Protein AF-0000000086008353 (afdb_homodimer)

InterPro domains:
  IPR000560 Histidine phosphatase superfamily, clade-2 [PF00328] (54-320)
  IPR029033 Histidine phosphatase superfamily [G3DSA:3.40.50.1240] (29-380)
  IPR029033 Histidine phosphatase superfamily [SSF53254] (29-367)
  IPR050645 Histidine Acid Phosphatase [PTHR11567] (12-367)

pLDDT: mean 86.22, std 18.66, range [27.44, 98.88]

Secondary structure (DSSP, 8-state):
-----------------------GGG--EEEEEEEEEE--S---S---TT-SS-GGG-TT-TTS--HHHHHHHHHHHHHHHHHTTTT----GGGEEEEE-SSHHHHHHHHHHHHHHT---TTT-SSTT--------EE--TT-SSS--S---HHHHHHHHHHHTSHHHHHHHHHTHHHHHHHHHHH-S---SHHHHHHHHHHHHHHHHTT----HHHHTTHHHHHHHHHHHHHHSS-SHHHHIIIIIHHHHHHHHHHHHHTSSS-S-TT--EEEEEE-HHHHHHHHHHTT---SSPPPTT-EEEEEEEEETTEEEEEEEEE--S-GGG-PPPPPEEE--TT--SSEEHHHHHHHTTTTS-S-HHHHH-TTS------TTTTS----THHHHHHHHHHHHHHTT-/-----------------------GGG--EEEEEEEEEE--S---S---TT-SS-GGG-TT-TTS--HHHHHHHHHHHHHHHHHTTTT----GGGEEEEE-SSHHHHHHHHHHHHHHT---TTT-SSTT--------EE--TT-SSS--S---HHHHHHHHHHHTSHHHHHHHHHTHHHHHHHHHHH-S---SHHHHHHHHHHHHHHHHTT----HHHHTTHHHHHHHHHHHHHHSS-SHHHHIIIIIHHHHHHHHHHHHHTSSS-S-TT--EEEEEE-HHHHHHHHHHTT---SSPPPTT-EEEEEEEEETTEEEEEEEEE--S-GGG-PPPPPEEE--TT--SSEEHHHHHHHTTTTS-S-HHHHH-TTS------TT--S----THHHHHHHHHHHHHHTT-

Organism: Nephila pilipes (NCBI:txid299642)

Nearest PDB structures (foldseek):
  1rpt-assembly1_A-2  TM=9.121E-01  e=4.620E-25  Rattus norvegicus
  1nd5-assembly1_B  TM=9.135E-01  e=7.991E-25  Homo sapiens
  8xj4-assembly1_A  TM=9.056E-01  e=4.361E-23  Homo sapiens
  4job-assembly1_A  TM=7.589E-01  e=1.445E-17  Homo sapiens
  4jod-assembly1_A  TM=7.744E-01  e=2.362E-16  Homo sapiens

Radius of gyration: 30.08 Å; Cα contacts (8 Å, |Δi|>4): 1276; chains: 2; bounding box: 70×120×109 Å

Sequence (808 aa):
MWKYLILIVLLCHFQKDQAQDESPDSGRELTYLQILTTNAFYAPLSLYAQDENTADDWPEGLGLLPKLGKLQQYELGKFLRKRYDHFITTDPGEVDAFSSFEDRSTVSLLSLLASLYAPTEEWQFMPGFKWQPIVISYMEEDDIFFNYQDVCEKYWDDLSKHMNSDPVKEILEQDAFLYEYLRENSGNVVDDWIDVARLYDTIEKEQKAGLKVPRWARMYLQDMKRITDFAYTWHYNTTTSLQLKVGSLIDLLTVRMRVKALPQDPSPLIKVSIYVTHDWNLAALLSVMRLSNGLRPPPCATISFEMYREGKEHTIRTLFFNSTHPETGVDQEPHLLILEGCTEYCPLSTFVQFFHDVIPEDYNEVCGENVESLETTDEAEGKEQSPIYPMYYKMKEITRVAQLMWKYLILIVLLCHFQKDQAQDESPDSGRELTYLQILTTNAFYAPLSLYAQDENTADDWPEGLGLLPKLGKLQQYELGKFLRKRYDHFITTDPGEVDAFSSFEDRSTVSLLSLLASLYAPTEEWQFMPGFKWQPIVISYMEEDDIFFNYQDVCEKYWDDLSKHMNSDPVKEILEQDAFLYEYLRENSGNVVDDWIDVARLYDTIEKEQKAGLKVPRWARMYLQDMKRITDFAYTWHYNTTTSLQLKVGSLIDLLTVRMRVKALPQDPSPLIKVSIYVTHDWNLAALLSVMRLSNGLRPPPCATISFEMYREGKEHTIRTLFFNSTHPETGVDQEPHLLILEGCTEYCPLSTFVQFFHDVIPEDYNEVCGENVESLETTDEAEGKEQSPIYPMYYKMKEITRVAQL

Foldseek 3Di:
DPPPPPPPPPPPPPPPPPPVDPPPPPLKDFFAKEKEWAFFQFAAQDAFDPDPDDQVLPVQGHPAHDPQRLLLLLLVLQLVCVSCVVPDQLPLLQEAEEEEPDPRRVSSRQSSNQNNNQDDPVQDPDPPRRGDDHDYFYFDQPDQAFHQDQPFVVLVVVLVVLCPDDVNVVVQVVCVVVQVLCCVVRVDRRRALVSLLSNLSNQVSCVVSVHDHDPSCVVCNVVSQLSNLQCLQRSQQDLLNLLRLHQVNLLLVLLQVLLSLDPDRPRSSHRYYYYYHHQSNVSSVCVLQVNDPSHGQARGWMKMWTWIDRPSWIWIAIWIDRDNRSSVSDHDDIDTRAGVVADRTRTSVRVSVSSVSSHDPDSDVSSDPPPPPPPPPVVNPPDPGTPSVVVSVVSVVVCVVVVD/DPDDPPPPPPPPPPPPPPPVDPPPPPLKDFFAKEKEWAFFQFAAQDAFDPDPDDQVLPVQGHPAHDPQRLLLLLLVLQLVCVSCVVPDQLPLLQEAEEEEPDPRRVSSRQSSNQNNNQDDPVQDPDPPRRGDDHDYFYFDQPDQAFHQDQPFVVLVVVLVVLCPDPVNVVVQVVCVVVQVLCCVVRVDRRRALVSLLSNLSNQVSCVVSVHDHDPSCVVCNVVSQLSNLQCLQRSQQDLLNLLRLHQVNLLLVLLQVLLSLDPDRPRSSHRYYYYYHHQSNVSSVCVLQVNDPSHGQARGWMKMWTWIDRPSWIWIAIWIDRDNRSSVSDHDDTDTRAGVVADRTRTSVRVSVSSVSSRDPDSDVSSDPDPPPPPPPVVVPDPPGTPSVVVSVVSVVVCVVVVD

Solvent-accessible surface area (backbone atoms only — not comparable to full-atom values): 44281 Å² total; per-residue (Å²): 137,85,79,79,77,76,76,78,76,76,76,76,73,74,70,71,77,69,72,77,63,78,62,86,78,75,61,67,39,84,65,37,38,38,38,44,29,27,33,32,50,47,39,38,78,55,83,54,72,59,49,87,71,56,71,80,78,36,84,70,33,68,40,21,51,44,48,65,14,40,28,23,22,23,29,46,15,43,51,51,33,62,73,38,51,92,74,61,80,39,59,64,73,27,47,46,38,39,19,22,53,49,66,36,21,41,42,30,44,46,25,20,45,39,40,43,34,31,34,49,77,92,60,36,48,45,90,90,46,62,52,57,70,66,79,69,45,55,38,48,77,84,40,64,50,41,43,78,70,80,82,38,62,48,48,53,53,53,46,50,54,52,57,67,30,67,73,45,43,54,57,50,57,74,45,42,66,56,31,53,53,48,20,68,65,35,60,40,83,37,86,50,48,64,39,39,30,55,52,40,48,29,52,52,42,31,47,74,70,69,45,84,69,58,68,78,55,64,76,42,46,68,59,37,49,53,42,26,16,46,34,55,47,58,68,46,72,42,67,66,44,39,24,68,50,32,10,50,33,51,42,54,58,46,44,52,51,54,44,63,70,39,93,80,36,91,55,74,62,49,38,36,39,39,37,23,31,38,48,68,44,53,38,42,46,30,46,75,57,70,67,58,88,54,60,60,60,43,49,47,23,30,40,39,42,38,30,27,36,45,87,92,42,49,25,38,32,37,34,37,40,64,52,86,58,36,60,74,61,62,84,73,80,68,40,81,52,62,47,87,95,45,51,68,65,20,44,47,69,60,55,52,55,71,47,51,89,34,37,61,93,44,62,62,67,72,41,42,79,81,56,74,69,81,54,78,46,94,76,58,71,74,80,79,63,46,71,60,54,63,51,49,54,51,43,50,52,53,29,56,74,66,74,98,138,84,78,78,80,77,77,76,77,77,76,75,73,74,70,72,76,69,71,77,61,79,62,85,78,74,61,66,40,83,65,37,38,38,38,42,28,28,32,33,50,45,40,38,78,57,82,52,72,59,50,89,72,58,71,80,77,35,86,70,34,68,41,22,51,43,48,66,14,40,31,24,23,24,31,46,14,42,50,51,32,62,75,37,51,92,74,60,82,39,60,63,72,26,45,46,37,39,19,23,53,49,65,37,22,42,40,29,45,45,24,18,46,39,40,44,35,31,35,48,78,91,60,36,48,45,92,90,47,62,52,58,71,66,78,68,45,56,36,49,75,84,39,65,50,40,42,78,69,79,83,39,62,48,48,54,53,51,46,50,55,52,58,68,30,68,73,44,43,52,56,51,57,73,44,42,67,56,31,54,52,49,20,68,66,35,59,41,84,36,88,49,48,64,38,39,30,54,53,39,50,29,52,51,43,32,47,74,71,69,46,85,70,58,69,80,55,63,76,43,46,67,59,38,49,54,42,28,16,47,34,54,47,59,68,46,71,43,68,66,44,37,23,67,49,32,10,48,33,51,43,54,56,46,45,51,51,54,44,63,68,39,93,78,36,92,55,75,61,49,38,36,38,39,38,23,32,36,50,67,45,51,38,40,47,29,46,76,57,70,66,59,87,52,60,60,61,41,49,46,22,28,39,38,43,38,31,27,36,45,87,92,42,47,27,37,33,36,35,36,40,63,53,85,58,36,61,75,61,62,84,74,78,68,40,80,53,61,47,88,96,43,50,68,65,19,45,45,71,60,54,52,56,72,46,51,88,34,39,57,92,44,63,62,67,72,41,43,78,81,56,73,68,82,56,77,45,94,78,59,73,74,82,79,61,47,71,59,55,64,51,50,55,52,43,49,52,53,30,57,75,65,72,99

Structure (mmCIF, N/CA/C/O backbone):
data_AF-0000000086008353-model_v1
#
loop_
_entity.id
_entity.type
_entity.pdbx_description
1 polymer 'acid phosphatase'
#
loop_
_atom_site.group_PDB
_atom_site.id
_atom_site.type_symbol
_atom_site.label_atom_id
_atom_site.label_alt_id
_atom_site.label_comp_id
_atom_site.label_asym_id
_atom_site.label_entity_id
_atom_site.label_seq_id
_atom_site.pdbx_PDB_ins_code
_atom_site.Cartn_x
_atom_site.Cartn_y
_atom_site.Cartn_z
_atom_site.occupancy
_atom_site.B_iso_or_equiv
_atom_site.auth_seq_id
_atom_site.auth_comp_id
_atom_site.auth_asym_id
_atom_site.auth_atom_id
_atom_site.pdbx_PDB_model_num
ATOM 1 N N . MET A 1 1 ? 11.43 -74.875 19.078 1 30.03 1 MET A N 1
ATOM 2 C CA . MET A 1 1 ? 11.969 -74.062 17.984 1 30.03 1 MET A CA 1
ATOM 3 C C . MET A 1 1 ? 11.562 -72.625 18.141 1 30.03 1 MET A C 1
ATOM 5 O O . MET A 1 1 ? 10.43 -72.25 17.812 1 30.03 1 MET A O 1
ATOM 9 N N . TRP A 1 2 ? 12 -71.938 19.219 1 30.53 2 TRP A N 1
ATOM 10 C CA . TRP A 1 2 ? 11.859 -70.562 19.812 1 30.53 2 TRP A CA 1
ATOM 11 C C . TRP A 1 2 ? 12.305 -69.5 18.859 1 30.53 2 TRP A C 1
ATOM 13 O O . TRP A 1 2 ? 13.461 -69.5 18.422 1 30.53 2 TRP A O 1
ATOM 23 N N . LYS A 1 3 ? 11.336 -68.938 17.984 1 27.78 3 LYS A N 1
ATOM 24 C CA . LYS A 1 3 ? 11.336 -67.938 16.922 1 27.78 3 LYS A CA 1
ATOM 25 C C . LYS A 1 3 ? 11.953 -66.625 17.391 1 27.78 3 LYS A C 1
ATOM 27 O O . LYS A 1 3 ? 11.492 -66.062 18.375 1 27.78 3 LYS A O 1
ATOM 32 N N . TYR A 1 4 ? 13.297 -66.5 17.234 1 33.78 4 TYR A N 1
ATOM 33 C CA . TYR A 1 4 ? 14.133 -65.312 17.484 1 33.78 4 TYR A CA 1
ATOM 34 C C . TYR A 1 4 ? 13.609 -64.125 16.75 1 33.78 4 TYR A C 1
ATOM 36 O O . TYR A 1 4 ? 13.523 -64.125 15.523 1 33.78 4 TYR A O 1
ATOM 44 N N . LEU A 1 5 ? 12.555 -63.438 17.219 1 34.38 5 LEU A N 1
ATOM 45 C CA . LEU A 1 5 ? 12.047 -62.188 16.703 1 34.38 5 LEU A CA 1
ATOM 46 C C . LEU A 1 5 ? 13.164 -61.156 16.609 1 34.38 5 LEU A C 1
ATOM 48 O O . LEU A 1 5 ? 13.742 -60.75 17.625 1 34.38 5 LEU A O 1
ATOM 52 N N . ILE A 1 6 ? 13.945 -61.156 15.508 1 34.62 6 ILE A N 1
ATOM 53 C CA . ILE A 1 6 ? 14.969 -60.188 15.172 1 34.62 6 ILE A CA 1
ATOM 54 C C . ILE A 1 6 ? 14.344 -58.781 15.109 1 34.62 6 ILE A C 1
ATOM 56 O O . ILE A 1 6 ? 13.453 -58.531 14.297 1 34.62 6 ILE A O 1
ATOM 60 N N . LEU A 1 7 ? 14.203 -58.125 16.219 1 34.03 7 LEU A N 1
ATOM 61 C CA . LEU A 1 7 ? 13.852 -56.719 16.328 1 34.03 7 LEU A CA 1
ATOM 62 C C . LEU A 1 7 ? 14.789 -55.875 15.469 1 34.03 7 LEU A C 1
ATOM 64 O O . LEU A 1 7 ? 15.992 -55.781 15.75 1 34.03 7 LEU A O 1
ATOM 68 N N . ILE A 1 8 ? 14.539 -55.781 14.172 1 34.66 8 ILE A N 1
ATOM 69 C CA . ILE A 1 8 ? 15.227 -54.844 13.273 1 34.66 8 ILE A CA 1
ATOM 70 C C . ILE A 1 8 ? 15.023 -53.406 13.766 1 34.66 8 ILE A C 1
ATOM 72 O O . ILE A 1 8 ? 13.898 -52.906 13.773 1 34.66 8 ILE A O 1
ATOM 76 N N . VAL A 1 9 ? 15.812 -52.969 14.742 1 35.16 9 VAL A N 1
ATOM 77 C CA . VAL A 1 9 ? 15.938 -51.562 15.133 1 35.16 9 VAL A CA 1
ATOM 78 C C . VAL A 1 9 ? 16.25 -50.719 13.898 1 35.16 9 VAL A C 1
ATOM 80 O O . VAL A 1 9 ? 17.312 -50.844 13.297 1 35.16 9 VAL A O 1
ATOM 83 N N . LEU A 1 10 ? 15.227 -50.344 13.172 1 33.75 10 LEU A N 1
ATOM 84 C CA . LEU A 1 10 ? 15.32 -49.344 12.125 1 33.75 10 LEU A CA 1
ATOM 85 C C . LEU A 1 10 ? 15.906 -48.062 12.68 1 33.75 10 LEU A C 1
ATOM 87 O O . LEU A 1 10 ? 15.281 -47.375 13.5 1 33.75 10 LEU A O 1
ATOM 91 N N . LEU A 1 11 ? 17.234 -47.938 12.812 1 34.47 11 LEU A N 1
ATOM 92 C CA . LEU A 1 11 ? 17.984 -46.719 13.023 1 34.47 11 LEU A CA 1
ATOM 93 C C . LEU A 1 11 ? 17.562 -45.656 12 1 34.47 11 LEU A C 1
ATOM 95 O O . LEU A 1 11 ? 17.906 -45.781 10.82 1 34.47 11 LEU A O 1
ATOM 99 N N . CYS A 1 12 ? 16.422 -45.062 12.164 1 33.31 12 CYS A N 1
ATOM 100 C CA . CYS A 1 12 ? 16.078 -43.844 11.477 1 33.31 12 CYS A CA 1
ATOM 101 C C . CYS A 1 12 ? 17.172 -42.781 11.641 1 33.31 12 CYS A C 1
ATOM 103 O O . CYS A 1 12 ? 17.344 -42.219 12.727 1 33.31 12 CYS A O 1
ATOM 105 N N . HIS A 1 13 ? 18.266 -42.969 10.945 1 33.88 13 HIS A N 1
ATOM 106 C CA . HIS A 1 13 ? 19.203 -41.875 10.789 1 33.88 13 HIS A CA 1
ATOM 107 C C . HIS A 1 13 ? 18.5 -40.594 10.336 1 33.88 13 HIS A C 1
ATOM 109 O O . HIS A 1 13 ? 17.938 -40.562 9.25 1 33.88 13 HIS A O 1
ATOM 115 N N . PHE A 1 14 ? 18.016 -39.844 11.273 1 34.59 14 PHE A N 1
ATOM 116 C CA . PHE A 1 14 ? 17.766 -38.438 11.039 1 34.59 14 PHE A CA 1
ATOM 117 C C . PHE A 1 14 ? 18.938 -37.781 10.336 1 34.59 14 PHE A C 1
ATOM 119 O O . PHE A 1 14 ? 20 -37.594 10.945 1 34.59 14 PHE A O 1
ATOM 126 N N . GLN A 1 15 ? 19.078 -38.031 9.109 1 27.44 15 GLN A N 1
ATOM 127 C CA . GLN A 1 15 ? 19.969 -37.125 8.391 1 27.44 15 GLN A CA 1
ATOM 128 C C . GLN A 1 15 ? 19.578 -35.656 8.617 1 27.44 15 GLN A C 1
ATOM 130 O O . GLN A 1 15 ? 18.484 -35.25 8.281 1 27.44 15 GLN A O 1
ATOM 135 N N . LYS A 1 16 ? 20.141 -35.094 9.648 1 34.94 16 LYS A N 1
ATOM 136 C CA . LYS A 1 16 ? 20.219 -33.625 9.711 1 34.94 16 LYS A CA 1
ATOM 137 C C . LYS A 1 16 ? 20.453 -33.031 8.32 1 34.94 16 LYS A C 1
ATOM 139 O O . LYS A 1 16 ? 21.453 -33.344 7.672 1 34.94 16 LYS A O 1
ATOM 144 N N . ASP A 1 17 ? 19.391 -32.812 7.621 1 33.41 17 ASP A N 1
ATOM 145 C CA . ASP A 1 17 ? 19.516 -31.984 6.438 1 33.41 17 ASP A CA 1
ATOM 146 C C . ASP A 1 17 ? 20.516 -30.844 6.672 1 33.41 17 ASP A C 1
ATOM 148 O O . ASP A 1 17 ? 20.297 -30 7.547 1 33.41 17 ASP A O 1
ATOM 152 N N . GLN A 1 18 ? 21.75 -31.047 6.492 1 32.22 18 GLN A N 1
ATOM 153 C CA . GLN A 1 18 ? 22.781 -30.016 6.41 1 32.22 18 GLN A CA 1
ATOM 154 C C . GLN A 1 18 ? 22.328 -28.859 5.512 1 32.22 18 GLN A C 1
ATOM 156 O O . GLN A 1 18 ? 22.188 -29.031 4.301 1 32.22 18 GLN A O 1
ATOM 161 N N . ALA A 1 19 ? 21.5 -28.016 5.93 1 36.5 19 ALA A N 1
ATOM 162 C CA . ALA A 1 19 ? 21.594 -26.719 5.266 1 36.5 19 ALA A CA 1
ATOM 163 C C . ALA A 1 19 ? 23.047 -26.422 4.859 1 36.5 19 ALA A C 1
ATOM 165 O O . ALA A 1 19 ? 23.922 -26.297 5.715 1 36.5 19 ALA A O 1
ATOM 166 N N . GLN A 1 20 ? 23.547 -26.938 3.793 1 35.41 20 GLN A N 1
ATOM 167 C CA . GLN A 1 20 ? 24.859 -26.547 3.307 1 35.41 20 GLN A CA 1
ATOM 168 C C . GLN A 1 20 ? 25.141 -25.078 3.615 1 35.41 20 GLN A C 1
ATOM 170 O O . GLN A 1 20 ? 24.547 -24.188 3.004 1 35.41 20 GLN A O 1
ATOM 175 N N . ASP A 1 21 ? 25.391 -24.75 4.84 1 37.16 21 ASP A N 1
ATOM 176 C CA . ASP A 1 21 ? 26.109 -23.516 5.191 1 37.16 21 ASP A CA 1
ATOM 177 C C . ASP A 1 21 ? 27.031 -23.078 4.055 1 37.16 21 ASP A C 1
ATOM 179 O O . ASP A 1 21 ? 27.609 -23.906 3.355 1 37.16 21 ASP A O 1
ATOM 183 N N . GLU A 1 22 ? 26.797 -21.906 3.471 1 42.47 22 GLU A N 1
ATOM 184 C CA . GLU A 1 22 ? 27.812 -21.266 2.635 1 42.47 22 GLU A CA 1
ATOM 185 C C . GLU A 1 22 ? 29.219 -21.641 3.104 1 42.47 22 GLU A C 1
ATOM 187 O O . GLU A 1 22 ? 29.562 -21.422 4.266 1 42.47 22 GLU A O 1
ATOM 192 N N . SER A 1 23 ? 29.781 -22.672 2.703 1 40.59 23 SER A N 1
ATOM 193 C CA . SER A 1 23 ? 31.203 -22.844 2.979 1 40.59 23 SER A CA 1
ATOM 194 C C . SER A 1 23 ? 31.938 -21.5 2.928 1 40.59 23 SER A C 1
ATOM 196 O O . SER A 1 23 ? 31.797 -20.75 1.955 1 40.59 23 SER A O 1
ATOM 198 N N . PRO A 1 24 ? 32.312 -20.922 3.969 1 46.56 24 PRO A N 1
ATOM 199 C CA . PRO A 1 24 ? 33.188 -19.734 3.957 1 46.56 24 PRO A CA 1
ATOM 200 C C . PRO A 1 24 ? 34.094 -19.688 2.734 1 46.56 24 PRO A C 1
ATOM 202 O O . PRO A 1 24 ? 34.594 -18.625 2.359 1 46.56 24 PRO A O 1
ATOM 205 N N . ASP A 1 25 ? 34.438 -20.797 2.133 1 49.16 25 ASP A N 1
ATOM 206 C CA . ASP A 1 25 ? 35.625 -20.938 1.299 1 49.16 25 ASP A CA 1
ATOM 207 C C . ASP A 1 25 ? 35.344 -20.578 -0.155 1 49.16 25 ASP A C 1
ATOM 209 O O . ASP A 1 25 ? 36.188 -20.734 -1.03 1 49.16 25 ASP A O 1
ATOM 213 N N . SER A 1 26 ? 34.125 -20.453 -0.65 1 62.66 26 SER A N 1
ATOM 214 C CA . SER A 1 26 ? 33.969 -20.375 -2.1 1 62.66 26 SER A CA 1
ATOM 215 C C . SER A 1 26 ? 34.188 -18.953 -2.602 1 62.66 26 SER A C 1
ATOM 217 O O . SER A 1 26 ? 34.344 -18.734 -3.805 1 62.66 26 SER A O 1
ATOM 219 N N . GLY A 1 27 ? 34.469 -17.969 -1.779 1 81.75 27 GLY A N 1
ATOM 220 C CA . GLY A 1 27 ? 34.688 -16.594 -2.201 1 81.75 27 GLY A CA 1
ATOM 221 C C . GLY A 1 27 ? 33.406 -15.938 -2.738 1 81.75 27 GLY A C 1
ATOM 222 O O . GLY A 1 27 ? 33.469 -14.836 -3.297 1 81.75 27 GLY A O 1
ATOM 223 N N . ARG A 1 28 ? 32.188 -16.625 -2.658 1 91.25 28 ARG A N 1
ATOM 224 C CA . ARG A 1 28 ? 30.953 -16.047 -3.162 1 91.25 28 ARG A CA 1
ATOM 225 C C . ARG A 1 28 ? 30.234 -15.258 -2.076 1 91.25 28 ARG A C 1
ATOM 227 O O . ARG A 1 28 ? 30.094 -15.727 -0.942 1 91.25 28 ARG A O 1
ATOM 234 N N . GLU A 1 29 ? 29.766 -14.086 -2.459 1 95.38 29 GLU A N 1
ATOM 235 C CA . GLU A 1 29 ? 29.016 -13.227 -1.554 1 95.38 29 GLU A CA 1
ATOM 236 C C . GLU A 1 29 ? 27.656 -12.867 -2.143 1 95.38 29 GLU A C 1
ATOM 238 O O . GLU A 1 29 ? 27.562 -12.344 -3.254 1 95.38 29 GLU A O 1
ATOM 243 N N . LEU A 1 30 ? 26.547 -13.211 -1.393 1 97.69 30 LEU A N 1
ATOM 244 C CA . LEU A 1 30 ? 25.219 -12.789 -1.824 1 97.69 30 LEU A CA 1
ATOM 245 C C . LEU A 1 30 ? 25.094 -11.266 -1.792 1 97.69 30 LEU A C 1
ATOM 247 O O . LEU A 1 30 ? 25.344 -10.641 -0.756 1 97.69 30 LEU A O 1
ATOM 251 N N . THR A 1 31 ? 24.719 -10.617 -2.91 1 97 31 THR A N 1
ATOM 252 C CA . THR A 1 31 ? 24.719 -9.164 -2.963 1 97 31 THR A CA 1
ATOM 253 C C . THR A 1 31 ? 23.312 -8.641 -3.279 1 97 31 THR A C 1
ATOM 255 O O . THR A 1 31 ? 23.016 -7.473 -3.01 1 97 31 THR A O 1
ATOM 258 N N . TYR A 1 32 ? 22.531 -9.438 -3.891 1 98.19 32 TYR A N 1
ATOM 259 C CA . TYR A 1 32 ? 21.188 -9.023 -4.281 1 98.19 32 TYR A CA 1
ATOM 260 C C . TYR A 1 32 ? 20.234 -10.219 -4.348 1 98.19 32 TYR A C 1
ATOM 262 O O . TYR A 1 32 ? 20.625 -11.297 -4.812 1 98.19 32 TYR A O 1
ATOM 270 N N . LEU A 1 33 ? 19.047 -10.062 -3.83 1 98.81 33 LEU A N 1
ATOM 271 C CA . LEU A 1 33 ? 18.047 -11.125 -3.766 1 98.81 33 LEU A CA 1
ATOM 272 C C . LEU A 1 33 ? 16.719 -10.656 -4.336 1 98.81 33 LEU A C 1
ATOM 274 O O . LEU A 1 33 ? 16.156 -9.641 -3.893 1 98.81 33 LEU A O 1
ATOM 278 N N . GLN A 1 34 ? 16.25 -11.328 -5.355 1 98.75 34 GLN A N 1
ATOM 279 C CA . GLN A 1 34 ? 14.906 -11.102 -5.852 1 98.75 34 GLN A CA 1
ATOM 280 C C . GLN A 1 34 ? 13.992 -12.281 -5.531 1 98.75 34 GLN A C 1
ATOM 282 O O . GLN A 1 34 ? 14.359 -13.438 -5.738 1 98.75 34 GLN A O 1
ATOM 287 N N . ILE A 1 35 ? 12.867 -12 -4.992 1 98.88 35 ILE A N 1
ATOM 288 C CA . ILE A 1 35 ? 11.875 -13.008 -4.633 1 98.88 35 ILE A CA 1
ATOM 289 C C . ILE A 1 35 ? 10.602 -12.789 -5.441 1 98.88 35 ILE A C 1
ATOM 291 O O . ILE A 1 35 ? 9.969 -11.734 -5.344 1 98.88 35 ILE A O 1
ATOM 295 N N . LEU A 1 36 ? 10.25 -13.695 -6.27 1 98.69 36 LEU A N 1
ATOM 296 C CA . LEU A 1 36 ? 9.008 -13.703 -7.035 1 98.69 36 LEU A CA 1
ATOM 297 C C . LEU A 1 36 ? 8.047 -14.766 -6.496 1 98.69 36 LEU A C 1
ATOM 299 O O . LEU A 1 36 ? 8.328 -15.961 -6.59 1 98.69 36 LEU A O 1
ATOM 303 N N . THR A 1 37 ? 6.957 -14.328 -5.93 1 98.38 37 THR A N 1
ATOM 304 C CA . THR A 1 37 ? 6.031 -15.273 -5.312 1 98.38 37 THR A CA 1
ATOM 305 C C . THR A 1 37 ? 4.617 -15.078 -5.852 1 98.38 37 THR A C 1
ATOM 307 O O . THR A 1 37 ? 4.316 -14.055 -6.457 1 98.38 37 THR A O 1
ATOM 310 N N . THR A 1 38 ? 3.801 -16.125 -5.746 1 98.06 38 THR A N 1
ATOM 311 C CA .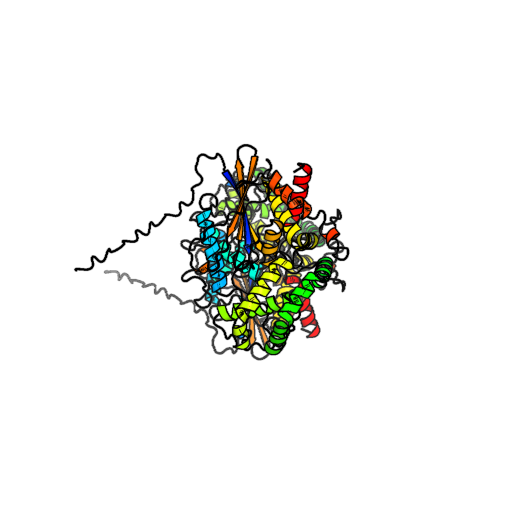 THR A 1 38 ? 2.396 -16.062 -6.141 1 98.06 38 THR A CA 1
ATOM 312 C C . THR A 1 38 ? 1.504 -15.844 -4.922 1 98.06 38 THR A C 1
ATOM 314 O O . THR A 1 38 ? 1.99 -15.781 -3.791 1 98.06 38 THR A O 1
ATOM 317 N N . ASN A 1 39 ? 0.251 -15.719 -5.188 1 97.81 39 ASN A N 1
ATOM 318 C CA . ASN A 1 39 ? -0.713 -15.539 -4.109 1 97.81 39 ASN A CA 1
ATOM 319 C C . ASN A 1 39 ? -0.849 -16.797 -3.26 1 97.81 39 ASN A C 1
ATOM 321 O O . ASN A 1 39 ? -0.652 -17.906 -3.754 1 97.81 39 ASN A O 1
ATOM 325 N N . ALA A 1 40 ? -1.214 -16.562 -2.012 1 97.69 40 ALA A N 1
ATOM 326 C CA . ALA A 1 40 ? -1.62 -17.672 -1.143 1 97.69 40 ALA A CA 1
ATOM 327 C C . ALA A 1 40 ? -3.039 -18.125 -1.466 1 97.69 40 ALA A C 1
ATOM 329 O O . ALA A 1 40 ? -3.598 -17.75 -2.502 1 97.69 40 ALA A O 1
ATOM 330 N N . PHE A 1 41 ? -3.482 -19.047 -0.644 1 97.81 41 PHE A N 1
ATOM 331 C CA . PHE A 1 41 ? -4.859 -19.5 -0.8 1 97.81 41 PHE A CA 1
ATOM 332 C C . PHE A 1 41 ? -5.828 -18.328 -0.687 1 97.81 41 PHE A C 1
ATOM 334 O O . PHE A 1 41 ? -5.73 -17.531 0.24 1 97.81 41 PHE A O 1
ATOM 341 N N . TYR A 1 42 ? -6.676 -18.203 -1.623 1 97.88 42 TYR A N 1
ATOM 342 C CA . TYR A 1 42 ? -7.715 -17.172 -1.607 1 97.88 42 TYR A CA 1
ATOM 343 C C . TYR A 1 42 ? -9.055 -17.75 -2.049 1 97.88 42 TYR A C 1
ATOM 345 O O . TYR A 1 42 ? -9.109 -18.828 -2.635 1 97.88 42 TYR A O 1
ATOM 353 N N . ALA A 1 43 ? -10.102 -17.062 -1.713 1 97.94 43 ALA A N 1
ATOM 354 C CA . ALA A 1 43 ? -11.453 -17.453 -2.09 1 97.94 43 ALA A CA 1
ATOM 355 C C . ALA A 1 43 ? -11.625 -17.453 -3.605 1 97.94 43 ALA A C 1
ATOM 357 O O . ALA A 1 43 ? -10.891 -16.766 -4.316 1 97.94 43 ALA A O 1
ATOM 358 N N . PRO A 1 44 ? -12.609 -18.25 -4.105 1 97.69 44 PRO A N 1
ATOM 359 C CA . PRO A 1 44 ? -12.836 -18.266 -5.555 1 97.69 44 PRO A CA 1
ATOM 360 C C . PRO A 1 44 ? -13.133 -16.875 -6.121 1 97.69 44 PRO A C 1
ATOM 362 O O . PRO A 1 44 ? -13.75 -16.047 -5.445 1 97.69 44 PRO A O 1
ATOM 365 N N . LEU A 1 45 ? -12.68 -16.719 -7.352 1 95.31 45 LEU A N 1
ATOM 366 C CA . LEU A 1 45 ? -12.961 -15.453 -8.023 1 95.31 45 LEU A CA 1
ATOM 367 C C . LEU A 1 45 ? -14.461 -15.305 -8.289 1 95.31 45 LEU A C 1
ATOM 369 O O . LEU A 1 45 ? -14.992 -14.195 -8.258 1 95.31 45 LEU A O 1
ATOM 373 N N . SER A 1 46 ? -15.016 -16.391 -8.656 1 95.31 46 SER A N 1
ATOM 374 C CA . SER A 1 46 ? -16.453 -16.469 -8.914 1 95.31 46 SER A CA 1
ATOM 375 C C . SER A 1 46 ? -17 -17.859 -8.594 1 95.31 46 SER A C 1
ATOM 377 O O . SER A 1 46 ? -16.234 -18.828 -8.531 1 95.31 46 SER A O 1
ATOM 379 N N . LEU A 1 47 ? -18.234 -17.844 -8.367 1 97.69 47 LEU A N 1
ATOM 380 C CA . LEU A 1 47 ? -18.922 -19.109 -8.195 1 97.69 47 LEU A CA 1
ATOM 381 C C . LEU A 1 47 ? -19.531 -19.578 -9.508 1 97.69 47 LEU A C 1
ATOM 383 O O . LEU A 1 47 ? -19.453 -18.891 -10.523 1 97.69 47 LEU A O 1
ATOM 387 N N . TYR A 1 48 ? -19.906 -20.812 -9.578 1 97.88 48 TYR A N 1
ATOM 388 C CA . TYR A 1 48 ? -20.531 -21.297 -10.812 1 97.88 48 TYR A CA 1
ATOM 389 C C . TYR A 1 48 ? -22.047 -21.25 -10.711 1 97.88 48 TYR A C 1
ATOM 391 O O . TYR A 1 48 ? -22.609 -21.141 -9.617 1 97.88 48 TYR A O 1
ATOM 399 N N . ALA A 1 49 ? -22.734 -21.266 -11.797 1 97.69 49 ALA A N 1
ATOM 400 C CA . ALA A 1 49 ? -24.156 -20.922 -11.922 1 97.69 49 ALA A CA 1
ATOM 401 C C . ALA A 1 49 ? -25.016 -21.766 -11 1 97.69 49 ALA A C 1
ATOM 403 O O . ALA A 1 49 ? -25.922 -21.266 -10.336 1 97.69 49 ALA A O 1
ATOM 404 N N . GLN A 1 50 ? -24.781 -23.016 -10.875 1 98.12 50 GLN A N 1
ATOM 405 C CA . GLN A 1 50 ? -25.609 -23.906 -10.07 1 98.12 50 GLN A CA 1
ATOM 406 C C . GLN A 1 50 ? -24.922 -24.234 -8.742 1 98.12 50 GLN A C 1
ATOM 408 O O . GLN A 1 50 ? -25.156 -25.312 -8.172 1 98.12 50 GLN A O 1
ATOM 413 N N . ASP A 1 51 ? -24.031 -23.328 -8.328 1 98.12 51 ASP A N 1
ATOM 414 C CA . ASP A 1 51 ? -23.281 -23.547 -7.09 1 98.12 51 ASP A CA 1
ATOM 415 C C . ASP A 1 51 ? -24.203 -23.469 -5.879 1 98.12 51 ASP A C 1
ATOM 417 O O . ASP A 1 51 ? -25 -22.531 -5.75 1 98.12 51 ASP A O 1
ATOM 421 N N . GLU A 1 52 ? -24.094 -24.406 -4.988 1 96.94 52 GLU A N 1
ATOM 422 C CA . GLU A 1 52 ? -24.906 -24.406 -3.773 1 96.94 52 GLU A CA 1
ATOM 423 C C . GLU A 1 52 ? -24.344 -23.453 -2.729 1 96.94 52 GLU A C 1
ATOM 425 O O . GLU A 1 52 ? -25.047 -23.031 -1.805 1 96.94 52 GLU A O 1
ATOM 430 N N . ASN A 1 53 ? -23.031 -23.25 -2.771 1 98.06 53 ASN A N 1
ATOM 431 C CA . ASN A 1 53 ? -22.406 -22.266 -1.901 1 98.06 53 ASN A CA 1
ATOM 432 C C . ASN A 1 53 ? -22.672 -20.844 -2.381 1 98.06 53 ASN A C 1
ATOM 434 O O . ASN A 1 53 ? -22.969 -20.625 -3.559 1 98.06 53 ASN A O 1
ATOM 438 N N . THR A 1 54 ? -22.609 -19.828 -1.466 1 97.5 54 THR A N 1
ATOM 439 C CA . THR A 1 54 ? -22.875 -18.422 -1.799 1 97.5 54 THR A CA 1
ATOM 440 C C . THR A 1 54 ? -21.703 -17.547 -1.37 1 97.5 54 THR A C 1
ATOM 442 O O . THR A 1 54 ? -20.766 -18.016 -0.729 1 97.5 54 THR A O 1
ATOM 445 N N . ALA A 1 55 ? -21.812 -16.297 -1.78 1 95 55 ALA A N 1
ATOM 446 C CA . ALA A 1 55 ? -20.781 -15.328 -1.41 1 95 55 ALA A CA 1
ATOM 447 C C . ALA A 1 55 ? -20.688 -15.188 0.106 1 95 55 ALA A C 1
ATOM 449 O O . ALA A 1 55 ? -19.609 -14.93 0.644 1 95 55 ALA A O 1
ATOM 450 N N . ASP A 1 56 ? -21.719 -15.422 0.813 1 94.94 56 ASP A N 1
ATOM 451 C CA . ASP A 1 56 ? -21.781 -15.273 2.264 1 94.94 56 ASP A CA 1
ATOM 452 C C . ASP A 1 56 ? -20.922 -16.344 2.953 1 94.94 56 ASP A C 1
ATOM 454 O O . ASP A 1 56 ? -20.547 -16.188 4.117 1 94.94 56 ASP A O 1
ATOM 458 N N . ASP A 1 57 ? -20.656 -17.406 2.203 1 97 57 ASP A N 1
ATOM 459 C CA . ASP A 1 57 ? -19.812 -18.469 2.75 1 97 57 ASP A CA 1
ATOM 460 C C . ASP A 1 57 ? -18.344 -18.062 2.762 1 97 57 ASP A C 1
ATOM 462 O O . ASP A 1 57 ? -17.5 -18.766 3.324 1 97 57 ASP A O 1
ATOM 466 N N . TRP A 1 58 ? -18.047 -16.922 2.197 1 96.56 58 TRP A N 1
ATOM 467 C CA . TRP A 1 58 ? -16.703 -16.344 2.15 1 96.56 58 TRP A CA 1
ATOM 468 C C . TRP A 1 58 ? -16.672 -14.969 2.799 1 96.56 58 TRP A C 1
ATOM 470 O O . TRP A 1 58 ? -16.672 -13.945 2.105 1 96.56 58 TRP A O 1
ATOM 480 N N . PRO A 1 59 ? -16.547 -14.891 4.105 1 92.44 59 PRO A N 1
ATOM 481 C CA . PRO A 1 59 ? -16.703 -13.625 4.832 1 92.44 59 PRO A CA 1
ATOM 482 C C . PRO A 1 59 ? -15.672 -12.578 4.418 1 92.44 59 PRO A C 1
ATOM 484 O O . PRO A 1 59 ? -15.938 -11.375 4.516 1 92.44 59 PRO A O 1
ATOM 487 N N . GLU A 1 60 ? -14.5 -12.992 3.941 1 93.06 60 GLU A N 1
ATOM 488 C CA . GLU A 1 60 ? -13.492 -12.047 3.477 1 93.06 60 GLU A CA 1
ATOM 489 C C . GLU A 1 60 ? -13.883 -11.445 2.129 1 93.06 60 GLU A C 1
ATOM 491 O O . GLU A 1 60 ? -13.359 -10.398 1.736 1 93.06 60 GLU A O 1
ATOM 496 N N . GLY A 1 61 ? -14.727 -12.133 1.465 1 94.75 61 GLY A N 1
ATOM 497 C CA . GLY A 1 61 ? -15.102 -11.742 0.116 1 94.75 61 GLY A CA 1
ATOM 498 C C . GLY A 1 61 ? -14.477 -12.625 -0.955 1 94.75 61 GLY A C 1
ATOM 499 O O . GLY A 1 61 ? -13.375 -13.148 -0.773 1 94.75 61 GLY A O 1
ATOM 500 N N . LEU A 1 62 ? -15.156 -12.75 -2.098 1 96.56 62 LEU A N 1
ATOM 501 C CA . LEU A 1 62 ? -14.648 -13.539 -3.219 1 96.56 62 LEU A CA 1
ATOM 502 C C . LEU A 1 62 ? -13.344 -12.945 -3.748 1 96.56 62 LEU A C 1
ATOM 504 O O . LEU A 1 62 ? -13.203 -11.719 -3.834 1 96.56 62 LEU A O 1
ATOM 508 N N . GLY A 1 63 ? -12.383 -13.812 -4.02 1 96.5 63 GLY A N 1
ATOM 509 C CA . GLY A 1 63 ? -11.109 -13.398 -4.574 1 96.5 63 GLY A CA 1
ATOM 510 C C . GLY A 1 63 ? -10.148 -12.867 -3.529 1 96.5 63 GLY A C 1
ATOM 511 O O . GLY A 1 63 ? -9.039 -12.438 -3.855 1 96.5 63 GLY A O 1
ATOM 512 N N . LEU A 1 64 ? -10.547 -12.867 -2.275 1 97.06 64 LEU A N 1
ATOM 513 C CA . LEU A 1 64 ? -9.719 -12.336 -1.201 1 97.06 64 LEU A CA 1
ATOM 514 C C . LEU A 1 64 ? -9.203 -13.461 -0.304 1 97.06 64 LEU A C 1
ATOM 516 O O . LEU A 1 64 ? -9.703 -14.586 -0.363 1 97.06 64 LEU A O 1
ATOM 520 N N . LEU A 1 65 ? -8.203 -13.172 0.472 1 98 65 LEU A N 1
ATOM 521 C CA . LEU A 1 65 ? -7.551 -14.195 1.283 1 98 65 LEU A CA 1
ATOM 522 C C . LEU A 1 65 ? -8.297 -14.398 2.6 1 98 65 LEU A C 1
ATOM 524 O O . LEU A 1 65 ? -8.453 -13.461 3.383 1 98 65 LEU A O 1
ATOM 528 N N . PRO A 1 66 ? -8.727 -15.656 2.867 1 97.31 66 PRO A N 1
ATOM 529 C CA . PRO A 1 66 ? -9.125 -15.984 4.238 1 97.31 66 PRO A CA 1
ATOM 530 C C . PRO A 1 66 ? -7.934 -16.109 5.184 1 97.31 66 PRO A C 1
ATOM 532 O O . PRO A 1 66 ? -6.793 -15.891 4.773 1 97.31 66 PRO A O 1
ATOM 535 N N . LYS A 1 67 ? -8.172 -16.453 6.414 1 96.94 67 LYS A N 1
ATOM 536 C CA . LYS A 1 67 ? -7.121 -16.594 7.426 1 96.94 67 LYS A CA 1
ATOM 537 C C . LYS A 1 67 ? -6.051 -17.578 6.973 1 96.94 67 LYS A C 1
ATOM 539 O O . LYS A 1 67 ? -4.855 -17.328 7.16 1 96.94 67 LYS A O 1
ATOM 544 N N . LEU A 1 68 ? -6.488 -18.609 6.352 1 97.31 68 LEU A N 1
ATOM 545 C CA . LEU A 1 68 ? -5.551 -19.641 5.906 1 97.31 68 LEU A CA 1
ATOM 546 C C . LEU A 1 68 ? -4.535 -19.062 4.93 1 97.31 68 LEU A C 1
ATOM 548 O O . LEU A 1 68 ? -3.334 -19.297 5.055 1 97.31 68 LEU A O 1
ATOM 552 N N . GLY A 1 69 ? -5.02 -18.344 3.914 1 98.19 69 GLY A N 1
ATOM 553 C CA . GLY A 1 69 ? -4.121 -17.75 2.936 1 98.19 69 GLY A CA 1
ATOM 554 C C . GLY A 1 69 ? -3.129 -16.781 3.551 1 98.19 69 GLY A C 1
ATOM 555 O O . GLY A 1 69 ? -1.949 -16.781 3.193 1 98.19 69 GLY A O 1
ATOM 556 N N . LYS A 1 70 ? -3.576 -15.922 4.43 1 98.38 70 LYS A N 1
ATOM 557 C CA . LYS A 1 70 ? -2.699 -14.977 5.125 1 98.38 70 LYS A CA 1
ATOM 558 C C . LYS A 1 70 ? -1.622 -15.719 5.918 1 98.38 70 LYS A C 1
ATOM 560 O O . LYS A 1 70 ? -0.449 -15.336 5.883 1 98.38 70 LYS A O 1
ATOM 565 N N . LEU A 1 71 ? -2.031 -16.797 6.578 1 98.31 71 LEU A N 1
ATOM 566 C CA . LEU A 1 71 ? -1.092 -17.594 7.352 1 98.31 71 LEU A CA 1
ATOM 567 C C . LEU A 1 71 ? -0.055 -18.25 6.441 1 98.31 71 LEU A C 1
ATOM 569 O O . LEU A 1 71 ? 1.129 -18.312 6.785 1 98.31 71 LEU A O 1
ATOM 573 N N . GLN A 1 72 ? -0.515 -18.734 5.332 1 98.19 72 GLN A N 1
ATOM 574 C CA . GLN A 1 72 ? 0.398 -19.375 4.391 1 98.19 72 GLN A CA 1
ATOM 575 C C . GLN A 1 72 ? 1.508 -18.406 3.967 1 98.19 72 GLN A C 1
ATOM 577 O O . GLN A 1 72 ? 2.688 -18.766 3.996 1 98.19 72 GLN A O 1
ATOM 582 N N . GLN A 1 73 ? 1.142 -17.234 3.586 1 98.25 73 GLN A N 1
ATOM 583 C CA . GLN A 1 73 ? 2.129 -16.25 3.156 1 98.25 73 GLN A CA 1
ATOM 584 C C . GLN A 1 73 ? 3.027 -15.828 4.316 1 98.25 73 GLN A C 1
ATOM 586 O O . GLN A 1 73 ? 4.227 -15.617 4.133 1 98.25 73 GLN A O 1
ATOM 591 N N . TYR A 1 74 ? 2.436 -15.656 5.461 1 98.31 74 TYR A N 1
ATOM 592 C CA . TYR A 1 74 ? 3.193 -15.312 6.656 1 98.31 74 TYR A CA 1
ATOM 593 C C . TYR A 1 74 ? 4.262 -16.359 6.949 1 98.31 74 TYR A C 1
ATOM 595 O O . TYR A 1 74 ? 5.414 -16.016 7.23 1 98.31 74 TYR A O 1
ATOM 603 N N . GLU A 1 75 ? 3.887 -17.609 6.832 1 98 75 GLU A N 1
ATOM 604 C CA . GLU A 1 75 ? 4.824 -18.703 7.098 1 98 75 GLU A CA 1
ATOM 605 C C . GLU A 1 75 ? 5.906 -18.781 6.023 1 98 75 GLU A C 1
ATOM 607 O O . GLU A 1 75 ? 7.051 -19.125 6.312 1 98 75 GLU A O 1
ATOM 612 N N . LEU A 1 76 ? 5.523 -18.516 4.848 1 98.06 76 LEU A N 1
ATOM 613 C CA . LEU A 1 76 ? 6.543 -18.406 3.811 1 98.06 76 LEU A CA 1
ATOM 614 C C . LEU A 1 76 ? 7.57 -17.328 4.168 1 98.06 76 LEU A C 1
ATOM 616 O O . LEU A 1 76 ? 8.773 -17.547 4.008 1 98.06 76 LEU A O 1
ATOM 620 N N . GLY A 1 77 ? 7.078 -16.156 4.625 1 97.94 77 GLY A N 1
ATOM 621 C CA . GLY A 1 77 ? 7.98 -15.102 5.066 1 97.94 77 GLY A CA 1
ATOM 622 C C . GLY A 1 77 ? 8.922 -15.555 6.172 1 97.94 77 GLY A C 1
ATOM 623 O O . GLY A 1 77 ? 10.109 -15.227 6.152 1 97.94 77 GLY A O 1
ATOM 624 N N . LYS A 1 78 ? 8.406 -16.297 7.129 1 97 78 LYS A N 1
ATOM 625 C CA . LYS A 1 78 ? 9.219 -16.812 8.219 1 97 78 LYS A CA 1
ATOM 626 C C . LYS A 1 78 ? 10.305 -17.75 7.695 1 97 78 LYS A C 1
ATOM 628 O O . LYS A 1 78 ? 11.461 -17.672 8.125 1 97 78 LYS A O 1
ATOM 633 N N . PHE A 1 79 ? 9.93 -18.625 6.836 1 97.81 79 PHE A N 1
ATOM 634 C CA . PHE A 1 79 ? 10.859 -19.562 6.234 1 97.81 79 PHE A CA 1
ATOM 635 C C . PHE A 1 79 ? 11.984 -18.828 5.512 1 97.81 79 PHE A C 1
ATOM 637 O O . PHE A 1 79 ? 13.164 -19.156 5.691 1 97.81 79 PHE A O 1
ATOM 644 N N . LEU A 1 80 ? 11.609 -17.828 4.668 1 97.81 80 LEU A N 1
ATOM 645 C CA . LEU A 1 80 ? 12.594 -17.078 3.898 1 97.81 80 LEU A CA 1
ATOM 646 C C . LEU A 1 80 ? 13.508 -16.281 4.82 1 97.81 80 LEU A C 1
ATOM 648 O O . LEU A 1 80 ? 14.695 -16.125 4.543 1 97.81 80 LEU A O 1
ATOM 652 N N . ARG A 1 81 ? 12.93 -15.711 5.895 1 97.25 81 ARG A N 1
ATOM 653 C CA . ARG A 1 81 ? 13.734 -15 6.883 1 97.25 81 ARG A CA 1
ATOM 654 C C . ARG A 1 81 ? 14.805 -15.906 7.473 1 97.25 81 ARG A C 1
ATOM 656 O O . ARG A 1 81 ? 15.961 -15.5 7.617 1 97.25 81 ARG A O 1
ATOM 663 N N . LYS A 1 82 ? 14.414 -17.062 7.816 1 96.81 82 LYS A N 1
ATOM 664 C CA . LYS A 1 82 ? 15.352 -18.031 8.359 1 96.81 82 LYS A CA 1
ATOM 665 C C . LYS A 1 82 ? 16.422 -18.406 7.332 1 96.81 82 LYS A C 1
ATOM 667 O O . LYS A 1 82 ? 17.609 -18.438 7.648 1 96.81 82 LYS A O 1
ATOM 672 N N . ARG A 1 83 ? 16.016 -18.625 6.188 1 96.62 83 ARG A N 1
ATOM 673 C CA . ARG A 1 83 ? 16.922 -19.047 5.129 1 96.62 83 ARG A CA 1
ATOM 674 C C . ARG A 1 83 ? 17.953 -17.969 4.828 1 96.62 83 ARG A C 1
ATOM 676 O O . ARG A 1 83 ? 19.125 -18.266 4.578 1 96.62 83 ARG A O 1
ATOM 683 N N . TYR A 1 84 ? 17.531 -16.719 4.836 1 97.62 84 TYR A N 1
ATOM 684 C CA . TYR A 1 84 ? 18.422 -15.625 4.438 1 97.62 84 TYR A CA 1
ATOM 685 C C . TYR A 1 84 ? 18.797 -14.773 5.641 1 97.62 84 TYR A C 1
ATOM 687 O O . TYR A 1 84 ? 19 -13.562 5.508 1 97.62 84 TYR A O 1
ATOM 695 N N . ASP A 1 85 ? 18.812 -15.328 6.785 1 95.81 85 ASP A N 1
ATOM 696 C CA . ASP A 1 85 ? 19.078 -14.641 8.047 1 95.81 85 ASP A CA 1
ATOM 697 C C . ASP A 1 85 ? 20.438 -13.938 8 1 95.81 85 ASP A C 1
ATOM 699 O O . ASP A 1 85 ? 20.625 -12.914 8.664 1 95.81 85 ASP A O 1
ATOM 703 N N . HIS A 1 86 ? 21.375 -14.398 7.258 1 95.19 86 HIS A N 1
ATOM 704 C CA . HIS A 1 86 ? 22.719 -13.828 7.168 1 95.19 86 HIS A CA 1
ATOM 705 C C . HIS A 1 86 ? 22.734 -12.625 6.227 1 95.19 86 HIS A C 1
ATOM 707 O O . HIS A 1 86 ? 23.719 -11.883 6.188 1 95.19 86 HIS A O 1
ATOM 713 N N . PHE A 1 87 ? 21.688 -12.406 5.531 1 97.06 87 PHE A N 1
ATOM 714 C CA . PHE A 1 87 ? 21.672 -11.391 4.484 1 97.06 87 PHE A CA 1
ATOM 715 C C . PHE A 1 87 ? 20.609 -10.336 4.766 1 97.06 87 PHE A C 1
ATOM 717 O O . PHE A 1 87 ? 20.859 -9.141 4.605 1 97.06 87 PHE A O 1
ATOM 724 N N . ILE A 1 88 ? 19.469 -10.711 5.227 1 96.38 88 ILE A N 1
ATOM 725 C CA . ILE A 1 88 ? 18.359 -9.812 5.512 1 96.38 88 ILE A CA 1
ATOM 726 C C . ILE A 1 88 ? 18.484 -9.258 6.926 1 96.38 88 ILE A C 1
ATOM 728 O O . ILE A 1 88 ? 18.609 -10.016 7.887 1 96.38 88 ILE A O 1
ATOM 732 N N . THR A 1 89 ? 18.516 -7.863 7.254 1 92.5 89 THR A N 1
ATOM 733 C CA . THR A 1 89 ? 18.719 -7.219 8.547 1 92.5 89 THR A CA 1
ATOM 734 C C . THR A 1 89 ? 17.391 -6.66 9.078 1 92.5 89 THR A C 1
ATOM 736 O O . THR A 1 89 ? 17.359 -6.078 10.164 1 92.5 89 THR A O 1
ATOM 739 N N . THR A 1 90 ? 16.344 -6.566 8.586 1 91.81 90 THR A N 1
ATOM 740 C CA . THR A 1 90 ? 15 -6.094 8.891 1 91.81 90 THR A CA 1
ATOM 741 C C . THR A 1 90 ? 14.898 -4.586 8.672 1 91.81 90 THR A C 1
ATOM 743 O O . THR A 1 90 ? 13.883 -3.973 9.023 1 91.81 90 THR A O 1
ATOM 746 N N . ASP A 1 91 ? 16.016 -3.893 8.25 1 95.69 91 ASP A N 1
ATOM 747 C CA . ASP A 1 91 ? 15.953 -2.504 7.797 1 95.69 91 ASP A CA 1
ATOM 748 C C . ASP A 1 91 ? 14.914 -2.342 6.688 1 95.69 91 ASP A C 1
ATOM 750 O O . ASP A 1 91 ? 15.062 -2.91 5.605 1 95.69 91 ASP A O 1
ATOM 754 N N . PRO A 1 92 ? 13.883 -1.581 7.031 1 95.06 92 PRO A N 1
ATOM 755 C CA . PRO A 1 92 ? 12.852 -1.436 5.996 1 95.06 92 PRO A CA 1
ATOM 756 C C . PRO A 1 92 ? 13.375 -0.756 4.734 1 95.06 92 PRO A C 1
ATOM 758 O O . PRO A 1 92 ? 12.758 -0.858 3.67 1 95.06 92 PRO A O 1
ATOM 761 N N . GLY A 1 93 ? 14.484 -0.052 4.812 1 94.62 93 GLY A N 1
ATOM 762 C CA . GLY A 1 93 ? 15.031 0.683 3.684 1 94.62 93 GLY A CA 1
ATOM 763 C C . GLY A 1 93 ? 15.766 -0.201 2.697 1 94.62 93 GLY A C 1
ATOM 764 O O . GLY A 1 93 ? 16.094 0.233 1.591 1 94.62 93 GLY A O 1
ATOM 765 N N . GLU A 1 94 ? 16 -1.452 2.99 1 96.88 94 GLU A N 1
ATOM 766 C CA . GLU A 1 94 ? 16.812 -2.291 2.113 1 96.88 94 GLU A CA 1
ATOM 767 C C . GLU A 1 94 ? 15.945 -3.111 1.169 1 96.88 94 GLU A C 1
ATOM 769 O O . GLU A 1 94 ? 16.453 -3.9 0.372 1 96.88 94 GLU A O 1
ATOM 774 N N . VAL A 1 95 ? 14.594 -2.914 1.278 1 97.31 95 VAL A N 1
ATOM 775 C CA . VAL A 1 95 ? 13.688 -3.748 0.5 1 97.31 95 VAL A CA 1
ATOM 776 C C . VAL A 1 95 ? 12.742 -2.863 -0.316 1 97.31 95 VAL A C 1
ATOM 778 O O . VAL A 1 95 ? 12.289 -1.82 0.162 1 97.31 95 VAL A O 1
ATOM 781 N N . ASP A 1 96 ? 12.516 -3.184 -1.489 1 95.19 96 ASP A N 1
ATOM 782 C CA . ASP A 1 96 ? 11.367 -2.674 -2.229 1 95.19 96 ASP A CA 1
ATOM 783 C C . ASP A 1 96 ? 10.438 -3.811 -2.646 1 95.19 96 ASP A C 1
ATOM 785 O O . ASP A 1 96 ? 10.883 -4.941 -2.852 1 95.19 96 ASP A O 1
ATOM 789 N N . ALA A 1 97 ? 9.219 -3.572 -2.609 1 96.56 97 ALA A N 1
ATOM 790 C CA . ALA A 1 97 ? 8.219 -4.625 -2.762 1 96.56 97 ALA A CA 1
ATOM 791 C C . ALA A 1 97 ? 7.066 -4.16 -3.648 1 96.56 97 ALA A C 1
ATOM 793 O O . ALA A 1 97 ? 6.57 -3.041 -3.496 1 96.56 97 ALA A O 1
ATOM 794 N N . PHE A 1 98 ? 6.637 -5.078 -4.527 1 95.75 98 PHE A N 1
ATOM 795 C CA . PHE A 1 98 ? 5.621 -4.75 -5.52 1 95.75 98 PHE A CA 1
ATOM 796 C C . PHE A 1 98 ? 4.578 -5.859 -5.613 1 95.75 98 PHE A C 1
ATOM 798 O O . PHE A 1 98 ? 4.918 -7.043 -5.578 1 95.75 98 PHE A O 1
ATOM 805 N N . SER A 1 99 ? 3.359 -5.469 -5.68 1 94.75 99 SER A N 1
ATOM 806 C CA . SER A 1 99 ? 2.291 -6.43 -5.926 1 94.75 99 SER A CA 1
ATOM 807 C C . SER A 1 99 ? 1.555 -6.117 -7.223 1 94.75 99 SER A C 1
ATOM 809 O O . SER A 1 99 ? 1.605 -4.984 -7.715 1 94.75 99 SER A O 1
ATOM 811 N N . SER A 1 100 ? 0.957 -7.109 -7.816 1 93.81 100 SER A N 1
ATOM 812 C CA . SER A 1 100 ? 0.024 -6.836 -8.906 1 93.81 100 SER A CA 1
ATOM 813 C C . SER A 1 100 ? -1.127 -5.953 -8.438 1 93.81 100 SER A C 1
ATOM 815 O O . SER A 1 100 ? -1.214 -5.605 -7.258 1 93.81 100 SER A O 1
ATOM 817 N N . PHE A 1 101 ? -1.977 -5.652 -9.266 1 90 101 PHE A N 1
ATOM 818 C CA . PHE A 1 101 ? -3.062 -4.715 -9.016 1 90 101 PHE A CA 1
ATOM 819 C C . PHE A 1 101 ? -4.082 -5.309 -8.047 1 90 101 PHE A C 1
ATOM 821 O O . PHE A 1 101 ? -4.754 -4.578 -7.32 1 90 101 PHE A O 1
ATOM 828 N N . GLU A 1 102 ? -4.184 -6.59 -8 1 92.94 102 GLU A N 1
ATOM 829 C CA . GLU A 1 102 ? -5.27 -7.258 -7.289 1 92.94 102 GLU A CA 1
ATOM 830 C C . GLU A 1 102 ? -5.07 -7.18 -5.781 1 92.94 102 GLU A C 1
ATOM 832 O O . GLU A 1 102 ? -3.961 -7.395 -5.285 1 92.94 102 GLU A O 1
ATOM 837 N N . ASP A 1 103 ? -6.133 -6.988 -5.027 1 93.75 103 ASP A N 1
ATOM 838 C CA . ASP A 1 103 ? -6.098 -6.906 -3.57 1 93.75 103 ASP A CA 1
ATOM 839 C C . ASP A 1 103 ? -5.504 -8.18 -2.965 1 93.75 103 ASP A C 1
ATOM 841 O O . ASP A 1 103 ? -4.785 -8.117 -1.967 1 93.75 103 ASP A O 1
ATOM 845 N N . ARG A 1 104 ? -5.828 -9.289 -3.541 1 96.56 104 ARG A N 1
ATOM 846 C CA . ARG A 1 104 ? -5.316 -10.547 -3.008 1 96.56 104 ARG A CA 1
ATOM 847 C C . ARG A 1 104 ? -3.791 -10.586 -3.059 1 96.56 104 ARG A C 1
ATOM 849 O O . ARG A 1 104 ? -3.148 -11.148 -2.172 1 96.56 104 ARG A O 1
ATOM 856 N N . SER A 1 105 ? -3.221 -9.977 -4.07 1 96.81 105 SER A N 1
ATOM 857 C CA . SER A 1 105 ? -1.767 -9.922 -4.184 1 96.81 105 SER A CA 1
ATOM 858 C C . SER A 1 105 ? -1.168 -8.969 -3.15 1 96.81 105 SER A C 1
ATOM 860 O O . SER A 1 105 ? -0.126 -9.266 -2.562 1 96.81 105 SER A O 1
ATOM 862 N N . THR A 1 106 ? -1.842 -7.867 -2.939 1 96.12 106 THR A N 1
ATOM 863 C CA . THR A 1 106 ? -1.389 -6.91 -1.937 1 96.12 106 THR A CA 1
ATOM 864 C C . THR A 1 106 ? -1.432 -7.527 -0.542 1 96.12 106 THR A C 1
ATOM 866 O O . THR A 1 106 ? -0.476 -7.402 0.227 1 96.12 106 THR A O 1
ATOM 869 N N . VAL A 1 107 ? -2.514 -8.219 -0.249 1 97.94 107 VAL A N 1
ATOM 870 C CA . VAL A 1 107 ? -2.656 -8.867 1.051 1 97.94 107 VAL A CA 1
ATOM 871 C C . VAL A 1 107 ? -1.611 -9.969 1.196 1 97.94 107 VAL A C 1
ATOM 873 O O . VAL A 1 107 ? -1.029 -10.141 2.27 1 97.94 107 VAL A O 1
ATOM 876 N N . SER A 1 108 ? -1.369 -10.695 0.11 1 98.44 108 SER A N 1
ATOM 877 C CA . SER A 1 108 ? -0.313 -11.703 0.126 1 98.44 108 SER A CA 1
ATOM 878 C C . SER A 1 108 ? 1.043 -11.07 0.43 1 98.44 108 SER A C 1
ATOM 880 O O . SER A 1 108 ? 1.789 -11.578 1.274 1 98.44 108 SER A O 1
ATOM 882 N N . LEU A 1 109 ? 1.316 -9.984 -0.204 1 98.44 109 LEU A N 1
ATOM 883 C CA . LEU A 1 109 ? 2.596 -9.312 -0.026 1 98.44 109 LEU A CA 1
ATOM 884 C C . LEU A 1 109 ? 2.74 -8.789 1.398 1 98.44 109 LEU A C 1
ATOM 886 O O . LEU A 1 109 ? 3.783 -8.977 2.031 1 98.44 109 LEU A O 1
ATOM 890 N N . LEU A 1 110 ? 1.715 -8.141 1.878 1 98.19 110 LEU A N 1
ATOM 891 C CA . LEU A 1 110 ? 1.748 -7.59 3.229 1 98.19 110 LEU A CA 1
ATOM 892 C C . LEU A 1 110 ? 1.934 -8.695 4.262 1 98.19 110 LEU A C 1
ATOM 894 O O . LEU A 1 110 ? 2.684 -8.523 5.227 1 98.19 110 LEU A O 1
ATOM 898 N N . SER A 1 111 ? 1.283 -9.812 4.055 1 98.5 111 SER A N 1
ATOM 899 C CA . SER A 1 111 ? 1.399 -10.945 4.973 1 98.5 111 SER A CA 1
ATOM 900 C C . SER A 1 111 ? 2.807 -11.531 4.953 1 98.5 111 SER A C 1
ATOM 902 O O . SER A 1 111 ? 3.363 -11.852 6.004 1 98.5 111 SER A O 1
ATOM 904 N N . LEU A 1 112 ? 3.332 -11.625 3.787 1 98.69 112 LEU A N 1
ATOM 905 C CA . LEU A 1 112 ? 4.699 -12.109 3.635 1 98.69 112 LEU A CA 1
ATOM 906 C C . LEU A 1 112 ? 5.684 -11.18 4.344 1 98.69 112 LEU A C 1
ATOM 908 O O . LEU A 1 112 ? 6.547 -11.641 5.09 1 98.69 112 LEU A O 1
ATOM 912 N N . LEU A 1 113 ? 5.547 -9.898 4.172 1 98.5 113 LEU A N 1
ATOM 913 C CA . LEU A 1 113 ? 6.469 -8.906 4.703 1 98.5 113 LEU A CA 1
ATOM 914 C C . LEU A 1 113 ? 6.375 -8.836 6.223 1 98.5 113 LEU A C 1
ATOM 916 O O . LEU A 1 113 ? 7.355 -8.508 6.898 1 98.5 113 LEU A O 1
ATOM 920 N N . ALA A 1 114 ? 5.188 -9.141 6.738 1 98.31 114 ALA A N 1
ATOM 921 C CA . ALA A 1 114 ? 4.969 -9.055 8.18 1 98.31 114 ALA A CA 1
ATOM 922 C C . ALA A 1 114 ? 5.93 -9.969 8.938 1 98.31 114 ALA A C 1
ATOM 924 O O . ALA A 1 114 ? 6.352 -9.656 10.047 1 98.31 114 ALA A O 1
ATOM 925 N N . SER A 1 115 ? 6.262 -11.086 8.344 1 97.75 115 SER A N 1
ATOM 926 C CA . SER A 1 115 ? 7.18 -12.008 9.008 1 97.75 115 SER A CA 1
ATOM 927 C C . SER A 1 115 ? 8.586 -11.891 8.438 1 97.75 115 SER A C 1
ATOM 929 O O . SER A 1 115 ? 9.57 -11.938 9.18 1 97.75 115 SER A O 1
ATOM 931 N N . LEU A 1 116 ? 8.742 -11.695 7.184 1 98.31 116 LEU A N 1
ATOM 932 C CA . LEU A 1 116 ? 10.055 -11.586 6.547 1 98.31 116 LEU A CA 1
ATOM 933 C C . LEU A 1 116 ? 10.844 -10.414 7.117 1 98.31 116 LEU A C 1
ATOM 935 O O . LEU A 1 116 ? 12.055 -10.508 7.301 1 98.31 116 LEU A O 1
ATOM 939 N N . TYR A 1 117 ? 10.172 -9.336 7.438 1 98.12 117 TYR A N 1
ATOM 940 C CA . TYR A 1 117 ? 10.836 -8.148 7.961 1 98.12 117 TYR A CA 1
ATOM 941 C C . TYR A 1 117 ? 10.297 -7.785 9.344 1 98.12 117 TYR A C 1
ATOM 943 O O . TYR A 1 117 ? 10.219 -6.605 9.695 1 98.12 117 TYR A O 1
ATOM 951 N N . ALA A 1 118 ? 9.781 -8.82 9.992 1 97.62 118 ALA A N 1
ATOM 952 C CA . ALA A 1 118 ? 9.531 -8.57 11.406 1 97.62 118 ALA A CA 1
ATOM 953 C C . ALA A 1 118 ? 10.734 -7.895 12.062 1 97.62 118 ALA A C 1
ATOM 955 O O . ALA A 1 118 ? 11.867 -8.336 11.891 1 97.62 118 ALA A O 1
ATOM 956 N N . PRO A 1 119 ? 10.5 -6.848 12.812 1 97.06 119 PRO A N 1
ATOM 957 C CA . PRO A 1 119 ? 11.609 -6.004 13.258 1 97.06 119 PRO A CA 1
ATOM 958 C C . PRO A 1 119 ? 12.414 -6.641 14.383 1 97.06 119 PRO A C 1
ATOM 960 O O . PRO A 1 119 ? 11.852 -7.309 15.25 1 97.06 119 PRO A O 1
ATOM 963 N N . THR A 1 120 ? 13.68 -6.426 14.297 1 95.44 120 THR A N 1
ATOM 964 C CA . THR A 1 120 ? 14.523 -6.57 15.484 1 95.44 120 THR A CA 1
ATOM 965 C C . THR A 1 120 ? 14.375 -5.359 16.406 1 95.44 120 THR A C 1
ATOM 967 O O . THR A 1 120 ? 13.648 -4.418 16.078 1 95.44 120 THR A O 1
ATOM 970 N N . GLU A 1 121 ? 15.039 -5.332 17.469 1 94.31 121 GLU A N 1
ATOM 971 C CA . GLU A 1 121 ? 14.914 -4.262 18.453 1 94.31 121 GLU A CA 1
ATOM 972 C C . GLU A 1 121 ? 15.203 -2.9 17.828 1 94.31 121 GLU A C 1
ATOM 974 O O . GLU A 1 121 ? 14.57 -1.904 18.188 1 94.31 121 GLU A O 1
ATOM 979 N N . GLU A 1 122 ? 16.094 -2.879 16.938 1 93.44 122 GLU A N 1
ATOM 980 C CA . GLU A 1 122 ? 16.531 -1.646 16.297 1 93.44 122 GLU A CA 1
ATOM 981 C C . GLU A 1 122 ? 15.375 -0.971 15.562 1 93.44 122 GLU A C 1
ATOM 983 O O . GLU A 1 122 ? 15.305 0.259 15.508 1 93.44 122 GLU A O 1
ATOM 988 N N . TRP A 1 123 ? 14.422 -1.719 15.062 1 95.69 123 TRP A N 1
ATOM 989 C CA . TRP A 1 123 ? 13.383 -1.169 14.203 1 95.69 123 TRP A CA 1
ATOM 990 C C . TRP A 1 123 ? 12.008 -1.338 14.844 1 95.69 123 TRP A C 1
ATOM 992 O O . TRP A 1 123 ? 10.992 -0.936 14.266 1 95.69 123 TRP A O 1
ATOM 1002 N N . GLN A 1 124 ? 12.016 -1.894 16.016 1 96.31 124 GLN A N 1
ATOM 1003 C CA . GLN A 1 124 ? 10.766 -2.131 16.734 1 96.31 124 GLN A CA 1
ATOM 1004 C C . GLN A 1 124 ? 10.281 -0.86 17.438 1 96.31 124 GLN A C 1
ATOM 1006 O O . GLN A 1 124 ? 10.883 -0.408 18.406 1 96.31 124 GLN A O 1
ATOM 1011 N N . PHE A 1 125 ? 9.156 -0.317 17 1 97.06 125 PHE A N 1
ATOM 1012 C CA . PHE A 1 125 ? 8.719 0.97 17.531 1 97.06 125 PHE A CA 1
ATOM 1013 C C . PHE A 1 125 ? 7.875 0.782 18.797 1 97.06 125 PHE A C 1
ATOM 1015 O O . PHE A 1 125 ? 7.648 1.734 19.547 1 97.06 125 PHE A O 1
ATOM 1022 N N . MET A 1 126 ? 7.375 -0.355 18.984 1 94.62 126 MET A N 1
ATOM 1023 C CA . MET A 1 126 ? 6.633 -0.739 20.172 1 94.62 126 MET A CA 1
ATOM 1024 C C . MET A 1 126 ? 7.164 -2.047 20.75 1 94.62 126 MET A C 1
ATOM 1026 O O . MET A 1 126 ? 7.148 -3.078 20.078 1 94.62 126 MET A O 1
ATOM 1030 N N . PRO A 1 127 ? 7.617 -2.004 21.953 1 91.75 127 PRO A N 1
ATOM 1031 C CA . PRO A 1 127 ? 8.203 -3.219 22.531 1 91.75 127 PRO A CA 1
ATOM 1032 C C . PRO A 1 127 ? 7.25 -4.414 22.469 1 91.75 127 PRO A C 1
ATOM 1034 O O . PRO A 1 127 ? 6.078 -4.293 22.828 1 91.75 127 PRO A O 1
ATOM 1037 N N . GLY A 1 128 ? 7.77 -5.492 21.969 1 92.38 128 GLY A N 1
ATOM 1038 C CA . GLY A 1 128 ? 7.012 -6.73 21.922 1 92.38 128 GLY A CA 1
ATOM 1039 C C . GLY A 1 128 ? 6.164 -6.875 20.672 1 92.38 128 GLY A C 1
ATOM 1040 O O . GLY A 1 128 ? 5.691 -7.969 20.359 1 92.38 128 GLY A O 1
ATOM 1041 N N . PHE A 1 129 ? 5.973 -5.859 19.984 1 95.5 129 PHE A N 1
ATOM 1042 C CA . PHE A 1 129 ? 5.172 -5.891 18.766 1 95.5 129 PHE A CA 1
ATOM 1043 C C . PHE A 1 129 ? 6.043 -6.23 17.562 1 95.5 129 PHE A C 1
ATOM 1045 O O . PHE A 1 129 ? 6.82 -5.395 17.094 1 95.5 129 PHE A O 1
ATOM 1052 N N . LYS A 1 130 ? 5.875 -7.426 17 1 95.81 130 LYS A N 1
ATOM 1053 C CA . LYS A 1 130 ? 6.777 -7.938 15.969 1 95.81 130 LYS A CA 1
ATOM 1054 C C . LYS A 1 130 ? 6.25 -7.637 14.57 1 95.81 130 LYS A C 1
ATOM 1056 O O . LYS A 1 130 ? 6.148 -8.539 13.734 1 95.81 130 LYS A O 1
ATOM 1061 N N . TRP A 1 131 ? 5.926 -6.434 14.375 1 98.19 131 TRP A N 1
ATOM 1062 C CA . TRP A 1 131 ? 5.52 -5.945 13.062 1 98.19 131 TRP A CA 1
ATOM 1063 C C . TRP A 1 131 ? 6.02 -4.523 12.828 1 98.19 131 TRP A C 1
ATOM 1065 O O . TRP A 1 131 ? 6.117 -3.734 13.773 1 98.19 131 TRP A O 1
ATOM 1075 N N . GLN A 1 132 ? 6.324 -4.168 11.648 1 98.19 132 GLN A N 1
ATOM 1076 C CA . GLN A 1 132 ? 6.668 -2.807 11.25 1 98.19 132 GLN A CA 1
ATOM 1077 C C . GLN A 1 132 ? 6.109 -2.484 9.867 1 98.19 132 GLN A C 1
ATOM 1079 O O . GLN A 1 132 ? 5.934 -3.379 9.039 1 98.19 132 GLN A O 1
ATOM 1084 N N . PRO A 1 133 ? 5.812 -1.241 9.641 1 97.75 133 PRO A N 1
ATOM 1085 C CA . PRO A 1 133 ? 5.309 -0.862 8.32 1 97.75 133 PRO A CA 1
ATOM 1086 C C . PRO A 1 133 ? 6.398 -0.865 7.246 1 97.75 133 PRO A C 1
ATOM 1088 O O . PRO A 1 133 ? 7.492 -0.344 7.477 1 97.75 133 PRO A O 1
ATOM 1091 N N . ILE A 1 134 ? 6.117 -1.453 6.156 1 96.06 134 ILE A N 1
ATOM 1092 C CA . ILE A 1 134 ? 6.949 -1.427 4.957 1 96.06 134 ILE A CA 1
ATOM 1093 C C . ILE A 1 134 ? 6.152 -0.862 3.785 1 96.06 134 ILE A C 1
ATOM 1095 O O . ILE A 1 134 ? 5.031 -1.305 3.521 1 96.06 134 ILE A O 1
ATOM 1099 N N . VAL A 1 135 ? 6.703 0.106 3.174 1 92.81 135 VAL A N 1
ATOM 1100 C CA . VAL A 1 135 ? 6.02 0.695 2.027 1 92.81 135 VAL A CA 1
ATOM 1101 C C . VAL A 1 135 ? 6.059 -0.275 0.848 1 92.81 135 VAL A C 1
ATOM 1103 O O . VAL A 1 135 ? 7.109 -0.835 0.532 1 92.81 135 VAL A O 1
ATOM 1106 N N . ILE A 1 136 ? 4.906 -0.457 0.29 1 93.06 136 ILE A N 1
ATOM 1107 C CA . ILE A 1 136 ? 4.82 -1.3 -0.897 1 93.06 136 ILE A CA 1
ATOM 1108 C C . ILE A 1 136 ? 4.219 -0.503 -2.053 1 93.06 136 ILE A C 1
ATOM 1110 O O . ILE A 1 136 ? 3.666 0.579 -1.848 1 93.06 136 ILE A O 1
ATOM 1114 N N . SER A 1 137 ? 4.445 -1.022 -3.211 1 89.12 137 SER A N 1
ATOM 1115 C CA . SER A 1 137 ? 3.807 -0.448 -4.391 1 89.12 137 SER A CA 1
ATOM 1116 C C . SER A 1 137 ? 2.973 -1.488 -5.133 1 89.12 137 SER A C 1
ATOM 1118 O O . SER A 1 137 ? 3.354 -2.658 -5.207 1 89.12 137 SER A O 1
ATOM 1120 N N . TYR A 1 138 ? 1.826 -1.079 -5.586 1 86.56 138 TYR A N 1
ATOM 1121 C CA . TYR A 1 138 ? 1.028 -1.963 -6.43 1 86.56 138 TYR A CA 1
ATOM 1122 C C . TYR A 1 138 ? 0.951 -1.434 -7.855 1 86.56 138 TYR A C 1
ATOM 1124 O O . TYR A 1 138 ? 0.998 -0.221 -8.078 1 86.56 138 TYR A O 1
ATOM 1132 N N . MET A 1 139 ? 0.729 -2.33 -8.734 1 86.69 139 MET A N 1
ATOM 1133 C CA . MET A 1 139 ? 0.727 -1.993 -10.148 1 86.69 139 MET A CA 1
ATOM 1134 C C . MET A 1 139 ? -0.662 -1.553 -10.602 1 86.69 139 MET A C 1
ATOM 1136 O O . MET A 1 139 ? -1.656 -1.835 -9.93 1 86.69 139 MET A O 1
ATOM 1140 N N . GLU A 1 140 ? -0.614 -0.884 -11.734 1 83.5 140 GLU A N 1
ATOM 1141 C CA . GLU A 1 140 ? -1.891 -0.581 -12.375 1 83.5 140 GLU A CA 1
ATOM 1142 C C . GLU A 1 140 ? -2.527 -1.839 -12.961 1 83.5 140 GLU A C 1
ATOM 1144 O O . GLU A 1 140 ? -1.851 -2.854 -13.148 1 83.5 140 GLU A O 1
ATOM 1149 N N . GLU A 1 141 ? -3.771 -1.735 -13.266 1 78.81 141 GLU A N 1
ATOM 1150 C CA . GLU A 1 141 ? -4.535 -2.891 -13.719 1 78.81 141 GLU A CA 1
ATOM 1151 C C . GLU A 1 141 ? -3.975 -3.438 -15.031 1 78.81 141 GLU A C 1
ATOM 1153 O O . GLU A 1 141 ? -3.947 -4.652 -15.242 1 78.81 141 GLU A O 1
ATOM 1158 N N . ASP A 1 142 ? -3.508 -2.605 -15.914 1 79.5 142 ASP A N 1
ATOM 1159 C CA . ASP A 1 142 ? -3.043 -3.031 -17.234 1 79.5 142 ASP A CA 1
ATOM 1160 C C . ASP A 1 142 ? -1.518 -3.059 -17.297 1 79.5 142 ASP A C 1
ATOM 1162 O O . ASP A 1 142 ? -0.929 -2.83 -18.359 1 79.5 142 ASP A O 1
ATOM 1166 N N . ASP A 1 143 ? -0.913 -3.355 -16.141 1 85.88 143 ASP A N 1
ATOM 1167 C CA . ASP A 1 143 ? 0.547 -3.377 -16.125 1 85.88 143 ASP A CA 1
ATOM 1168 C C . ASP A 1 143 ? 1.087 -4.492 -17.016 1 85.88 143 ASP A C 1
ATOM 1170 O O . ASP A 1 143 ? 0.387 -5.473 -17.297 1 85.88 143 ASP A O 1
ATOM 1174 N N . ILE A 1 144 ? 2.283 -4.43 -17.438 1 85.44 144 ILE A N 1
ATOM 1175 C CA . ILE A 1 144 ? 2.836 -5.391 -18.375 1 85.44 144 ILE A CA 1
ATOM 1176 C C . ILE A 1 144 ? 3.762 -6.359 -17.656 1 85.44 144 ILE A C 1
ATOM 1178 O O . ILE A 1 144 ? 4.324 -7.273 -18.266 1 85.44 144 ILE A O 1
ATOM 1182 N N . PHE A 1 145 ? 3.914 -6.219 -16.344 1 89.88 145 PHE A N 1
ATOM 1183 C CA . PHE A 1 145 ? 4.895 -7.016 -15.609 1 89.88 145 PHE A CA 1
ATOM 1184 C C . PHE A 1 145 ? 4.215 -8.156 -14.867 1 89.88 145 PHE A C 1
ATOM 1186 O O . PHE A 1 145 ? 4.656 -9.305 -14.945 1 89.88 145 PHE A O 1
ATOM 1193 N N . PHE A 1 146 ? 3.086 -7.816 -14.148 1 89.75 146 PHE A N 1
ATOM 1194 C CA . PHE A 1 146 ? 2.57 -8.758 -13.164 1 89.75 146 PHE A CA 1
ATOM 1195 C C . PHE A 1 146 ? 1.15 -9.188 -13.516 1 89.75 146 PHE A C 1
ATOM 1197 O O . PHE A 1 146 ? 0.613 -10.125 -12.922 1 89.75 146 PHE A O 1
ATOM 1204 N N . ASN A 1 147 ? 0.568 -8.516 -14.508 1 81.62 147 ASN A N 1
ATOM 1205 C CA . ASN A 1 147 ? -0.839 -8.758 -14.805 1 81.62 147 ASN A CA 1
ATOM 1206 C C . ASN A 1 147 ? -1.071 -10.188 -15.289 1 81.62 147 ASN A C 1
ATOM 1208 O O . ASN A 1 147 ? -0.266 -10.727 -16.047 1 81.62 147 ASN A O 1
ATOM 1212 N N . TYR A 1 148 ? -2.188 -10.711 -14.805 1 72.94 148 TYR A N 1
ATOM 1213 C CA . TYR A 1 148 ? -2.484 -12.078 -15.219 1 72.94 148 TYR A CA 1
ATOM 1214 C C . TYR A 1 148 ? -3.436 -12.094 -16.406 1 72.94 148 TYR A C 1
ATOM 1216 O O . TYR A 1 148 ? -3.543 -13.102 -17.109 1 72.94 148 TYR A O 1
ATOM 1224 N N . GLN A 1 149 ? -4.18 -10.93 -16.484 1 71.75 149 GLN A N 1
ATOM 1225 C CA . GLN A 1 149 ? -5.129 -10.859 -17.578 1 71.75 149 GLN A CA 1
ATOM 1226 C C . GLN A 1 149 ? -4.441 -10.422 -18.875 1 71.75 149 GLN A C 1
ATOM 1228 O O . GLN A 1 149 ? -3.613 -9.508 -18.859 1 71.75 149 GLN A O 1
ATOM 1233 N N . ASP A 1 150 ? -4.484 -11.148 -19.844 1 64.5 150 ASP A N 1
ATOM 1234 C CA . ASP A 1 150 ? -3.801 -10.828 -21.094 1 64.5 150 ASP A CA 1
ATOM 1235 C C . ASP A 1 150 ? -4.496 -9.68 -21.812 1 64.5 150 ASP A C 1
ATOM 1237 O O . ASP A 1 150 ? -5.613 -9.844 -22.312 1 64.5 150 ASP A O 1
ATOM 1241 N N . VAL A 1 151 ? -3.863 -8.547 -21.781 1 65.06 151 VAL A N 1
ATOM 1242 C CA . VAL A 1 151 ? -4.484 -7.312 -22.25 1 65.06 151 VAL A CA 1
ATOM 1243 C C . VAL A 1 151 ? -4.172 -7.113 -23.734 1 65.06 151 VAL A C 1
ATOM 1245 O O . VAL A 1 151 ? -4.832 -6.328 -24.422 1 65.06 151 VAL A O 1
ATOM 1248 N N . CYS A 1 152 ? -3.318 -7.902 -24.125 1 79 152 CYS A N 1
ATOM 1249 C CA . CYS A 1 152 ? -2.914 -7.734 -25.516 1 79 152 CYS A CA 1
ATOM 1250 C C . CYS A 1 152 ? -3.762 -8.602 -26.438 1 79 152 CYS A C 1
ATOM 1252 O O . CYS A 1 152 ? -3.82 -9.82 -26.266 1 79 152 CYS A O 1
ATOM 1254 N N . GLU A 1 153 ? -4.352 -8 -27.391 1 77.62 153 GLU A N 1
ATOM 1255 C CA . GLU A 1 153 ? -5.23 -8.703 -28.328 1 77.62 153 GLU A CA 1
ATOM 1256 C C . GLU A 1 153 ? -4.469 -9.773 -29.094 1 77.62 153 GLU A C 1
ATOM 1258 O O . GLU A 1 153 ? -5.023 -10.828 -29.406 1 77.62 153 GLU A O 1
ATOM 1263 N N . LYS A 1 154 ? -3.268 -9.461 -29.406 1 79.12 154 LYS A N 1
ATOM 1264 C CA . LYS A 1 154 ? -2.455 -10.406 -30.156 1 79.12 154 LYS A CA 1
ATOM 1265 C C . LYS A 1 154 ? -2.307 -11.727 -29.406 1 79.12 154 LYS A C 1
ATOM 1267 O O . LYS A 1 154 ? -2.16 -12.789 -30.016 1 79.12 154 LYS A O 1
ATOM 1272 N N . TYR A 1 155 ? -2.344 -11.609 -28.125 1 77.88 155 TYR A N 1
ATOM 1273 C CA . TYR A 1 155 ? -2.293 -12.812 -27.312 1 77.88 155 TYR A CA 1
ATOM 1274 C C . TYR A 1 155 ? -3.492 -13.711 -27.594 1 77.88 155 TYR A C 1
ATOM 1276 O O . TYR A 1 155 ? -3.34 -14.922 -27.781 1 77.88 155 TYR A O 1
ATOM 1284 N N . TRP A 1 156 ? -4.531 -13.133 -27.656 1 77.69 156 TRP A N 1
ATOM 1285 C CA . TRP A 1 156 ? -5.766 -13.891 -27.844 1 77.69 156 TRP A CA 1
ATOM 1286 C C . TRP A 1 156 ? -5.832 -14.477 -29.25 1 77.69 156 TRP A C 1
ATOM 1288 O O . TRP A 1 156 ? -6.336 -15.594 -29.438 1 77.69 156 TRP A O 1
ATOM 1298 N N . ASP A 1 157 ? -5.32 -13.711 -30.156 1 78.56 157 ASP A N 1
ATOM 1299 C CA . ASP A 1 157 ? -5.254 -14.219 -31.516 1 78.56 157 ASP A CA 1
ATOM 1300 C C . ASP A 1 157 ? -4.359 -15.453 -31.609 1 78.56 157 ASP A C 1
ATOM 1302 O O . ASP A 1 157 ? -4.719 -16.438 -32.25 1 78.56 157 ASP A O 1
ATOM 1306 N N . ASP A 1 158 ? -3.26 -15.336 -30.984 1 77.06 158 ASP A N 1
ATOM 1307 C CA . ASP A 1 158 ? -2.305 -16.438 -30.984 1 77.06 158 ASP A CA 1
ATOM 1308 C C . ASP A 1 158 ? -2.871 -17.656 -30.25 1 77.06 158 ASP A C 1
ATOM 1310 O O . ASP A 1 158 ? -2.703 -18.797 -30.703 1 77.06 158 ASP A O 1
ATOM 1314 N N . LEU A 1 159 ? -3.504 -17.375 -29.172 1 76.44 159 LEU A N 1
ATOM 1315 C CA . LEU A 1 159 ? -4.121 -18.453 -28.406 1 76.44 159 LEU A CA 1
ATOM 1316 C C . LEU A 1 159 ? -5.223 -19.125 -29.219 1 76.44 159 LEU A C 1
ATOM 1318 O O . LEU A 1 159 ? -5.34 -20.359 -29.203 1 76.44 159 LEU A O 1
ATOM 1322 N N . SER A 1 160 ? -5.973 -18.312 -29.828 1 79.06 160 SER A N 1
ATOM 1323 C CA . SER A 1 160 ? -7.047 -18.859 -30.656 1 79.06 160 SER A CA 1
ATOM 1324 C C . SER A 1 160 ? -6.5 -19.75 -31.766 1 79.06 160 SER A C 1
ATOM 1326 O O . SER A 1 160 ? -7.047 -20.828 -32.031 1 79.06 160 SER A O 1
ATOM 1328 N N . LYS A 1 161 ? -5.496 -19.281 -32.406 1 81.38 161 LYS A N 1
ATOM 1329 C CA . LYS A 1 161 ? -4.859 -20.078 -33.438 1 81.38 161 LYS A CA 1
ATOM 1330 C C . LYS A 1 161 ? -4.34 -21.406 -32.875 1 81.38 161 LYS A C 1
ATOM 1332 O O . LYS A 1 161 ? -4.488 -22.453 -33.531 1 81.38 161 LYS A O 1
ATOM 1337 N N . HIS A 1 162 ? -3.754 -21.312 -31.75 1 77.06 162 HIS A N 1
ATOM 1338 C CA . HIS A 1 162 ? -3.217 -22.5 -31.094 1 77.06 162 HIS A CA 1
ATOM 1339 C C . HIS A 1 162 ? -4.328 -23.469 -30.719 1 77.06 162 HIS A C 1
ATOM 1341 O O . HIS A 1 162 ? -4.215 -24.672 -30.953 1 77.06 162 HIS A O 1
ATOM 1347 N N . MET A 1 163 ? -5.414 -22.984 -30.219 1 77.94 163 MET A N 1
ATOM 1348 C CA . MET A 1 163 ? -6.543 -23.797 -29.766 1 77.94 163 MET A CA 1
ATOM 1349 C C . MET A 1 163 ? -7.246 -24.453 -30.938 1 77.94 163 MET A C 1
ATOM 1351 O O . MET A 1 163 ? -7.848 -25.531 -30.797 1 77.94 163 MET A O 1
ATOM 1355 N N . ASN A 1 164 ? -7.086 -23.828 -32.094 1 82.44 164 ASN A N 1
ATOM 1356 C CA . ASN A 1 164 ? -7.758 -24.359 -33.281 1 82.44 164 ASN A CA 1
ATOM 1357 C C . ASN A 1 164 ? -6.828 -25.234 -34.094 1 82.44 164 ASN A C 1
ATOM 1359 O O . ASN A 1 164 ? -7.207 -25.703 -35.156 1 82.44 164 ASN A O 1
ATOM 1363 N N . SER A 1 165 ? -5.707 -25.375 -33.562 1 81.5 165 SER A N 1
ATOM 1364 C CA . SER A 1 165 ? -4.785 -26.266 -34.25 1 81.5 165 SER A CA 1
ATOM 1365 C C . SER A 1 165 ? -5.227 -27.719 -34.094 1 81.5 165 SER A C 1
ATOM 1367 O O . SER A 1 165 ? -5.918 -28.078 -33.156 1 81.5 165 SER A O 1
ATOM 1369 N N . ASP A 1 166 ? -4.777 -28.594 -34.969 1 82.62 166 ASP A N 1
ATOM 1370 C CA . ASP A 1 166 ? -5.25 -29.969 -35.062 1 82.62 166 ASP A CA 1
ATOM 1371 C C . ASP A 1 166 ? -4.844 -30.766 -33.844 1 82.62 166 ASP A C 1
ATOM 1373 O O . ASP A 1 166 ? -5.672 -31.453 -33.219 1 82.62 166 ASP A O 1
ATOM 1377 N N . PRO A 1 167 ? -3.619 -30.672 -33.406 1 78 167 PRO A N 1
ATOM 1378 C CA . PRO A 1 167 ? -3.23 -31.438 -32.219 1 78 167 PRO A CA 1
ATOM 1379 C C . PRO A 1 167 ? -4.051 -31.078 -30.984 1 78 167 PRO A C 1
ATOM 1381 O O . PRO A 1 167 ? -4.414 -31.953 -30.203 1 78 167 PRO A O 1
ATOM 1384 N N . VAL A 1 168 ? -4.359 -29.875 -30.844 1 77.75 168 VAL A N 1
ATOM 1385 C CA . VAL A 1 168 ? -5.105 -29.422 -29.688 1 77.75 168 VAL A CA 1
ATOM 1386 C C . VAL A 1 168 ? -6.566 -29.844 -29.797 1 77.75 168 VAL A C 1
ATOM 1388 O O . VAL A 1 168 ? -7.172 -30.281 -28.812 1 77.75 168 VAL A O 1
ATOM 1391 N N . LYS A 1 169 ? -7.082 -29.703 -30.969 1 83.12 169 LYS A N 1
ATOM 1392 C CA . LYS A 1 169 ? -8.461 -30.141 -31.172 1 83.12 169 LYS A CA 1
ATOM 1393 C C . LYS A 1 169 ? -8.625 -31.625 -30.844 1 83.12 169 LYS A C 1
ATOM 1395 O O . LYS A 1 169 ? -9.656 -32.031 -30.297 1 83.12 169 LYS A O 1
ATOM 1400 N N . GLU A 1 170 ? -7.66 -32.312 -31.188 1 83.44 170 GLU A N 1
ATOM 1401 C CA . GLU A 1 170 ? -7.699 -33.75 -30.891 1 83.44 170 GLU A CA 1
ATOM 1402 C C . GLU A 1 170 ? -7.707 -34 -29.375 1 83.44 170 GLU A C 1
ATOM 1404 O O . GLU A 1 170 ? -8.422 -34.875 -28.891 1 83.44 170 GLU A O 1
ATOM 1409 N N . ILE A 1 171 ? -6.934 -33.281 -28.688 1 78.69 171 ILE A N 1
ATOM 1410 C CA . ILE A 1 171 ? -6.863 -33.406 -27.234 1 78.69 171 ILE A CA 1
ATOM 1411 C C . ILE A 1 171 ? -8.195 -33 -26.625 1 78.69 171 ILE A C 1
ATOM 1413 O O . ILE A 1 171 ? -8.695 -33.625 -25.703 1 78.69 171 ILE A O 1
ATOM 1417 N N . LEU A 1 172 ? -8.758 -31.953 -27.203 1 83 172 LEU A N 1
ATOM 1418 C CA . LEU A 1 172 ? -10.039 -31.453 -26.719 1 83 172 LEU A CA 1
ATOM 1419 C C . LEU A 1 172 ? -11.148 -32.469 -26.953 1 83 172 LEU A C 1
ATOM 1421 O O . LEU A 1 172 ? -12.039 -32.625 -26.109 1 83 172 LEU A O 1
ATOM 1425 N N . GLU A 1 173 ? -11.07 -33.094 -28.031 1 86.81 173 GLU A N 1
ATOM 1426 C CA . GLU A 1 173 ? -12.078 -34.094 -28.391 1 86.81 173 GLU A CA 1
ATOM 1427 C C . GLU A 1 173 ? -12.031 -35.281 -27.438 1 86.81 173 GLU A C 1
ATOM 1429 O O . GLU A 1 173 ? -13.062 -35.906 -27.156 1 86.81 173 GLU A O 1
ATOM 1434 N N . GLN A 1 174 ? -10.891 -35.562 -26.953 1 87.19 174 GLN A N 1
ATOM 1435 C CA . GLN A 1 174 ? -10.727 -36.688 -26.047 1 87.19 174 GLN A CA 1
ATOM 1436 C C . GLN A 1 174 ? -11.5 -36.438 -24.734 1 87.19 174 GLN A C 1
ATOM 1438 O O . GLN A 1 174 ? -11.953 -37.375 -24.109 1 87.19 174 GLN A O 1
ATOM 1443 N N . ASP A 1 175 ? -11.703 -35.188 -24.375 1 89.5 175 ASP A N 1
ATOM 1444 C CA . ASP A 1 175 ? -12.359 -34.875 -23.109 1 89.5 175 ASP A CA 1
ATOM 1445 C C . ASP A 1 175 ? -13.75 -34.281 -23.359 1 89.5 175 ASP A C 1
ATOM 1447 O O . ASP A 1 175 ? -14.336 -33.656 -22.469 1 89.5 175 ASP A O 1
ATOM 1451 N N . ALA A 1 176 ? -14.297 -34.469 -24.562 1 91.12 176 ALA A N 1
ATOM 1452 C CA . ALA A 1 176 ? -15.555 -33.844 -24.953 1 91.12 176 ALA A CA 1
ATOM 1453 C C . ALA A 1 176 ? -16.688 -34.25 -24.016 1 91.12 176 ALA A C 1
ATOM 1455 O O . ALA A 1 176 ? -17.547 -33.438 -23.672 1 91.12 176 ALA A O 1
ATOM 1456 N N . PHE A 1 177 ? -16.719 -35.5 -23.688 1 93.62 177 PHE A N 1
ATOM 1457 C CA . PHE A 1 177 ? -17.75 -35.969 -22.781 1 93.62 177 PHE A CA 1
ATOM 1458 C C . PHE A 1 177 ? -17.703 -35.219 -21.453 1 93.62 177 PHE A C 1
ATOM 1460 O O . PHE A 1 177 ? -18.734 -34.875 -20.891 1 93.62 177 PHE A O 1
ATOM 1467 N N . LEU A 1 178 ? -16.562 -35.031 -20.953 1 95.5 178 LEU A N 1
ATOM 1468 C CA . LEU A 1 178 ? -16.391 -34.375 -19.656 1 95.5 178 LEU A CA 1
ATOM 1469 C C . LEU A 1 178 ? -16.844 -32.906 -19.75 1 95.5 178 LEU A C 1
ATOM 1471 O O . LEU A 1 178 ? -17.453 -32.406 -18.812 1 95.5 178 LEU A O 1
ATOM 1475 N N . TYR A 1 179 ? -16.562 -32.25 -20.859 1 95.75 179 TYR A N 1
ATOM 1476 C CA . TYR A 1 179 ? -17 -30.891 -21.047 1 95.75 179 TYR A CA 1
ATOM 1477 C C . TYR A 1 179 ? -18.516 -30.781 -20.984 1 95.75 179 TYR A C 1
ATOM 1479 O O . TYR A 1 179 ? -19.047 -29.891 -20.297 1 95.75 179 TYR A O 1
ATOM 1487 N N . GLU A 1 180 ? -19.156 -31.656 -21.672 1 96.19 180 GLU A N 1
ATOM 1488 C CA . GLU A 1 180 ? -20.609 -31.672 -21.656 1 96.19 180 GLU A CA 1
ATOM 1489 C C . GLU A 1 180 ? -21.156 -31.969 -20.266 1 96.19 180 GLU A C 1
ATOM 1491 O O . GLU A 1 180 ? -22.094 -31.312 -19.812 1 96.19 180 GLU A O 1
ATOM 1496 N N . TYR A 1 181 ? -20.547 -32.906 -19.625 1 97.56 181 TYR A N 1
ATOM 1497 C CA . TYR A 1 181 ? -20.953 -33.312 -18.266 1 97.56 181 TYR A CA 1
ATOM 1498 C C . TYR A 1 181 ? -20.828 -32.125 -17.297 1 97.56 181 TYR A C 1
ATOM 1500 O O . TYR A 1 181 ? -21.75 -31.859 -16.531 1 97.56 181 TYR A O 1
ATOM 1508 N N . LEU A 1 182 ? -19.719 -31.422 -17.359 1 98.12 182 LEU A N 1
ATOM 1509 C CA . LEU A 1 182 ? -19.453 -30.297 -16.469 1 98.12 182 LEU A CA 1
ATOM 1510 C C . LEU A 1 182 ? -20.375 -29.125 -16.781 1 98.12 182 LEU A C 1
ATOM 1512 O O . LEU A 1 182 ? -20.828 -28.438 -15.867 1 98.12 182 LEU A O 1
ATOM 1516 N N . ARG A 1 183 ? -20.594 -28.875 -18.031 1 97.81 183 ARG A N 1
ATOM 1517 C CA . ARG A 1 183 ? -21.516 -27.812 -18.453 1 97.81 183 ARG A CA 1
ATOM 1518 C C . ARG A 1 183 ? -22.906 -28.047 -17.875 1 97.81 183 ARG A C 1
ATOM 1520 O O . ARG A 1 183 ? -23.516 -27.141 -17.297 1 97.81 183 ARG A O 1
ATOM 1527 N N . GLU A 1 184 ? -23.422 -29.188 -18 1 97.81 184 GLU A N 1
ATOM 1528 C CA . GLU A 1 184 ? -24.766 -29.531 -17.562 1 97.81 184 GLU A CA 1
ATOM 1529 C C . GLU A 1 184 ? -24.891 -29.422 -16.047 1 97.81 184 GLU A C 1
ATOM 1531 O O . GLU A 1 184 ? -25.906 -28.938 -15.531 1 97.81 184 GLU A O 1
ATOM 1536 N N . ASN A 1 185 ? -23.938 -29.875 -15.359 1 98.25 185 ASN A N 1
ATOM 1537 C CA . ASN A 1 185 ? -24.047 -29.969 -13.914 1 98.25 185 ASN A CA 1
ATOM 1538 C C . ASN A 1 185 ? -23.703 -28.641 -13.242 1 98.25 185 ASN A C 1
ATOM 1540 O O . ASN A 1 185 ? -24.281 -28.281 -12.211 1 98.25 185 ASN A O 1
ATOM 1544 N N . SER A 1 186 ? -22.75 -27.875 -13.781 1 98.19 186 SER A N 1
ATOM 1545 C CA . SER A 1 186 ? -22.312 -26.625 -13.18 1 98.19 186 SER A CA 1
ATOM 1546 C C . SER A 1 186 ? -23.203 -25.469 -13.633 1 98.19 186 SER A C 1
ATOM 1548 O O . SER A 1 186 ? -23.297 -24.438 -12.953 1 98.19 186 SER A O 1
ATOM 1550 N N . GLY A 1 187 ? -23.812 -25.641 -14.805 1 98 187 GLY A N 1
ATOM 1551 C CA . GLY A 1 187 ? -24.578 -24.562 -15.406 1 98 187 GLY A CA 1
ATOM 1552 C C . GLY A 1 187 ? -23.703 -23.531 -16.094 1 98 187 GLY A C 1
ATOM 1553 O O . GLY A 1 187 ? -24.203 -22.547 -16.656 1 98 187 GLY A O 1
ATOM 1554 N N . ASN A 1 188 ? -22.406 -23.688 -16.078 1 96.69 188 ASN A N 1
ATOM 1555 C CA . ASN A 1 188 ? -21.453 -22.781 -16.719 1 96.69 188 ASN A CA 1
ATOM 1556 C C . ASN A 1 188 ? -21.141 -23.203 -18.141 1 96.69 188 ASN A C 1
ATOM 1558 O O . ASN A 1 188 ? -21.391 -24.344 -18.531 1 96.69 188 ASN A O 1
ATOM 1562 N N . VAL A 1 189 ? -20.609 -22.203 -18.859 1 94.56 189 VAL A N 1
ATOM 1563 C CA . VAL A 1 189 ? -19.984 -22.547 -20.141 1 94.56 189 VAL A CA 1
ATOM 1564 C C . VAL A 1 189 ? -18.688 -23.297 -19.891 1 94.56 189 VAL A C 1
ATOM 1566 O O . VAL A 1 189 ? -17.828 -22.844 -19.141 1 94.56 189 VAL A O 1
ATOM 1569 N N . VAL A 1 190 ? -18.578 -24.516 -20.453 1 95 190 VAL A N 1
ATOM 1570 C CA . VAL A 1 190 ? -17.375 -25.312 -20.375 1 95 190 VAL A CA 1
ATOM 1571 C C . VAL A 1 190 ? -17.031 -25.859 -21.766 1 95 190 VAL A C 1
ATOM 1573 O O . VAL A 1 190 ? -17.422 -26.969 -22.125 1 95 190 VAL A O 1
ATOM 1576 N N . ASP A 1 191 ? -16.156 -25.062 -22.453 1 89.31 191 ASP A N 1
ATOM 1577 C CA . ASP A 1 191 ? -15.922 -25.422 -23.844 1 89.31 191 ASP A CA 1
ATOM 1578 C C . ASP A 1 191 ? -14.461 -25.797 -24.078 1 89.31 191 ASP A C 1
ATOM 1580 O O . ASP A 1 191 ? -14.125 -26.391 -25.094 1 89.31 191 ASP A O 1
ATOM 1584 N N . ASP A 1 192 ? -13.617 -25.469 -23.156 1 87.69 192 ASP A N 1
ATOM 1585 C CA . ASP A 1 192 ? -12.203 -25.75 -23.344 1 87.69 192 ASP A CA 1
ATOM 1586 C C . ASP A 1 192 ? -11.508 -25.953 -22 1 87.69 192 ASP A C 1
ATOM 1588 O O . ASP A 1 192 ? -12.172 -26.047 -20.953 1 87.69 192 ASP A O 1
ATOM 1592 N N . TRP A 1 193 ? -10.195 -26.109 -22.031 1 88.94 193 TRP A N 1
ATOM 1593 C CA . TRP A 1 193 ? -9.43 -26.438 -20.828 1 88.94 193 TRP A CA 1
ATOM 1594 C C . TRP A 1 193 ? -9.406 -25.25 -19.859 1 88.94 193 TRP A C 1
ATOM 1596 O O . TRP A 1 193 ? -9.336 -25.453 -18.656 1 88.94 193 TRP A O 1
ATOM 1606 N N . ILE A 1 194 ? -9.508 -24.016 -20.328 1 87.62 194 ILE A N 1
ATOM 1607 C CA . ILE A 1 194 ? -9.5 -22.844 -19.469 1 87.62 194 ILE A CA 1
ATOM 1608 C C . ILE A 1 194 ? -10.797 -22.781 -18.656 1 87.62 194 ILE A C 1
ATOM 1610 O O . ILE A 1 194 ? -10.789 -22.438 -17.484 1 87.62 194 ILE A O 1
ATOM 1614 N N . ASP A 1 195 ? -11.859 -23.109 -19.359 1 92.5 195 ASP A N 1
ATOM 1615 C CA . ASP A 1 195 ? -13.148 -23.156 -18.672 1 92.5 195 ASP A CA 1
ATOM 1616 C C . ASP A 1 195 ? -13.133 -24.219 -17.562 1 92.5 195 ASP A C 1
ATOM 1618 O O . ASP A 1 195 ? -13.672 -23.984 -16.484 1 92.5 195 ASP A O 1
ATOM 1622 N N . VAL A 1 196 ? -12.539 -25.328 -17.906 1 95 196 VAL A N 1
ATOM 1623 C CA . VAL A 1 196 ? -12.438 -26.391 -16.906 1 95 196 VAL A CA 1
ATOM 1624 C C . VAL A 1 196 ? -11.57 -25.922 -15.742 1 95 196 VAL A C 1
ATOM 1626 O O . VAL A 1 196 ? -11.906 -26.156 -14.578 1 95 196 VAL A O 1
ATOM 1629 N N . ALA A 1 197 ? -10.516 -25.297 -16.031 1 94.19 197 ALA A N 1
ATOM 1630 C CA . ALA A 1 197 ? -9.602 -24.812 -14.992 1 94.19 197 ALA A CA 1
ATOM 1631 C C . ALA A 1 197 ? -10.312 -23.828 -14.055 1 94.19 197 ALA A C 1
ATOM 1633 O O . ALA A 1 197 ? -10.109 -23.875 -12.836 1 94.19 197 ALA A O 1
ATOM 1634 N N . ARG A 1 198 ? -11.094 -22.984 -14.586 1 94.81 198 ARG A N 1
ATOM 1635 C CA . ARG A 1 198 ? -11.836 -22.016 -13.781 1 94.81 198 ARG A CA 1
ATOM 1636 C C . ARG A 1 198 ? -12.828 -22.703 -12.859 1 94.81 198 ARG A C 1
ATOM 1638 O O . ARG A 1 198 ? -12.938 -22.359 -11.68 1 94.81 198 ARG A O 1
ATOM 1645 N N . LEU A 1 199 ? -13.547 -23.609 -13.461 1 97.56 199 LEU A N 1
ATOM 1646 C CA . LEU A 1 199 ? -14.516 -24.375 -12.672 1 97.56 199 LEU A CA 1
ATOM 1647 C C . LEU A 1 199 ? -13.812 -25.172 -11.578 1 97.56 199 LEU A C 1
ATOM 1649 O O . LEU A 1 199 ? -14.258 -25.172 -10.43 1 97.56 199 LEU A O 1
ATOM 1653 N N . TYR A 1 200 ? -12.773 -25.812 -11.953 1 97.56 200 TYR A N 1
ATOM 1654 C CA . TYR A 1 200 ? -12.008 -26.625 -11 1 97.56 200 TYR A CA 1
ATOM 1655 C C . TYR A 1 200 ? -11.469 -25.75 -9.875 1 97.56 200 TYR A C 1
ATOM 1657 O O . TYR A 1 200 ? -11.461 -26.172 -8.711 1 97.56 200 TYR A O 1
ATOM 1665 N N . ASP A 1 201 ? -11 -24.641 -10.203 1 96.94 201 ASP A N 1
ATOM 1666 C CA . ASP A 1 201 ? -10.469 -23.719 -9.211 1 96.94 201 ASP A CA 1
ATOM 1667 C C . ASP A 1 201 ? -11.5 -23.422 -8.125 1 96.94 201 ASP A C 1
ATOM 1669 O O . ASP A 1 201 ? -11.18 -23.453 -6.934 1 96.94 201 ASP A O 1
ATOM 1673 N N . THR A 1 202 ? -12.695 -23.109 -8.562 1 98.19 202 THR A N 1
ATOM 1674 C CA . THR A 1 202 ? -13.773 -22.828 -7.617 1 98.19 202 THR A CA 1
ATOM 1675 C C . THR A 1 202 ? -14.055 -24.047 -6.738 1 98.19 202 THR A C 1
ATOM 1677 O O . THR A 1 202 ? -14.102 -23.922 -5.512 1 98.19 202 THR A O 1
ATOM 1680 N N . ILE A 1 203 ? -14.156 -25.188 -7.352 1 98.31 203 ILE A N 1
ATOM 1681 C CA . ILE A 1 203 ? -14.523 -26.406 -6.645 1 98.31 203 ILE A CA 1
ATOM 1682 C C . ILE A 1 203 ? -13.414 -26.797 -5.676 1 98.31 203 ILE A C 1
ATOM 1684 O O . ILE A 1 203 ? -13.688 -27.172 -4.527 1 98.31 203 ILE A O 1
ATOM 1688 N N . GLU A 1 204 ? -12.25 -26.734 -6.109 1 97.44 204 GLU A N 1
ATOM 1689 C CA . GLU A 1 204 ? -11.117 -27.078 -5.258 1 97.44 204 GLU A CA 1
ATOM 1690 C C . GLU A 1 204 ? -11.047 -26.156 -4.039 1 97.44 204 GLU A C 1
ATOM 1692 O O . GLU A 1 204 ? -10.766 -26.609 -2.93 1 97.44 204 GLU A O 1
ATOM 1697 N N . LYS A 1 205 ? -11.242 -24.922 -4.199 1 97.81 205 LYS A N 1
ATOM 1698 C CA . LYS A 1 205 ? -11.195 -23.953 -3.113 1 97.81 205 LYS A CA 1
ATOM 1699 C C . LYS A 1 205 ? -12.336 -24.188 -2.123 1 97.81 205 LYS A C 1
ATOM 1701 O O . LYS A 1 205 ? -12.141 -24.062 -0.911 1 97.81 205 LYS A O 1
ATOM 1706 N N . GLU A 1 206 ? -13.523 -24.484 -2.682 1 98.25 206 GLU A N 1
ATOM 1707 C CA . GLU A 1 206 ? -14.641 -24.828 -1.81 1 98.25 206 GLU A CA 1
ATOM 1708 C C . GLU A 1 206 ? -14.336 -26.062 -0.979 1 98.25 206 GLU A C 1
ATOM 1710 O O . GLU A 1 206 ? -14.602 -26.094 0.223 1 98.25 206 GLU A O 1
ATOM 1715 N N . GLN A 1 207 ? -13.766 -27.016 -1.618 1 97.25 207 GLN A N 1
ATOM 1716 C CA . GLN A 1 207 ? -13.359 -28.234 -0.912 1 97.25 207 GLN A CA 1
ATOM 1717 C C . GLN A 1 207 ? -12.359 -27.922 0.195 1 97.25 207 GLN A C 1
ATOM 1719 O O . GLN A 1 207 ? -12.508 -28.391 1.324 1 97.25 207 GLN A O 1
ATOM 1724 N N . LYS A 1 208 ? -11.375 -27.156 -0.095 1 95.56 208 LYS A N 1
ATOM 1725 C CA . LYS A 1 208 ? -10.328 -26.797 0.854 1 95.56 208 LYS A CA 1
ATOM 1726 C C . LYS A 1 208 ? -10.891 -26 2.031 1 95.56 208 LYS A C 1
ATOM 1728 O O . LYS A 1 208 ? -10.406 -26.125 3.158 1 95.56 208 LYS A O 1
ATOM 1733 N N . ALA A 1 209 ? -11.906 -25.266 1.804 1 96.25 209 ALA A N 1
ATOM 1734 C CA . ALA A 1 209 ? -12.523 -24.438 2.836 1 96.25 209 ALA A CA 1
ATOM 1735 C C . ALA A 1 209 ? -13.539 -25.25 3.641 1 96.25 209 ALA A C 1
ATOM 1737 O O . ALA A 1 209 ? -14.172 -24.719 4.562 1 96.25 209 ALA A O 1
ATOM 1738 N N . GLY A 1 210 ? -13.758 -26.469 3.273 1 96.06 210 GLY A N 1
ATOM 1739 C CA . GLY A 1 210 ? -14.703 -27.328 3.973 1 96.06 210 GLY A CA 1
ATOM 1740 C C . GLY A 1 210 ? -16.156 -27.047 3.592 1 96.06 210 GLY A C 1
ATOM 1741 O O . GLY A 1 210 ? -17.062 -27.359 4.355 1 96.06 210 GLY A O 1
ATOM 1742 N N . LEU A 1 211 ? -16.312 -26.438 2.484 1 97.94 211 LEU A N 1
ATOM 1743 C CA . LEU A 1 211 ? -17.656 -26.141 2.006 1 97.94 211 LEU A CA 1
ATOM 1744 C C . LEU A 1 211 ? -18.203 -27.297 1.172 1 97.94 211 LEU A C 1
ATOM 1746 O O . LEU A 1 211 ? -17.531 -28.312 0.985 1 97.94 211 LEU A O 1
ATOM 1750 N N . LYS A 1 212 ? -19.438 -27.156 0.688 1 97.31 212 LYS A N 1
ATOM 1751 C CA . LYS A 1 212 ? -20.109 -28.234 -0.032 1 97.31 212 LYS A CA 1
ATOM 1752 C C . LYS A 1 212 ? -19.5 -28.438 -1.414 1 97.31 212 LYS A C 1
ATOM 1754 O O . LYS A 1 212 ? -19.297 -27.484 -2.158 1 97.31 212 LYS A O 1
ATOM 1759 N N . VAL A 1 213 ? -19.234 -29.719 -1.732 1 97.94 213 VAL A N 1
ATOM 1760 C CA . VAL A 1 213 ? -18.844 -30.156 -3.07 1 97.94 213 VAL A CA 1
ATOM 1761 C C . VAL A 1 213 ? -19.812 -31.234 -3.562 1 97.94 213 VAL A C 1
ATOM 1763 O O . VAL A 1 213 ? -19.828 -32.344 -3.023 1 97.94 213 VAL A O 1
ATOM 1766 N N . PRO A 1 214 ? -20.547 -30.906 -4.543 1 97.62 214 PRO A N 1
ATOM 1767 C CA . PRO A 1 214 ? -21.547 -31.875 -4.988 1 97.62 214 PRO A CA 1
ATOM 1768 C C . PRO A 1 214 ? -20.922 -33.188 -5.52 1 97.62 214 PRO A C 1
ATOM 1770 O O . PRO A 1 214 ? -19.781 -33.156 -5.969 1 97.62 214 PRO A O 1
ATOM 1773 N N . ARG A 1 215 ? -21.703 -34.219 -5.543 1 97.31 215 ARG A N 1
ATOM 1774 C CA . ARG A 1 215 ? -21.25 -35.531 -5.945 1 97.31 215 ARG A CA 1
ATOM 1775 C C . ARG A 1 215 ? -20.75 -35.531 -7.383 1 97.31 215 ARG A C 1
ATOM 1777 O O . ARG A 1 215 ? -19.734 -36.156 -7.699 1 97.31 215 ARG A O 1
ATOM 1784 N N . TRP A 1 216 ? -21.438 -34.844 -8.273 1 97.44 216 TRP A N 1
ATOM 1785 C CA . TRP A 1 216 ? -21.031 -34.812 -9.672 1 97.44 216 TRP A CA 1
ATOM 1786 C C . TRP A 1 216 ? -19.625 -34.281 -9.836 1 97.44 216 TRP A C 1
ATOM 1788 O O . TRP A 1 216 ? -18.875 -34.719 -10.719 1 97.44 216 TRP A O 1
ATOM 1798 N N . ALA A 1 217 ? -19.281 -33.344 -9.039 1 97.88 217 ALA A N 1
ATOM 1799 C CA . ALA A 1 217 ? -17.953 -32.719 -9.117 1 97.88 217 ALA A CA 1
ATOM 1800 C C . ALA A 1 217 ? -16.891 -33.625 -8.516 1 97.88 217 ALA A C 1
ATOM 1802 O O . ALA A 1 217 ? -15.789 -33.75 -9.055 1 97.88 217 ALA A O 1
ATOM 1803 N N . ARG A 1 218 ? -17.219 -34.312 -7.457 1 97.12 218 ARG A N 1
ATOM 1804 C CA . ARG A 1 218 ? -16.281 -35.188 -6.77 1 97.12 218 ARG A CA 1
ATOM 1805 C C . ARG A 1 218 ? -15.852 -36.344 -7.68 1 97.12 218 ARG A C 1
ATOM 1807 O O . ARG A 1 218 ? -14.711 -36.812 -7.613 1 97.12 218 ARG A O 1
ATOM 1814 N N . MET A 1 219 ? -16.703 -36.781 -8.484 1 96.69 219 MET A N 1
ATOM 1815 C CA . MET A 1 219 ? -16.469 -37.938 -9.344 1 96.69 219 MET A CA 1
ATOM 1816 C C . MET A 1 219 ? -15.367 -37.625 -10.359 1 96.69 219 MET A C 1
ATOM 1818 O O . MET A 1 219 ? -14.656 -38.531 -10.789 1 96.69 219 MET A O 1
ATOM 1822 N N . TYR A 1 220 ? -15.188 -36.344 -10.648 1 96.94 220 TYR A N 1
ATOM 1823 C CA . TYR A 1 220 ? -14.266 -36.031 -11.734 1 96.94 220 TYR A CA 1
ATOM 1824 C C . TYR A 1 220 ? -13.211 -35.031 -11.289 1 96.94 220 TYR A C 1
ATOM 1826 O O . TYR A 1 220 ? -12.672 -34.281 -12.102 1 96.94 220 TYR A O 1
ATOM 1834 N N . LEU A 1 221 ? -12.961 -34.938 -10.031 1 97.31 221 LEU A N 1
ATOM 1835 C CA . LEU A 1 221 ? -12 -34 -9.484 1 97.31 221 LEU A CA 1
ATOM 1836 C C . LEU A 1 221 ? -10.609 -34.219 -10.07 1 97.31 221 LEU A C 1
ATOM 1838 O O . LEU A 1 221 ? -9.922 -33.25 -10.445 1 97.31 221 LEU A O 1
ATOM 1842 N N . GLN A 1 222 ? -10.242 -35.469 -10.156 1 96.62 222 GLN A N 1
ATOM 1843 C CA . GLN A 1 222 ? -8.914 -35.781 -10.656 1 96.62 222 GLN A CA 1
ATOM 1844 C C . GLN A 1 222 ? -8.789 -35.469 -12.141 1 96.62 222 GLN A C 1
ATOM 1846 O O . GLN A 1 222 ? -7.738 -35 -12.602 1 96.62 222 GLN A O 1
ATOM 1851 N N . ASP A 1 223 ? -9.797 -35.688 -12.852 1 96 223 ASP A N 1
ATOM 1852 C CA . ASP A 1 223 ? -9.805 -35.375 -14.273 1 96 223 ASP A CA 1
ATOM 1853 C C . ASP A 1 223 ? -9.719 -33.875 -14.492 1 96 223 ASP A C 1
ATOM 1855 O O . ASP A 1 223 ? -9 -33.406 -15.367 1 96 223 ASP A O 1
ATOM 1859 N N . MET A 1 224 ? -10.453 -33.125 -13.711 1 97.19 224 MET A N 1
ATOM 1860 C CA . MET A 1 224 ? -10.406 -31.672 -13.805 1 97.19 224 MET A CA 1
ATOM 1861 C C . MET A 1 224 ? -9.016 -31.141 -13.453 1 97.19 224 MET A C 1
ATOM 1863 O O . MET A 1 224 ? -8.523 -30.219 -14.086 1 97.19 224 MET A O 1
ATOM 1867 N N . LYS A 1 225 ? -8.445 -31.719 -12.445 1 96.62 225 LYS A N 1
ATOM 1868 C CA . LYS A 1 225 ? -7.086 -31.344 -12.078 1 96.62 225 LYS A CA 1
ATOM 1869 C C . LYS A 1 225 ? -6.113 -31.578 -13.227 1 96.62 225 LYS A C 1
ATOM 1871 O O . LYS A 1 225 ? -5.273 -30.719 -13.516 1 96.62 225 LYS A O 1
ATOM 1876 N N . ARG A 1 226 ? -6.195 -32.781 -13.805 1 94.25 226 ARG A N 1
ATOM 1877 C CA . ARG A 1 226 ? -5.324 -33.125 -14.922 1 94.25 226 ARG A CA 1
ATOM 1878 C C . ARG A 1 226 ? -5.473 -32.094 -16.062 1 94.25 226 ARG A C 1
ATOM 1880 O O . ARG A 1 226 ? -4.477 -31.641 -16.609 1 94.25 226 ARG A O 1
ATOM 1887 N N . ILE A 1 227 ? -6.688 -31.766 -16.406 1 93.12 227 ILE A N 1
ATOM 1888 C CA . ILE A 1 227 ? -6.965 -30.812 -17.484 1 93.12 227 ILE A CA 1
ATOM 1889 C C . ILE A 1 227 ? -6.445 -29.438 -17.109 1 93.12 227 ILE A C 1
ATOM 1891 O O . ILE A 1 227 ? -5.906 -28.719 -17.953 1 93.12 227 ILE A O 1
ATOM 1895 N N . THR A 1 228 ? -6.574 -29.078 -15.852 1 94.31 228 THR A N 1
ATOM 1896 C CA . THR A 1 228 ? -6.074 -27.797 -15.367 1 94.31 228 THR A CA 1
ATOM 1897 C C . THR A 1 228 ? -4.555 -27.734 -15.477 1 94.31 228 THR A C 1
ATOM 1899 O O . THR A 1 228 ? -4.004 -26.734 -15.953 1 94.31 228 THR A O 1
ATOM 1902 N N . ASP A 1 229 ? -3.918 -28.75 -15.055 1 92.94 229 ASP A N 1
ATOM 1903 C CA . ASP A 1 229 ? -2.465 -28.812 -15.188 1 92.94 229 ASP A CA 1
ATOM 1904 C C . ASP A 1 229 ? -2.039 -28.656 -16.641 1 92.94 229 ASP A C 1
ATOM 1906 O O . ASP A 1 229 ? -1.069 -27.969 -16.953 1 92.94 229 ASP A O 1
ATOM 1910 N N . PHE A 1 230 ? -2.777 -29.281 -17.516 1 86.62 230 PHE A N 1
ATOM 1911 C CA . PHE A 1 230 ? -2.533 -29.172 -18.938 1 86.62 230 PHE A CA 1
ATOM 1912 C C . PHE A 1 230 ? -2.709 -27.734 -19.406 1 86.62 230 PHE A C 1
ATOM 1914 O O . PHE A 1 230 ? -1.926 -27.234 -20.219 1 86.62 230 PHE A O 1
ATOM 1921 N N . ALA A 1 231 ? -3.693 -27.094 -18.922 1 87.31 231 ALA A N 1
ATOM 1922 C CA . ALA A 1 231 ? -3.957 -25.703 -19.297 1 87.31 231 ALA A CA 1
ATOM 1923 C C . ALA A 1 231 ? -2.773 -24.812 -18.938 1 87.31 231 ALA A C 1
ATOM 1925 O O . ALA A 1 231 ? -2.393 -23.938 -19.719 1 87.31 231 ALA A O 1
ATOM 1926 N N . TYR A 1 232 ? -2.146 -24.984 -17.844 1 87.94 232 TYR A N 1
ATOM 1927 C CA . TYR A 1 232 ? -1.041 -24.156 -17.375 1 87.94 232 TYR A CA 1
ATOM 1928 C C . TYR A 1 232 ? 0.214 -24.406 -18.203 1 87.94 232 TYR A C 1
ATOM 1930 O O . TYR A 1 232 ? 1.123 -23.578 -18.219 1 87.94 232 TYR A O 1
ATOM 1938 N N . THR A 1 233 ? 0.28 -25.5 -18.875 1 78.44 233 THR A N 1
ATOM 1939 C CA . THR A 1 233 ? 1.443 -25.844 -19.688 1 78.44 233 THR A CA 1
ATOM 1940 C C . THR A 1 233 ? 1.244 -25.391 -21.125 1 78.44 233 THR A C 1
ATOM 1942 O O . THR A 1 233 ? 2.191 -24.938 -21.781 1 78.44 233 THR A O 1
ATOM 1945 N N . TRP A 1 234 ? 0.03 -25.438 -21.547 1 74.56 234 TRP A N 1
ATOM 1946 C CA . TRP A 1 234 ? -0.192 -25.297 -22.984 1 74.56 234 TRP A CA 1
ATOM 1947 C C . TRP A 1 234 ? -0.713 -23.906 -23.328 1 74.56 234 TRP A C 1
ATOM 1949 O O . TRP A 1 234 ? -0.693 -23.484 -24.484 1 74.56 234 TRP A O 1
ATOM 1959 N N . HIS A 1 235 ? -1.122 -23.297 -22.328 1 75.12 235 HIS A N 1
ATOM 1960 C CA . HIS A 1 235 ? -1.692 -21.984 -22.578 1 75.12 235 HIS A CA 1
ATOM 1961 C C . HIS A 1 235 ? -0.635 -21.016 -23.094 1 75.12 235 HIS A C 1
ATOM 1963 O O . HIS A 1 235 ? -0.917 -20.188 -23.969 1 75.12 235 HIS A O 1
ATOM 1969 N N . TYR A 1 236 ? 0.523 -21.156 -22.594 1 73.88 236 TYR A N 1
ATOM 1970 C CA . TYR A 1 236 ? 1.646 -20.359 -23.078 1 73.88 236 TYR A CA 1
ATOM 1971 C C . TYR A 1 236 ? 2.729 -21.234 -23.672 1 73.88 236 TYR A C 1
ATOM 1973 O O . TYR A 1 236 ? 3.582 -21.766 -22.953 1 73.88 236 TYR A O 1
ATOM 1981 N N . ASN A 1 237 ? 2.621 -21.469 -24.953 1 73.81 237 ASN A N 1
ATOM 1982 C CA . ASN A 1 237 ? 3.545 -22.469 -25.484 1 73.81 237 ASN A CA 1
ATOM 1983 C C . ASN A 1 237 ? 4.227 -21.969 -26.75 1 73.81 237 ASN A C 1
ATOM 1985 O O . ASN A 1 237 ? 4.957 -22.719 -27.406 1 73.81 237 ASN A O 1
ATOM 1989 N N . THR A 1 238 ? 3.887 -20.734 -27.062 1 79.88 238 THR A N 1
ATOM 1990 C CA . THR A 1 238 ? 4.609 -20.141 -28.172 1 79.88 238 THR A CA 1
ATOM 1991 C C . THR A 1 238 ? 5.535 -19.016 -27.688 1 79.88 238 THR A C 1
ATOM 1993 O O . THR A 1 238 ? 5.324 -18.453 -26.609 1 79.88 238 THR A O 1
ATOM 1996 N N . THR A 1 239 ? 6.477 -18.781 -28.531 1 83.25 239 THR A N 1
ATOM 1997 C CA . THR A 1 239 ? 7.406 -17.703 -28.188 1 83.25 239 THR A CA 1
ATOM 1998 C C . THR A 1 239 ? 6.668 -16.391 -28.016 1 83.25 239 THR A C 1
ATOM 2000 O O . THR A 1 239 ? 6.93 -15.648 -27.062 1 83.25 239 THR A O 1
ATOM 2003 N N . THR A 1 240 ? 5.738 -16.172 -28.859 1 82.62 240 THR A N 1
ATOM 2004 C CA . THR A 1 240 ? 4.996 -14.922 -28.812 1 82.62 240 THR A CA 1
ATOM 2005 C C . THR A 1 240 ? 4.141 -14.844 -27.547 1 82.62 240 THR A C 1
ATOM 2007 O O . THR A 1 240 ? 4.094 -13.797 -26.906 1 82.62 240 THR A O 1
ATOM 2010 N N . SER A 1 241 ? 3.498 -15.906 -27.219 1 84 241 SER A N 1
ATOM 2011 C CA . SER A 1 241 ? 2.656 -15.898 -26.031 1 84 241 SER A CA 1
ATOM 2012 C C . SER A 1 241 ? 3.494 -15.734 -24.766 1 84 241 SER A C 1
ATOM 2014 O O . SER A 1 241 ? 3.076 -15.07 -23.812 1 84 241 SER A O 1
ATOM 2016 N N . LEU A 1 242 ? 4.664 -16.328 -24.828 1 88.38 242 LEU A N 1
ATOM 2017 C CA . LEU A 1 242 ? 5.555 -16.219 -23.688 1 88.38 242 LEU A CA 1
ATOM 2018 C C . LEU A 1 242 ? 6.129 -14.812 -23.562 1 88.38 242 LEU A C 1
ATOM 2020 O O . LEU A 1 242 ? 6.242 -14.273 -22.469 1 88.38 242 LEU A O 1
ATOM 2024 N N . GLN A 1 243 ? 6.422 -14.227 -24.703 1 89.38 243 GLN A N 1
ATOM 2025 C CA . GLN A 1 243 ? 6.906 -12.852 -24.734 1 89.38 243 GLN A CA 1
ATOM 2026 C C . GLN A 1 243 ? 5.871 -11.898 -24.141 1 89.38 243 GLN A C 1
ATOM 2028 O O . GLN A 1 243 ? 6.219 -11.008 -23.375 1 89.38 243 GLN A O 1
ATOM 2033 N N . LEU A 1 244 ? 4.699 -12.156 -24.5 1 86.5 244 LEU A N 1
ATOM 2034 C CA . LEU A 1 244 ? 3.633 -11.25 -24.078 1 86.5 244 LEU A CA 1
ATOM 2035 C C . LEU A 1 244 ? 3.254 -11.492 -22.625 1 86.5 244 LEU A C 1
ATOM 2037 O O . LEU A 1 244 ? 2.887 -10.562 -21.906 1 86.5 244 LEU A O 1
ATOM 2041 N N . LYS A 1 245 ? 3.35 -12.703 -22.172 1 89.06 245 LYS A N 1
ATOM 2042 C CA . LYS A 1 245 ? 2.9 -13.055 -20.828 1 89.06 245 LYS A CA 1
ATOM 2043 C C . LYS A 1 245 ? 3.947 -12.68 -19.797 1 89.06 245 LYS A C 1
ATOM 2045 O O . LYS A 1 245 ? 3.613 -12.141 -18.734 1 89.06 245 LYS A O 1
ATOM 2050 N N . VAL A 1 246 ? 5.262 -12.984 -20.109 1 93.38 246 VAL A N 1
ATOM 2051 C CA . VAL A 1 246 ? 6.219 -12.859 -19.016 1 93.38 246 VAL A CA 1
ATOM 2052 C C . VAL A 1 246 ? 7.492 -12.18 -19.516 1 93.38 246 VAL A C 1
ATOM 2054 O O . VAL A 1 246 ? 8.445 -12 -18.766 1 93.38 246 VAL A O 1
ATOM 2057 N N . GLY A 1 247 ? 7.562 -11.789 -20.75 1 93.56 247 GLY A N 1
ATOM 2058 C CA . GLY A 1 247 ? 8.766 -11.172 -21.281 1 93.56 247 GLY A CA 1
ATOM 2059 C C . GLY A 1 247 ? 9.18 -9.922 -20.531 1 93.56 247 GLY A C 1
ATOM 2060 O O . GLY A 1 247 ? 10.359 -9.75 -20.203 1 93.56 247 GLY A O 1
ATOM 2061 N N . SER A 1 248 ? 8.195 -9.055 -20.281 1 92.81 248 SER A N 1
ATOM 2062 C CA . SER A 1 248 ? 8.484 -7.812 -19.578 1 92.81 248 SER A CA 1
ATOM 2063 C C . SER A 1 248 ? 8.906 -8.078 -18.141 1 92.81 248 SER A C 1
ATOM 2065 O O . SER A 1 248 ? 9.758 -7.375 -17.594 1 92.81 248 SER A O 1
ATOM 2067 N N . LEU A 1 249 ? 8.281 -9.023 -17.5 1 95.31 249 LEU A N 1
ATOM 2068 C CA . LEU A 1 249 ? 8.672 -9.414 -16.141 1 95.31 249 LEU A CA 1
ATOM 2069 C C . LEU A 1 249 ? 10.109 -9.906 -16.109 1 95.31 249 LEU A C 1
ATOM 2071 O O . LEU A 1 249 ? 10.891 -9.508 -15.242 1 95.31 249 LEU A O 1
ATOM 2075 N N . ILE A 1 250 ? 10.453 -10.734 -17.047 1 97.06 250 ILE A N 1
ATOM 2076 C CA . ILE A 1 250 ? 11.805 -11.258 -17.156 1 97.06 250 ILE A CA 1
ATOM 2077 C C . ILE A 1 250 ? 12.789 -10.117 -17.391 1 97.06 250 ILE A C 1
ATOM 2079 O O . ILE A 1 250 ? 13.859 -10.078 -16.781 1 97.06 250 ILE A O 1
ATOM 2083 N N . ASP A 1 251 ? 12.375 -9.242 -18.25 1 95.62 251 ASP A N 1
ATOM 2084 C CA . ASP A 1 251 ? 13.234 -8.086 -18.516 1 95.62 251 ASP A CA 1
ATOM 2085 C C . ASP A 1 251 ? 13.461 -7.273 -17.25 1 95.62 251 ASP A C 1
ATOM 2087 O O . ASP A 1 251 ? 14.586 -6.844 -16.969 1 95.62 251 ASP A O 1
ATOM 2091 N N . LEU A 1 252 ? 12.43 -7.023 -16.516 1 95.38 252 LEU A N 1
ATOM 2092 C CA . LEU A 1 252 ? 12.539 -6.297 -15.258 1 95.38 252 LEU A CA 1
ATOM 2093 C C . LEU A 1 252 ? 13.531 -6.977 -14.32 1 95.38 252 LEU A C 1
ATOM 2095 O O . LEU A 1 252 ? 14.414 -6.324 -13.758 1 95.38 252 LEU A O 1
ATOM 2099 N N . LEU A 1 253 ? 13.398 -8.281 -14.148 1 97.56 253 LEU A N 1
ATOM 2100 C CA . LEU A 1 253 ? 14.266 -9.047 -13.266 1 97.56 253 LEU A CA 1
ATOM 2101 C C . LEU A 1 253 ? 15.727 -8.938 -13.703 1 97.56 253 LEU A C 1
ATOM 2103 O O . LEU A 1 253 ? 16.609 -8.672 -12.883 1 97.56 253 LEU A O 1
ATOM 2107 N N . THR A 1 254 ? 15.961 -9.047 -14.961 1 97.12 254 THR A N 1
ATOM 2108 C CA . THR A 1 254 ? 17.328 -9.117 -15.461 1 97.12 254 THR A CA 1
ATOM 2109 C C . THR A 1 254 ? 17.953 -7.727 -15.508 1 97.12 254 THR A C 1
ATOM 2111 O O . THR A 1 254 ? 19.156 -7.574 -15.258 1 97.12 254 THR A O 1
ATOM 2114 N N . VAL A 1 255 ? 17.188 -6.727 -15.883 1 95.31 255 VAL A N 1
ATOM 2115 C CA . VAL A 1 255 ? 17.719 -5.371 -15.922 1 95.31 255 VAL A CA 1
ATOM 2116 C C . VAL A 1 255 ? 18.141 -4.945 -14.523 1 95.31 255 VAL A C 1
ATOM 2118 O O . VAL A 1 255 ? 19.188 -4.297 -14.352 1 95.31 255 VAL A O 1
ATOM 2121 N N . ARG A 1 256 ? 17.391 -5.297 -13.547 1 96.12 256 ARG A N 1
ATOM 2122 C CA . ARG A 1 256 ? 17.75 -4.953 -12.172 1 96.12 256 ARG A CA 1
ATOM 2123 C C . ARG A 1 256 ? 19.031 -5.66 -11.734 1 96.12 256 ARG A C 1
ATOM 2125 O O . ARG A 1 256 ? 19.859 -5.078 -11.039 1 96.12 256 ARG A O 1
ATOM 2132 N N . MET A 1 257 ? 19.188 -6.898 -12.172 1 97 257 MET A N 1
ATOM 2133 C CA . MET A 1 257 ? 20.438 -7.617 -11.891 1 97 257 MET A CA 1
ATOM 2134 C C . MET A 1 257 ? 21.625 -6.91 -12.523 1 97 257 MET A C 1
ATOM 2136 O O . MET A 1 257 ? 22.656 -6.734 -11.875 1 97 257 MET A O 1
ATOM 2140 N N . ARG A 1 258 ? 21.453 -6.527 -13.734 1 95.69 258 ARG A N 1
ATOM 2141 C CA . ARG A 1 258 ? 22.531 -5.883 -14.461 1 95.69 258 ARG A CA 1
ATOM 2142 C C . ARG A 1 258 ? 22.922 -4.559 -13.812 1 95.69 258 ARG A C 1
ATOM 2144 O O . ARG A 1 258 ? 24.109 -4.246 -13.68 1 95.69 258 ARG A O 1
ATOM 2151 N N . VAL A 1 259 ? 21.906 -3.816 -13.406 1 94.94 259 VAL A N 1
ATOM 2152 C CA . VAL A 1 259 ? 22.172 -2.531 -12.766 1 94.94 259 VAL A CA 1
ATOM 2153 C C . VAL A 1 259 ? 22.891 -2.75 -11.445 1 94.94 259 VAL A C 1
ATOM 2155 O O . VAL A 1 259 ? 23.812 -1.998 -11.102 1 94.94 259 VAL A O 1
ATOM 2158 N N . LYS A 1 260 ? 22.516 -3.781 -10.727 1 94.88 260 LYS A N 1
ATOM 2159 C CA . LYS A 1 260 ? 23.125 -4.094 -9.438 1 94.88 260 LYS A CA 1
ATOM 2160 C C . LYS A 1 260 ? 24.578 -4.512 -9.617 1 94.88 260 LYS A C 1
ATOM 2162 O O . LYS A 1 260 ? 25.391 -4.398 -8.688 1 94.88 260 LYS A O 1
ATOM 2167 N N . ALA A 1 261 ? 24.938 -4.977 -10.734 1 93.75 261 ALA A N 1
ATOM 2168 C CA . ALA A 1 261 ? 26.297 -5.438 -11.016 1 93.75 261 ALA A CA 1
ATOM 2169 C C . ALA A 1 261 ? 27.203 -4.27 -11.367 1 93.75 261 ALA A C 1
ATOM 2171 O O . ALA A 1 261 ? 28.422 -4.422 -11.414 1 93.75 261 ALA A O 1
ATOM 2172 N N . LEU A 1 262 ? 26.625 -3.146 -11.609 1 90.62 262 LEU A N 1
ATOM 2173 C CA . LEU A 1 262 ? 27.422 -1.978 -11.961 1 90.62 262 LEU A CA 1
ATOM 2174 C C . LEU A 1 262 ? 28.094 -1.39 -10.727 1 90.62 262 LEU A C 1
ATOM 2176 O O . LEU A 1 262 ? 27.578 -1.506 -9.617 1 90.62 262 LEU A O 1
ATOM 2180 N N . PRO A 1 263 ? 29.219 -0.684 -10.945 1 86.5 263 PRO A N 1
ATOM 2181 C CA . PRO A 1 263 ? 29.891 -0.03 -9.82 1 86.5 263 PRO A CA 1
ATOM 2182 C C . PRO A 1 263 ? 29.047 1.073 -9.188 1 86.5 263 PRO A C 1
ATOM 2184 O O . PRO A 1 263 ? 29.031 1.228 -7.965 1 86.5 263 PRO A O 1
ATOM 2187 N N . GLN A 1 264 ? 28.344 1.771 -10.125 1 86.75 264 GLN A N 1
ATOM 2188 C CA . GLN A 1 264 ? 27.5 2.83 -9.594 1 86.75 264 GLN A CA 1
ATOM 2189 C C . GLN A 1 264 ? 26.031 2.395 -9.57 1 86.75 264 GLN A C 1
ATOM 2191 O O . GLN A 1 264 ? 25.234 2.855 -10.383 1 86.75 264 GLN A O 1
ATOM 2196 N N . ASP A 1 265 ? 25.688 1.581 -8.648 1 86.44 265 ASP A N 1
ATOM 2197 C CA . ASP A 1 265 ? 24.297 1.169 -8.438 1 86.44 265 ASP A CA 1
ATOM 2198 C C . ASP A 1 265 ? 23.438 2.354 -8.016 1 86.44 265 ASP A C 1
ATOM 2200 O O . ASP A 1 265 ? 23.719 3.02 -7.016 1 86.44 265 ASP A O 1
ATOM 2204 N N . PRO A 1 266 ? 22.422 2.639 -8.773 1 85.19 266 PRO A N 1
ATOM 2205 C CA . PRO A 1 266 ? 21.562 3.781 -8.438 1 85.19 266 PRO A CA 1
ATOM 2206 C C . PRO A 1 266 ? 20.766 3.564 -7.152 1 85.19 266 PRO A C 1
ATOM 2208 O O . PRO A 1 266 ? 20.219 4.52 -6.59 1 85.19 266 PRO A O 1
ATOM 2211 N N . SER A 1 267 ? 20.625 2.402 -6.719 1 87.81 267 SER A N 1
ATOM 2212 C CA . SER A 1 267 ? 19.906 2.084 -5.488 1 87.81 267 SER A CA 1
ATOM 2213 C C . SER A 1 267 ? 20.719 1.145 -4.602 1 87.81 267 SER A C 1
ATOM 2215 O O . SER A 1 267 ? 20.297 0.021 -4.328 1 87.81 267 SER A O 1
ATOM 2217 N N . PRO A 1 268 ? 21.766 1.675 -4.074 1 89.94 268 PRO A N 1
ATOM 2218 C CA . PRO A 1 268 ? 22.688 0.8 -3.354 1 89.94 268 PRO A CA 1
ATOM 2219 C C . PRO A 1 268 ? 22.109 0.274 -2.043 1 89.94 268 PRO A C 1
ATOM 2221 O O . PRO A 1 268 ? 22.562 -0.75 -1.527 1 89.94 268 PRO A O 1
ATOM 2224 N N . LEU A 1 269 ? 21.094 0.908 -1.544 1 91.25 269 LEU A N 1
ATOM 2225 C CA . LEU A 1 269 ? 20.531 0.492 -0.263 1 91.25 269 LEU A CA 1
ATOM 2226 C C . LEU A 1 269 ? 19.625 -0.723 -0.436 1 91.25 269 LEU A C 1
ATOM 2228 O O . LEU A 1 269 ? 19.422 -1.483 0.511 1 91.25 269 LEU A O 1
ATOM 2232 N N . ILE A 1 270 ? 19.078 -0.904 -1.644 1 95.56 270 ILE A N 1
ATOM 2233 C CA . ILE A 1 270 ? 18.156 -2.002 -1.892 1 95.56 270 ILE A CA 1
ATOM 2234 C C . ILE A 1 270 ? 18.922 -3.299 -2.102 1 95.56 270 ILE A C 1
ATOM 2236 O O . ILE A 1 270 ? 19.719 -3.41 -3.041 1 95.56 270 ILE A O 1
ATOM 2240 N N . LYS A 1 271 ? 18.625 -4.246 -1.29 1 96.44 271 LYS A N 1
ATOM 2241 C CA . LYS A 1 271 ? 19.297 -5.543 -1.378 1 96.44 271 LYS A CA 1
ATOM 2242 C C . LYS A 1 271 ? 18.297 -6.652 -1.701 1 96.44 271 LYS A C 1
ATOM 2244 O O . LYS A 1 271 ? 18.688 -7.738 -2.139 1 96.44 271 LYS A O 1
ATOM 2249 N N . VAL A 1 272 ? 17.078 -6.367 -1.396 1 98.38 272 VAL A N 1
ATOM 2250 C CA . VAL A 1 272 ? 16.016 -7.355 -1.599 1 98.38 272 VAL A CA 1
ATOM 2251 C C . VAL A 1 272 ? 14.859 -6.727 -2.373 1 98.38 272 VAL A C 1
ATOM 2253 O O . VAL A 1 272 ? 14.414 -5.625 -2.049 1 98.38 272 VAL A O 1
ATOM 2256 N N . SER A 1 273 ? 14.43 -7.352 -3.389 1 98.06 273 SER A N 1
ATOM 2257 C CA . SER A 1 273 ? 13.227 -6.961 -4.129 1 98.06 273 SER A CA 1
ATOM 2258 C C . SER A 1 273 ? 12.195 -8.086 -4.129 1 98.06 273 SER A C 1
ATOM 2260 O O . SER A 1 273 ? 12.523 -9.234 -4.418 1 98.06 273 SER A O 1
ATOM 2262 N N . ILE A 1 274 ? 11 -7.766 -3.834 1 98.56 274 ILE A N 1
ATOM 2263 C CA . ILE A 1 274 ? 9.953 -8.773 -3.727 1 98.56 274 ILE A CA 1
ATOM 2264 C C . ILE A 1 274 ? 8.812 -8.438 -4.688 1 98.56 274 ILE A C 1
ATOM 2266 O O . ILE A 1 274 ? 8.383 -7.289 -4.773 1 98.56 274 ILE A O 1
ATOM 2270 N N . TYR A 1 275 ? 8.344 -9.469 -5.367 1 97.81 275 TYR A N 1
ATOM 2271 C CA . TYR A 1 275 ? 7.242 -9.336 -6.316 1 97.81 275 TYR A CA 1
ATOM 2272 C C . TYR A 1 275 ? 6.16 -10.375 -6.039 1 97.81 275 TYR A C 1
ATOM 2274 O O . TYR A 1 275 ? 6.457 -11.562 -5.879 1 97.81 275 TYR A O 1
ATOM 2282 N N . VAL A 1 276 ? 4.961 -9.906 -5.949 1 97.94 276 VAL A N 1
ATOM 2283 C CA . VAL A 1 276 ? 3.842 -10.836 -5.883 1 97.94 276 VAL A CA 1
ATOM 2284 C C . VAL A 1 276 ? 3.045 -10.781 -7.184 1 97.94 276 VAL A C 1
ATOM 2286 O O . VAL A 1 276 ? 2.553 -9.719 -7.574 1 97.94 276 VAL A O 1
ATOM 2289 N N . THR A 1 277 ? 3.006 -11.852 -7.785 1 96.56 277 THR A N 1
ATOM 2290 C CA . THR A 1 277 ? 2.279 -11.992 -9.039 1 96.56 277 THR A CA 1
ATOM 2291 C C . THR A 1 277 ? 1.341 -13.195 -8.992 1 96.56 277 THR A C 1
ATOM 2293 O O . THR A 1 277 ? 0.823 -13.547 -7.93 1 96.56 277 THR A O 1
ATOM 2296 N N . HIS A 1 278 ? 1.068 -13.836 -10.133 1 95.75 278 HIS A N 1
ATOM 2297 C CA . HIS A 1 278 ? 0.049 -14.875 -10.211 1 95.75 278 HIS A CA 1
ATOM 2298 C C . HIS A 1 278 ? 0.645 -16.188 -10.695 1 95.75 278 HIS A C 1
ATOM 2300 O O . HIS A 1 278 ? 1.752 -16.219 -11.234 1 95.75 278 HIS A O 1
ATOM 2306 N N . ASP A 1 279 ? -0.077 -17.203 -10.477 1 94.81 279 ASP A N 1
ATOM 2307 C CA . ASP A 1 279 ? 0.382 -18.547 -10.812 1 94.81 279 ASP A CA 1
ATOM 2308 C C . ASP A 1 279 ? 0.615 -18.688 -12.312 1 94.81 279 ASP A C 1
ATOM 2310 O O . ASP A 1 279 ? 1.57 -19.344 -12.734 1 94.81 279 ASP A O 1
ATOM 2314 N N . TRP A 1 280 ? -0.177 -18 -13.117 1 91.75 280 TRP A N 1
ATOM 2315 C CA . TRP A 1 280 ? -0.004 -18.047 -14.562 1 91.75 280 TRP A CA 1
ATOM 2316 C C . TRP A 1 280 ? 1.348 -17.469 -14.977 1 91.75 280 TRP A C 1
ATOM 2318 O O . TRP A 1 280 ? 2.008 -18 -15.875 1 91.75 280 TRP A O 1
ATOM 2328 N N . ASN A 1 281 ? 1.714 -16.422 -14.344 1 94.19 281 ASN A N 1
ATOM 2329 C CA . ASN A 1 281 ? 2.998 -15.789 -14.633 1 94.19 281 ASN A CA 1
ATOM 2330 C C . ASN A 1 281 ? 4.164 -16.703 -14.25 1 94.19 281 ASN A C 1
ATOM 2332 O O . ASN A 1 281 ? 5.137 -16.812 -15 1 94.19 281 ASN A O 1
ATOM 2336 N N . LEU A 1 282 ? 4.023 -17.297 -13.133 1 95.94 282 LEU A N 1
ATOM 2337 C CA . LEU A 1 282 ? 5.09 -18.188 -12.672 1 95.94 282 LEU A CA 1
ATOM 2338 C C . LEU A 1 282 ? 5.199 -19.422 -13.578 1 95.94 282 LEU A C 1
ATOM 2340 O O . LEU A 1 282 ? 6.309 -19.859 -13.898 1 95.94 282 LEU A O 1
ATOM 2344 N N . ALA A 1 283 ? 4.055 -19.984 -13.945 1 93.62 283 ALA A N 1
ATOM 2345 C CA . ALA A 1 283 ? 4.047 -21.125 -14.867 1 93.62 283 ALA A CA 1
ATOM 2346 C C . ALA A 1 283 ? 4.707 -20.75 -16.188 1 93.62 283 ALA A C 1
ATOM 2348 O O . ALA A 1 283 ? 5.496 -21.531 -16.734 1 93.62 283 ALA A O 1
ATOM 2349 N N . ALA A 1 284 ? 4.355 -19.625 -16.703 1 92.81 284 ALA A N 1
ATOM 2350 C CA . ALA A 1 284 ? 4.949 -19.156 -17.953 1 92.81 284 ALA A CA 1
ATOM 2351 C C . ALA A 1 284 ? 6.461 -18.984 -17.812 1 92.81 284 ALA A C 1
ATOM 2353 O O . ALA A 1 284 ? 7.219 -19.328 -18.734 1 92.81 284 ALA A O 1
ATOM 2354 N N . LEU A 1 285 ? 6.895 -18.438 -16.719 1 96 285 LEU A N 1
ATOM 2355 C CA . LEU A 1 285 ? 8.32 -18.266 -16.484 1 96 285 LEU A CA 1
ATOM 2356 C C . LEU A 1 285 ? 9.039 -19.609 -16.438 1 96 285 LEU A C 1
ATOM 2358 O O . LEU A 1 285 ? 10.102 -19.766 -17.047 1 96 285 LEU A O 1
ATOM 2362 N N . LEU A 1 286 ? 8.477 -20.547 -15.766 1 95.5 286 LEU A N 1
ATOM 2363 C CA . LEU A 1 286 ? 9.055 -21.875 -15.703 1 95.5 286 LEU A CA 1
ATOM 2364 C C . LEU A 1 286 ? 9.109 -22.516 -17.094 1 95.5 286 LEU A C 1
ATOM 2366 O O . LEU A 1 286 ? 10.039 -23.266 -17.406 1 95.5 286 LEU A O 1
ATOM 2370 N N . SER A 1 287 ? 8.102 -22.203 -17.859 1 92.62 287 SER A N 1
ATOM 2371 C CA . SER A 1 287 ? 8.086 -22.703 -19.234 1 92.62 287 SER A CA 1
ATOM 2372 C C . SER A 1 287 ? 9.219 -22.109 -20.047 1 92.62 287 SER A C 1
ATOM 2374 O O . SER A 1 287 ? 9.898 -22.812 -20.797 1 92.62 287 SER A O 1
ATOM 2376 N N . VAL A 1 288 ? 9.398 -20.812 -19.953 1 94.56 288 VAL A N 1
ATOM 2377 C CA . VAL A 1 288 ? 10.492 -20.156 -20.656 1 94.56 288 VAL A CA 1
ATOM 2378 C C . VAL A 1 288 ? 11.82 -20.781 -20.25 1 94.56 288 VAL A C 1
ATOM 2380 O O . VAL A 1 288 ? 12.695 -20.984 -21.094 1 94.56 288 VAL A O 1
ATOM 2383 N N . MET A 1 289 ? 11.961 -21.156 -19 1 96.06 289 MET A N 1
ATOM 2384 C CA . MET A 1 289 ? 13.195 -21.734 -18.469 1 96.06 289 MET A CA 1
ATOM 2385 C C . MET A 1 289 ? 13.312 -23.203 -18.859 1 96.06 289 MET A C 1
ATOM 2387 O O . MET A 1 289 ? 14.359 -23.828 -18.656 1 96.06 289 MET A O 1
ATOM 2391 N N . ARG A 1 290 ? 12.266 -23.734 -19.344 1 93.44 290 ARG A N 1
ATOM 2392 C CA . ARG A 1 290 ? 12.18 -25.141 -19.719 1 93.44 290 ARG A CA 1
ATOM 2393 C C . ARG A 1 290 ? 12.383 -26.031 -18.484 1 93.44 290 ARG A C 1
ATOM 2395 O O . ARG A 1 290 ? 13.07 -27.047 -18.562 1 93.44 290 ARG A O 1
ATOM 2402 N N . LEU A 1 291 ? 11.82 -25.578 -17.406 1 94.62 291 LEU A N 1
ATOM 2403 C CA . LEU A 1 291 ? 11.984 -26.281 -16.141 1 94.62 291 LEU A CA 1
ATOM 2404 C C . LEU A 1 291 ? 10.633 -26.547 -15.477 1 94.62 291 LEU A C 1
ATOM 2406 O O . LEU A 1 291 ? 10.562 -26.812 -14.281 1 94.62 291 LEU A O 1
ATOM 2410 N N . SER A 1 292 ? 9.578 -26.406 -16.266 1 91.69 292 SER A N 1
ATOM 2411 C CA . SER A 1 292 ? 8.25 -26.719 -15.766 1 91.69 292 SER A CA 1
ATOM 2412 C C . SER A 1 292 ? 8.07 -28.219 -15.586 1 91.69 292 SER A C 1
ATOM 2414 O O . SER A 1 292 ? 8.539 -29.016 -16.406 1 91.69 292 SER A O 1
ATOM 2416 N N . ASN A 1 293 ? 7.363 -28.625 -14.516 1 89.19 293 ASN A N 1
ATOM 2417 C CA . ASN A 1 293 ? 7.035 -30.031 -14.32 1 89.19 293 ASN A CA 1
ATOM 2418 C C . ASN A 1 293 ? 5.645 -30.359 -14.859 1 89.19 293 ASN A C 1
ATOM 2420 O O . ASN A 1 293 ? 5.129 -31.469 -14.625 1 89.19 293 ASN A O 1
ATOM 2424 N N . GLY A 1 294 ? 5.055 -29.375 -15.414 1 89.12 294 GLY A N 1
ATOM 2425 C CA . GLY A 1 294 ? 3.764 -29.594 -16.047 1 89.12 294 GLY A CA 1
ATOM 2426 C C . GLY A 1 294 ? 2.596 -29.422 -15.094 1 89.12 294 GLY A C 1
ATOM 2427 O O . GLY A 1 294 ? 1.443 -29.641 -15.469 1 89.12 294 GLY A O 1
ATOM 2428 N N . LEU A 1 295 ? 2.881 -29.016 -13.914 1 93.12 295 LEU A N 1
ATOM 2429 C CA . LEU A 1 295 ? 1.831 -28.844 -12.914 1 93.12 295 LEU A CA 1
ATOM 2430 C C . LEU A 1 295 ? 1.58 -27.375 -12.641 1 93.12 295 LEU A C 1
ATOM 2432 O O . LEU A 1 295 ? 2.492 -26.547 -12.758 1 93.12 295 LEU A O 1
ATOM 2436 N N . ARG A 1 296 ? 0.331 -27.062 -12.305 1 94.75 296 ARG A N 1
ATOM 2437 C CA . ARG A 1 296 ? 0.022 -25.719 -11.812 1 94.75 296 ARG A CA 1
ATOM 2438 C C . ARG A 1 296 ? 0.798 -25.406 -10.539 1 94.75 296 ARG A C 1
ATOM 2440 O O . ARG A 1 296 ? 0.804 -26.203 -9.602 1 94.75 296 ARG A O 1
ATOM 2447 N N . PRO A 1 297 ? 1.46 -24.281 -10.508 1 95.5 297 PRO A N 1
ATOM 2448 C CA . PRO A 1 297 ? 2.131 -23.906 -9.258 1 95.5 297 PRO A CA 1
ATOM 2449 C C . PRO A 1 297 ? 1.165 -23.797 -8.086 1 95.5 297 PRO A C 1
ATOM 2451 O O . PRO A 1 297 ? 0.068 -23.25 -8.227 1 95.5 297 PRO A O 1
ATOM 2454 N N . PRO A 1 298 ? 1.515 -24.375 -6.934 1 95.81 298 PRO A N 1
ATOM 2455 C CA . PRO A 1 298 ? 0.654 -24.25 -5.758 1 95.81 298 PRO A CA 1
ATOM 2456 C C . PRO A 1 298 ? 0.638 -22.844 -5.18 1 95.81 298 PRO A C 1
ATOM 2458 O O . PRO A 1 298 ? 1.451 -22 -5.57 1 95.81 298 PRO A O 1
ATOM 2461 N N . PRO A 1 299 ? -0.313 -22.578 -4.242 1 96.12 299 PRO A N 1
ATOM 2462 C CA . PRO A 1 299 ? -0.284 -21.281 -3.547 1 96.12 299 PRO A CA 1
ATOM 2463 C C . PRO A 1 299 ? 1.065 -21 -2.891 1 96.12 299 PRO A C 1
ATOM 2465 O O . PRO A 1 299 ? 1.704 -21.922 -2.361 1 96.12 299 PRO A O 1
ATOM 2468 N N . CYS A 1 300 ? 1.526 -19.766 -2.99 1 97.69 300 CYS A N 1
ATOM 2469 C CA . CYS A 1 300 ? 2.766 -19.297 -2.385 1 97.69 300 CYS A CA 1
ATOM 2470 C C . CYS A 1 300 ? 3.979 -19.828 -3.133 1 97.69 300 CYS A C 1
ATOM 2472 O O . CYS A 1 300 ? 5.102 -19.766 -2.629 1 97.69 300 CYS A O 1
ATOM 2474 N N . ALA A 1 301 ? 3.703 -20.469 -4.277 1 97.94 301 ALA A N 1
ATOM 2475 C CA . ALA A 1 301 ? 4.867 -20.875 -5.062 1 97.94 301 ALA A CA 1
ATOM 2476 C C . ALA A 1 301 ? 5.809 -19.703 -5.289 1 97.94 301 ALA A C 1
ATOM 2478 O O . ALA A 1 301 ? 5.363 -18.594 -5.582 1 97.94 301 ALA A O 1
ATOM 2479 N N . THR A 1 302 ? 7.129 -19.938 -5.137 1 98.5 302 THR A N 1
ATOM 2480 C CA . THR A 1 302 ? 8.094 -18.844 -5.09 1 98.5 302 THR A CA 1
ATOM 2481 C C . THR A 1 302 ? 9.375 -19.219 -5.828 1 98.5 302 THR A C 1
ATOM 2483 O O . THR A 1 302 ? 9.859 -20.344 -5.711 1 98.5 302 THR A O 1
ATOM 2486 N N . ILE A 1 303 ? 9.867 -18.312 -6.609 1 98.62 303 ILE A N 1
ATOM 2487 C CA . ILE A 1 303 ? 11.211 -18.422 -7.18 1 98.62 303 ILE A CA 1
ATOM 2488 C C . ILE A 1 303 ? 12.102 -17.328 -6.605 1 98.62 303 ILE A C 1
ATOM 2490 O O . ILE A 1 303 ? 11.727 -16.141 -6.586 1 98.62 303 ILE A O 1
ATOM 2494 N N . SER A 1 304 ? 13.227 -17.672 -6.055 1 98.69 304 SER A N 1
ATOM 2495 C CA . SER A 1 304 ? 14.234 -16.688 -5.641 1 98.69 304 SER A CA 1
ATOM 2496 C C . SER A 1 304 ? 15.391 -16.641 -6.629 1 98.69 304 SER A C 1
ATOM 2498 O O . SER A 1 304 ? 15.812 -17.672 -7.16 1 98.69 304 SER A O 1
ATOM 2500 N N . PHE A 1 305 ? 15.82 -15.523 -6.941 1 98.88 305 PHE A N 1
ATOM 2501 C CA . PHE A 1 305 ? 17.031 -15.25 -7.715 1 98.88 305 PHE A CA 1
ATOM 2502 C C . PHE A 1 305 ? 18.125 -14.656 -6.836 1 98.88 305 PHE A C 1
ATOM 2504 O O . PHE A 1 305 ? 18.031 -13.492 -6.422 1 98.88 305 PHE A O 1
ATOM 2511 N N . GLU A 1 306 ? 19.094 -15.453 -6.605 1 98.69 306 GLU A N 1
ATOM 2512 C CA . GLU A 1 306 ? 20.219 -15.047 -5.762 1 98.69 306 GLU A CA 1
ATOM 2513 C C . GLU A 1 306 ? 21.406 -14.594 -6.605 1 98.69 306 GLU A C 1
ATOM 2515 O O . GLU A 1 306 ? 21.984 -15.383 -7.352 1 98.69 306 GLU A O 1
ATOM 2520 N N . MET A 1 307 ? 21.734 -13.359 -6.445 1 98.44 307 MET A N 1
ATOM 2521 C CA . MET A 1 307 ? 22.906 -12.844 -7.156 1 98.44 307 MET A CA 1
ATOM 2522 C C . MET A 1 307 ? 24.141 -12.836 -6.254 1 98.44 307 MET A C 1
ATOM 2524 O O . MET A 1 307 ? 24.125 -12.195 -5.199 1 98.44 307 MET A O 1
ATOM 2528 N N . TYR A 1 308 ? 25.188 -13.516 -6.715 1 97.81 308 TYR A N 1
ATOM 2529 C CA . TYR A 1 308 ? 26.438 -13.617 -5.965 1 97.81 308 TYR A CA 1
ATOM 2530 C C . TYR A 1 308 ? 27.547 -12.867 -6.668 1 97.81 308 TYR A C 1
ATOM 2532 O O . TYR A 1 308 ? 27.625 -12.844 -7.898 1 97.81 308 TYR A O 1
ATOM 2540 N N . ARG A 1 309 ? 28.375 -12.273 -5.883 1 96.06 309 ARG A N 1
ATOM 2541 C CA . ARG A 1 309 ? 29.609 -11.688 -6.379 1 96.06 309 ARG A CA 1
ATOM 2542 C C . ARG A 1 309 ? 30.797 -12.609 -6.102 1 96.06 309 ARG A C 1
ATOM 2544 O O . ARG A 1 309 ? 30.969 -13.102 -4.984 1 96.06 309 ARG A O 1
ATOM 2551 N N . GLU A 1 310 ? 31.516 -12.867 -7.113 1 91.81 310 GLU A N 1
ATOM 2552 C CA . GLU A 1 310 ? 32.75 -13.633 -7.07 1 91.81 310 GLU A CA 1
ATOM 2553 C C . GLU A 1 310 ? 33.906 -12.875 -7.742 1 91.81 310 GLU A C 1
ATOM 2555 O O . GLU A 1 310 ? 34.125 -13.031 -8.945 1 91.81 310 GLU A O 1
ATOM 2560 N N . GLY A 1 311 ? 34.719 -12.211 -6.906 1 89.12 311 GLY A N 1
ATOM 2561 C CA . GLY A 1 311 ? 35.656 -11.297 -7.512 1 89.12 311 GLY A CA 1
ATOM 2562 C C . GLY A 1 311 ? 35 -10.188 -8.312 1 89.12 311 GLY A C 1
ATOM 2563 O O . GLY A 1 311 ? 34.219 -9.414 -7.77 1 89.12 311 GLY A O 1
ATOM 2564 N N . LYS A 1 312 ? 35.25 -10.164 -9.586 1 88.62 312 LYS A N 1
ATOM 2565 C CA . LYS A 1 312 ? 34.688 -9.141 -10.461 1 88.62 312 LYS A CA 1
ATOM 2566 C C . LYS A 1 312 ? 33.469 -9.672 -11.195 1 88.62 312 LYS A C 1
ATOM 2568 O O . LYS A 1 312 ? 32.781 -8.914 -11.891 1 88.62 312 LYS A O 1
ATOM 2573 N N . GLU A 1 313 ? 33.156 -10.906 -10.977 1 92.62 313 GLU A N 1
ATOM 2574 C CA . GLU A 1 313 ? 32.062 -11.531 -11.703 1 92.62 313 GLU A CA 1
ATOM 2575 C C . GLU A 1 313 ? 30.828 -11.68 -10.82 1 92.62 313 GLU A C 1
ATOM 2577 O O . GLU A 1 313 ? 30.938 -11.664 -9.594 1 92.62 313 GLU A O 1
ATOM 2582 N N . HIS A 1 314 ? 29.75 -11.734 -11.5 1 96.38 314 HIS A N 1
ATOM 2583 C CA . HIS A 1 314 ? 28.484 -11.992 -10.828 1 96.38 314 HIS A CA 1
ATOM 2584 C C . HIS A 1 314 ? 27.828 -13.266 -11.352 1 96.38 314 HIS A C 1
ATOM 2586 O O . HIS A 1 314 ? 27.891 -13.555 -12.547 1 96.38 314 HIS A O 1
ATOM 2592 N N . THR A 1 315 ? 27.266 -14.055 -10.469 1 97.75 315 THR A N 1
ATOM 2593 C CA . THR A 1 315 ? 26.562 -15.273 -10.836 1 97.75 315 THR A CA 1
ATOM 2594 C C . THR A 1 315 ? 25.172 -15.305 -10.203 1 97.75 315 THR A C 1
ATOM 2596 O O . THR A 1 315 ? 24.906 -14.602 -9.227 1 97.75 315 THR A O 1
ATOM 2599 N N . ILE A 1 316 ? 24.25 -16.047 -10.805 1 98.5 316 ILE A N 1
ATOM 2600 C CA . ILE A 1 316 ? 22.875 -16.141 -10.367 1 98.5 316 ILE A CA 1
ATOM 2601 C C . ILE A 1 316 ? 22.547 -17.578 -9.969 1 98.5 316 ILE A C 1
ATOM 2603 O O . ILE A 1 316 ? 22.781 -18.516 -10.734 1 98.5 316 ILE A O 1
ATOM 2607 N N . ARG A 1 317 ? 22.078 -17.766 -8.805 1 98.56 317 ARG A N 1
ATOM 2608 C CA . ARG A 1 317 ? 21.484 -19.031 -8.367 1 98.56 317 ARG A CA 1
ATOM 2609 C C . ARG A 1 317 ? 19.969 -18.906 -8.234 1 98.56 317 ARG A C 1
ATOM 2611 O O . ARG A 1 317 ? 19.469 -17.969 -7.617 1 98.56 317 ARG A O 1
ATOM 2618 N N . THR A 1 318 ? 19.25 -19.812 -8.875 1 98.62 318 THR A N 1
ATOM 2619 C CA . THR A 1 318 ? 17.781 -19.766 -8.898 1 98.62 318 THR A CA 1
ATOM 2620 C C . THR A 1 318 ? 17.203 -20.953 -8.133 1 98.62 318 THR A C 1
ATOM 2622 O O . THR A 1 318 ? 17.547 -22.109 -8.391 1 98.62 318 THR A O 1
ATOM 2625 N N . LEU A 1 319 ? 16.328 -20.641 -7.18 1 98.5 319 LEU A N 1
ATOM 2626 C CA . LEU A 1 319 ? 15.68 -21.672 -6.367 1 98.5 319 LEU A CA 1
ATOM 2627 C C . LEU A 1 319 ? 14.164 -21.594 -6.5 1 98.5 319 LEU A C 1
ATOM 2629 O O . LEU A 1 319 ? 13.602 -20.5 -6.633 1 98.5 319 LEU A O 1
ATOM 2633 N N . PHE A 1 320 ? 13.516 -22.75 -6.504 1 97.94 320 PHE A N 1
ATOM 2634 C CA . PHE A 1 320 ? 12.07 -22.859 -6.582 1 97.94 320 PHE A CA 1
ATOM 2635 C C . PHE A 1 320 ? 11.5 -23.484 -5.312 1 97.94 320 PHE A C 1
ATOM 2637 O O . PHE A 1 320 ? 11.953 -24.547 -4.883 1 97.94 320 PHE A O 1
ATOM 2644 N N . PHE A 1 321 ? 10.602 -22.75 -4.645 1 96.31 321 PHE A N 1
ATOM 2645 C CA . PHE A 1 321 ? 9.867 -23.203 -3.465 1 96.31 321 PHE A CA 1
ATOM 2646 C C . PHE A 1 321 ? 8.422 -23.516 -3.812 1 96.31 321 PHE A C 1
ATOM 2648 O O . PHE A 1 321 ? 7.68 -22.641 -4.254 1 96.31 321 PHE A O 1
ATOM 2655 N N . ASN A 1 322 ? 7.953 -24.781 -3.561 1 93.44 322 ASN A N 1
ATOM 2656 C CA . ASN A 1 322 ? 6.633 -25.172 -4.035 1 93.44 322 ASN A CA 1
ATOM 2657 C C . ASN A 1 322 ? 5.891 -26.016 -2.996 1 93.44 322 ASN A C 1
ATOM 2659 O O . ASN A 1 322 ? 5.121 -26.906 -3.348 1 93.44 322 ASN A O 1
ATOM 2663 N N . SER A 1 323 ? 6.113 -25.688 -1.781 1 88.12 323 SER A N 1
ATOM 2664 C CA . SER A 1 323 ? 5.359 -26.359 -0.733 1 88.12 323 SER A CA 1
ATOM 2665 C C . SER A 1 323 ? 3.855 -26.188 -0.937 1 88.12 323 SER A C 1
ATOM 2667 O O . SER A 1 323 ? 3.395 -25.109 -1.299 1 88.12 323 SER A O 1
ATOM 2669 N N . THR A 1 324 ? 3.113 -27.266 -0.651 1 86.38 324 THR A N 1
ATOM 2670 C CA . THR A 1 324 ? 1.664 -27.219 -0.812 1 86.38 324 THR A CA 1
ATOM 2671 C C . THR A 1 324 ? 0.983 -26.891 0.513 1 86.38 324 THR A C 1
ATOM 2673 O O . THR A 1 324 ? -0.223 -26.641 0.551 1 86.38 324 THR A O 1
ATOM 2676 N N . HIS A 1 325 ? 1.809 -26.875 1.626 1 90 325 HIS A N 1
ATOM 2677 C CA . HIS A 1 325 ? 1.241 -26.594 2.939 1 90 325 HIS A CA 1
ATOM 2678 C C . HIS A 1 325 ? 2.152 -25.672 3.75 1 90 325 HIS A C 1
ATOM 2680 O O . HIS A 1 325 ? 2.564 -26.031 4.859 1 90 325 HIS A O 1
ATOM 2686 N N . PRO A 1 326 ? 2.387 -24.531 3.236 1 90.75 326 PRO A N 1
ATOM 2687 C CA . PRO A 1 326 ? 3.301 -23.641 3.961 1 90.75 326 PRO A CA 1
ATOM 2688 C C . PRO A 1 326 ? 2.762 -23.219 5.328 1 90.75 326 PRO A C 1
ATOM 2690 O O . PRO A 1 326 ? 3.533 -22.844 6.211 1 90.75 326 PRO A O 1
ATOM 2693 N N . GLU A 1 327 ? 1.492 -23.359 5.586 1 93.06 327 GLU A N 1
ATOM 2694 C CA . GLU A 1 327 ? 0.877 -22.938 6.844 1 93.06 327 GLU A CA 1
ATOM 2695 C C . GLU A 1 327 ? 1.369 -23.797 8.008 1 93.06 327 GLU A C 1
ATOM 2697 O O . GLU A 1 327 ? 1.226 -23.406 9.172 1 93.06 327 GLU A O 1
ATOM 2702 N N . THR A 1 328 ? 1.919 -24.906 7.676 1 92.5 328 THR A N 1
ATOM 2703 C CA . THR A 1 328 ? 2.361 -25.812 8.734 1 92.5 328 THR A CA 1
ATOM 2704 C C . THR A 1 328 ? 3.641 -25.297 9.383 1 92.5 328 THR A C 1
ATOM 2706 O O . THR A 1 328 ? 4.004 -25.719 10.484 1 92.5 328 THR A O 1
ATOM 2709 N N . GLY A 1 329 ? 4.375 -24.5 8.68 1 91.31 329 GLY A N 1
ATOM 2710 C CA . GLY A 1 329 ? 5.613 -23.938 9.203 1 91.31 329 GLY A CA 1
ATOM 2711 C C . GLY A 1 329 ? 6.805 -24.859 9.031 1 91.31 329 GLY A C 1
ATOM 2712 O O . GLY A 1 329 ? 7.918 -24.531 9.453 1 91.31 329 GLY A O 1
ATOM 2713 N N . VAL A 1 330 ? 6.535 -25.922 8.367 1 87.94 330 VAL A N 1
ATOM 2714 C CA . VAL A 1 330 ? 7.625 -26.875 8.133 1 87.94 330 VAL A CA 1
ATOM 2715 C C . VAL A 1 330 ? 8.523 -26.344 7.012 1 87.94 330 VAL A C 1
ATOM 2717 O O . VAL A 1 330 ? 8.031 -25.875 5.984 1 87.94 330 VAL A O 1
ATOM 2720 N N . ASP A 1 331 ? 9.781 -26.484 7.281 1 88.25 331 ASP A N 1
ATOM 2721 C CA . ASP A 1 331 ? 10.742 -26 6.289 1 88.25 331 ASP A CA 1
ATOM 2722 C C . ASP A 1 331 ? 10.656 -26.828 5.008 1 88.25 331 ASP A C 1
ATOM 2724 O O . ASP A 1 331 ? 10.5 -28.047 5.055 1 88.25 331 ASP A O 1
ATOM 2728 N N . GLN A 1 332 ? 10.688 -26.125 3.949 1 90.44 332 GLN A N 1
ATOM 2729 C CA . GLN A 1 332 ? 10.688 -26.812 2.664 1 90.44 332 GLN A CA 1
ATOM 2730 C C . GLN A 1 332 ? 12.094 -26.875 2.074 1 90.44 332 GLN A C 1
ATOM 2732 O O . GLN A 1 332 ? 12.938 -26.016 2.367 1 90.44 332 GLN A O 1
ATOM 2737 N N . GLU A 1 333 ? 12.273 -27.906 1.322 1 91.44 333 GLU A N 1
ATOM 2738 C CA . GLU A 1 333 ? 13.531 -28 0.581 1 91.44 333 GLU A CA 1
ATOM 2739 C C . GLU A 1 333 ? 13.438 -27.281 -0.762 1 91.44 333 GLU A C 1
ATOM 2741 O O . GLU A 1 333 ? 12.555 -27.578 -1.57 1 91.44 333 GLU A O 1
ATOM 2746 N N . PRO A 1 334 ? 14.344 -26.359 -0.959 1 94.38 334 PRO A N 1
ATOM 2747 C CA . PRO A 1 334 ? 14.305 -25.656 -2.242 1 94.38 334 PRO A CA 1
ATOM 2748 C C . PRO A 1 334 ? 14.703 -26.547 -3.418 1 94.38 334 PRO A C 1
ATOM 2750 O O . PRO A 1 334 ? 15.562 -27.422 -3.277 1 94.38 334 PRO A O 1
ATOM 2753 N N . HIS A 1 335 ? 14.094 -26.391 -4.539 1 96.5 335 HIS A N 1
ATOM 2754 C CA . HIS A 1 335 ? 14.484 -27.016 -5.789 1 96.5 335 HIS A CA 1
ATOM 2755 C C . HIS A 1 335 ? 15.414 -26.125 -6.598 1 96.5 335 HIS A C 1
ATOM 2757 O O . HIS A 1 335 ? 15.039 -25 -6.961 1 96.5 335 HIS A O 1
ATOM 2763 N N . LEU A 1 336 ? 16.594 -26.625 -6.824 1 97.5 336 LEU A N 1
ATOM 2764 C CA . LEU A 1 336 ? 17.547 -25.875 -7.645 1 97.5 336 LEU A CA 1
ATOM 2765 C C . LEU A 1 336 ? 17.094 -25.844 -9.102 1 97.5 336 LEU A C 1
ATOM 2767 O O . LEU A 1 336 ? 16.766 -26.891 -9.68 1 97.5 336 LEU A O 1
ATOM 2771 N N . LEU A 1 337 ? 16.984 -24.688 -9.664 1 98.19 337 LEU A N 1
ATOM 2772 C CA . LEU A 1 337 ? 16.656 -24.516 -11.07 1 98.19 337 LEU A CA 1
ATOM 2773 C C . LEU A 1 337 ? 17.906 -24.156 -11.875 1 98.19 337 LEU A C 1
ATOM 2775 O O . LEU A 1 337 ? 18.484 -23.078 -11.688 1 98.19 337 LEU A O 1
ATOM 2779 N N . ILE A 1 338 ? 18.312 -25.016 -12.766 1 98.31 338 ILE A N 1
ATOM 2780 C CA . ILE A 1 338 ? 19.516 -24.781 -13.555 1 98.31 338 ILE A CA 1
ATOM 2781 C C . ILE A 1 338 ? 19.141 -24.641 -15.031 1 98.31 338 ILE A C 1
ATOM 2783 O O . ILE A 1 338 ? 18.594 -25.562 -15.633 1 98.31 338 ILE A O 1
ATOM 2787 N N . LEU A 1 339 ? 19.422 -23.531 -15.555 1 97.81 339 LEU A N 1
ATOM 2788 C CA . LEU A 1 339 ? 19.172 -23.281 -16.969 1 97.81 339 LEU A CA 1
ATOM 2789 C C . LEU A 1 339 ? 20.125 -24.094 -17.844 1 97.81 339 LEU A C 1
ATOM 2791 O O . LEU A 1 339 ? 21.25 -24.391 -17.438 1 97.81 339 LEU A O 1
ATOM 2795 N N . GLU A 1 340 ? 19.594 -24.422 -19.016 1 96.81 340 GLU A N 1
ATOM 2796 C CA . GLU A 1 340 ? 20.484 -25.062 -19.984 1 96.81 340 GLU A CA 1
ATOM 2797 C C . GLU A 1 340 ? 21.719 -24.188 -20.25 1 96.81 340 GLU A C 1
ATOM 2799 O O . GLU A 1 340 ? 21.594 -22.984 -20.484 1 96.81 340 GLU A O 1
ATOM 2804 N N . GLY A 1 341 ? 22.859 -24.766 -20.156 1 96.12 341 GLY A N 1
ATOM 2805 C CA . GLY A 1 341 ? 24.094 -24.031 -20.391 1 96.12 341 GLY A CA 1
ATOM 2806 C C . GLY A 1 341 ? 24.688 -23.438 -19.125 1 96.12 341 GLY A C 1
ATOM 2807 O O . GLY A 1 341 ? 25.766 -22.828 -19.156 1 96.12 341 GLY A O 1
ATOM 2808 N N . CYS A 1 342 ? 24.016 -23.688 -18.062 1 97.44 342 CYS A N 1
ATOM 2809 C CA . CYS A 1 342 ? 24.469 -23.125 -16.781 1 97.44 342 CYS A CA 1
ATOM 2810 C C . CYS A 1 342 ? 24.781 -24.234 -15.781 1 97.44 342 CYS A C 1
ATOM 2812 O O . CYS A 1 342 ? 24.469 -25.406 -16.031 1 97.44 342 CYS A O 1
ATOM 2814 N N . THR A 1 343 ? 25.5 -23.844 -14.742 1 96.25 343 THR A N 1
ATOM 2815 C CA . THR A 1 343 ? 25.594 -24.594 -13.5 1 96.25 343 THR A CA 1
ATOM 2816 C C . THR A 1 343 ? 24.734 -23.969 -12.414 1 96.25 343 THR A C 1
ATOM 2818 O O . THR A 1 343 ? 23.891 -23.094 -12.703 1 96.25 343 THR A O 1
ATOM 2821 N N . GLU A 1 344 ? 24.922 -24.422 -11.234 1 97.25 344 GLU A N 1
ATOM 2822 C CA . GLU A 1 344 ? 24.172 -23.875 -10.102 1 97.25 344 GLU A CA 1
ATOM 2823 C C . GLU A 1 344 ? 24.359 -22.359 -10 1 97.25 344 GLU A C 1
ATOM 2825 O O . GLU A 1 344 ? 23.406 -21.641 -9.68 1 97.25 344 GLU A O 1
ATOM 2830 N N . TYR A 1 345 ? 25.594 -22 -10.242 1 97.62 345 TYR A N 1
ATOM 2831 C CA . TYR A 1 345 ? 25.922 -20.578 -10.258 1 97.62 345 TYR A CA 1
ATOM 2832 C C . TYR A 1 345 ? 26.141 -20.094 -11.688 1 97.62 345 TYR A C 1
ATOM 2834 O O . TYR A 1 345 ? 27.266 -20.172 -12.203 1 97.62 345 TYR A O 1
ATOM 2842 N N . CYS A 1 346 ? 25.109 -19.594 -12.258 1 97.94 346 CYS A N 1
ATOM 2843 C CA . CYS A 1 346 ? 25.094 -19.203 -13.664 1 97.94 346 CYS A CA 1
ATOM 2844 C C . CYS A 1 346 ? 25.672 -17.797 -13.852 1 97.94 346 CYS A C 1
ATOM 2846 O O . CYS A 1 346 ? 25.172 -16.844 -13.258 1 97.94 346 CYS A O 1
ATOM 2848 N N . PRO A 1 347 ? 26.734 -17.641 -14.656 1 97.62 347 PRO A N 1
ATOM 2849 C CA . PRO A 1 347 ? 27.219 -16.281 -14.914 1 97.62 347 PRO A CA 1
ATOM 2850 C C . PRO A 1 347 ? 26.125 -15.336 -15.359 1 97.62 347 PRO A C 1
ATOM 2852 O O . PRO A 1 347 ? 25.266 -15.719 -16.172 1 97.62 347 PRO A O 1
ATOM 2855 N N . LEU A 1 348 ? 26.125 -14.109 -14.867 1 97 348 LEU A N 1
ATOM 2856 C CA . LEU A 1 348 ? 25.062 -13.133 -15.125 1 97 348 LEU A CA 1
ATOM 2857 C C . LEU A 1 348 ? 24.859 -12.945 -16.625 1 97 348 LEU A C 1
ATOM 2859 O O . LEU A 1 348 ? 23.719 -12.906 -17.094 1 97 348 LEU A O 1
ATOM 2863 N N . SER A 1 349 ? 25.984 -12.836 -17.391 1 95.31 349 SER A N 1
ATOM 2864 C CA . SER A 1 349 ? 25.875 -12.633 -18.844 1 95.31 349 SER A CA 1
ATOM 2865 C C . SER A 1 349 ? 25.156 -13.797 -19.516 1 95.31 349 SER A C 1
ATOM 2867 O O . SER A 1 349 ? 24.297 -13.594 -20.375 1 95.31 349 SER A O 1
ATOM 2869 N N . THR A 1 350 ? 25.484 -15.039 -19.109 1 97.06 350 THR A N 1
ATOM 2870 C CA . THR A 1 350 ? 24.859 -16.234 -19.656 1 97.06 350 THR A CA 1
ATOM 2871 C C . THR A 1 350 ? 23.375 -16.281 -19.281 1 97.06 350 THR A C 1
ATOM 2873 O O . THR A 1 350 ? 22.531 -16.625 -20.094 1 97.06 350 THR A O 1
ATOM 2876 N N . PHE A 1 351 ? 23.109 -15.93 -18.094 1 97.75 351 PHE A N 1
ATOM 2877 C CA . PHE A 1 351 ? 21.75 -15.922 -17.562 1 97.75 351 PHE A CA 1
ATOM 2878 C C . PHE A 1 351 ? 20.875 -14.977 -18.359 1 97.75 351 PHE A C 1
ATOM 2880 O O . PHE A 1 351 ? 19.781 -15.359 -18.797 1 97.75 351 PHE A O 1
ATOM 2887 N N . VAL A 1 352 ? 21.359 -13.758 -18.562 1 96.31 352 VAL A N 1
ATOM 2888 C CA . VAL A 1 352 ? 20.609 -12.742 -19.281 1 96.31 352 VAL A CA 1
ATOM 2889 C C . VAL A 1 352 ? 20.406 -13.18 -20.734 1 96.31 352 VAL A C 1
ATOM 2891 O O . VAL A 1 352 ? 19.312 -13.062 -21.281 1 96.31 352 VAL A O 1
ATOM 2894 N N . GLN A 1 353 ? 21.422 -13.727 -21.312 1 95.88 353 GLN A N 1
ATOM 2895 C CA . GLN A 1 353 ? 21.391 -14.148 -22.719 1 95.88 353 GLN A CA 1
ATOM 2896 C C . GLN A 1 353 ? 20.375 -15.273 -22.922 1 95.88 353 GLN A C 1
ATOM 2898 O O . GLN A 1 353 ? 19.734 -15.352 -23.969 1 95.88 353 GLN A O 1
ATOM 2903 N N . PHE A 1 354 ? 20.234 -16.062 -21.953 1 97.12 354 PHE A N 1
ATOM 2904 C CA . PHE A 1 354 ? 19.312 -17.188 -22.047 1 97.12 354 PHE A CA 1
ATOM 2905 C C . PHE A 1 354 ? 17.906 -16.703 -22.406 1 97.12 354 PHE A C 1
ATOM 2907 O O . PHE A 1 354 ? 17.188 -17.375 -23.141 1 97.12 354 PHE A O 1
ATOM 2914 N N . PHE A 1 355 ? 17.531 -15.516 -21.906 1 96.38 355 PHE A N 1
ATOM 2915 C CA . PHE A 1 355 ? 16.156 -15.039 -22.047 1 96.38 355 PHE A CA 1
ATOM 2916 C C . PHE A 1 355 ? 16.031 -14.086 -23.234 1 96.38 355 PHE A C 1
ATOM 2918 O O . PHE A 1 355 ? 14.961 -13.5 -23.453 1 96.38 355 PHE A O 1
ATOM 2925 N N . HIS A 1 356 ? 17 -13.906 -23.984 1 93.19 356 HIS A N 1
ATOM 2926 C CA . HIS A 1 356 ? 17.062 -12.875 -25.016 1 93.19 356 HIS A CA 1
ATOM 2927 C C . HIS A 1 356 ? 15.898 -12.984 -25.984 1 93.19 356 HIS A C 1
ATOM 2929 O O . HIS A 1 356 ? 15.312 -11.977 -26.375 1 93.19 356 HIS A O 1
ATOM 2935 N N . ASP A 1 357 ? 15.477 -14.156 -26.344 1 92.06 357 ASP A N 1
ATOM 2936 C CA . ASP A 1 357 ? 14.469 -14.367 -27.375 1 92.06 357 ASP A CA 1
ATOM 2937 C C . ASP A 1 357 ? 13.07 -14.031 -26.859 1 92.06 357 ASP A C 1
ATOM 2939 O O . ASP A 1 357 ? 12.164 -13.75 -27.656 1 92.06 357 ASP A O 1
ATOM 2943 N N . VAL A 1 358 ? 12.898 -14.055 -25.547 1 93.5 358 VAL A N 1
ATOM 2944 C CA . VAL A 1 358 ? 11.555 -13.875 -25.016 1 93.5 358 VAL A CA 1
ATOM 2945 C C . VAL A 1 358 ? 11.383 -12.438 -24.516 1 93.5 358 VAL A C 1
ATOM 2947 O O . VAL A 1 358 ? 10.266 -11.992 -24.25 1 93.5 358 VAL A O 1
ATOM 2950 N N . ILE A 1 359 ? 12.391 -11.68 -24.359 1 93 359 ILE A N 1
ATOM 2951 C CA . ILE A 1 359 ? 12.305 -10.289 -23.953 1 93 359 ILE A CA 1
ATOM 2952 C C . ILE A 1 359 ? 11.984 -9.406 -25.156 1 93 359 ILE A C 1
ATOM 2954 O O . ILE A 1 359 ? 12.781 -9.312 -26.094 1 93 359 ILE A O 1
ATOM 2958 N N . PRO A 1 360 ? 10.844 -8.805 -25.078 1 85.88 360 PRO A N 1
ATOM 2959 C CA . PRO A 1 360 ? 10.508 -7.953 -26.219 1 85.88 360 PRO A CA 1
ATOM 2960 C C . PRO A 1 360 ? 11.312 -6.656 -26.234 1 85.88 360 PRO A C 1
ATOM 2962 O O . PRO A 1 360 ? 11.594 -6.078 -25.188 1 85.88 360 PRO A O 1
ATOM 2965 N N . GLU A 1 361 ? 11.672 -6.266 -27.391 1 80.44 361 GLU A N 1
ATOM 2966 C CA . GLU A 1 361 ? 12.305 -4.957 -27.516 1 80.44 361 GLU A CA 1
ATOM 2967 C C . GLU A 1 361 ? 11.336 -3.838 -27.141 1 80.44 361 GLU A C 1
ATOM 2969 O O . GLU A 1 361 ? 11.711 -2.889 -26.453 1 80.44 361 GLU A O 1
ATOM 2974 N N . ASP A 1 362 ? 10.195 -3.941 -27.578 1 79.5 362 ASP A N 1
ATOM 2975 C CA . ASP A 1 362 ? 9.094 -3.037 -27.281 1 79.5 362 ASP A CA 1
ATOM 2976 C C . ASP A 1 362 ? 7.785 -3.807 -27.109 1 79.5 362 ASP A C 1
ATOM 2978 O O . ASP A 1 362 ? 7.223 -4.301 -28.094 1 79.5 362 ASP A O 1
ATOM 2982 N N . TYR A 1 363 ? 7.352 -3.812 -25.906 1 81.25 363 TYR A N 1
ATOM 2983 C CA . TYR A 1 363 ? 6.137 -4.559 -25.609 1 81.25 363 TYR A CA 1
ATOM 2984 C C . TYR A 1 363 ? 4.977 -4.086 -26.484 1 81.25 363 TYR A C 1
ATOM 2986 O O . TYR A 1 363 ? 4.195 -4.898 -26.984 1 81.25 363 TYR A O 1
ATOM 2994 N N . ASN A 1 364 ? 4.879 -2.818 -26.594 1 76.81 364 ASN A N 1
ATOM 2995 C CA . ASN A 1 364 ? 3.764 -2.25 -27.344 1 76.81 364 ASN A CA 1
ATOM 2996 C C . ASN A 1 364 ? 3.824 -2.645 -28.828 1 76.81 364 ASN A C 1
ATOM 2998 O O . ASN A 1 364 ? 2.787 -2.852 -29.453 1 76.81 364 ASN A O 1
ATOM 3002 N N . GLU A 1 365 ? 4.996 -2.717 -29.312 1 80 365 GLU A N 1
ATOM 3003 C CA . GLU A 1 365 ? 5.176 -3.141 -30.688 1 80 365 GLU A CA 1
ATOM 3004 C C . GLU A 1 365 ? 4.727 -4.586 -30.891 1 80 365 GLU A C 1
ATOM 3006 O O . GLU A 1 365 ? 4.094 -4.914 -31.891 1 80 365 GLU A O 1
ATOM 3011 N N . VAL A 1 366 ? 5.133 -5.383 -29.984 1 79.38 366 VAL A N 1
ATOM 3012 C CA . VAL A 1 366 ? 4.773 -6.793 -30.078 1 79.38 366 VAL A CA 1
ATOM 3013 C C . VAL A 1 366 ? 3.266 -6.957 -29.922 1 79.38 366 VAL A C 1
ATOM 3015 O O . VAL A 1 366 ? 2.643 -7.754 -30.625 1 79.38 366 VAL A O 1
ATOM 3018 N N . CYS A 1 367 ? 2.727 -6.273 -28.938 1 79.62 367 CYS A N 1
ATOM 3019 C CA . CYS A 1 367 ? 1.295 -6.375 -28.672 1 79.62 367 CYS A CA 1
ATOM 3020 C C . CYS A 1 367 ? 0.491 -5.742 -29.812 1 79.62 367 CYS A C 1
ATOM 3022 O O . CYS A 1 367 ? -0.633 -6.164 -30.078 1 79.62 367 CYS A O 1
ATOM 3024 N N . GLY A 1 368 ? 0.873 -5.027 -30.75 1 66.69 368 GLY A N 1
ATOM 3025 C CA . GLY A 1 368 ? 0.162 -4.34 -31.812 1 66.69 368 GLY A CA 1
ATOM 3026 C C . GLY A 1 368 ? -0.417 -3.006 -31.375 1 66.69 368 GLY A C 1
ATOM 3027 O O . GLY A 1 368 ? -0.501 -2.719 -30.188 1 66.69 368 GLY A O 1
ATOM 3028 N N . GLU A 1 369 ? -1.026 -2.029 -32.094 1 51.25 369 GLU A N 1
ATOM 3029 C CA . GLU A 1 369 ? -1.386 -0.615 -32.125 1 51.25 369 GLU A CA 1
ATOM 3030 C C . GLU A 1 369 ? -2.24 -0.246 -30.906 1 51.25 369 GLU A C 1
ATOM 3032 O O . GLU A 1 369 ? -2.422 0.935 -30.609 1 51.25 369 GLU A O 1
ATOM 3037 N N . ASN A 1 370 ? -3.18 -0.98 -30.672 1 42.78 370 ASN A N 1
ATOM 3038 C CA . ASN A 1 370 ? -4.18 -0.197 -29.953 1 42.78 370 ASN A CA 1
ATOM 3039 C C . ASN A 1 370 ? -3.76 0.061 -28.516 1 42.78 370 ASN A C 1
ATOM 3041 O O . ASN A 1 370 ? -4.59 0.419 -27.672 1 42.78 370 ASN A O 1
ATOM 3045 N N . VAL A 1 371 ? -2.668 -0.564 -28.141 1 41.81 371 VAL A N 1
ATOM 3046 C CA . VAL A 1 371 ? -2.385 -0.129 -26.781 1 41.81 371 VAL A CA 1
ATOM 3047 C C . VAL A 1 371 ? -1.965 1.339 -26.781 1 41.81 371 VAL A C 1
ATOM 3049 O O . VAL A 1 371 ? -1.084 1.737 -27.547 1 41.81 371 VAL A O 1
ATOM 3052 N N . GLU A 1 372 ? -2.684 2.207 -26.641 1 36.03 372 GLU A N 1
ATOM 3053 C CA . GLU A 1 372 ? -2.256 3.6 -26.547 1 36.03 372 GLU A CA 1
ATOM 3054 C C . GLU A 1 372 ? -0.792 3.695 -26.125 1 36.03 372 GLU A C 1
ATOM 3056 O O . GLU A 1 372 ? -0.384 3.09 -25.125 1 36.03 372 GLU A O 1
ATOM 3061 N N . SER A 1 373 ? 0.048 3.863 -27.078 1 33.44 373 SER A N 1
ATOM 3062 C CA . SER A 1 373 ? 1.495 4.047 -27.031 1 33.44 373 SER A CA 1
ATOM 3063 C C . SER A 1 373 ? 1.945 4.57 -25.672 1 33.44 373 SER A C 1
ATOM 3065 O O . SER A 1 373 ? 1.528 5.652 -25.25 1 33.44 373 SER A O 1
ATOM 3067 N N . LEU A 1 374 ? 2.229 3.703 -24.75 1 35 374 LEU A N 1
ATOM 3068 C CA . LEU A 1 374 ? 3.164 4.25 -23.766 1 35 374 LEU A CA 1
ATOM 3069 C C . LEU A 1 374 ? 4.324 4.957 -24.469 1 35 374 LEU A C 1
ATOM 3071 O O . LEU A 1 374 ? 5.398 4.375 -24.625 1 35 374 LEU A O 1
ATOM 3075 N N . GLU A 1 375 ? 4.176 5.418 -25.656 1 31.47 375 GLU A N 1
ATOM 3076 C CA . GLU A 1 375 ? 5.258 6.141 -26.328 1 31.47 375 GLU A CA 1
ATOM 3077 C C . GLU A 1 375 ? 5.984 7.062 -25.359 1 31.47 375 GLU A C 1
ATOM 3079 O O . GLU A 1 375 ? 5.352 7.824 -24.625 1 31.47 375 GLU A O 1
ATOM 3084 N N . THR A 1 376 ? 7.207 6.695 -25.109 1 33.88 376 THR A N 1
ATOM 3085 C CA . THR A 1 376 ? 8.25 7.605 -24.641 1 33.88 376 THR A CA 1
ATOM 3086 C C . THR A 1 376 ? 8.188 8.93 -25.406 1 33.88 376 THR A C 1
ATOM 3088 O O . THR A 1 376 ? 8.867 9.102 -26.422 1 33.88 376 THR A O 1
ATOM 3091 N N . THR A 1 377 ? 7.148 9.398 -26.031 1 30.64 377 THR A N 1
ATOM 3092 C CA . THR A 1 377 ? 7.461 10.758 -26.484 1 30.64 377 THR A CA 1
ATOM 3093 C C . THR A 1 377 ? 8.188 11.531 -25.391 1 30.64 377 THR A C 1
ATOM 3095 O O . THR A 1 377 ? 7.945 11.305 -24.203 1 30.64 377 THR A O 1
ATOM 3098 N N . ASP A 1 378 ? 9.266 12.234 -25.766 1 31.97 378 ASP A N 1
ATOM 3099 C CA . ASP A 1 378 ? 9.984 13.195 -24.938 1 31.97 378 ASP A CA 1
ATOM 3100 C C . ASP A 1 378 ? 9.047 13.844 -23.922 1 31.97 378 ASP A C 1
ATOM 3102 O O . ASP A 1 378 ? 9.492 14.328 -22.875 1 31.97 378 ASP A O 1
ATOM 3106 N N . GLU A 1 379 ? 7.805 14.172 -24.438 1 30.38 379 GLU A N 1
ATOM 3107 C CA . GLU A 1 379 ? 6.863 14.852 -23.547 1 30.38 379 GLU A CA 1
ATOM 3108 C C . GLU A 1 379 ? 6.117 13.867 -22.656 1 30.38 379 GLU A C 1
ATOM 3110 O O . GLU A 1 379 ? 4.906 13.977 -22.484 1 30.38 379 GLU A O 1
ATOM 3115 N N . ALA A 1 380 ? 6.426 12.703 -22.672 1 34.81 380 ALA A N 1
ATOM 3116 C CA . ALA A 1 380 ? 5.988 11.734 -21.672 1 34.81 380 ALA A CA 1
ATOM 3117 C C . ALA A 1 380 ? 5.957 12.367 -20.281 1 34.81 380 ALA A C 1
ATOM 3119 O O . ALA A 1 380 ? 6.512 11.812 -19.328 1 34.81 380 ALA A O 1
ATOM 3120 N N . GLU A 1 381 ? 5.91 13.531 -20.094 1 32.22 381 GLU A N 1
ATOM 3121 C CA . GLU A 1 381 ? 5.895 14.133 -18.766 1 32.22 381 GLU A CA 1
ATOM 3122 C C . GLU A 1 381 ? 4.805 13.523 -17.891 1 32.22 381 GLU A C 1
ATOM 3124 O O . GLU A 1 381 ? 4.965 13.414 -16.672 1 32.22 381 GLU A O 1
ATOM 3129 N N . GLY A 1 382 ? 3.367 13.367 -18.266 1 33.66 382 GLY A N 1
ATOM 3130 C CA . GLY A 1 382 ? 2.326 13.555 -17.266 1 33.66 382 GLY A CA 1
ATOM 3131 C C . GLY A 1 382 ? 1.839 12.258 -16.656 1 33.66 382 GLY A C 1
ATOM 3132 O O . GLY A 1 382 ? 0.93 12.25 -15.828 1 33.66 382 GLY A O 1
ATOM 3133 N N . LYS A 1 383 ? 1.814 11.039 -17.312 1 38.5 383 LYS A N 1
ATOM 3134 C CA . LYS A 1 383 ? 1.074 9.969 -16.672 1 38.5 383 LYS A CA 1
ATOM 3135 C C . LYS A 1 383 ? 1.862 9.391 -15.492 1 38.5 383 LYS A C 1
ATOM 3137 O O . LYS A 1 383 ? 2.896 8.75 -15.688 1 38.5 383 LYS A O 1
ATOM 3142 N N . GLU A 1 384 ? 1.734 9.914 -14.297 1 42.41 384 GLU A N 1
ATOM 3143 C CA . GLU A 1 384 ? 2.508 9.461 -13.148 1 42.41 384 GLU A CA 1
ATOM 3144 C C . GLU A 1 384 ? 2.125 8.047 -12.742 1 42.41 384 GLU A C 1
ATOM 3146 O O . GLU A 1 384 ? 0.967 7.777 -12.414 1 42.41 384 GLU A O 1
ATOM 3151 N N . GLN A 1 385 ? 2.693 6.812 -13.328 1 51.53 385 GLN A N 1
ATOM 3152 C CA . GLN A 1 385 ? 2.787 5.359 -13.25 1 51.53 385 GLN A CA 1
ATOM 3153 C C . GLN A 1 385 ? 3.398 4.918 -11.93 1 51.53 385 GLN A C 1
ATOM 3155 O O . GLN A 1 385 ? 4.062 5.703 -11.25 1 51.53 385 GLN A O 1
ATOM 3160 N N . SER A 1 386 ? 2.926 3.65 -11.469 1 64.06 386 SER A N 1
ATOM 3161 C CA . SER A 1 386 ? 3.672 2.98 -10.406 1 64.06 386 SER A CA 1
ATOM 3162 C C . SER A 1 386 ? 5.164 3.287 -10.5 1 64.06 386 SER A C 1
ATOM 3164 O O . SER A 1 386 ? 5.695 3.463 -11.602 1 64.06 386 SER A O 1
ATOM 3166 N N . PRO A 1 387 ? 5.691 3.521 -9.414 1 69 387 PRO A N 1
ATOM 3167 C CA . PRO A 1 387 ? 7.109 3.893 -9.414 1 69 387 PRO A CA 1
ATOM 3168 C C . PRO A 1 387 ? 7.984 2.885 -10.148 1 69 387 PRO A C 1
ATOM 3170 O O . PRO A 1 387 ? 9.133 3.189 -10.492 1 69 387 PRO A O 1
ATOM 3173 N N . ILE A 1 388 ? 7.41 1.764 -10.445 1 76.5 388 ILE A N 1
ATOM 3174 C CA . ILE A 1 388 ? 8.219 0.716 -11.055 1 76.5 388 ILE A CA 1
ATOM 3175 C C . ILE A 1 388 ? 8.562 1.1 -12.492 1 76.5 388 ILE A C 1
ATOM 3177 O O . ILE A 1 388 ? 9.664 0.813 -12.977 1 76.5 388 ILE A O 1
ATOM 3181 N N . TYR A 1 389 ? 7.648 1.789 -13.211 1 76.12 389 TYR A N 1
ATOM 3182 C CA . TYR A 1 389 ? 7.863 2.086 -14.625 1 76.12 389 TYR A CA 1
ATOM 3183 C C . TYR A 1 389 ? 9.008 3.076 -14.805 1 76.12 389 TYR A C 1
ATOM 3185 O O . TYR A 1 389 ? 9.961 2.803 -15.531 1 76.12 389 TYR A O 1
ATOM 3193 N N . PRO A 1 390 ? 8.898 4.211 -14.039 1 77 390 PRO A N 1
ATOM 3194 C CA . PRO A 1 390 ? 10.039 5.129 -14.172 1 77 390 PRO A CA 1
ATOM 3195 C C . PRO A 1 390 ? 11.367 4.48 -13.797 1 77 390 PRO A C 1
ATOM 3197 O O . PRO A 1 390 ? 12.383 4.73 -14.438 1 77 390 PRO A O 1
ATOM 3200 N N . MET A 1 391 ? 11.328 3.688 -12.812 1 83.19 391 MET A N 1
ATOM 3201 C CA . MET A 1 391 ? 12.531 2.977 -12.375 1 83.19 391 MET A CA 1
ATOM 3202 C C . MET A 1 391 ? 13.016 2.029 -13.469 1 83.19 391 MET A C 1
ATOM 3204 O O . MET A 1 391 ? 14.211 2.016 -13.797 1 83.19 391 MET A O 1
ATOM 3208 N N . TYR A 1 392 ? 12.148 1.285 -14.086 1 87.62 392 TYR A N 1
ATOM 3209 C CA . TYR A 1 392 ? 12.445 0.307 -15.133 1 87.62 392 TYR A CA 1
ATOM 3210 C C . TYR A 1 392 ? 13.062 0.979 -16.344 1 87.62 392 TYR A C 1
ATOM 3212 O O . TYR A 1 392 ? 14.109 0.54 -16.844 1 87.62 392 TYR A O 1
ATOM 3220 N N . TYR A 1 393 ? 12.516 2.057 -16.781 1 84.56 393 TYR A N 1
ATOM 3221 C CA . TYR A 1 393 ? 13.023 2.729 -17.984 1 84.56 393 TYR A CA 1
ATOM 3222 C C . TYR A 1 393 ? 14.367 3.393 -17.703 1 84.56 393 TYR A C 1
ATOM 3224 O O . TYR A 1 393 ? 15.25 3.396 -18.562 1 84.56 393 TYR A O 1
ATOM 3232 N N . LYS A 1 394 ? 14.484 3.908 -16.516 1 86.88 394 LYS A N 1
ATOM 3233 C CA . LYS A 1 394 ? 15.773 4.473 -16.125 1 86.88 394 LYS A CA 1
ATOM 3234 C C . LYS A 1 394 ? 16.859 3.398 -16.109 1 86.88 394 LYS A C 1
ATOM 3236 O O . LYS A 1 394 ? 17.969 3.625 -16.578 1 86.88 394 LYS A O 1
ATOM 3241 N N . MET A 1 395 ? 16.562 2.279 -15.625 1 89.38 395 MET A N 1
ATOM 3242 C CA . MET A 1 395 ? 17.516 1.184 -15.539 1 89.38 395 MET A CA 1
ATOM 3243 C C . MET A 1 395 ? 17.859 0.643 -16.922 1 89.38 395 MET A C 1
ATOM 3245 O O . MET A 1 395 ? 19 0.284 -17.188 1 89.38 395 MET A O 1
ATOM 3249 N N . LYS A 1 396 ? 16.859 0.601 -17.766 1 88 396 LYS A N 1
ATOM 3250 C CA . LYS A 1 396 ? 17.094 0.178 -19.141 1 88 396 LYS A CA 1
ATOM 3251 C C . LYS A 1 396 ? 18.094 1.107 -19.828 1 88 396 LYS A C 1
ATOM 3253 O O . LYS A 1 396 ? 18.969 0.651 -20.562 1 88 396 LYS A O 1
ATOM 3258 N N . GLU A 1 397 ? 17.938 2.35 -19.578 1 87.88 397 GLU A N 1
ATOM 3259 C CA . GLU A 1 397 ? 18.844 3.336 -20.156 1 87.88 397 GLU A CA 1
ATOM 3260 C C . GLU A 1 397 ? 20.266 3.176 -19.609 1 87.88 397 GLU A C 1
ATOM 3262 O O . GLU A 1 397 ? 21.234 3.244 -20.359 1 87.88 397 GLU A O 1
ATOM 3267 N N . ILE A 1 398 ? 20.375 2.938 -18.375 1 87.38 398 ILE A N 1
ATOM 3268 C CA . ILE A 1 398 ? 21.672 2.775 -17.719 1 87.38 398 ILE A CA 1
ATOM 3269 C C . ILE A 1 398 ? 22.391 1.555 -18.297 1 87.38 398 ILE A C 1
ATOM 3271 O O . ILE A 1 398 ? 23.578 1.618 -18.609 1 87.38 398 ILE A O 1
ATOM 3275 N N . THR A 1 399 ? 21.688 0.5 -18.484 1 87.19 399 THR A N 1
ATOM 3276 C CA . THR A 1 399 ? 22.297 -0.737 -18.953 1 87.19 399 THR A CA 1
ATOM 3277 C C . THR A 1 399 ? 22.672 -0.636 -20.438 1 87.19 399 THR A C 1
ATOM 3279 O O . THR A 1 399 ? 23.641 -1.245 -20.875 1 87.19 399 THR A O 1
ATOM 3282 N N . ARG A 1 400 ? 21.875 0.064 -21.141 1 82.62 400 ARG A N 1
ATOM 3283 C CA . ARG A 1 400 ? 22.172 0.285 -22.547 1 82.62 400 ARG A CA 1
ATOM 3284 C C . ARG A 1 400 ? 23.484 1.053 -22.703 1 82.62 400 ARG A C 1
ATOM 3286 O O . ARG A 1 400 ? 24.344 0.681 -23.516 1 82.62 400 ARG A O 1
ATOM 3293 N N . VAL A 1 401 ? 23.656 2.025 -21.906 1 77.44 401 VAL A N 1
ATOM 3294 C CA . VAL A 1 401 ? 24.844 2.863 -21.953 1 77.44 401 VAL A CA 1
ATOM 3295 C C . VAL A 1 401 ? 26.062 2.059 -21.5 1 77.44 401 VAL A C 1
ATOM 3297 O O . VAL A 1 401 ? 27.156 2.197 -22.078 1 77.44 401 VAL A O 1
ATOM 3300 N N . ALA A 1 402 ? 25.844 1.185 -20.609 1 74.94 402 ALA A N 1
ATOM 3301 C CA . ALA A 1 402 ? 26.938 0.385 -20.062 1 74.94 402 ALA A CA 1
ATOM 3302 C C . ALA A 1 402 ? 27.203 -0.836 -20.938 1 74.94 402 ALA A C 1
ATOM 3304 O O . ALA A 1 402 ? 28.156 -1.583 -20.688 1 74.94 402 ALA A O 1
ATOM 3305 N N . GLN A 1 403 ? 26.469 -1.01 -22.031 1 68.94 403 GLN A N 1
ATOM 3306 C CA . GLN A 1 403 ? 26.578 -2.129 -22.953 1 68.94 403 GLN A CA 1
ATOM 3307 C C . GLN A 1 403 ? 26.422 -3.463 -22.234 1 68.94 403 GLN A C 1
ATOM 3309 O O . GLN A 1 403 ? 27.219 -4.383 -22.438 1 68.94 403 GLN A O 1
ATOM 3314 N N . LEU A 1 404 ? 25.562 -3.451 -21.297 1 69.31 404 LEU A N 1
ATOM 3315 C CA . LEU A 1 404 ? 25.219 -4.648 -20.531 1 69.31 404 LEU A CA 1
ATOM 3316 C C . LEU A 1 404 ? 23.844 -5.164 -20.906 1 69.31 404 LEU A C 1
ATOM 3318 O O . LEU A 1 404 ? 22.953 -4.375 -21.234 1 69.31 404 LEU A O 1
ATOM 3322 N N . MET B 1 1 ? -2.053 26.375 74.688 1 29.75 1 MET B N 1
ATOM 3323 C CA . MET B 1 1 ? -2.893 26.719 73.562 1 29.75 1 MET B CA 1
ATOM 3324 C C . MET B 1 1 ? -2.557 25.844 72.312 1 29.75 1 MET B C 1
ATOM 3326 O O . MET B 1 1 ? -1.538 26.047 71.688 1 29.75 1 MET B O 1
ATOM 3330 N N . TRP B 1 2 ? -2.889 24.516 72.375 1 31.05 2 TRP B N 1
ATOM 3331 C CA . TRP B 1 2 ? -2.723 23.281 71.625 1 31.05 2 TRP B CA 1
ATOM 3332 C C . TRP B 1 2 ? -3.414 23.375 70.25 1 31.05 2 TRP B C 1
ATOM 3334 O O . TRP B 1 2 ? -4.645 23.406 70.188 1 31.05 2 TRP B O 1
ATOM 3344 N N . LYS B 1 3 ? -2.834 24.234 69.25 1 28.88 3 LYS B N 1
ATOM 3345 C CA . LYS B 1 3 ? -3.332 24.609 67.938 1 28.88 3 LYS B CA 1
ATOM 3346 C C . LYS B 1 3 ? -3.666 23.359 67.125 1 28.88 3 LYS B C 1
ATOM 3348 O O . LYS B 1 3 ? -2.857 22.438 67 1 28.88 3 LYS B O 1
ATOM 3353 N N . TYR B 1 4 ? -4.984 23.078 66.938 1 34.12 4 TYR B N 1
ATOM 3354 C CA . TYR B 1 4 ? -5.707 22.062 66.188 1 34.12 4 TYR B CA 1
ATOM 3355 C C . TYR B 1 4 ? -5.316 22.094 64.688 1 34.12 4 TYR B C 1
ATOM 3357 O O . TYR B 1 4 ? -5.453 23.125 64.062 1 34.12 4 TYR B O 1
ATOM 3365 N N . LEU B 1 5 ? -4.234 21.469 64.25 1 34.97 5 LEU B N 1
ATOM 3366 C CA . LEU B 1 5 ? -3.816 21.297 62.875 1 34.97 5 LEU B CA 1
ATOM 3367 C C . LEU B 1 5 ? -4.945 20.688 62.031 1 34.97 5 LEU B C 1
ATOM 3369 O O . LEU B 1 5 ? -5.367 19.562 62.281 1 34.97 5 LEU B O 1
ATOM 3373 N N . ILE B 1 6 ? -5.891 21.516 61.531 1 35.41 6 ILE B N 1
ATOM 3374 C CA . ILE B 1 6 ? -6.98 21.156 60.656 1 35.41 6 ILE B CA 1
ATOM 3375 C C . ILE B 1 6 ? -6.414 20.531 59.375 1 35.41 6 ILE B C 1
ATOM 3377 O O . ILE B 1 6 ? -5.652 21.172 58.656 1 35.41 6 ILE B O 1
ATOM 3381 N N . LEU B 1 7 ? -6.207 19.234 59.344 1 34.78 7 LEU B N 1
ATOM 3382 C CA . LEU B 1 7 ? -5.906 18.406 58.156 1 34.78 7 LEU B CA 1
ATOM 3383 C C . LEU B 1 7 ? -6.938 18.625 57.062 1 34.78 7 LEU B C 1
ATOM 3385 O O . LEU B 1 7 ? -8.109 18.281 57.25 1 34.78 7 LEU B O 1
ATOM 3389 N N . ILE B 1 8 ? -6.805 19.641 56.25 1 34.97 8 ILE B N 1
ATOM 3390 C CA . ILE B 1 8 ? -7.625 19.859 55.062 1 34.97 8 ILE B CA 1
ATOM 3391 C C . ILE B 1 8 ? -7.445 18.703 54.094 1 34.97 8 ILE B C 1
ATOM 3393 O O . ILE B 1 8 ? -6.352 18.484 53.562 1 34.97 8 ILE B O 1
ATOM 3397 N N . VAL B 1 9 ? -8.156 17.578 54.281 1 35.72 9 VAL B N 1
ATOM 3398 C CA . VAL B 1 9 ? -8.312 16.484 53.312 1 35.72 9 VAL B CA 1
ATOM 3399 C C . VAL B 1 9 ? -8.812 17.031 52 1 35.72 9 VAL B C 1
ATOM 3401 O O . VAL B 1 9 ? -9.93 17.547 51.906 1 35.72 9 VAL B O 1
ATOM 3404 N N . LEU B 1 10 ? -7.918 17.484 51.188 1 34.12 10 LEU B N 1
ATOM 3405 C CA . LEU B 1 10 ? -8.211 17.812 49.781 1 34.12 10 LEU B CA 1
ATOM 3406 C C . LEU B 1 10 ? -8.812 16.609 49.062 1 34.12 10 LEU B C 1
ATOM 3408 O O . LEU B 1 10 ? -8.141 15.602 48.844 1 34.12 10 LEU B O 1
ATOM 3412 N N . LEU B 1 11 ? -10.125 16.359 49.188 1 35.12 11 LEU B N 1
ATOM 3413 C CA . LEU B 1 11 ? -10.922 15.461 48.344 1 35.12 11 LEU B CA 1
ATOM 3414 C C . LEU B 1 11 ? -10.727 15.766 46.875 1 35.12 11 LEU B C 1
ATOM 3416 O O . LEU B 1 11 ? -11.203 16.781 46.375 1 35.12 11 LEU B O 1
ATOM 3420 N N . CYS B 1 12 ? -9.617 15.375 46.312 1 33.66 12 CYS B N 1
ATOM 3421 C CA . CYS B 1 12 ? -9.469 15.297 44.875 1 33.66 12 CYS B CA 1
ATOM 3422 C C . CYS B 1 12 ? -10.602 14.5 44.25 1 33.66 12 CYS B C 1
ATOM 3424 O O . CYS B 1 12 ? -10.656 13.273 44.375 1 33.66 12 CYS B O 1
ATOM 3426 N N . HIS B 1 13 ? -11.75 15.094 44.094 1 34.66 13 HIS B N 1
ATOM 3427 C CA . HIS B 1 13 ? -12.797 14.547 43.219 1 34.66 13 HIS B CA 1
ATOM 3428 C C . HIS B 1 13 ? -12.25 14.219 41.844 1 34.66 13 HIS B C 1
ATOM 3430 O O . HIS B 1 13 ? -11.805 15.117 41.125 1 34.66 13 HIS B O 1
ATOM 3436 N N . PHE B 1 14 ? -11.734 13.047 41.688 1 35.16 14 PHE B N 1
ATOM 3437 C CA . PHE B 1 14 ? -11.609 12.438 40.375 1 35.16 14 PHE B CA 1
ATOM 3438 C C . PHE B 1 14 ? -12.914 12.555 39.594 1 35.16 14 PHE B C 1
ATOM 3440 O O . PHE B 1 14 ? -13.906 11.898 39.938 1 35.16 14 PHE B O 1
ATOM 3447 N N . GLN B 1 15 ? -13.18 13.672 39.094 1 27.44 15 GLN B N 1
ATOM 3448 C CA . GLN B 1 15 ? -14.227 13.672 38.062 1 27.44 15 GLN B CA 1
ATOM 3449 C C . GLN B 1 15 ? -13.93 12.648 36.969 1 27.44 15 GLN B C 1
ATOM 3451 O O . GLN B 1 15 ? -12.922 12.766 36.281 1 27.44 15 GLN B O 1
ATOM 3456 N N . LYS B 1 16 ? -14.367 11.438 37.156 1 35.09 16 LYS B N 1
ATOM 3457 C CA . LYS B 1 16 ? -14.547 10.531 36.031 1 35.09 16 LYS B CA 1
ATOM 3458 C C . LYS B 1 16 ? -15.031 11.281 34.781 1 35.09 16 LYS B C 1
ATOM 3460 O O . LYS B 1 16 ? -16.078 11.93 34.812 1 35.09 16 LYS B O 1
ATOM 3465 N N . ASP B 1 17 ? -14.125 11.773 34.062 1 33.44 17 ASP B N 1
ATOM 3466 C CA . ASP B 1 17 ? -14.492 12.211 32.719 1 33.44 17 ASP B CA 1
ATOM 3467 C C . ASP B 1 17 ? -15.539 11.289 32.094 1 33.44 17 ASP B C 1
ATOM 3469 O O . ASP B 1 17 ? -15.281 10.094 31.891 1 33.44 17 ASP B O 1
ATOM 3473 N N . GLN B 1 18 ? -16.766 11.492 32.312 1 32.28 18 GLN B N 1
ATOM 3474 C CA . GLN B 1 18 ? -17.875 10.867 31.609 1 32.28 18 GLN B CA 1
ATOM 3475 C C . GLN B 1 18 ? -17.672 10.922 30.094 1 32.28 18 GLN B C 1
ATOM 3477 O O . GLN B 1 18 ? -17.719 12 29.5 1 32.28 18 GLN B O 1
ATOM 3482 N N . ALA B 1 19 ? -16.875 10.164 29.516 1 36.69 19 ALA B N 1
ATOM 3483 C CA . ALA B 1 19 ? -17.188 9.891 28.125 1 36.69 19 ALA B CA 1
ATOM 3484 C C . ALA B 1 19 ? -18.688 9.898 27.875 1 36.69 19 ALA B C 1
ATOM 3486 O O . ALA B 1 19 ? -19.422 9.07 28.438 1 36.69 19 ALA B O 1
ATOM 3487 N N . GLN B 1 20 ? -19.328 11 27.703 1 35.31 20 GLN B N 1
ATOM 3488 C CA . GLN B 1 20 ? -20.734 11.023 27.328 1 35.31 20 GLN B CA 1
ATOM 3489 C C . GLN B 1 20 ? -21.078 9.844 26.422 1 35.31 20 GLN B C 1
ATOM 3491 O O . GLN B 1 20 ? -20.688 9.812 25.266 1 35.31 20 GLN B O 1
ATOM 3496 N N . ASP B 1 21 ? -21.125 8.664 26.938 1 37.03 21 ASP B N 1
ATOM 3497 C CA . ASP B 1 21 ? -21.891 7.578 26.328 1 37.03 21 ASP B CA 1
ATOM 3498 C C . ASP B 1 21 ? -23.031 8.109 25.469 1 37.03 21 ASP B C 1
ATOM 3500 O O . ASP B 1 21 ? -23.625 9.141 25.797 1 37.03 21 ASP B O 1
ATOM 3504 N N . GLU B 1 22 ? -23.031 7.82 24.156 1 42.28 22 GLU B N 1
ATOM 3505 C CA . GLU B 1 22 ? -24.25 8 23.375 1 42.28 22 GLU B CA 1
ATOM 3506 C C . GLU B 1 22 ? -25.5 7.793 24.234 1 42.28 22 GLU B C 1
ATOM 3508 O O . GLU B 1 22 ? -25.672 6.738 24.844 1 42.28 22 GLU B O 1
ATOM 3513 N N . SER B 1 23 ? -25.984 8.711 24.875 1 40.28 23 SER B N 1
ATOM 3514 C CA . SER B 1 23 ? -27.312 8.523 25.453 1 40.28 23 SER B CA 1
ATOM 3515 C C . SER B 1 23 ? -28.188 7.66 24.562 1 40.28 23 SER B C 1
ATOM 3517 O O . SER B 1 23 ? -28.328 7.934 23.359 1 40.28 23 SER B O 1
ATOM 3519 N N . PRO B 1 24 ? -28.438 6.465 24.844 1 46.19 24 PRO B N 1
ATOM 3520 C CA . PRO B 1 24 ? -29.438 5.66 24.125 1 46.19 24 PRO B CA 1
ATOM 3521 C C . PRO B 1 24 ? -30.547 6.5 23.516 1 46.19 24 PRO B C 1
ATOM 3523 O O . PRO B 1 24 ? -31.203 6.07 22.562 1 46.19 24 PRO B O 1
ATOM 3526 N N . ASP B 1 25 ? -30.891 7.625 24.078 1 48.81 25 ASP B N 1
ATOM 3527 C CA . ASP B 1 25 ? -32.188 8.25 23.906 1 48.81 25 ASP B CA 1
ATOM 3528 C C . ASP B 1 25 ? -32.219 9.172 22.688 1 48.81 25 ASP B C 1
ATOM 3530 O O . ASP B 1 25 ? -33.188 9.883 22.469 1 48.81 25 ASP B O 1
ATOM 3534 N N . SER B 1 26 ? -31.125 9.586 22.062 1 62.5 26 SER B N 1
ATOM 3535 C CA . SER B 1 26 ? -31.281 10.672 21.094 1 62.5 26 SER B CA 1
ATOM 3536 C C . SER B 1 26 ? -31.734 10.148 19.734 1 62.5 26 SER B C 1
ATOM 3538 O O . SER B 1 26 ? -32.125 10.93 18.859 1 62.5 26 SER B O 1
ATOM 3540 N N . GLY B 1 27 ? -31.953 8.867 19.531 1 81.56 27 GLY B N 1
ATOM 3541 C CA . GLY B 1 27 ? -32.375 8.312 18.25 1 81.56 27 GLY B CA 1
ATOM 3542 C C . GLY B 1 27 ? -31.312 8.438 17.172 1 81.56 27 GLY B C 1
ATOM 3543 O O . GLY B 1 27 ? -31.578 8.18 15.992 1 81.56 27 GLY B O 1
ATOM 3544 N N . ARG B 1 28 ? -30.031 8.922 17.516 1 91.25 28 ARG B N 1
ATOM 3545 C CA . ARG B 1 28 ? -28.969 9.078 16.531 1 91.25 28 ARG B CA 1
ATOM 3546 C C . ARG B 1 28 ? -28.125 7.805 16.422 1 91.25 28 ARG B C 1
ATOM 3548 O O . ARG B 1 28 ? -27.75 7.223 17.438 1 91.25 28 ARG B O 1
ATOM 3555 N N . GLU B 1 29 ? -27.859 7.426 15.18 1 95.38 29 GLU B N 1
ATOM 3556 C CA . GLU B 1 29 ? -27.031 6.262 14.898 1 95.38 29 GLU B CA 1
ATOM 3557 C C . GLU B 1 29 ? -25.859 6.629 14 1 95.38 29 GLU B C 1
ATOM 3559 O O . GLU B 1 29 ? -26.047 7.18 12.914 1 95.38 29 GLU B O 1
ATOM 3564 N N . LEU B 1 30 ? -24.594 6.363 14.5 1 97.75 30 LEU B N 1
ATOM 3565 C CA . LEU B 1 30 ? -23.422 6.562 13.656 1 97.75 30 LEU B CA 1
ATOM 3566 C C . LEU B 1 30 ? -23.438 5.613 12.461 1 97.75 30 LEU B C 1
ATOM 3568 O O . LEU B 1 30 ? -23.531 4.395 12.641 1 97.75 30 LEU B O 1
ATOM 3572 N N . THR B 1 31 ? -23.359 6.125 11.219 1 96.94 31 THR B N 1
ATOM 3573 C CA . THR B 1 31 ? -23.516 5.27 10.055 1 96.94 31 THR B CA 1
ATOM 3574 C C . THR B 1 31 ? -22.266 5.32 9.18 1 96.94 31 THR B C 1
ATOM 3576 O O . THR B 1 31 ? -22.016 4.422 8.367 1 96.94 31 THR B O 1
ATOM 3579 N N . TYR B 1 32 ? -21.531 6.371 9.281 1 98.12 32 TYR B N 1
ATOM 3580 C CA . TYR B 1 32 ? -20.328 6.551 8.461 1 98.12 32 TYR B CA 1
ATOM 3581 C C . TYR B 1 32 ? -19.312 7.43 9.172 1 98.12 32 TYR B C 1
ATOM 3583 O O . TYR B 1 32 ? -19.672 8.422 9.805 1 98.12 32 TYR 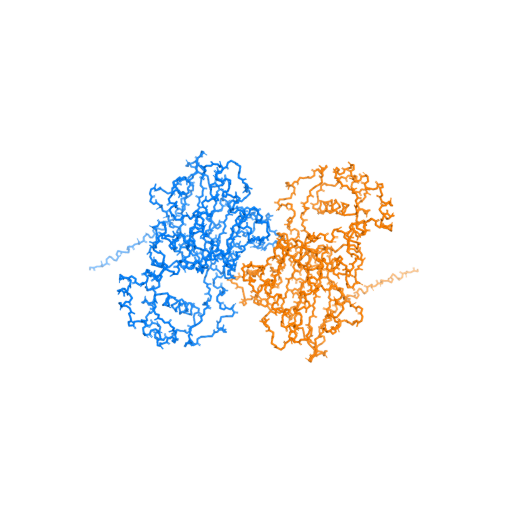B O 1
ATOM 3591 N N . LEU B 1 33 ? -18.062 7.043 9.125 1 98.81 33 LEU B N 1
ATOM 3592 C CA . LEU B 1 33 ? -16.969 7.746 9.797 1 98.81 33 LEU B CA 1
ATOM 3593 C C . LEU B 1 33 ? -15.828 8.031 8.828 1 98.81 33 LEU B C 1
ATOM 3595 O O . LEU B 1 33 ? -15.305 7.113 8.195 1 98.81 33 LEU B O 1
ATOM 3599 N N . GLN B 1 34 ? -15.516 9.281 8.664 1 98.75 34 GLN B N 1
ATOM 3600 C CA . GLN B 1 34 ? -14.32 9.664 7.926 1 98.75 34 GLN B CA 1
ATOM 3601 C C . GLN B 1 34 ? -13.25 10.227 8.859 1 98.75 34 GLN B C 1
ATOM 3603 O O . GLN B 1 34 ? -13.539 11.062 9.711 1 98.75 34 GLN B O 1
ATOM 3608 N N . ILE B 1 35 ? -12.078 9.742 8.734 1 98.88 35 ILE B N 1
ATOM 3609 C CA . ILE B 1 35 ? -10.938 10.172 9.539 1 98.88 35 ILE B CA 1
ATOM 3610 C C . ILE B 1 35 ? -9.875 10.797 8.641 1 98.88 35 ILE B C 1
ATOM 3612 O O . ILE B 1 35 ? -9.336 10.133 7.75 1 98.88 35 ILE B O 1
ATOM 3616 N N . LEU B 1 36 ? -9.609 12.039 8.789 1 98.69 36 LEU B N 1
ATOM 3617 C CA . LEU B 1 36 ? -8.547 12.758 8.102 1 98.69 36 LEU B CA 1
ATOM 3618 C C . LEU B 1 36 ? -7.41 13.086 9.062 1 98.69 36 LEU B C 1
ATOM 3620 O O . LEU B 1 36 ? -7.582 13.867 10 1 98.69 36 LEU B O 1
ATOM 3624 N N . THR B 1 37 ? -6.27 12.484 8.836 1 98.44 37 THR B N 1
ATOM 3625 C CA . THR B 1 37 ? -5.156 12.672 9.766 1 98.44 37 THR B CA 1
ATOM 3626 C C . THR B 1 37 ? -3.9 13.109 9.016 1 98.44 37 THR B C 1
ATOM 3628 O O . THR B 1 37 ? -3.828 12.992 7.789 1 98.44 37 THR B O 1
ATOM 3631 N N . THR B 1 38 ? -2.979 13.742 9.727 1 98.06 38 THR B N 1
ATOM 3632 C CA . THR B 1 38 ? -1.692 14.156 9.172 1 98.06 38 THR B CA 1
ATOM 3633 C C . THR B 1 38 ? -0.601 13.156 9.547 1 98.06 38 THR B C 1
ATOM 3635 O O . THR B 1 38 ? -0.857 12.188 10.258 1 98.06 38 THR B O 1
ATOM 3638 N N . ASN B 1 39 ? 0.554 13.406 9.047 1 97.81 39 ASN B N 1
ATOM 3639 C CA . ASN B 1 39 ? 1.691 12.547 9.352 1 97.81 39 ASN B CA 1
ATOM 3640 C C . ASN B 1 39 ? 2.113 12.672 10.812 1 97.81 39 ASN B C 1
ATOM 3642 O O . ASN B 1 39 ? 1.929 13.727 11.422 1 97.81 39 ASN B O 1
ATOM 3646 N N . ALA B 1 40 ? 2.691 11.602 11.297 1 97.75 40 ALA B N 1
ATOM 3647 C CA . ALA B 1 40 ? 3.365 11.641 12.594 1 97.75 40 ALA B CA 1
ATOM 3648 C C . ALA B 1 40 ? 4.73 12.305 12.484 1 97.75 40 ALA B C 1
ATOM 3650 O O . ALA B 1 40 ? 5.035 12.945 11.469 1 97.75 40 ALA B O 1
ATOM 3651 N N . PHE B 1 41 ? 5.41 12.273 13.609 1 97.81 41 PHE B N 1
ATOM 3652 C CA . PHE B 1 41 ? 6.766 12.805 13.594 1 97.81 41 PHE B CA 1
ATOM 3653 C C . PHE B 1 41 ? 7.621 12.094 12.562 1 97.81 41 PHE B C 1
ATOM 3655 O O . PHE B 1 41 ? 7.637 10.859 12.5 1 97.81 41 PHE B O 1
ATOM 3662 N N . TYR B 1 42 ? 8.258 12.82 11.734 1 97.88 42 TYR B N 1
ATOM 3663 C CA . TYR B 1 42 ? 9.172 12.273 10.742 1 97.88 42 TYR B CA 1
ATOM 3664 C C . TYR B 1 42 ? 10.445 13.109 10.664 1 97.88 42 TYR B C 1
ATOM 3666 O O . TYR B 1 42 ? 10.484 14.242 11.148 1 97.88 42 TYR B O 1
ATOM 3674 N N . ALA B 1 43 ? 11.469 12.523 10.109 1 97.94 43 ALA B N 1
ATOM 3675 C CA . ALA B 1 43 ? 12.75 13.203 9.93 1 97.94 43 ALA B CA 1
ATOM 3676 C C . ALA B 1 43 ? 12.617 14.398 8.992 1 97.94 43 ALA B C 1
ATOM 3678 O O . ALA B 1 43 ? 11.695 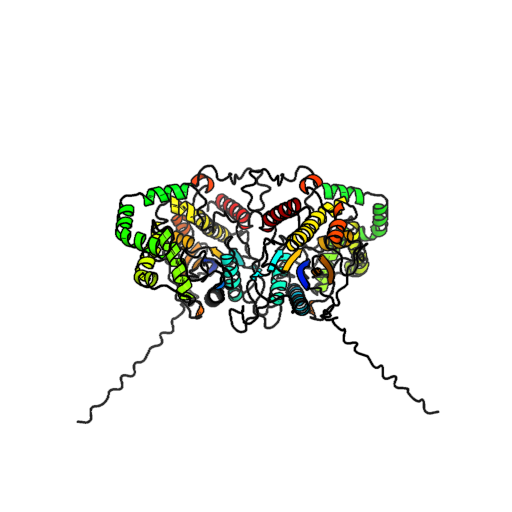14.453 8.18 1 97.94 43 ALA B O 1
ATOM 3679 N N . PRO B 1 44 ? 13.555 15.375 9.125 1 97.69 44 PRO B N 1
ATOM 3680 C CA . PRO B 1 44 ? 13.492 16.531 8.234 1 97.69 44 PRO B CA 1
ATOM 3681 C C . PRO B 1 44 ? 13.531 16.141 6.754 1 97.69 44 PRO B C 1
ATOM 3683 O O . PRO B 1 44 ? 14.188 15.164 6.391 1 97.69 44 PRO B O 1
ATOM 3686 N N . LEU B 1 45 ? 12.836 16.953 5.988 1 95.31 45 LEU B N 1
ATOM 3687 C CA . LEU B 1 45 ? 12.867 16.719 4.547 1 95.31 45 LEU B CA 1
ATOM 3688 C C . LEU B 1 45 ? 14.258 16.984 3.98 1 95.31 45 LEU B C 1
ATOM 3690 O O . LEU B 1 45 ? 14.68 16.312 3.035 1 95.31 45 LEU B O 1
ATOM 3694 N N . SER B 1 46 ? 14.828 18 4.5 1 95.25 46 SER B N 1
ATOM 3695 C CA . SER B 1 46 ? 16.188 18.391 4.125 1 95.25 46 SER B CA 1
ATOM 3696 C C . SER B 1 46 ? 16.906 19.047 5.293 1 95.25 46 SER B C 1
ATOM 3698 O O . SER B 1 46 ? 16.281 19.531 6.234 1 95.25 46 SER B O 1
ATOM 3700 N N . LEU B 1 47 ? 18.156 18.984 5.176 1 97.69 47 LEU B N 1
ATOM 3701 C CA . LEU B 1 47 ? 18.984 19.703 6.137 1 97.69 47 LEU B CA 1
ATOM 3702 C C . LEU B 1 47 ? 19.359 21.094 5.605 1 97.69 47 LEU B C 1
ATOM 3704 O O . LEU B 1 47 ? 19.016 21.438 4.473 1 97.69 47 LEU B O 1
ATOM 3708 N N . TYR B 1 48 ? 19.844 21.938 6.445 1 97.88 48 TYR B N 1
ATOM 3709 C CA . TYR B 1 48 ? 20.25 23.25 5.969 1 97.88 48 TYR B CA 1
ATOM 3710 C C . TYR B 1 48 ? 21.75 23.297 5.695 1 97.88 48 TYR B C 1
ATOM 3712 O O . TYR B 1 48 ? 22.484 22.438 6.152 1 97.88 48 TYR B O 1
ATOM 3720 N N . ALA B 1 49 ? 22.219 24.234 4.941 1 97.69 49 ALA B N 1
ATOM 3721 C CA . ALA B 1 49 ? 23.531 24.25 4.316 1 97.69 49 ALA B CA 1
ATOM 3722 C C . ALA B 1 49 ? 24.641 24.141 5.363 1 97.69 49 ALA B C 1
ATOM 3724 O O . ALA B 1 49 ? 25.609 23.391 5.176 1 97.69 49 ALA B O 1
ATOM 3725 N N . GLN B 1 50 ? 24.547 24.797 6.449 1 98.12 50 GLN B N 1
ATOM 3726 C CA . GLN B 1 50 ? 25.594 24.797 7.465 1 98.12 50 GLN B CA 1
ATOM 3727 C C . GLN B 1 50 ? 25.219 23.891 8.641 1 98.12 50 GLN B C 1
ATOM 3729 O O . GLN B 1 50 ? 25.656 24.141 9.773 1 98.12 50 GLN B O 1
ATOM 3734 N N . ASP B 1 51 ? 24.344 22.922 8.359 1 98.12 51 ASP B N 1
ATOM 3735 C CA . ASP B 1 51 ? 23.875 22 9.398 1 98.12 51 ASP B CA 1
ATOM 3736 C C . ASP B 1 51 ? 25.016 21.094 9.883 1 98.12 51 ASP B C 1
ATOM 3738 O O . ASP B 1 51 ? 25.719 20.5 9.07 1 98.12 51 ASP B O 1
ATOM 3742 N N . GLU B 1 52 ? 25.172 20.969 11.156 1 96.94 52 GLU B N 1
ATOM 3743 C CA . GLU B 1 52 ? 26.203 20.109 11.719 1 96.94 52 GLU B CA 1
ATOM 3744 C C . GLU B 1 52 ? 25.766 18.641 11.703 1 96.94 52 GLU B C 1
ATOM 3746 O O . GLU B 1 52 ? 26.594 17.734 11.797 1 96.94 52 GLU B O 1
ATOM 3751 N N . ASN B 1 53 ? 24.469 18.422 11.773 1 98.12 53 ASN B N 1
ATOM 3752 C CA . ASN B 1 53 ? 23.938 17.078 11.641 1 98.12 53 ASN B CA 1
ATOM 3753 C C . ASN B 1 53 ? 23.953 16.594 10.195 1 98.12 53 ASN B C 1
ATOM 3755 O O . ASN B 1 53 ? 23.984 17.406 9.266 1 98.12 53 ASN B O 1
ATOM 3759 N N . THR B 1 54 ? 23.969 15.25 9.953 1 97.5 54 THR B N 1
ATOM 3760 C CA . THR B 1 54 ? 24.031 14.68 8.617 1 97.5 54 THR B CA 1
ATOM 3761 C C . THR B 1 54 ? 22.891 13.68 8.414 1 97.5 54 THR B C 1
ATOM 3763 O O . THR B 1 54 ? 22.141 13.375 9.352 1 97.5 54 THR B O 1
ATOM 3766 N N . ALA B 1 55 ? 22.797 13.234 7.188 1 95 55 ALA B N 1
ATOM 3767 C CA . ALA B 1 55 ? 21.766 12.25 6.855 1 95 55 ALA B CA 1
ATOM 3768 C C . ALA B 1 55 ? 21.969 10.969 7.664 1 95 55 ALA B C 1
ATOM 3770 O O . ALA B 1 55 ? 21 10.281 7.988 1 95 55 ALA B O 1
ATOM 3771 N N . ASP B 1 56 ? 23.141 10.672 8.07 1 94.94 56 ASP B N 1
ATOM 3772 C CA . ASP B 1 56 ? 23.469 9.453 8.812 1 94.94 56 ASP B CA 1
ATOM 3773 C C . ASP B 1 56 ? 22.859 9.484 10.211 1 94.94 56 ASP B C 1
ATOM 3775 O O . ASP B 1 56 ? 22.719 8.445 10.859 1 94.94 56 ASP B O 1
ATOM 3779 N N . ASP B 1 57 ? 22.562 10.711 10.641 1 97 57 ASP B N 1
ATOM 3780 C CA . ASP B 1 57 ? 21.953 10.859 11.961 1 97 57 ASP B CA 1
ATOM 3781 C C . ASP B 1 57 ? 20.484 10.453 11.938 1 97 57 ASP B C 1
ATOM 3783 O O . ASP B 1 57 ? 19.844 10.367 12.992 1 97 57 ASP B O 1
ATOM 3787 N N . TRP B 1 58 ? 19.969 10.156 10.773 1 96.5 58 TRP B N 1
ATOM 3788 C CA . TRP B 1 58 ? 18.594 9.711 10.562 1 96.5 58 TRP B CA 1
ATOM 3789 C C . TRP B 1 58 ? 18.562 8.352 9.875 1 96.5 58 TRP B C 1
ATOM 3791 O O . TRP B 1 58 ? 18.312 8.258 8.672 1 96.5 58 TRP B O 1
ATOM 3801 N N . PRO B 1 59 ? 18.688 7.273 10.617 1 92.31 59 PRO B N 1
ATOM 3802 C CA . PRO B 1 59 ? 18.859 5.941 10.039 1 92.31 59 PRO B CA 1
ATOM 3803 C C . PRO B 1 59 ? 17.672 5.512 9.172 1 92.31 59 PRO B C 1
ATOM 3805 O O . PRO B 1 59 ? 17.844 4.723 8.242 1 92.31 59 PRO B O 1
ATOM 3808 N N . GLU B 1 60 ? 16.469 6.027 9.438 1 93.06 60 GLU B N 1
ATOM 3809 C CA . GLU B 1 60 ? 15.312 5.703 8.617 1 93.06 60 GLU B CA 1
ATOM 3810 C C . GLU B 1 60 ? 15.375 6.414 7.27 1 93.06 60 GLU B C 1
ATOM 3812 O O . GLU B 1 60 ? 14.688 6.02 6.32 1 93.06 60 GLU B O 1
ATOM 3817 N N . GLY B 1 61 ? 16.125 7.449 7.254 1 94.62 61 GLY B N 1
ATOM 3818 C CA . GLY B 1 61 ? 16.188 8.297 6.074 1 94.62 61 GLY B CA 1
ATOM 3819 C C . GLY B 1 61 ? 15.453 9.609 6.242 1 94.62 61 GLY B C 1
ATOM 3820 O O . GLY B 1 61 ? 14.469 9.688 6.977 1 94.62 61 GLY B O 1
ATOM 3821 N N . LEU B 1 62 ? 15.906 10.656 5.543 1 96.5 62 LEU B N 1
ATOM 3822 C CA . LEU B 1 62 ? 15.258 11.969 5.586 1 96.5 62 LEU B CA 1
ATOM 3823 C C . LEU B 1 62 ? 13.828 11.883 5.062 1 96.5 62 LEU B C 1
ATOM 3825 O O . LEU B 1 62 ? 13.562 11.18 4.086 1 96.5 62 LEU B O 1
ATOM 3829 N N . GLY B 1 63 ? 12.922 12.539 5.754 1 96.5 63 GLY B N 1
ATOM 3830 C CA . GLY B 1 63 ? 11.523 12.586 5.348 1 96.5 63 GLY B CA 1
ATOM 3831 C C . GLY B 1 63 ? 10.75 11.352 5.746 1 96.5 63 GLY B C 1
ATOM 3832 O O . GLY B 1 63 ? 9.555 11.234 5.441 1 96.5 63 GLY B O 1
ATOM 3833 N N . LEU B 1 64 ? 11.383 10.414 6.422 1 97.06 64 LEU B N 1
ATOM 3834 C CA . LEU B 1 64 ? 10.734 9.164 6.809 1 97.06 64 LEU B CA 1
ATOM 3835 C C . LEU B 1 64 ? 10.516 9.109 8.312 1 97.06 64 LEU B C 1
ATOM 3837 O O . LEU B 1 64 ? 11.109 9.891 9.062 1 97.06 64 LEU B O 1
ATOM 3841 N N . LEU B 1 65 ? 9.672 8.234 8.75 1 98 65 LEU B N 1
ATOM 3842 C CA . LEU B 1 65 ? 9.289 8.172 10.156 1 98 65 LEU B CA 1
ATOM 3843 C C . LEU B 1 65 ? 10.297 7.34 10.953 1 98 65 LEU B C 1
ATOM 3845 O O . LEU B 1 65 ? 10.5 6.16 10.664 1 98 65 LEU B O 1
ATOM 3849 N N . PRO B 1 66 ? 10.898 7.953 12.008 1 97.31 66 PRO B N 1
ATOM 3850 C CA . PRO B 1 66 ? 11.586 7.125 13 1 97.31 66 PRO B CA 1
ATOM 3851 C C . PRO B 1 66 ? 10.617 6.344 13.891 1 97.31 66 PRO B C 1
ATOM 3853 O O . PRO B 1 66 ? 9.398 6.422 13.703 1 97.31 66 PRO B O 1
ATOM 3856 N N . LYS B 1 67 ? 11.125 5.621 14.844 1 97 67 LYS B N 1
ATOM 3857 C CA . LYS B 1 67 ? 10.312 4.816 15.758 1 97 67 LYS B CA 1
ATOM 3858 C C . LYS B 1 67 ? 9.273 5.676 16.469 1 97 67 LYS B C 1
ATOM 3860 O O . LYS B 1 67 ? 8.117 5.262 16.625 1 97 67 LYS B O 1
ATOM 3865 N N . LEU B 1 68 ? 9.68 6.848 16.828 1 97.38 68 LEU B N 1
ATOM 3866 C CA . LEU B 1 68 ? 8.781 7.734 17.547 1 97.38 68 LEU B CA 1
ATOM 3867 C C . LEU B 1 68 ? 7.539 8.039 16.719 1 97.38 68 LEU B C 1
ATOM 3869 O O . LEU B 1 68 ? 6.414 7.977 17.219 1 97.38 68 LEU B O 1
ATOM 3873 N N . GLY B 1 69 ? 7.746 8.438 15.461 1 98.19 69 GLY B N 1
ATOM 3874 C CA . GLY B 1 69 ? 6.621 8.742 14.594 1 98.19 69 GLY B CA 1
ATOM 3875 C C . GLY B 1 69 ? 5.676 7.574 14.398 1 98.19 69 GLY B C 1
ATOM 3876 O O . GLY B 1 69 ? 4.457 7.742 14.422 1 98.19 69 GLY B O 1
ATOM 3877 N N . LYS B 1 70 ? 6.195 6.391 14.156 1 98.38 70 LYS B N 1
ATOM 3878 C CA . LYS B 1 70 ? 5.383 5.188 14.008 1 98.38 70 LYS B CA 1
ATOM 3879 C C . LYS B 1 70 ? 4.559 4.918 15.266 1 98.38 70 LYS B C 1
ATOM 3881 O O . LYS B 1 70 ? 3.371 4.602 15.18 1 98.38 70 LYS B O 1
ATOM 3886 N N . LEU B 1 71 ? 5.203 5.109 16.422 1 98.38 71 LEU B N 1
ATOM 3887 C CA . LEU B 1 71 ? 4.516 4.914 17.688 1 98.38 71 LEU B CA 1
ATOM 3888 C C . LEU B 1 71 ? 3.387 5.926 17.859 1 98.38 71 LEU B C 1
ATOM 3890 O O . LEU B 1 71 ? 2.305 5.578 18.344 1 98.38 71 LEU B O 1
ATOM 3894 N N . GLN B 1 72 ? 3.662 7.145 17.484 1 98.19 72 GLN B N 1
ATOM 3895 C CA . GLN B 1 72 ? 2.646 8.188 17.609 1 98.19 72 GLN B CA 1
ATOM 3896 C C . GLN B 1 72 ? 1.389 7.816 16.828 1 98.19 72 GLN B C 1
ATOM 3898 O O . GLN B 1 72 ? 0.277 7.898 17.344 1 98.19 72 GLN B O 1
ATOM 3903 N N . GLN B 1 73 ? 1.56 7.418 15.609 1 98.25 73 GLN B N 1
ATOM 3904 C CA . GLN B 1 73 ? 0.419 7.047 14.773 1 98.25 73 GLN B CA 1
ATOM 3905 C C . GLN B 1 73 ? -0.272 5.797 15.312 1 98.25 73 GLN B C 1
ATOM 3907 O O . GLN B 1 73 ? -1.499 5.691 15.266 1 98.25 73 GLN B O 1
ATOM 3912 N N . TYR B 1 74 ? 0.518 4.844 15.742 1 98.25 74 TYR B N 1
ATOM 3913 C CA . TYR B 1 74 ? -0.02 3.625 16.328 1 98.25 74 TYR B CA 1
ATOM 3914 C C . TYR B 1 74 ? -0.905 3.943 17.531 1 98.25 74 TYR B C 1
ATOM 3916 O O . TYR B 1 74 ? -2.006 3.402 17.656 1 98.25 74 TYR B O 1
ATOM 3924 N N . GLU B 1 75 ? -0.443 4.848 18.375 1 98 75 GLU B N 1
ATOM 3925 C CA . GLU B 1 75 ? -1.201 5.223 19.562 1 98 75 GLU B CA 1
ATOM 3926 C C . GLU B 1 75 ? -2.461 6 19.188 1 98 75 GLU B C 1
ATOM 3928 O O . GLU B 1 75 ? -3.488 5.883 19.859 1 98 75 GLU B O 1
ATOM 3933 N N . LEU B 1 76 ? -2.344 6.789 18.203 1 98.06 76 LEU B N 1
ATOM 3934 C CA . LEU B 1 76 ? -3.555 7.434 17.703 1 98.06 76 LEU B CA 1
ATOM 3935 C C . LEU B 1 76 ? -4.586 6.395 17.281 1 98.06 76 LEU B C 1
ATOM 3937 O O . LEU B 1 76 ? -5.773 6.531 17.594 1 98.06 76 LEU B O 1
ATOM 3941 N N . GLY B 1 77 ? -4.125 5.355 16.547 1 97.94 77 GLY B N 1
ATOM 3942 C CA . GLY B 1 77 ? -5.02 4.273 16.156 1 97.94 77 GLY B CA 1
ATOM 3943 C C . GLY B 1 77 ? -5.676 3.598 17.344 1 97.94 77 GLY B C 1
ATOM 3944 O O . GLY B 1 77 ? -6.871 3.299 17.312 1 97.94 77 GLY B O 1
ATOM 3945 N N . LYS B 1 78 ? -4.914 3.355 18.391 1 97.06 78 LYS B N 1
ATOM 3946 C CA . LYS B 1 78 ? -5.441 2.75 19.609 1 97.06 78 LYS B CA 1
ATOM 3947 C C . LYS B 1 78 ? -6.52 3.631 20.234 1 97.06 78 LYS B C 1
ATOM 3949 O O . LYS B 1 78 ? -7.566 3.133 20.656 1 97.06 78 LYS B O 1
ATOM 3954 N N . PHE B 1 79 ? -6.234 4.879 20.344 1 97.81 79 PHE B N 1
ATOM 3955 C CA . PHE B 1 79 ? -7.168 5.844 20.906 1 97.81 79 PHE B CA 1
ATOM 3956 C C . PHE B 1 79 ? -8.477 5.848 20.125 1 97.81 79 PHE B C 1
ATOM 3958 O O . PHE B 1 79 ? -9.555 5.793 20.719 1 97.81 79 PHE B O 1
ATOM 3965 N N . LEU B 1 80 ? -8.375 5.918 18.766 1 97.88 80 LEU B N 1
ATOM 3966 C CA . LEU B 1 80 ? -9.562 5.957 17.922 1 97.88 80 LEU B CA 1
ATOM 3967 C C . LEU B 1 80 ? -10.344 4.656 18.016 1 97.88 80 LEU B C 1
ATOM 3969 O O . LEU B 1 80 ? -11.578 4.664 17.984 1 97.88 80 LEU B O 1
ATOM 3973 N N . ARG B 1 81 ? -9.633 3.533 18.109 1 97.31 81 ARG B N 1
ATOM 3974 C CA . ARG B 1 81 ? -10.289 2.244 18.297 1 97.31 81 ARG B CA 1
ATOM 3975 C C . ARG B 1 81 ? -11.133 2.24 19.562 1 97.31 81 ARG B C 1
ATOM 3977 O O . ARG B 1 81 ? -12.266 1.764 19.562 1 97.31 81 ARG B O 1
ATOM 3984 N N . LYS B 1 82 ? -10.57 2.717 20.594 1 96.88 82 LYS B N 1
ATOM 3985 C CA . LYS B 1 82 ? -11.289 2.807 21.859 1 96.88 82 LYS B CA 1
ATOM 3986 C C . LYS B 1 82 ? -12.492 3.73 21.734 1 96.88 82 LYS B C 1
ATOM 3988 O O . LYS B 1 82 ? -13.586 3.391 22.188 1 96.88 82 LYS B O 1
ATOM 3993 N N . ARG B 1 83 ? -12.312 4.801 21.172 1 96.69 83 ARG B N 1
ATOM 3994 C CA . ARG B 1 83 ? -13.367 5.805 21.047 1 96.69 83 ARG B CA 1
ATOM 3995 C C . ARG B 1 83 ? -14.539 5.273 20.234 1 96.69 83 ARG B C 1
ATOM 3997 O O . ARG B 1 83 ? -15.695 5.535 20.547 1 96.69 83 ARG B O 1
ATOM 4004 N N . TYR B 1 84 ? -14.234 4.539 19.172 1 97.69 84 TYR B N 1
ATOM 4005 C CA . TYR B 1 84 ? -15.281 4.09 18.25 1 97.69 84 TYR B CA 1
ATOM 4006 C C . TYR B 1 84 ? -15.5 2.588 18.375 1 97.69 84 TYR B C 1
ATOM 4008 O O . TYR B 1 84 ? -15.844 1.923 17.391 1 97.69 84 TYR B O 1
ATOM 4016 N N . ASP B 1 85 ? -15.227 2.037 19.5 1 95.88 85 ASP B N 1
ATOM 4017 C CA . ASP B 1 85 ? -15.312 0.604 19.766 1 95.88 85 ASP B CA 1
ATOM 4018 C C . ASP B 1 85 ? -16.719 0.073 19.453 1 95.88 85 ASP B C 1
ATOM 4020 O O . ASP B 1 85 ? -16.875 -1.092 19.094 1 95.88 85 ASP B O 1
ATOM 4024 N N . HIS B 1 86 ? -17.734 0.857 19.562 1 95.19 86 HIS B N 1
ATOM 4025 C CA . HIS B 1 86 ? -19.109 0.443 19.328 1 95.19 86 HIS B CA 1
ATOM 4026 C C . HIS B 1 86 ? -19.438 0.434 17.828 1 95.19 86 HIS B C 1
ATOM 4028 O O . HIS B 1 86 ? -20.469 -0.095 17.422 1 95.19 86 HIS B O 1
ATOM 4034 N N . PHE B 1 87 ? -18.594 0.94 17.031 1 97.12 87 PHE B N 1
ATOM 4035 C CA . PHE B 1 87 ? -18.875 1.131 15.617 1 97.12 87 PHE B CA 1
ATOM 4036 C C . PHE B 1 87 ? -17.891 0.356 14.758 1 97.12 87 PHE B C 1
ATOM 4038 O O . PHE B 1 87 ? -18.281 -0.279 13.773 1 97.12 87 PHE B O 1
ATOM 4045 N N . ILE B 1 88 ? -16.625 0.331 15.102 1 96.5 88 ILE B N 1
ATOM 4046 C CA . ILE B 1 88 ? -15.57 -0.343 14.352 1 96.5 88 ILE B CA 1
ATOM 4047 C C . ILE B 1 88 ? -15.484 -1.806 14.781 1 96.5 88 ILE B C 1
ATOM 4049 O O . ILE B 1 88 ? -15.352 -2.102 15.977 1 96.5 88 ILE B O 1
ATOM 4053 N N . THR B 1 89 ? -15.586 -2.916 13.898 1 92.62 89 THR B N 1
ATOM 4054 C CA . THR B 1 89 ? -15.586 -4.344 14.203 1 92.62 89 THR B CA 1
ATOM 4055 C C . THR B 1 89 ? -14.25 -4.977 13.82 1 92.62 89 THR B C 1
ATOM 4057 O O . THR B 1 89 ? -14.055 -6.18 14.008 1 92.62 89 THR B O 1
ATOM 4060 N N . THR B 1 90 ? -13.344 -4.566 13.234 1 92 90 THR B N 1
ATOM 4061 C CA . THR B 1 90 ? -12.016 -4.965 12.781 1 92 90 THR B CA 1
ATOM 4062 C C . THR B 1 90 ? -12.094 -5.711 11.453 1 92 90 THR B C 1
ATOM 4064 O O . THR B 1 90 ? -11.094 -6.254 10.984 1 92 90 THR B O 1
ATOM 4067 N N . ASP B 1 91 ? -13.336 -5.898 10.875 1 95.75 91 ASP B N 1
ATOM 4068 C CA . ASP B 1 91 ? -13.484 -6.398 9.516 1 95.75 91 ASP B CA 1
ATOM 4069 C C . ASP B 1 91 ? -12.711 -5.531 8.523 1 95.75 91 ASP B C 1
ATOM 4071 O O . ASP B 1 91 ? -13.016 -4.348 8.359 1 95.75 91 ASP B O 1
ATOM 4075 N N . PRO B 1 92 ? -11.711 -6.168 7.934 1 95.12 92 PRO B N 1
ATOM 4076 C CA . PRO B 1 92 ? -10.922 -5.352 7.004 1 95.12 92 PRO B CA 1
ATOM 4077 C C . PRO B 1 92 ? -11.75 -4.836 5.828 1 95.12 92 PRO B C 1
ATOM 4079 O O . PRO B 1 92 ? -11.352 -3.881 5.156 1 95.12 92 PRO B O 1
ATOM 4082 N N . GLY B 1 93 ? -12.883 -5.441 5.547 1 94.69 93 GLY B N 1
ATOM 4083 C CA . GLY B 1 93 ? -13.711 -5.066 4.414 1 94.69 93 GLY B CA 1
ATOM 4084 C C . GLY B 1 93 ? -14.539 -3.818 4.664 1 94.69 93 GLY B C 1
ATOM 4085 O O . GLY B 1 93 ? -15.117 -3.252 3.734 1 94.69 93 GLY B O 1
ATOM 4086 N N . GLU B 1 94 ? -14.586 -3.295 5.859 1 96.94 94 GLU B N 1
ATOM 4087 C CA . GLU B 1 94 ? -15.461 -2.168 6.156 1 96.94 94 GLU B CA 1
ATOM 4088 C C . GLU B 1 94 ? -14.711 -0.843 6.062 1 96.94 94 GLU B C 1
ATOM 4090 O O . GLU B 1 94 ? -15.281 0.219 6.316 1 96.94 94 GLU B O 1
ATOM 4095 N N . VAL B 1 95 ? -13.398 -0.923 5.711 1 97.31 95 VAL B N 1
ATOM 4096 C CA . VAL B 1 95 ? -12.586 0.287 5.719 1 97.31 95 VAL B CA 1
ATOM 4097 C C . VAL B 1 95 ? -11.906 0.468 4.363 1 97.31 95 VAL B C 1
ATOM 4099 O O . VAL B 1 95 ? -11.477 -0.505 3.742 1 97.31 95 VAL B O 1
ATOM 4102 N N . ASP B 1 96 ? -11.891 1.596 3.873 1 95.19 96 ASP B N 1
ATOM 4103 C CA . ASP B 1 96 ? -10.961 1.967 2.811 1 95.19 96 ASP B CA 1
ATOM 4104 C C . ASP B 1 96 ? -10.031 3.084 3.266 1 95.19 96 ASP B C 1
ATOM 4106 O O . ASP B 1 96 ? -10.391 3.896 4.117 1 95.19 96 ASP B O 1
ATOM 4110 N N . ALA B 1 97 ? -8.859 3.033 2.859 1 96.56 97 ALA B N 1
ATOM 4111 C CA . ALA B 1 97 ? -7.812 3.898 3.393 1 96.56 97 ALA B CA 1
ATOM 4112 C C . ALA B 1 97 ? -6.902 4.41 2.279 1 96.56 97 ALA B C 1
ATOM 4114 O O . ALA B 1 97 ? -6.496 3.646 1.399 1 96.56 97 ALA B O 1
ATOM 4115 N N . PHE B 1 98 ? -6.566 5.707 2.389 1 95.75 98 PHE B N 1
ATOM 4116 C CA . PHE B 1 98 ? -5.801 6.375 1.345 1 95.75 98 PHE B CA 1
ATOM 4117 C C . PHE B 1 98 ? -4.695 7.234 1.949 1 95.75 98 PHE B C 1
ATOM 4119 O O . PHE B 1 98 ? -4.906 7.906 2.959 1 95.75 98 PHE B O 1
ATOM 4126 N N . SER B 1 99 ? -3.559 7.156 1.362 1 94.75 99 SER B N 1
ATOM 4127 C CA . SER B 1 99 ? -2.471 8.047 1.755 1 94.75 99 SER B CA 1
ATOM 4128 C C . SER B 1 99 ? -2.039 8.938 0.593 1 94.75 99 SER B C 1
ATOM 4130 O O . SER B 1 99 ? -2.303 8.625 -0.569 1 94.75 99 SER B O 1
ATOM 4132 N N . SER B 1 100 ? -1.469 10.078 0.896 1 93.81 100 SER B N 1
ATOM 4133 C CA . SER B 1 100 ? -0.804 10.852 -0.149 1 93.81 100 SER B CA 1
ATOM 4134 C C . SER B 1 100 ? 0.321 10.047 -0.796 1 93.81 100 SER B C 1
ATOM 4136 O O . SER B 1 100 ? 0.603 8.922 -0.386 1 93.81 100 SER B O 1
ATOM 4138 N N . PHE B 1 101 ? 0.957 10.586 -1.7 1 89.94 101 PHE B N 1
ATOM 4139 C CA . PHE B 1 101 ? 1.978 9.914 -2.496 1 89.94 101 PHE B CA 1
ATOM 4140 C C . PHE B 1 101 ? 3.217 9.625 -1.656 1 89.94 101 PHE B C 1
ATOM 4142 O O . PHE B 1 101 ? 3.955 8.68 -1.934 1 89.94 101 PHE B O 1
ATOM 4149 N N . GLU B 1 102 ? 3.445 10.383 -0.634 1 92.94 102 GLU B N 1
ATOM 4150 C CA . GLU B 1 102 ? 4.711 10.344 0.093 1 92.94 102 GLU B CA 1
ATOM 4151 C C . GLU B 1 102 ? 4.805 9.102 0.969 1 92.94 102 GLU B C 1
ATOM 4153 O O . GLU B 1 102 ? 3.842 8.734 1.646 1 92.94 102 GLU B O 1
ATOM 4158 N N . ASP B 1 103 ? 5.977 8.5 1.066 1 93.75 103 ASP B N 1
ATOM 4159 C CA . ASP B 1 103 ? 6.223 7.312 1.881 1 93.75 103 ASP B CA 1
ATOM 4160 C C . ASP B 1 103 ? 5.887 7.57 3.348 1 93.75 103 ASP B C 1
ATOM 4162 O O . ASP B 1 103 ? 5.379 6.688 4.039 1 93.75 103 ASP B O 1
ATOM 4166 N N . ARG B 1 104 ? 6.195 8.742 3.809 1 96.56 104 ARG B N 1
ATOM 4167 C CA . ARG B 1 104 ? 5.922 9.062 5.207 1 96.56 104 ARG B CA 1
ATOM 4168 C C . ARG B 1 104 ? 4.43 8.969 5.504 1 96.56 104 ARG B C 1
ATOM 4170 O O . ARG B 1 104 ? 4.031 8.57 6.598 1 96.56 104 ARG B O 1
ATOM 4177 N N . SER B 1 105 ? 3.609 9.328 4.535 1 96.88 105 SER B N 1
ATOM 4178 C CA . SER B 1 105 ? 2.164 9.242 4.715 1 96.88 105 SER B CA 1
ATOM 4179 C C . SER B 1 105 ? 1.691 7.793 4.707 1 96.88 105 SER B C 1
ATOM 4181 O O . SER B 1 105 ? 0.819 7.414 5.488 1 96.88 105 SER B O 1
ATOM 4183 N N . THR B 1 106 ? 2.285 7.012 3.84 1 96.12 106 THR B N 1
ATOM 4184 C CA . THR B 1 106 ? 1.945 5.594 3.775 1 96.12 106 THR B CA 1
ATOM 4185 C C . THR B 1 106 ? 2.32 4.887 5.074 1 96.12 106 THR B C 1
ATOM 4187 O O . THR B 1 106 ? 1.529 4.117 5.621 1 96.12 106 THR B O 1
ATOM 4190 N N . VAL B 1 107 ? 3.502 5.191 5.574 1 97.88 107 VAL B N 1
ATOM 4191 C CA . VAL B 1 107 ? 3.959 4.59 6.82 1 97.88 107 VAL B CA 1
ATOM 4192 C C . VAL B 1 107 ? 3.072 5.055 7.973 1 97.88 107 VAL B C 1
ATOM 4194 O O . VAL B 1 107 ? 2.732 4.27 8.859 1 97.88 107 VAL B O 1
ATOM 4197 N N . SER B 1 108 ? 2.693 6.332 7.945 1 98.5 108 SER B N 1
ATOM 4198 C CA . SER B 1 108 ? 1.764 6.84 8.953 1 98.5 108 SER B CA 1
ATOM 4199 C C . SER B 1 108 ? 0.44 6.086 8.906 1 98.5 108 SER B C 1
ATOM 4201 O O . SER B 1 108 ? -0.074 5.664 9.953 1 98.5 108 SER B O 1
ATOM 4203 N N . LEU B 1 109 ? -0.05 5.879 7.738 1 98.44 109 LEU B N 1
ATOM 4204 C CA . LEU B 1 109 ? -1.33 5.199 7.57 1 98.44 109 LEU B CA 1
ATOM 4205 C C . LEU B 1 109 ? -1.242 3.75 8.031 1 98.44 109 LEU B C 1
ATOM 4207 O O . LEU B 1 109 ? -2.117 3.271 8.758 1 98.44 109 LEU B O 1
ATOM 4211 N N . LEU B 1 110 ? -0.209 3.068 7.605 1 98.19 110 LEU B N 1
ATOM 4212 C CA . LEU B 1 110 ? -0.031 1.671 7.984 1 98.19 110 LEU B CA 1
ATOM 4213 C C . LEU B 1 110 ? 0.097 1.527 9.492 1 98.19 110 LEU B C 1
ATOM 4215 O O . LEU B 1 110 ? -0.463 0.601 10.086 1 98.19 110 LEU B O 1
ATOM 4219 N N . SER B 1 111 ? 0.803 2.443 10.117 1 98.5 111 SER B N 1
ATOM 4220 C CA . SER B 1 111 ? 0.979 2.412 11.57 1 98.5 111 SER B CA 1
ATOM 4221 C C . SER B 1 111 ? -0.343 2.652 12.289 1 98.5 111 SER B C 1
ATOM 4223 O O . SER B 1 111 ? -0.65 1.979 13.273 1 98.5 111 SER B O 1
ATOM 4225 N N . LEU B 1 112 ? -1.075 3.574 11.773 1 98.69 112 LEU B N 1
ATOM 4226 C CA . LEU B 1 112 ? -2.393 3.863 12.328 1 98.69 112 LEU B CA 1
ATOM 4227 C C . LEU B 1 112 ? -3.307 2.646 12.219 1 98.69 112 LEU B C 1
ATOM 4229 O O . LEU B 1 112 ? -3.957 2.264 13.195 1 98.69 112 LEU B O 1
ATOM 4233 N N . LEU B 1 113 ? -3.33 2.002 11.094 1 98.5 113 LEU B N 1
ATOM 4234 C CA . LEU B 1 113 ? -4.227 0.883 10.812 1 98.5 113 LEU B CA 1
ATOM 4235 C C . LEU B 1 113 ? -3.842 -0.34 11.641 1 98.5 113 LEU B C 1
ATOM 4237 O O . LEU B 1 113 ? -4.699 -1.156 11.984 1 98.5 113 LEU B O 1
ATOM 4241 N N . ALA B 1 114 ? -2.553 -0.445 11.945 1 98.31 114 ALA B N 1
ATOM 4242 C CA . ALA B 1 114 ? -2.064 -1.6 12.695 1 98.31 114 ALA B CA 1
ATOM 4243 C C . ALA B 1 114 ? -2.768 -1.715 14.047 1 98.31 114 ALA B C 1
ATOM 4245 O O . ALA B 1 114 ? -3.002 -2.82 14.539 1 98.31 114 ALA B O 1
ATOM 4246 N N . SER B 1 115 ? -3.084 -0.597 14.641 1 97.81 115 SER B N 1
ATOM 4247 C CA . SER B 1 115 ? -3.76 -0.629 15.938 1 97.81 115 SER B CA 1
ATOM 4248 C C . SER B 1 115 ? -5.258 -0.395 15.781 1 97.81 115 SER B C 1
ATOM 4250 O O . SER B 1 115 ? -6.066 -1.034 16.453 1 97.81 115 SER B O 1
ATOM 4252 N N . LEU B 1 116 ? -5.68 0.452 14.914 1 98.31 116 LEU B N 1
ATOM 4253 C CA . LEU B 1 116 ? -7.09 0.758 14.711 1 98.31 116 LEU B CA 1
ATOM 4254 C C . LEU B 1 116 ? -7.863 -0.488 14.289 1 98.31 116 LEU B C 1
ATOM 4256 O O . LEU B 1 116 ? -9 -0.688 14.711 1 98.31 116 LEU B O 1
ATOM 4260 N N . TYR B 1 117 ? -7.254 -1.342 13.508 1 98.19 117 TYR B N 1
ATOM 4261 C CA . TYR B 1 117 ? -7.91 -2.547 13.016 1 98.19 117 TYR B CA 1
ATOM 4262 C C . TYR B 1 117 ? -7.152 -3.797 13.445 1 98.19 117 TYR B C 1
ATOM 4264 O O . TYR B 1 117 ? -7.121 -4.793 12.719 1 98.19 117 TYR B O 1
ATOM 4272 N N . ALA B 1 118 ? -6.422 -3.625 14.539 1 97.69 118 ALA B N 1
ATOM 4273 C CA . ALA B 1 118 ? -5.93 -4.863 15.141 1 97.69 118 ALA B CA 1
ATOM 4274 C C . ALA B 1 118 ? -7.035 -5.906 15.234 1 97.69 118 ALA B C 1
ATOM 4276 O O . ALA B 1 118 ? -8.141 -5.609 15.695 1 97.69 118 ALA B O 1
ATOM 4277 N N . PRO B 1 119 ? -6.758 -7.113 14.805 1 97.12 119 PRO B N 1
ATOM 4278 C CA . PRO B 1 119 ? -7.836 -8.086 14.633 1 97.12 119 PRO B CA 1
ATOM 4279 C C . PRO B 1 119 ? -8.344 -8.656 15.953 1 97.12 119 PRO B C 1
ATOM 4281 O O . PRO B 1 119 ? -7.555 -8.859 16.875 1 97.12 119 PRO B O 1
ATOM 4284 N N . THR B 1 120 ? -9.617 -8.852 15.977 1 95.44 120 THR B N 1
ATOM 4285 C CA . THR B 1 120 ? -10.188 -9.766 16.953 1 95.44 120 THR B CA 1
ATOM 4286 C C . THR B 1 120 ? -9.977 -11.219 16.531 1 95.44 120 THR B C 1
ATOM 4288 O O . THR B 1 120 ? -9.422 -11.477 15.461 1 95.44 120 THR B O 1
ATOM 4291 N N . GLU B 1 121 ? -10.414 -12.133 17.281 1 94.38 121 GLU B N 1
ATOM 4292 C CA . GLU B 1 121 ? -10.203 -13.555 17 1 94.38 121 GLU B CA 1
ATOM 4293 C C . GLU B 1 121 ? -10.742 -13.93 15.617 1 94.38 121 GLU B C 1
ATOM 4295 O O . GLU B 1 121 ? -10.156 -14.758 14.922 1 94.38 121 GLU B O 1
ATOM 4300 N N . GLU B 1 122 ? -11.797 -13.32 15.258 1 93.5 122 GLU B N 1
ATOM 4301 C CA . GLU B 1 122 ? -12.469 -13.609 14 1 93.5 122 GLU B CA 1
ATOM 4302 C C . GLU B 1 122 ? -11.555 -13.352 12.812 1 93.5 122 GLU B C 1
ATOM 4304 O O . GLU B 1 122 ? -11.609 -14.062 11.805 1 93.5 122 GLU B O 1
ATOM 4309 N N . TRP B 1 123 ? -10.641 -12.414 12.898 1 95.88 123 TRP B N 1
ATOM 4310 C CA . TRP B 1 123 ? -9.844 -11.992 11.75 1 95.88 123 TRP B CA 1
ATOM 4311 C C . TRP B 1 123 ? -8.359 -12.25 11.992 1 95.88 123 TRP B C 1
ATOM 4313 O O . TRP B 1 123 ? -7.523 -11.961 11.141 1 95.88 123 TRP B O 1
ATOM 4323 N N . GLN B 1 124 ? -8.086 -12.828 13.141 1 96.44 124 GLN B N 1
ATOM 4324 C CA . GLN B 1 124 ? -6.699 -13.117 13.508 1 96.44 124 GLN B CA 1
ATOM 4325 C C . GLN B 1 124 ? -6.211 -14.398 12.836 1 96.44 124 GLN B C 1
ATOM 4327 O O . GLN B 1 124 ? -6.645 -15.5 13.188 1 96.44 124 GLN B O 1
ATOM 4332 N N . PHE B 1 125 ? -5.258 -14.297 11.93 1 97.12 125 PHE B N 1
ATOM 4333 C CA . PHE B 1 125 ? -4.855 -15.461 11.156 1 97.12 125 PHE B CA 1
ATOM 4334 C C . PHE B 1 125 ? -3.766 -16.25 11.883 1 97.12 125 PHE B C 1
ATOM 4336 O O . PHE B 1 125 ? -3.486 -17.391 11.539 1 97.12 125 PHE B O 1
ATOM 4343 N N . MET B 1 126 ? -3.123 -15.641 12.781 1 94.75 126 MET B N 1
ATOM 4344 C CA . MET B 1 126 ? -2.127 -16.266 13.648 1 94.75 126 MET B CA 1
ATOM 4345 C C . MET B 1 126 ? -2.408 -15.953 15.117 1 94.75 126 MET B C 1
ATOM 4347 O O . MET B 1 126 ? -2.42 -14.789 15.516 1 94.75 126 MET B O 1
ATOM 4351 N N . PRO B 1 127 ? -2.633 -16.953 15.891 1 91.94 127 PRO B N 1
ATOM 4352 C CA . PRO B 1 127 ? -2.971 -16.703 17.297 1 91.94 127 PRO B CA 1
ATOM 4353 C C . PRO B 1 127 ? -1.938 -15.828 18 1 91.94 127 PRO B C 1
ATOM 4355 O O . PRO B 1 127 ? -0.734 -16.078 17.891 1 91.94 127 PRO B O 1
ATOM 4358 N N . GLY B 1 128 ? -2.438 -14.828 18.641 1 92.56 128 GLY B N 1
ATOM 4359 C CA . GLY B 1 128 ? -1.58 -13.961 19.438 1 92.56 128 GLY B CA 1
ATOM 4360 C C . GLY B 1 128 ? -0.988 -12.812 18.641 1 92.56 128 GLY B C 1
ATOM 4361 O O . GLY B 1 128 ? -0.475 -11.852 19.219 1 92.56 128 GLY B O 1
ATOM 4362 N N . PHE B 1 129 ? -1.039 -12.891 17.406 1 95.56 129 PHE B N 1
ATOM 4363 C CA . PHE B 1 129 ? -0.497 -11.844 16.547 1 95.56 129 PHE B CA 1
ATOM 4364 C C . PHE B 1 129 ? -1.549 -10.773 16.266 1 95.56 129 PHE B C 1
ATOM 4366 O O . PHE B 1 129 ? -2.482 -11.008 15.5 1 95.56 129 PHE B O 1
ATOM 4373 N N . LYS B 1 130 ? -1.373 -9.57 16.844 1 95.88 130 LYS B N 1
ATOM 4374 C CA . LYS B 1 130 ? -2.408 -8.547 16.812 1 95.88 130 LYS B CA 1
ATOM 4375 C C . LYS B 1 130 ? -2.1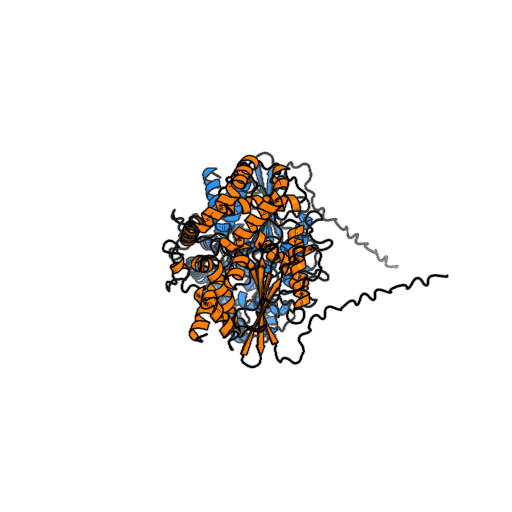97 -7.586 15.633 1 95.88 130 LYS B C 1
ATOM 4377 O O . LYS B 1 130 ? -2.188 -6.367 15.82 1 95.88 130 LYS B O 1
ATOM 4382 N N . TRP B 1 131 ? -2.031 -8.148 14.516 1 98.25 131 TRP B N 1
ATOM 4383 C CA . TRP B 1 131 ? -1.944 -7.383 13.273 1 98.25 131 TRP B CA 1
ATOM 4384 C C . TRP B 1 131 ? -2.613 -8.133 12.125 1 98.25 131 TRP B C 1
ATOM 4386 O O . TRP B 1 131 ? -2.604 -9.367 12.086 1 98.25 131 TRP B O 1
ATOM 4396 N N . GLN B 1 132 ? -3.174 -7.453 11.211 1 98.25 132 GLN B N 1
ATOM 4397 C CA . GLN B 1 132 ? -3.717 -8.016 9.984 1 98.25 132 GLN B CA 1
ATOM 4398 C C . GLN B 1 132 ? -3.473 -7.082 8.797 1 98.25 132 GLN B C 1
ATOM 4400 O O . GLN B 1 132 ? -3.381 -5.863 8.969 1 98.25 132 GLN B O 1
ATOM 4405 N N . PRO B 1 133 ? -3.348 -7.641 7.633 1 97.81 133 PRO B N 1
ATOM 4406 C CA . PRO B 1 133 ? -3.15 -6.793 6.453 1 97.81 133 PRO B CA 1
ATOM 4407 C C . PRO B 1 133 ? -4.422 -6.059 6.035 1 97.81 133 PRO B C 1
ATOM 4409 O O . PRO B 1 133 ? -5.496 -6.664 5.977 1 97.81 133 PRO B O 1
ATOM 4412 N N . ILE B 1 134 ? -4.309 -4.82 5.793 1 96.19 134 ILE B N 1
ATOM 4413 C CA . ILE B 1 134 ? -5.359 -3.982 5.223 1 96.19 134 ILE B CA 1
ATOM 4414 C C . ILE B 1 134 ? -4.863 -3.342 3.928 1 96.19 134 ILE B C 1
ATOM 4416 O O . ILE B 1 134 ? -3.779 -2.754 3.895 1 96.19 134 ILE B O 1
ATOM 4420 N N . VAL B 1 135 ? -5.613 -3.512 2.918 1 93.06 135 VAL B N 1
ATOM 4421 C CA . VAL B 1 135 ? -5.227 -2.916 1.643 1 93.06 135 VAL B CA 1
ATOM 4422 C C . VAL B 1 135 ? -5.398 -1.4 1.707 1 93.06 135 VAL B C 1
ATOM 4424 O O . VAL B 1 135 ? -6.434 -0.907 2.164 1 93.06 135 VAL B O 1
ATOM 4427 N N . ILE B 1 136 ? -4.371 -0.739 1.295 1 93.25 136 ILE B N 1
ATOM 4428 C CA . ILE B 1 136 ? -4.441 0.717 1.231 1 93.25 136 ILE B CA 1
ATOM 4429 C C . ILE B 1 136 ? -4.164 1.185 -0.195 1 93.25 136 ILE B C 1
ATOM 4431 O O . ILE B 1 136 ? -3.688 0.408 -1.027 1 93.25 136 ILE B O 1
ATOM 4435 N N . SER B 1 137 ? -4.555 2.379 -0.436 1 89.19 137 SER B N 1
ATOM 4436 C CA . SER B 1 137 ? -4.219 3.006 -1.711 1 89.19 137 SER B CA 1
ATOM 4437 C C . SER B 1 137 ? -3.449 4.305 -1.502 1 89.19 137 SER B C 1
ATOM 4439 O O . SER B 1 137 ? -3.717 5.047 -0.555 1 89.19 137 SER B O 1
ATOM 4441 N N . TYR B 1 138 ? -2.467 4.527 -2.322 1 86.44 138 TYR B N 1
ATOM 4442 C CA . TYR B 1 138 ? -1.769 5.809 -2.291 1 86.44 138 TYR B CA 1
ATOM 4443 C C . TYR B 1 138 ? -2.021 6.598 -3.568 1 86.44 138 TYR B C 1
ATOM 4445 O O . TYR B 1 138 ? -2.223 6.016 -4.637 1 86.44 138 TYR B O 1
ATOM 4453 N N . MET B 1 139 ? -1.895 7.867 -3.428 1 86.62 139 MET B N 1
ATOM 4454 C CA . MET B 1 139 ? -2.201 8.766 -4.539 1 86.62 139 MET B CA 1
ATOM 4455 C C . MET B 1 139 ? -0.972 8.984 -5.414 1 86.62 139 MET B C 1
ATOM 4457 O O . MET B 1 139 ? 0.156 8.734 -4.984 1 86.62 139 MET B O 1
ATOM 4461 N N . GLU B 1 140 ? -1.306 9.445 -6.602 1 83.5 140 GLU B N 1
ATOM 4462 C CA . GLU B 1 140 ? -0.211 9.883 -7.461 1 83.5 140 GLU B CA 1
ATOM 4463 C C . GLU B 1 140 ? 0.41 11.18 -6.949 1 83.5 140 GLU B C 1
ATOM 4465 O O . GLU B 1 140 ? -0.194 11.883 -6.137 1 83.5 140 GLU B O 1
ATOM 4470 N N . GLU B 1 141 ? 1.561 11.469 -7.449 1 78.5 141 GLU B N 1
ATOM 4471 C CA . GLU B 1 141 ? 2.322 12.617 -6.969 1 78.5 141 GLU B CA 1
ATOM 4472 C C . GLU B 1 141 ? 1.569 13.922 -7.207 1 78.5 141 GLU B C 1
ATOM 4474 O O . GLU B 1 141 ? 1.613 14.828 -6.379 1 78.5 141 GLU B O 1
ATOM 4479 N N . ASP B 1 142 ? 0.856 14.062 -8.297 1 79.38 142 ASP B N 1
ATOM 4480 C CA . ASP B 1 142 ? 0.186 15.305 -8.656 1 79.38 142 ASP B CA 1
ATOM 4481 C C . ASP B 1 142 ? -1.313 15.227 -8.375 1 79.38 142 ASP B C 1
ATOM 4483 O O . ASP B 1 142 ? -2.115 15.852 -9.07 1 79.38 142 ASP B O 1
ATOM 4487 N N . ASP B 1 143 ? -1.654 14.453 -7.332 1 85.81 143 ASP B N 1
ATOM 4488 C CA . ASP B 1 143 ? -3.074 14.32 -7.023 1 85.81 143 ASP B CA 1
ATOM 4489 C C . ASP B 1 143 ? -3.668 15.648 -6.574 1 85.81 143 ASP B C 1
ATOM 4491 O O . ASP B 1 143 ? -2.941 16.531 -6.109 1 85.81 143 ASP B O 1
ATOM 4495 N N . ILE B 1 144 ? -4.918 15.82 -6.625 1 85.38 144 ILE B N 1
ATOM 4496 C CA . ILE B 1 144 ? -5.547 17.094 -6.32 1 85.38 144 ILE B CA 1
ATOM 4497 C C . ILE B 1 144 ? -6.215 17.031 -4.949 1 85.38 144 ILE B C 1
ATOM 4499 O O . ILE B 1 144 ? -6.805 18.016 -4.492 1 85.38 144 ILE B O 1
ATOM 4503 N N . PHE B 1 145 ? -6.117 15.898 -4.258 1 89.62 145 PHE B N 1
ATOM 4504 C CA . PHE B 1 145 ? -6.855 15.719 -3.014 1 89.62 145 PHE B CA 1
ATOM 4505 C C . PHE B 1 145 ? -5.941 15.906 -1.809 1 89.62 145 PHE B C 1
ATOM 4507 O O . PHE B 1 145 ? -6.277 16.641 -0.873 1 89.62 145 PHE B O 1
ATOM 4514 N N . PHE B 1 146 ? -4.738 15.242 -1.885 1 89.69 146 PHE B N 1
ATOM 4515 C CA . PHE B 1 146 ? -3.953 15.102 -0.666 1 89.69 146 PHE B CA 1
ATOM 4516 C C . PHE B 1 146 ? -2.596 15.773 -0.813 1 89.69 146 PHE B C 1
ATOM 4518 O O . PHE B 1 146 ? -1.871 15.945 0.169 1 89.69 146 PHE B O 1
ATOM 4525 N N . ASN B 1 147 ? -2.281 16.188 -2.031 1 81.38 147 ASN B N 1
ATOM 4526 C CA . ASN B 1 147 ? -0.942 16.719 -2.291 1 81.38 147 ASN B CA 1
ATOM 4527 C C . ASN B 1 147 ? -0.678 18 -1.51 1 81.38 147 ASN B C 1
ATOM 4529 O O . ASN B 1 147 ? -1.562 18.844 -1.383 1 81.38 147 ASN B O 1
ATOM 4533 N N . TYR B 1 148 ? 0.558 18.047 -1.03 1 73 148 TYR B N 1
ATOM 4534 C CA . TYR B 1 148 ? 0.897 19.234 -0.266 1 73 148 TYR B CA 1
ATOM 4535 C C . TYR B 1 148 ? 1.587 20.266 -1.148 1 73 148 TYR B C 1
ATOM 4537 O O . TYR B 1 148 ? 1.647 21.453 -0.8 1 73 148 TYR B O 1
ATOM 4545 N N . GLN B 1 149 ? 2.168 19.672 -2.252 1 72.5 149 GLN B N 1
ATOM 4546 C CA . GLN B 1 149 ? 2.863 20.594 -3.152 1 72.5 149 GLN B CA 1
ATOM 4547 C C . GLN B 1 149 ? 1.889 21.266 -4.113 1 72.5 149 GLN B C 1
ATOM 4549 O O . GLN B 1 149 ? 0.967 20.625 -4.621 1 72.5 149 GLN B O 1
ATOM 4554 N N . ASP B 1 150 ? 1.854 22.484 -4.148 1 64.38 150 ASP B N 1
ATOM 4555 C CA . ASP B 1 150 ? 0.915 23.203 -5 1 64.38 150 ASP B CA 1
ATOM 4556 C C . ASP B 1 150 ? 1.335 23.141 -6.469 1 64.38 150 ASP B C 1
ATOM 4558 O O . ASP B 1 150 ? 2.322 23.75 -6.871 1 64.38 150 ASP B O 1
ATOM 4562 N N . VAL B 1 151 ? 0.607 22.328 -7.199 1 65.81 151 VAL B N 1
ATOM 4563 C CA . VAL B 1 151 ? 1.004 22 -8.562 1 65.81 151 VAL B CA 1
ATOM 4564 C C . VAL B 1 151 ? 0.382 23 -9.539 1 65.81 151 VAL B C 1
ATOM 4566 O O . VAL B 1 151 ? 0.81 23.109 -10.688 1 65.81 151 VAL B O 1
ATOM 4569 N N . CYS B 1 152 ? -0.456 23.703 -8.969 1 79.19 152 CYS B N 1
ATOM 4570 C CA . CYS B 1 152 ? -1.139 24.656 -9.844 1 79.19 152 CYS B CA 1
ATOM 4571 C C . CYS B 1 152 ? -0.412 26 -9.875 1 79.19 152 CYS B C 1
ATOM 4573 O O . CYS B 1 152 ? -0.198 26.609 -8.828 1 79.19 152 CYS B O 1
ATOM 4575 N N . GLU B 1 153 ? -0.1 26.438 -11.039 1 77.81 153 GLU B N 1
ATOM 4576 C CA . GLU B 1 153 ? 0.638 27.672 -11.203 1 77.81 153 GLU B CA 1
ATOM 4577 C C . GLU B 1 153 ? -0.156 28.859 -10.672 1 77.81 153 GLU B C 1
ATOM 4579 O O . GLU B 1 153 ? 0.422 29.812 -10.141 1 77.81 153 GLU B O 1
ATOM 4584 N N . LYS B 1 154 ? -1.415 28.797 -10.852 1 79.56 154 LYS B N 1
ATOM 4585 C CA . LYS B 1 154 ? -2.268 29.891 -10.391 1 79.56 154 LYS B CA 1
ATOM 4586 C C . LYS B 1 154 ? -2.139 30.094 -8.883 1 79.56 154 LYS B C 1
ATOM 4588 O O . LYS B 1 154 ? -2.311 31.203 -8.391 1 79.56 154 LYS B O 1
ATOM 4593 N N . TYR B 1 155 ? -1.847 29.016 -8.242 1 78.12 155 TYR B N 1
ATOM 4594 C CA . TYR B 1 155 ? -1.615 29.109 -6.809 1 78.12 155 TYR B CA 1
ATOM 4595 C C . TYR B 1 155 ? -0.419 30.016 -6.508 1 78.12 155 TYR B C 1
ATOM 4597 O O . TYR B 1 155 ? -0.493 30.891 -5.641 1 78.12 155 TYR B O 1
ATOM 4605 N N . TRP B 1 156 ? 0.523 29.812 -7.195 1 77.88 156 TRP B N 1
ATOM 4606 C CA . TRP B 1 156 ? 1.76 30.547 -6.961 1 77.88 156 TRP B CA 1
ATOM 4607 C C . TRP B 1 156 ? 1.601 32.031 -7.344 1 77.88 156 TRP B C 1
ATOM 4609 O O . TRP B 1 156 ? 2.152 32.906 -6.688 1 77.88 156 TRP B O 1
ATOM 4619 N N . ASP B 1 157 ? 0.833 32.188 -8.375 1 79.06 157 ASP B N 1
ATOM 4620 C CA . ASP B 1 157 ? 0.539 33.562 -8.773 1 79.06 157 ASP B CA 1
ATOM 4621 C C . ASP B 1 157 ? -0.23 34.312 -7.68 1 79.06 157 ASP B C 1
ATOM 4623 O O . ASP B 1 157 ? 0.085 35.469 -7.355 1 79.06 157 ASP B O 1
ATOM 4627 N N . ASP B 1 158 ? -1.178 33.625 -7.18 1 77.5 158 ASP B N 1
ATOM 4628 C CA . ASP B 1 158 ? -2.004 34.219 -6.125 1 77.5 158 ASP B CA 1
ATOM 4629 C C . ASP B 1 158 ? -1.187 34.469 -4.859 1 77.5 158 ASP B C 1
ATOM 4631 O O . ASP B 1 158 ? -1.335 35.5 -4.207 1 77.5 158 ASP B O 1
ATOM 4635 N N . LEU B 1 159 ? -0.377 33.5 -4.57 1 76.62 159 LEU B N 1
ATOM 4636 C CA . LEU B 1 159 ? 0.482 33.625 -3.396 1 76.62 159 LEU B CA 1
ATOM 4637 C C . LEU B 1 159 ? 1.456 34.812 -3.564 1 76.62 159 LEU B C 1
ATOM 4639 O O . LEU B 1 159 ? 1.688 35.562 -2.623 1 76.62 159 LEU B O 1
ATOM 4643 N N . SER B 1 160 ? 1.981 34.844 -4.723 1 79.38 160 SER B N 1
ATOM 4644 C CA . SER B 1 160 ? 2.914 35.938 -5 1 79.38 160 SER B CA 1
ATOM 4645 C C . SER B 1 160 ? 2.242 37.312 -4.844 1 79.38 160 SER B C 1
ATOM 4647 O O . SER B 1 160 ? 2.822 38.219 -4.273 1 79.38 160 SER B O 1
ATOM 4649 N N . LYS B 1 161 ? 1.089 37.406 -5.383 1 81.88 161 LYS B N 1
ATOM 4650 C CA . LYS B 1 161 ? 0.332 38.656 -5.25 1 81.88 161 LYS B CA 1
ATOM 4651 C C . LYS B 1 161 ? 0.065 38.969 -3.785 1 81.88 161 LYS B C 1
ATOM 4653 O O . LYS B 1 161 ? 0.185 40.125 -3.369 1 81.88 161 LYS B O 1
ATOM 4658 N N . HIS B 1 162 ? -0.283 37.969 -3.074 1 77.25 162 HIS B N 1
ATOM 4659 C CA . HIS B 1 162 ? -0.561 38.156 -1.652 1 77.25 162 HIS B CA 1
ATOM 4660 C C . HIS B 1 162 ? 0.694 38.562 -0.892 1 77.25 162 HIS B C 1
ATOM 4662 O O . HIS B 1 162 ? 0.648 39.469 -0.069 1 77.25 162 HIS B O 1
ATOM 4668 N N . MET B 1 163 ? 1.807 37.969 -1.19 1 78.12 163 MET B N 1
ATOM 4669 C CA . MET B 1 163 ? 3.074 38.25 -0.515 1 78.12 163 MET B CA 1
ATOM 4670 C C . MET B 1 163 ? 3.584 39.656 -0.834 1 78.12 163 MET B C 1
ATOM 4672 O O . MET B 1 163 ? 4.305 40.25 -0.035 1 78.12 163 MET B O 1
ATOM 4676 N N . ASN B 1 164 ? 3.143 40.125 -1.962 1 82.62 164 ASN B N 1
ATOM 4677 C CA . ASN B 1 164 ? 3.609 41.438 -2.387 1 82.62 164 ASN B CA 1
ATOM 4678 C C . ASN B 1 164 ? 2.619 42.531 -2.006 1 82.62 164 ASN B C 1
ATOM 4680 O O . ASN B 1 164 ? 2.818 43.719 -2.348 1 82.62 164 ASN B O 1
ATOM 4684 N N . SER B 1 165 ? 1.647 42.094 -1.354 1 81.69 165 SER B N 1
ATOM 4685 C CA . SER B 1 165 ? 0.698 43.094 -0.877 1 81.69 165 SER B CA 1
ATOM 4686 C C . SER B 1 165 ? 1.295 43.938 0.249 1 81.69 165 SER B C 1
ATOM 4688 O O . SER B 1 165 ? 2.197 43.469 0.956 1 81.69 165 SER B O 1
ATOM 4690 N N . ASP B 1 166 ? 0.77 45.125 0.5 1 83.12 166 ASP B N 1
ATOM 4691 C CA . ASP B 1 166 ? 1.345 46.094 1.432 1 83.12 166 ASP B CA 1
ATOM 4692 C C . ASP B 1 166 ? 1.271 45.562 2.867 1 83.12 166 ASP B C 1
ATOM 4694 O O . ASP B 1 166 ? 2.266 45.594 3.596 1 83.12 166 ASP B O 1
ATOM 4698 N N . PRO B 1 167 ? 0.151 45.062 3.277 1 78.12 167 PRO B N 1
ATOM 4699 C CA . PRO B 1 167 ? 0.081 44.562 4.656 1 78.12 167 PRO B CA 1
ATOM 4700 C C . PRO B 1 167 ? 1.094 43.469 4.945 1 78.12 167 PRO B C 1
ATOM 4702 O O . PRO B 1 167 ? 1.691 43.438 6.023 1 78.12 167 PRO B O 1
ATOM 4705 N N . VAL B 1 168 ? 1.318 42.625 4.027 1 77.88 168 VAL B N 1
ATOM 4706 C CA . VAL B 1 168 ? 2.234 41.531 4.215 1 77.88 168 VAL B CA 1
ATOM 4707 C C . VAL B 1 168 ? 3.676 42.031 4.188 1 77.88 168 VAL B C 1
ATOM 4709 O O . VAL B 1 168 ? 4.508 41.562 4.984 1 77.88 168 VAL B O 1
ATOM 4712 N N . LYS B 1 169 ? 3.941 42.875 3.289 1 83.19 169 LYS B N 1
ATOM 4713 C CA . LYS B 1 169 ? 5.281 43.469 3.229 1 83.19 169 LYS B CA 1
ATOM 4714 C C . LYS B 1 169 ? 5.652 44.125 4.551 1 83.19 169 LYS B C 1
ATOM 4716 O O . LYS B 1 169 ? 6.805 44.062 4.98 1 83.19 169 LYS B O 1
ATOM 4721 N N . GLU B 1 170 ? 4.703 44.75 5.082 1 83.69 170 GLU B N 1
ATOM 4722 C CA . GLU B 1 170 ? 4.941 45.375 6.363 1 83.69 170 GLU B CA 1
ATOM 4723 C C . GLU B 1 170 ? 5.273 44.375 7.449 1 83.69 170 GLU B C 1
ATOM 4725 O O . GLU B 1 170 ? 6.152 44.594 8.281 1 83.69 170 GLU B O 1
ATOM 4730 N N . ILE B 1 171 ? 4.582 43.312 7.457 1 78.75 171 ILE B N 1
ATOM 4731 C CA . ILE B 1 171 ? 4.82 42.25 8.43 1 78.75 171 ILE B CA 1
ATOM 4732 C C . ILE B 1 171 ? 6.199 41.656 8.203 1 78.75 171 ILE B C 1
ATOM 4734 O O . ILE B 1 171 ? 6.934 41.375 9.156 1 78.75 171 ILE B O 1
ATOM 4738 N N . LEU B 1 172 ? 6.539 41.5 6.945 1 83.25 172 LEU B N 1
ATOM 4739 C CA . LEU B 1 172 ? 7.836 40.938 6.594 1 83.25 172 LEU B CA 1
ATOM 4740 C C . LEU B 1 172 ? 8.969 41.875 7.023 1 83.25 172 LEU B C 1
ATOM 4742 O O . LEU B 1 172 ? 10.023 41.406 7.473 1 83.25 172 LEU B O 1
ATOM 4746 N N . GLU B 1 173 ? 8.727 43.094 6.879 1 86.88 173 GLU B N 1
ATOM 4747 C CA . GLU B 1 173 ? 9.742 44.062 7.246 1 86.88 173 GLU B CA 1
ATOM 4748 C C . GLU B 1 173 ? 10 44.062 8.75 1 86.88 173 GLU B C 1
ATOM 4750 O O . GLU B 1 173 ? 11.125 44.312 9.195 1 86.88 173 GLU B O 1
ATOM 4755 N N . GLN B 1 174 ? 9.008 43.75 9.469 1 87.31 174 GLN B N 1
ATOM 4756 C CA . GLN B 1 174 ? 9.141 43.688 10.922 1 87.31 174 GLN B CA 1
ATOM 4757 C C . GLN B 1 174 ? 10.125 42.625 11.359 1 87.31 174 GLN B C 1
ATOM 4759 O O . GLN B 1 174 ? 10.789 42.75 12.383 1 87.31 174 GLN B O 1
ATOM 4764 N N . ASP B 1 175 ? 10.281 41.594 10.562 1 89.56 175 ASP B N 1
ATOM 4765 C CA . ASP B 1 175 ? 11.141 40.469 10.914 1 89.56 175 ASP B CA 1
ATOM 4766 C C . ASP B 1 175 ? 12.391 40.438 10.039 1 89.56 175 ASP B C 1
ATOM 4768 O O . ASP B 1 175 ? 13.078 39.406 9.961 1 89.56 175 ASP B O 1
ATOM 4772 N N . ALA B 1 176 ? 12.703 41.531 9.359 1 91.19 176 ALA B N 1
ATOM 4773 C CA . ALA B 1 176 ? 13.797 41.562 8.391 1 91.19 176 ALA B CA 1
ATOM 4774 C C . ALA B 1 176 ? 15.125 41.219 9.039 1 91.19 176 ALA B C 1
ATOM 4776 O O . ALA B 1 176 ? 15.953 40.531 8.438 1 91.19 176 ALA B O 1
ATOM 4777 N N . PHE B 1 177 ? 15.344 41.719 10.195 1 93.69 177 PHE B N 1
ATOM 4778 C CA . PHE B 1 177 ? 16.578 41.406 10.906 1 93.69 177 PHE B CA 1
ATOM 4779 C C . PHE B 1 177 ? 16.719 39.906 11.125 1 93.69 177 PHE B C 1
ATOM 4781 O O . PHE B 1 177 ? 17.812 39.344 10.977 1 93.69 177 PHE B O 1
ATOM 4788 N N . LEU B 1 178 ? 15.695 39.281 11.5 1 95.56 178 LEU B N 1
ATOM 4789 C CA . LEU B 1 178 ? 15.727 37.844 11.773 1 95.56 178 LEU B CA 1
ATOM 4790 C C . LEU B 1 178 ? 16 37.062 10.492 1 95.56 178 LEU B C 1
ATOM 4792 O O . LEU B 1 178 ? 16.734 36.062 10.523 1 95.56 178 LEU B O 1
ATOM 4796 N N . TYR B 1 179 ? 15.43 37.5 9.375 1 95.75 179 TYR B N 1
ATOM 4797 C CA . TYR B 1 179 ? 15.688 36.844 8.102 1 95.75 179 TYR B CA 1
ATOM 4798 C C . TYR B 1 179 ? 17.172 36.844 7.754 1 95.75 179 TYR B C 1
ATOM 4800 O O . TYR B 1 179 ? 17.75 35.844 7.359 1 95.75 179 TYR B O 1
ATOM 4808 N N . GLU B 1 180 ? 17.75 38 7.898 1 96.19 180 GLU B N 1
ATOM 4809 C CA . GLU B 1 180 ? 19.172 38.156 7.629 1 96.19 180 GLU B CA 1
ATOM 4810 C C . GLU B 1 180 ? 20 37.281 8.578 1 96.19 180 GLU B C 1
ATOM 4812 O O . GLU B 1 180 ? 20.953 36.625 8.164 1 96.19 180 GLU B O 1
ATOM 4817 N N . TYR B 1 181 ? 19.641 37.312 9.828 1 97.56 181 TYR B N 1
ATOM 4818 C CA . TYR B 1 181 ? 20.328 36.562 10.852 1 97.56 181 TYR B CA 1
ATOM 4819 C C . TYR B 1 181 ? 20.297 35.062 10.531 1 97.56 181 TYR B C 1
ATOM 4821 O O . TYR B 1 181 ? 21.328 34.375 10.594 1 97.56 181 TYR B O 1
ATOM 4829 N N . LEU B 1 182 ? 19.141 34.562 10.172 1 98.12 182 LEU B N 1
ATOM 4830 C CA . LEU B 1 182 ? 18.938 33.156 9.867 1 98.12 182 LEU B CA 1
ATOM 4831 C C . LEU B 1 182 ? 19.672 32.75 8.586 1 98.12 182 LEU B C 1
ATOM 4833 O O . LEU B 1 182 ? 20.234 31.656 8.5 1 98.12 182 LEU B O 1
ATOM 4837 N N . ARG B 1 183 ? 19.609 33.594 7.609 1 97.81 183 ARG B N 1
ATOM 4838 C CA . ARG B 1 183 ? 20.328 33.344 6.359 1 97.81 183 ARG B CA 1
ATOM 4839 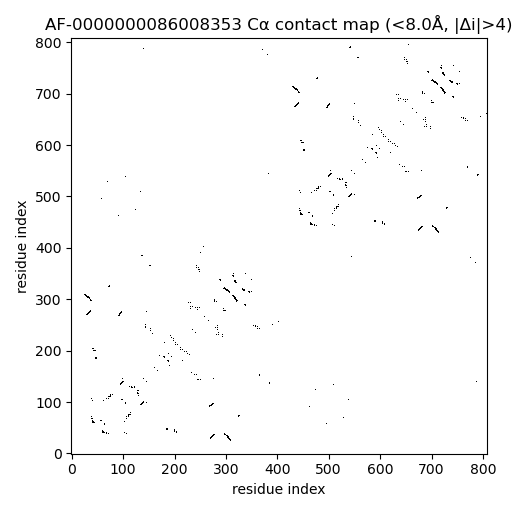C C . ARG B 1 183 ? 21.828 33.188 6.602 1 97.81 183 ARG B C 1
ATOM 4841 O O . ARG B 1 183 ? 22.438 32.25 6.113 1 97.81 183 ARG B O 1
ATOM 4848 N N . GLU B 1 184 ? 22.406 34.031 7.316 1 97.81 184 GLU B N 1
ATOM 4849 C CA . GLU B 1 184 ? 23.844 34.031 7.586 1 97.81 184 GLU B CA 1
ATOM 4850 C C . GLU B 1 184 ? 24.25 32.812 8.375 1 97.81 184 GLU B C 1
ATOM 4852 O O . GLU B 1 184 ? 25.297 32.188 8.094 1 97.81 184 GLU B O 1
ATOM 4857 N N . ASN B 1 185 ? 23.5 32.438 9.312 1 98.19 185 ASN B N 1
ATOM 4858 C CA . ASN B 1 185 ? 23.906 31.375 10.219 1 98.19 185 ASN B CA 1
ATOM 4859 C C . ASN B 1 185 ? 23.562 30 9.641 1 98.19 185 ASN B C 1
ATOM 4861 O O . ASN B 1 185 ? 24.297 29.047 9.859 1 98.19 185 ASN B O 1
ATOM 4865 N N . SER B 1 186 ? 22.469 29.875 8.93 1 98.19 186 SER B N 1
ATOM 4866 C CA . SER B 1 186 ? 22.047 28.578 8.383 1 98.19 186 SER B CA 1
ATOM 4867 C C . SER B 1 186 ? 22.719 28.312 7.039 1 98.19 186 SER B C 1
ATOM 4869 O O . SER B 1 186 ? 22.844 27.156 6.625 1 98.19 186 SER B O 1
ATOM 4871 N N . GLY B 1 187 ? 23.078 29.391 6.348 1 97.94 187 GLY B N 1
ATOM 4872 C CA . GLY B 1 187 ? 23.594 29.266 4.996 1 97.94 187 GLY B CA 1
ATOM 4873 C C . GLY B 1 187 ? 22.516 29.078 3.953 1 97.94 187 GLY B C 1
ATOM 4874 O O . GLY B 1 187 ? 22.797 28.953 2.76 1 97.94 187 GLY B O 1
ATOM 4875 N N . ASN B 1 188 ? 21.266 29.047 4.359 1 96.62 188 ASN B N 1
ATOM 4876 C CA . ASN B 1 188 ? 20.125 28.875 3.459 1 96.62 188 ASN B CA 1
ATOM 4877 C C . ASN B 1 188 ? 19.594 30.234 2.994 1 96.62 188 ASN B C 1
ATOM 4879 O O . ASN B 1 188 ? 19.875 31.266 3.604 1 96.62 188 ASN B O 1
ATOM 4883 N N . VAL B 1 189 ? 18.828 30.125 1.906 1 94.56 189 VAL B N 1
ATOM 4884 C CA . VAL B 1 189 ? 18 31.266 1.531 1 94.56 189 VAL B CA 1
ATOM 4885 C C . VAL B 1 189 ? 16.844 31.422 2.521 1 94.56 189 VAL B C 1
ATOM 4887 O O . VAL B 1 189 ? 16.109 30.453 2.787 1 94.56 189 VAL B O 1
ATOM 4890 N N . VAL B 1 190 ? 16.75 32.594 3.158 1 95 190 VAL B N 1
ATOM 4891 C CA . VAL B 1 190 ? 15.664 32.906 4.074 1 95 190 VAL B CA 1
ATOM 4892 C C . VAL B 1 190 ? 15.102 34.281 3.744 1 95 190 VAL B C 1
ATOM 4894 O O . VAL B 1 190 ? 15.531 35.281 4.32 1 95 190 VAL B O 1
ATOM 4897 N N . ASP B 1 191 ? 14.055 34.281 2.9 1 89.38 191 ASP B N 1
ATOM 4898 C CA . ASP B 1 191 ? 13.578 35.562 2.398 1 89.38 191 ASP B CA 1
ATOM 4899 C C . ASP B 1 191 ? 12.141 35.812 2.848 1 89.38 191 ASP B C 1
ATOM 4901 O O . ASP B 1 191 ? 11.664 36.969 2.779 1 89.38 191 ASP B O 1
ATOM 4905 N N . ASP B 1 192 ? 11.469 34.812 3.27 1 87.75 192 ASP B N 1
ATOM 4906 C CA . ASP B 1 192 ? 10.078 35 3.67 1 87.75 192 ASP B CA 1
ATOM 4907 C C . ASP B 1 192 ? 9.688 34 4.762 1 87.75 192 ASP B C 1
ATOM 4909 O O . ASP B 1 192 ? 10.547 33.312 5.312 1 87.75 192 ASP B O 1
ATOM 4913 N N . TRP B 1 193 ? 8.414 34 5.121 1 88.81 193 TRP B N 1
ATOM 4914 C CA . TRP B 1 193 ? 7.938 33.188 6.238 1 88.81 193 TRP B CA 1
ATOM 4915 C C . TRP B 1 193 ? 7.984 31.703 5.898 1 88.81 193 TRP B C 1
ATOM 4917 O O . TRP B 1 193 ? 8.172 30.859 6.781 1 88.81 193 TRP B O 1
ATOM 4927 N N . ILE B 1 194 ? 7.883 31.297 4.633 1 87.62 194 ILE B N 1
ATOM 4928 C CA . ILE B 1 194 ? 7.934 29.891 4.234 1 87.62 194 ILE B CA 1
ATOM 4929 C C . ILE B 1 194 ? 9.352 29.359 4.406 1 87.62 194 ILE B C 1
ATOM 4931 O O . ILE B 1 194 ? 9.547 28.219 4.836 1 87.62 194 ILE B O 1
ATOM 4935 N N . ASP B 1 195 ? 10.281 30.219 4.027 1 92.5 195 ASP B N 1
ATOM 4936 C CA . ASP B 1 195 ? 11.68 29.844 4.223 1 92.5 195 ASP B CA 1
ATOM 4937 C C . ASP B 1 195 ? 11.984 29.625 5.703 1 92.5 195 ASP B C 1
ATOM 4939 O O . ASP B 1 195 ? 12.695 28.688 6.062 1 92.5 195 ASP B O 1
ATOM 4943 N N . VAL B 1 196 ? 11.445 30.516 6.496 1 95 196 VAL B N 1
ATOM 4944 C CA . VAL B 1 196 ? 11.641 30.375 7.938 1 95 196 VAL B CA 1
ATOM 4945 C C . VAL B 1 196 ? 10.977 29.094 8.43 1 95 196 VAL B C 1
ATOM 4947 O O . VAL B 1 196 ? 11.555 28.359 9.234 1 95 196 VAL B O 1
ATOM 4950 N N . ALA B 1 197 ? 9.836 28.828 7.98 1 94.12 197 ALA B N 1
ATOM 4951 C CA . ALA B 1 197 ? 9.102 27.625 8.391 1 94.12 197 ALA B CA 1
ATOM 4952 C C . ALA B 1 197 ? 9.875 26.359 8.047 1 94.12 197 ALA B C 1
ATOM 4954 O O . ALA B 1 197 ? 9.93 25.422 8.844 1 94.12 197 ALA B O 1
ATOM 4955 N N . ARG B 1 198 ? 10.461 26.328 6.914 1 94.75 198 ARG B N 1
ATOM 4956 C CA . ARG B 1 198 ? 11.242 25.172 6.488 1 94.75 198 ARG B CA 1
ATOM 4957 C C . ARG B 1 198 ? 12.461 24.984 7.383 1 94.75 198 ARG B C 1
ATOM 4959 O O . ARG B 1 198 ? 12.766 23.859 7.785 1 94.75 198 ARG B O 1
ATOM 4966 N N . LEU B 1 199 ? 13.141 26.078 7.59 1 97.56 199 LEU B N 1
ATOM 4967 C CA . LEU B 1 199 ? 14.312 26.016 8.461 1 97.56 199 LEU B CA 1
ATOM 4968 C C . LEU B 1 199 ? 13.922 25.594 9.875 1 97.56 199 LEU B C 1
ATOM 4970 O O . LEU B 1 199 ? 14.578 24.734 10.469 1 97.56 199 LEU B O 1
ATOM 4974 N N . TYR B 1 200 ? 12.891 26.188 10.359 1 97.56 200 TYR B N 1
ATOM 4975 C CA . TYR B 1 200 ? 12.406 25.859 11.695 1 97.56 200 TYR B CA 1
ATOM 4976 C C . TYR B 1 200 ? 12.023 24.391 11.797 1 97.56 200 TYR B C 1
ATOM 4978 O O . TYR B 1 200 ? 12.289 23.75 12.812 1 97.56 200 TYR B O 1
ATOM 4986 N N . ASP B 1 201 ? 11.391 23.922 10.828 1 96.94 201 ASP B N 1
ATOM 4987 C CA . ASP B 1 201 ? 10.984 22.516 10.797 1 96.94 201 ASP B CA 1
ATOM 4988 C C . ASP B 1 201 ? 12.18 21.594 11.008 1 96.94 201 ASP B C 1
ATOM 4990 O O . ASP B 1 201 ? 12.109 20.656 11.805 1 96.94 201 ASP B O 1
ATOM 4994 N N . THR B 1 202 ? 13.219 21.859 10.266 1 98.19 202 THR B N 1
ATOM 4995 C CA . THR B 1 202 ? 14.43 21.047 10.391 1 98.19 202 THR B CA 1
ATOM 4996 C C . THR B 1 202 ? 14.992 21.141 11.812 1 98.19 202 THR B C 1
ATOM 4998 O O . THR B 1 202 ? 15.273 20.125 12.438 1 98.19 202 THR B O 1
ATOM 5001 N N . ILE B 1 203 ? 15.086 22.344 12.32 1 98.25 203 ILE B N 1
ATOM 5002 C CA . ILE B 1 203 ? 15.703 22.578 13.617 1 98.25 203 ILE B CA 1
ATOM 5003 C C . ILE B 1 203 ? 14.852 21.953 14.719 1 98.25 203 ILE B C 1
ATOM 5005 O O . ILE B 1 203 ? 15.383 21.312 15.633 1 98.25 203 ILE B O 1
ATOM 5009 N N . GLU B 1 204 ? 13.625 22.141 14.641 1 97.38 204 GLU B N 1
ATOM 5010 C CA . GLU B 1 204 ? 12.719 21.578 15.633 1 97.38 204 GLU B CA 1
ATOM 5011 C C . GLU B 1 204 ? 12.805 20.062 15.656 1 97.38 204 GLU B C 1
ATOM 5013 O O . GLU B 1 204 ? 12.789 19.453 16.734 1 97.38 204 GLU B O 1
ATOM 5018 N N . LYS B 1 205 ? 12.836 19.438 14.562 1 97.81 205 LYS B N 1
ATOM 5019 C CA . LYS B 1 205 ? 12.914 17.984 14.453 1 97.81 205 LYS B CA 1
ATOM 5020 C C . LYS B 1 205 ? 14.242 17.453 14.992 1 97.81 205 LYS B C 1
ATOM 5022 O O . LYS B 1 205 ? 14.281 16.422 15.656 1 97.81 205 LYS B O 1
ATOM 5027 N N . GLU B 1 206 ? 15.32 18.203 14.664 1 98.25 206 GLU B N 1
ATOM 5028 C CA . GLU B 1 206 ? 16.609 17.828 15.227 1 98.25 206 GLU B CA 1
ATOM 5029 C C . GLU B 1 206 ? 16.594 17.922 16.75 1 98.25 206 GLU B C 1
ATOM 5031 O O . GLU B 1 206 ? 17.094 17.031 17.438 1 98.25 206 GLU B O 1
ATOM 5036 N N . GLN B 1 207 ? 16.016 18.953 17.219 1 97.31 207 GLN B N 1
ATOM 5037 C CA . GLN B 1 207 ? 15.883 19.109 18.672 1 97.31 207 GLN B CA 1
ATOM 5038 C C . GLN B 1 207 ? 15.086 17.953 19.281 1 97.31 207 GLN B C 1
ATOM 5040 O O . GLN B 1 207 ? 15.5 17.391 20.297 1 97.31 207 GLN B O 1
ATOM 5045 N N . LYS B 1 208 ? 13.992 17.625 18.703 1 95.62 208 LYS B N 1
ATOM 5046 C CA . LYS B 1 208 ? 13.125 16.562 19.188 1 95.62 208 LYS B CA 1
ATOM 5047 C C . LYS B 1 208 ? 13.836 15.203 19.156 1 95.62 208 LYS B C 1
ATOM 5049 O O . LYS B 1 208 ? 13.594 14.352 20.016 1 95.62 208 LYS B O 1
ATOM 5054 N N . ALA B 1 209 ? 14.703 15.023 18.25 1 96.31 209 ALA B N 1
ATOM 5055 C CA . ALA B 1 209 ? 15.438 13.766 18.094 1 96.31 209 ALA B CA 1
ATOM 5056 C C . ALA B 1 209 ? 16.672 13.727 19 1 96.31 209 ALA B C 1
ATOM 5058 O O . ALA B 1 209 ? 17.422 12.75 19 1 96.31 209 ALA B O 1
ATOM 5059 N N . GLY B 1 210 ? 16.922 14.805 19.688 1 96.12 210 GLY B N 1
ATOM 5060 C CA . GLY B 1 210 ? 18.062 14.875 20.594 1 96.12 210 GLY B CA 1
ATOM 5061 C C . GLY B 1 210 ? 19.375 15.141 19.875 1 96.12 210 GLY B C 1
ATOM 5062 O O . GLY B 1 210 ? 20.453 14.828 20.391 1 96.12 210 GLY B O 1
ATOM 5063 N N . LEU B 1 211 ? 19.25 15.648 18.703 1 97.94 211 LEU B N 1
ATOM 5064 C CA . LEU B 1 211 ? 20.453 15.969 17.938 1 97.94 211 LEU B CA 1
ATOM 5065 C C . LEU B 1 211 ? 20.922 17.391 18.234 1 97.94 211 LEU B C 1
ATOM 5067 O O . LEU B 1 211 ? 20.328 18.094 19.047 1 97.94 211 LEU B O 1
ATOM 5071 N N . LYS B 1 212 ? 22.016 17.797 17.594 1 97.31 212 LYS B N 1
ATOM 5072 C CA . LYS B 1 212 ? 22.625 19.094 17.859 1 97.31 212 LYS B CA 1
ATOM 5073 C C . LYS B 1 212 ? 21.781 20.234 17.328 1 97.31 212 LYS B C 1
ATOM 5075 O O . LYS B 1 212 ? 21.344 20.203 16.188 1 97.31 212 LYS B O 1
ATOM 5080 N N . VAL B 1 213 ? 21.594 21.25 18.188 1 97.94 213 VAL B N 1
ATOM 5081 C CA . VAL B 1 213 ? 20.984 22.516 17.812 1 97.94 213 VAL B CA 1
ATOM 5082 C C . VAL B 1 213 ? 21.938 23.672 18.188 1 97.94 213 VAL B C 1
ATOM 5084 O O . VAL B 1 213 ? 22.172 23.938 19.359 1 97.94 213 VAL B O 1
ATOM 5087 N N . PRO B 1 214 ? 22.422 24.312 17.219 1 97.69 214 PRO B N 1
ATOM 5088 C CA . PRO B 1 214 ? 23.406 25.344 17.516 1 97.69 214 PRO B CA 1
ATOM 5089 C C . PRO B 1 214 ? 22.812 26.5 18.328 1 97.69 214 PRO B C 1
ATOM 5091 O O . PRO B 1 214 ? 21.609 26.734 18.281 1 97.69 214 PRO B O 1
ATOM 5094 N N . ARG B 1 215 ? 23.672 27.234 18.969 1 97.31 215 ARG B N 1
ATOM 5095 C CA . ARG B 1 215 ? 23.281 28.312 19.859 1 97.31 215 ARG B CA 1
ATOM 5096 C C . ARG B 1 215 ? 22.5 29.391 19.094 1 97.31 215 ARG B C 1
ATOM 5098 O O . ARG B 1 215 ? 21.516 29.922 19.609 1 97.31 215 ARG B O 1
ATOM 5105 N N . TRP B 1 216 ? 22.938 29.719 17.891 1 97.44 216 TRP B N 1
ATOM 5106 C CA . TRP B 1 216 ? 22.266 30.766 17.125 1 97.44 216 TRP B CA 1
ATOM 5107 C C . TRP B 1 216 ? 20.797 30.422 16.891 1 97.44 216 TRP B C 1
ATOM 5109 O O . TRP B 1 216 ? 19.938 31.312 16.859 1 97.44 216 TRP B O 1
ATOM 5119 N N . ALA B 1 217 ? 20.531 29.188 16.688 1 97.88 217 ALA B N 1
ATOM 5120 C CA . ALA B 1 217 ? 19.172 28.734 16.422 1 97.88 217 ALA B CA 1
ATOM 5121 C C . ALA B 1 217 ? 18.344 28.734 17.703 1 97.88 217 ALA B C 1
ATOM 5123 O O . ALA B 1 217 ? 17.156 29.109 17.703 1 97.88 217 ALA B O 1
ATOM 5124 N N . ARG B 1 218 ? 18.922 28.344 18.797 1 97.12 218 ARG B N 1
ATOM 5125 C CA . ARG B 1 218 ? 18.234 28.266 20.078 1 97.12 218 ARG B CA 1
ATOM 5126 C C . ARG B 1 218 ? 17.75 29.641 20.531 1 97.12 218 ARG B C 1
ATOM 5128 O O . ARG B 1 218 ? 16.688 29.766 21.156 1 97.12 218 ARG B O 1
ATOM 5135 N N . MET B 1 219 ? 18.469 30.625 20.219 1 96.62 219 MET B N 1
ATOM 5136 C CA . MET B 1 219 ? 18.172 31.984 20.641 1 96.62 219 MET B CA 1
ATOM 5137 C C . MET B 1 219 ? 16.875 32.5 20.031 1 96.62 219 MET B C 1
ATOM 5139 O O . MET B 1 219 ? 16.188 33.312 20.625 1 96.62 219 MET B O 1
ATOM 5143 N N . TYR B 1 220 ? 16.516 31.906 18.891 1 96.94 220 TYR B N 1
ATOM 5144 C CA . TYR B 1 220 ? 15.367 32.469 18.188 1 96.94 220 TYR B CA 1
ATOM 5145 C C . TYR B 1 220 ? 14.328 31.391 17.875 1 96.94 220 TYR B C 1
ATOM 5147 O O . TYR B 1 220 ? 13.562 31.516 16.922 1 96.94 220 TYR B O 1
ATOM 5155 N N . LEU B 1 221 ? 14.328 30.328 18.594 1 97.25 221 LEU B N 1
ATOM 5156 C CA . LEU B 1 221 ? 13.406 29.219 18.359 1 97.25 221 LEU B CA 1
ATOM 5157 C C . LEU B 1 221 ? 11.953 29.688 18.469 1 97.25 221 LEU B C 1
ATOM 5159 O O . LEU B 1 221 ? 11.117 29.312 17.641 1 97.25 221 LEU B O 1
ATOM 5163 N N . GLN B 1 222 ? 11.695 30.484 19.469 1 96.62 222 GLN B N 1
ATOM 5164 C CA . GLN B 1 222 ? 10.336 30.953 19.688 1 96.62 222 GLN B CA 1
ATOM 5165 C C . GLN B 1 222 ? 9.891 31.891 18.562 1 96.62 222 GLN B C 1
ATOM 5167 O O . GLN B 1 222 ? 8.727 31.875 18.156 1 96.62 222 GLN B O 1
ATOM 5172 N N . ASP B 1 223 ? 10.758 32.719 18.141 1 96.06 223 ASP B N 1
ATOM 5173 C CA . ASP B 1 223 ? 10.453 33.625 17.031 1 96.06 223 ASP B CA 1
ATOM 5174 C C . ASP B 1 223 ? 10.188 32.844 15.742 1 96.06 223 ASP B C 1
ATOM 5176 O O . ASP B 1 223 ? 9.266 33.156 14.992 1 96.06 223 ASP B O 1
ATOM 5180 N N . MET B 1 224 ? 10.984 31.844 15.492 1 97.12 224 MET B N 1
ATOM 5181 C CA . MET B 1 224 ? 10.781 31.016 14.312 1 97.12 224 MET B CA 1
ATOM 5182 C C . MET B 1 224 ? 9.445 30.281 14.383 1 97.12 224 MET B C 1
ATOM 5184 O O . MET B 1 224 ? 8.742 30.156 13.375 1 97.12 224 MET B O 1
ATOM 5188 N N . LYS B 1 225 ? 9.133 29.797 15.539 1 96.62 225 LYS B N 1
ATOM 5189 C CA . LYS B 1 225 ? 7.844 29.141 15.727 1 96.62 225 LYS B CA 1
ATOM 5190 C C . LYS B 1 225 ? 6.688 30.094 15.422 1 96.62 225 LYS B C 1
ATOM 5192 O O . LYS B 1 225 ? 5.73 29.703 14.742 1 96.62 225 LYS B O 1
ATOM 5197 N N . ARG B 1 226 ? 6.777 31.281 16 1 94.19 226 ARG B N 1
ATOM 5198 C CA . ARG B 1 226 ? 5.742 32.281 15.766 1 94.19 226 ARG B CA 1
ATOM 5199 C C . ARG B 1 226 ? 5.566 32.562 14.281 1 94.19 226 ARG B C 1
ATOM 5201 O O . ARG B 1 226 ? 4.438 32.625 13.781 1 94.19 226 ARG B O 1
ATOM 5208 N N . ILE B 1 227 ? 6.645 32.75 13.57 1 93.12 227 ILE B N 1
ATOM 5209 C CA . ILE B 1 227 ? 6.613 33.031 12.141 1 93.12 227 ILE B CA 1
ATOM 5210 C C . ILE B 1 227 ? 6.047 31.828 11.383 1 93.12 227 ILE B C 1
ATOM 5212 O O . ILE B 1 227 ? 5.285 32 10.422 1 93.12 227 ILE B O 1
ATOM 5216 N N . THR B 1 228 ? 6.391 30.641 11.836 1 94.31 228 THR B N 1
ATOM 5217 C CA . THR B 1 228 ? 5.875 29.422 11.219 1 94.31 228 THR B CA 1
ATOM 5218 C C . THR B 1 228 ? 4.363 29.328 11.398 1 94.31 228 THR B C 1
ATOM 5220 O O . THR B 1 228 ? 3.637 29.016 10.453 1 94.31 228 THR B O 1
ATOM 5223 N N . ASP B 1 229 ? 3.922 29.562 12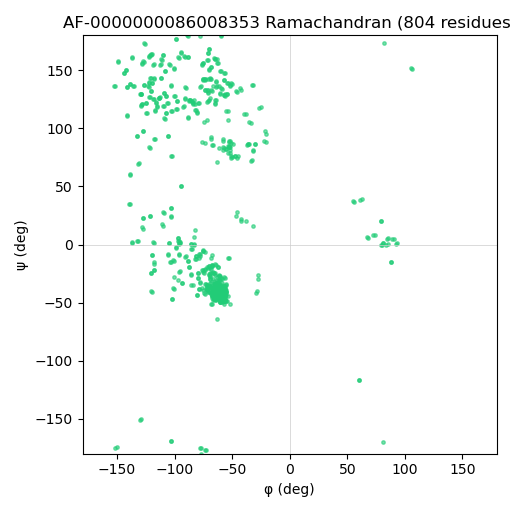.57 1 92.81 229 ASP B N 1
ATOM 5224 C CA . ASP B 1 229 ? 2.484 29.562 12.82 1 92.81 229 ASP B CA 1
ATOM 5225 C C . ASP B 1 229 ? 1.767 30.562 11.922 1 92.81 229 ASP B C 1
ATOM 5227 O O . ASP B 1 229 ? 0.694 30.281 11.391 1 92.81 229 ASP B O 1
ATOM 5231 N N . PHE B 1 230 ? 2.381 31.703 11.75 1 86.44 230 PHE B N 1
ATOM 5232 C CA . PHE B 1 230 ? 1.852 32.719 10.859 1 86.44 230 PHE B CA 1
ATOM 5233 C C . PHE B 1 230 ? 1.792 32.219 9.422 1 86.44 230 PHE B C 1
ATOM 5235 O O . PHE B 1 230 ? 0.819 32.469 8.711 1 86.44 230 PHE B O 1
ATOM 5242 N N . ALA B 1 231 ? 2.787 31.531 9.023 1 87.25 231 ALA B N 1
ATOM 5243 C CA . ALA B 1 231 ? 2.838 30.984 7.668 1 87.25 231 ALA B CA 1
ATOM 5244 C C . ALA B 1 231 ? 1.663 30.047 7.414 1 87.25 231 ALA B C 1
ATOM 5246 O O . ALA B 1 231 ? 1.054 30.078 6.344 1 87.25 231 ALA B O 1
ATOM 5247 N N . TYR B 1 232 ? 1.273 29.25 8.32 1 87.81 232 TYR B N 1
ATOM 5248 C CA . TYR B 1 232 ? 0.206 28.266 8.18 1 87.81 232 TYR B CA 1
ATOM 5249 C C . TYR B 1 232 ? -1.156 28.938 8.117 1 87.81 232 TYR B C 1
ATOM 5251 O O . TYR B 1 232 ? -2.127 28.359 7.625 1 87.81 232 TYR B O 1
ATOM 5259 N N . THR B 1 233 ? -1.234 30.156 8.594 1 78.25 233 THR B N 1
ATOM 5260 C CA . THR B 1 233 ? -2.496 30.891 8.602 1 78.25 233 THR B CA 1
ATOM 5261 C C . THR B 1 233 ? -2.625 31.75 7.355 1 78.25 233 THR B C 1
ATOM 5263 O O . THR B 1 233 ? -3.719 31.906 6.809 1 78.25 233 THR B O 1
ATOM 5266 N N . TRP B 1 234 ? -1.517 32.219 6.898 1 74.62 234 TRP B N 1
ATOM 5267 C CA . TRP B 1 234 ? -1.587 33.281 5.887 1 74.62 234 TRP B CA 1
ATOM 5268 C C . TRP B 1 234 ? -1.288 32.719 4.5 1 74.62 234 TRP B C 1
ATOM 5270 O O . TRP B 1 234 ? -1.583 33.375 3.488 1 74.62 234 TRP B O 1
ATOM 5280 N N . HIS B 1 235 ? -0.762 31.594 4.547 1 75.31 235 HIS B N 1
ATOM 5281 C CA . HIS B 1 235 ? -0.388 31.031 3.254 1 75.31 235 HIS B CA 1
ATOM 5282 C C . HIS B 1 235 ? -1.619 30.734 2.406 1 75.31 235 HIS B C 1
ATOM 5284 O O . HIS B 1 235 ? -1.602 30.922 1.188 1 75.31 235 HIS B O 1
ATOM 5290 N N . TYR B 1 236 ? -2.635 30.312 3.051 1 74.5 236 TYR B N 1
ATOM 5291 C CA . TYR B 1 236 ? -3.902 30.094 2.365 1 74.5 236 TYR B CA 1
ATOM 5292 C C . TYR B 1 236 ? -4.988 31.016 2.914 1 74.5 236 TYR B C 1
ATOM 5294 O O . TYR B 1 236 ? -5.629 30.688 3.918 1 74.5 236 TYR B O 1
ATOM 5302 N N . ASN B 1 237 ? -5.109 32.156 2.311 1 73.81 237 ASN B N 1
ATOM 5303 C CA . ASN B 1 237 ? -6.012 33.094 2.945 1 73.81 237 ASN B CA 1
ATOM 5304 C C . ASN B 1 237 ? -6.98 33.719 1.937 1 73.81 237 ASN B C 1
ATOM 5306 O O . ASN B 1 237 ? -7.754 34.625 2.277 1 73.81 237 ASN B O 1
ATOM 5310 N N . THR B 1 238 ? -6.836 33.219 0.721 1 80.06 238 THR B N 1
ATOM 5311 C CA . THR B 1 238 ? -7.816 33.656 -0.266 1 80.06 238 THR B CA 1
ATOM 5312 C C . THR B 1 238 ? -8.727 32.5 -0.668 1 80.06 238 THR B C 1
ATOM 5314 O O . THR B 1 238 ? -8.367 31.328 -0.503 1 80.06 238 THR B O 1
ATOM 5317 N N . THR B 1 239 ? -9.836 32.906 -1.185 1 83.25 239 THR B N 1
ATOM 5318 C CA . THR B 1 239 ? -10.781 31.891 -1.636 1 83.25 239 THR B CA 1
ATOM 5319 C C . THR B 1 239 ? -10.148 31.016 -2.711 1 83.25 239 THR B C 1
ATOM 5321 O O . THR B 1 239 ? -10.281 29.781 -2.678 1 83.25 239 THR B O 1
ATOM 5324 N N . THR B 1 240 ? -9.414 31.625 -3.549 1 82.81 240 THR B N 1
ATOM 5325 C CA . THR B 1 240 ? -8.797 30.906 -4.648 1 82.81 240 THR B CA 1
ATOM 5326 C C . THR B 1 240 ? -7.73 29.938 -4.133 1 82.81 240 THR B C 1
ATOM 5328 O O . THR B 1 240 ? -7.656 28.797 -4.566 1 82.81 240 THR B O 1
ATOM 5331 N N . SER B 1 241 ? -6.926 30.391 -3.227 1 84.06 241 SER B N 1
ATOM 5332 C CA . SER B 1 241 ? -5.875 29.547 -2.691 1 84.06 241 SER B CA 1
ATOM 5333 C C . SER B 1 241 ? -6.461 28.375 -1.9 1 84.06 241 SER B C 1
ATOM 5335 O O . SER B 1 241 ? -5.934 27.266 -1.942 1 84.06 241 SER B O 1
ATOM 5337 N N . LEU B 1 242 ? -7.562 28.672 -1.262 1 88.38 242 LEU B N 1
ATOM 5338 C CA . LEU B 1 242 ? -8.219 27.625 -0.489 1 88.38 242 LEU B CA 1
ATOM 5339 C C . LEU B 1 242 ? -8.891 26.609 -1.408 1 88.38 242 LEU B C 1
ATOM 5341 O O . LEU B 1 242 ? -8.836 25.406 -1.156 1 88.38 242 LEU B O 1
ATOM 5345 N N . GLN B 1 243 ? -9.453 27.125 -2.479 1 89.31 243 GLN B N 1
ATOM 5346 C CA . GLN B 1 243 ? -10.062 26.25 -3.477 1 89.31 243 GLN B CA 1
ATOM 5347 C C . GLN B 1 243 ? -9.031 25.297 -4.074 1 89.31 243 GLN B C 1
ATOM 5349 O O . GLN B 1 243 ? -9.297 24.094 -4.246 1 89.31 243 GLN B O 1
ATOM 5354 N N . LEU B 1 244 ? -7.934 25.844 -4.309 1 86.62 244 LEU B N 1
ATOM 5355 C CA . LEU B 1 244 ? -6.895 25.062 -4.977 1 86.62 244 LEU B CA 1
ATOM 5356 C C . LEU B 1 244 ? -6.215 24.109 -3.996 1 86.62 244 LEU B C 1
ATOM 5358 O O . LEU B 1 244 ? -5.805 23.016 -4.375 1 86.62 244 LEU B O 1
ATOM 5362 N N . LYS B 1 245 ? -6.102 24.5 -2.771 1 89.12 245 LYS B N 1
ATOM 5363 C CA . LYS B 1 245 ? -5.363 23.719 -1.789 1 89.12 245 LYS B CA 1
ATOM 5364 C C . LYS B 1 245 ? -6.219 22.562 -1.259 1 89.12 245 LYS B C 1
ATOM 5366 O O . LYS B 1 245 ? -5.734 21.438 -1.114 1 89.12 245 LYS B O 1
ATOM 5371 N N . VAL B 1 246 ? -7.535 22.875 -0.952 1 93.38 246 VAL B N 1
ATOM 5372 C CA . VAL B 1 246 ? -8.266 21.844 -0.216 1 93.38 246 VAL B CA 1
ATOM 5373 C C . VAL B 1 246 ? -9.672 21.703 -0.792 1 93.38 246 VAL B C 1
ATOM 5375 O O . VAL B 1 246 ? -10.469 20.906 -0.3 1 93.38 246 VAL B O 1
ATOM 5378 N N . GLY B 1 247 ? -10.023 22.406 -1.807 1 93.62 247 GLY B N 1
ATOM 5379 C CA . GLY B 1 247 ? -11.359 22.328 -2.371 1 93.62 247 GLY B CA 1
ATOM 5380 C C . GLY B 1 247 ? -11.734 20.938 -2.82 1 93.62 247 GLY B C 1
ATOM 5381 O O . GLY B 1 247 ? -12.836 20.453 -2.537 1 93.62 247 GLY B O 1
ATOM 5382 N N . SER B 1 248 ? -10.805 20.297 -3.549 1 92.81 248 SER B N 1
ATOM 5383 C CA . SER B 1 248 ? -11.07 18.953 -4.047 1 92.81 248 SER B CA 1
ATOM 5384 C C . SER B 1 248 ? -11.172 17.953 -2.9 1 92.81 248 SER B C 1
ATOM 5386 O O . SER B 1 248 ? -11.969 17.016 -2.961 1 92.81 248 SER B O 1
ATOM 5388 N N . LEU B 1 249 ? -10.344 18.094 -1.9 1 95.31 249 LEU B N 1
ATOM 5389 C CA . LEU B 1 249 ? -10.43 17.234 -0.721 1 95.31 249 LEU B CA 1
ATOM 5390 C C . LEU B 1 249 ? -11.781 17.375 -0.037 1 95.31 249 LEU B C 1
ATOM 5392 O O . LEU B 1 249 ? -12.406 16.375 0.32 1 95.31 249 LEU B O 1
ATOM 5396 N N . ILE B 1 250 ? -12.203 18.594 0.122 1 97.06 250 ILE B N 1
ATOM 5397 C CA . ILE B 1 250 ? -13.5 18.875 0.74 1 97.06 250 ILE B CA 1
ATOM 5398 C C . ILE B 1 250 ? -14.609 18.25 -0.098 1 97.06 250 ILE B C 1
ATOM 5400 O O . ILE B 1 250 ? -15.547 17.656 0.444 1 97.06 250 ILE B O 1
ATOM 5404 N N . ASP B 1 251 ? -14.469 18.422 -1.376 1 95.56 251 ASP B N 1
ATOM 5405 C CA . ASP B 1 251 ? -15.469 17.844 -2.27 1 95.56 251 ASP B CA 1
ATOM 5406 C C . ASP B 1 251 ? -15.523 16.328 -2.109 1 95.56 251 ASP B C 1
ATOM 5408 O O . ASP B 1 251 ? -16.609 15.734 -2.062 1 95.56 251 ASP B O 1
ATOM 5412 N N . LEU B 1 252 ? -14.391 15.695 -2.072 1 95.31 252 LEU B N 1
ATOM 5413 C CA . LEU B 1 252 ? -14.328 14.258 -1.873 1 95.31 252 LEU B CA 1
ATOM 5414 C C . LEU B 1 252 ? -15.039 13.844 -0.59 1 95.31 252 LEU B C 1
ATOM 5416 O O . LEU B 1 252 ? -15.852 12.922 -0.596 1 95.31 252 LEU B O 1
ATOM 5420 N N . LEU B 1 253 ? -14.758 14.539 0.501 1 97.56 253 LEU B N 1
ATOM 5421 C CA . LEU B 1 253 ? -15.359 14.234 1.796 1 97.56 253 LEU B CA 1
ATOM 5422 C C . LEU B 1 253 ? -16.875 14.367 1.736 1 97.56 253 LEU B C 1
ATOM 5424 O O . LEU B 1 253 ? -17.609 13.477 2.186 1 97.56 253 LEU B O 1
ATOM 5428 N N . THR B 1 254 ? -17.344 15.398 1.122 1 97.12 254 THR B N 1
ATOM 5429 C CA . THR B 1 254 ? -18.766 15.703 1.152 1 97.12 254 THR B CA 1
ATOM 5430 C C . THR B 1 254 ? -19.531 14.82 0.163 1 97.12 254 THR B C 1
ATOM 5432 O O . THR B 1 254 ? -20.656 14.414 0.426 1 97.12 254 THR B O 1
ATOM 5435 N N . VAL B 1 255 ? -18.938 14.57 -1.001 1 95.19 255 VAL B N 1
ATOM 5436 C CA . VAL B 1 255 ? -19.578 13.703 -1.979 1 95.19 255 VAL B CA 1
ATOM 5437 C C . VAL B 1 255 ? -19.766 12.305 -1.392 1 95.19 255 VAL B C 1
ATOM 5439 O O . VAL B 1 255 ? -20.812 11.68 -1.596 1 95.19 255 VAL B O 1
ATOM 5442 N N . ARG B 1 256 ? -18.812 11.836 -0.688 1 96 256 ARG B N 1
ATOM 5443 C CA . ARG B 1 256 ? -18.922 10.516 -0.073 1 96 256 ARG B CA 1
ATOM 5444 C C . ARG B 1 256 ? -20.016 10.492 0.991 1 96 256 ARG B C 1
ATOM 5446 O O . ARG B 1 256 ? -20.734 9.5 1.115 1 96 256 ARG B O 1
ATOM 5453 N N . MET B 1 257 ? -20.141 11.586 1.733 1 96.94 257 MET B N 1
ATOM 5454 C CA . MET B 1 257 ? -21.219 11.688 2.707 1 96.94 257 MET B CA 1
ATOM 5455 C C . MET B 1 257 ? -22.578 11.625 2.018 1 96.94 257 MET B C 1
ATOM 5457 O O . MET B 1 257 ? -23.484 10.914 2.467 1 96.94 257 MET B O 1
ATOM 5461 N N . ARG B 1 258 ? -22.688 12.352 0.97 1 95.62 258 ARG B N 1
ATOM 5462 C CA . ARG B 1 258 ? -23.953 12.414 0.25 1 95.62 258 ARG B CA 1
ATOM 5463 C C . ARG B 1 258 ? -24.328 11.055 -0.325 1 95.62 258 ARG B C 1
ATOM 5465 O O . ARG B 1 258 ? -25.484 10.641 -0.255 1 95.62 258 ARG B O 1
ATOM 5472 N N . VAL B 1 259 ? -23.328 10.375 -0.862 1 94.88 259 VAL B N 1
ATOM 5473 C CA . VAL B 1 259 ? -23.578 9.062 -1.437 1 94.88 259 VAL B CA 1
ATOM 5474 C C . VAL B 1 259 ? -24 8.094 -0.337 1 94.88 259 VAL B C 1
ATOM 5476 O O . VAL B 1 259 ? -24.906 7.266 -0.542 1 94.88 259 VAL B O 1
ATOM 5479 N N . LYS B 1 260 ? -23.391 8.195 0.82 1 94.88 260 LYS B N 1
ATOM 5480 C CA . LYS B 1 260 ? -23.703 7.328 1.948 1 94.88 260 LYS B CA 1
ATOM 5481 C C . LYS B 1 260 ? -25.125 7.586 2.455 1 94.88 260 LYS B C 1
ATOM 5483 O O . LYS B 1 260 ? -25.734 6.715 3.076 1 94.88 260 LYS B O 1
ATOM 5488 N N . ALA B 1 261 ? -25.641 8.727 2.23 1 93.75 261 ALA B N 1
ATOM 5489 C CA . ALA B 1 261 ? -26.969 9.102 2.689 1 93.75 261 ALA B CA 1
ATOM 5490 C C . ALA B 1 261 ? -28.047 8.562 1.749 1 93.75 261 ALA B C 1
ATOM 5492 O O . ALA B 1 261 ? -29.234 8.578 2.084 1 93.75 261 ALA B O 1
ATOM 5493 N N . LEU B 1 262 ? -27.641 8.102 0.603 1 90.5 262 LEU B N 1
ATOM 5494 C CA . LEU B 1 262 ? -28.594 7.578 -0.363 1 90.5 262 LEU B CA 1
ATOM 5495 C C . LEU B 1 262 ? -29.078 6.188 0.044 1 90.5 262 LEU B C 1
ATOM 5497 O O . LEU B 1 262 ? -28.344 5.438 0.693 1 90.5 262 LEU B O 1
ATOM 5501 N N . PRO B 1 263 ? -30.266 5.824 -0.413 1 86.5 263 PRO B N 1
ATOM 5502 C CA . PRO B 1 263 ? -30.781 4.477 -0.125 1 86.5 263 PRO B CA 1
ATOM 5503 C C . PRO B 1 263 ? -29.938 3.381 -0.777 1 86.5 263 PRO B C 1
ATOM 5505 O O . PRO B 1 263 ? -29.719 2.328 -0.174 1 86.5 263 PRO B O 1
ATOM 5508 N N . GLN B 1 264 ? -29.516 3.75 -2.018 1 86.94 264 GLN B N 1
ATOM 5509 C CA . GLN B 1 264 ? -28.672 2.768 -2.699 1 86.94 264 GLN B CA 1
ATOM 5510 C C . GLN B 1 264 ? -27.203 3.156 -2.635 1 86.94 264 GLN B C 1
ATOM 5512 O O . GLN B 1 264 ? -26.625 3.588 -3.635 1 86.94 264 GLN B O 1
ATOM 5517 N N . ASP B 1 265 ? -26.594 2.969 -1.527 1 86.44 265 ASP B N 1
ATOM 5518 C CA . ASP B 1 265 ? -25.172 3.188 -1.347 1 86.44 265 ASP B CA 1
ATOM 5519 C C . ASP B 1 265 ? -24.359 2.211 -2.191 1 86.44 265 ASP B C 1
ATOM 5521 O O . ASP B 1 265 ? -24.5 0.994 -2.059 1 86.44 265 ASP B O 1
ATOM 5525 N N . PRO B 1 266 ? -23.547 2.723 -3.064 1 85.38 266 PRO B N 1
ATOM 5526 C CA . PRO B 1 266 ? -22.75 1.838 -3.924 1 85.38 266 PRO B CA 1
ATOM 5527 C C . PRO B 1 266 ? -21.703 1.049 -3.148 1 85.38 266 PRO B C 1
ATOM 5529 O O . PRO B 1 266 ? -21.141 0.074 -3.666 1 85.38 266 PRO B O 1
ATOM 5532 N N . SER B 1 267 ? -21.359 1.439 -2.01 1 87.81 267 SER B N 1
ATOM 5533 C CA . SER B 1 267 ? -20.391 0.747 -1.172 1 87.81 267 SER B CA 1
ATOM 5534 C C . SER B 1 267 ? -20.922 0.56 0.247 1 87.81 267 SER B C 1
ATOM 5536 O O . SER B 1 267 ? -20.344 1.082 1.203 1 87.81 267 SER B O 1
ATOM 5538 N N . PRO B 1 268 ? -21.875 -0.278 0.353 1 89.94 268 PRO B N 1
ATOM 5539 C CA . PRO B 1 268 ? -22.562 -0.386 1.646 1 89.94 268 PRO B CA 1
ATOM 5540 C C . PRO B 1 268 ? -21.688 -1.025 2.721 1 89.94 268 PRO B C 1
ATOM 5542 O O . PRO B 1 268 ? -21.922 -0.837 3.914 1 89.94 268 PRO B O 1
ATOM 5545 N N . LEU B 1 269 ? -20.656 -1.717 2.328 1 91.31 269 LEU B N 1
ATOM 5546 C CA . LEU B 1 269 ? -19.828 -2.404 3.303 1 91.31 269 LEU B CA 1
ATOM 5547 C C . LEU B 1 269 ? -18.859 -1.43 3.969 1 91.31 269 LEU B C 1
ATOM 5549 O O . LEU B 1 269 ? -18.391 -1.679 5.082 1 91.31 269 LEU B O 1
ATOM 5553 N N . ILE B 1 270 ? -18.531 -0.321 3.283 1 95.56 270 ILE B N 1
ATOM 5554 C CA . ILE B 1 270 ? -17.578 0.642 3.809 1 95.56 270 ILE B CA 1
ATOM 5555 C C . ILE B 1 270 ? -18.25 1.531 4.852 1 95.56 270 ILE B C 1
ATOM 5557 O O . ILE B 1 270 ? -19.188 2.258 4.535 1 95.56 270 ILE B O 1
ATOM 5561 N N . LYS B 1 271 ? -17.703 1.514 6.012 1 96.44 271 LYS B N 1
ATOM 5562 C CA . LYS B 1 271 ? -18.25 2.318 7.105 1 96.44 271 LYS B CA 1
ATOM 5563 C C . LYS B 1 271 ? -17.234 3.35 7.586 1 96.44 271 LYS B C 1
ATOM 5565 O O . LYS B 1 271 ? -17.594 4.32 8.258 1 96.44 271 LYS B O 1
ATOM 5570 N N . VAL B 1 272 ? -16.016 3.057 7.297 1 98.31 272 VAL B N 1
ATOM 5571 C CA . VAL B 1 272 ? -14.922 3.926 7.746 1 98.31 272 VAL B CA 1
ATOM 5572 C C . VAL B 1 272 ? -14.008 4.254 6.566 1 98.31 272 VAL B C 1
ATOM 5574 O O . VAL B 1 272 ? -13.617 3.363 5.812 1 98.31 272 VAL B O 1
ATOM 5577 N N . SER B 1 273 ? -13.727 5.473 6.367 1 98.06 273 SER B N 1
ATOM 5578 C CA . SER B 1 273 ? -12.742 5.926 5.391 1 98.06 273 SER B CA 1
ATOM 5579 C C . SER B 1 273 ? -11.617 6.719 6.059 1 98.06 273 SER B C 1
ATOM 5581 O O . SER B 1 273 ? -11.883 7.621 6.852 1 98.06 273 SER B O 1
ATOM 5583 N N . ILE B 1 274 ? -10.438 6.402 5.75 1 98.56 274 ILE B N 1
ATOM 5584 C CA . ILE B 1 274 ? -9.289 7.043 6.395 1 98.56 274 ILE B CA 1
ATOM 5585 C C . ILE B 1 274 ? -8.406 7.695 5.34 1 98.56 274 ILE B C 1
ATOM 5587 O O . ILE B 1 274 ? -8.109 7.09 4.305 1 98.56 274 ILE B O 1
ATOM 5591 N N . TYR B 1 275 ? -7.984 8.906 5.645 1 97.81 275 TYR B N 1
ATOM 5592 C CA . TYR B 1 275 ? -7.109 9.672 4.766 1 97.81 275 TYR B CA 1
ATOM 5593 C C . TYR B 1 275 ? -5.898 10.203 5.527 1 97.81 275 TYR B C 1
ATOM 5595 O O . TYR B 1 275 ? -6.039 10.781 6.609 1 97.81 275 TYR B O 1
ATOM 5603 N N . VAL B 1 276 ? -4.754 9.961 4.977 1 97.94 276 VAL B N 1
ATOM 5604 C CA . VAL B 1 276 ? -3.561 10.594 5.523 1 97.94 276 VAL B CA 1
ATOM 5605 C C . VAL B 1 276 ? -3.043 11.648 4.555 1 97.94 276 VAL B C 1
ATOM 5607 O O . VAL B 1 276 ? -2.746 11.344 3.395 1 97.94 276 VAL B O 1
ATOM 5610 N N . THR B 1 277 ? -3.018 12.789 5.031 1 96.56 277 THR B N 1
ATOM 5611 C CA . THR B 1 277 ? -2.541 13.922 4.25 1 96.56 277 THR B CA 1
ATOM 5612 C C . THR B 1 277 ? -1.506 14.727 5.035 1 96.56 277 THR B C 1
ATOM 5614 O O . THR B 1 277 ? -0.763 14.164 5.844 1 96.56 277 THR B O 1
ATOM 5617 N N . HIS B 1 278 ? -1.398 16.016 4.797 1 95.75 278 HIS B N 1
ATOM 5618 C CA . HIS B 1 278 ? -0.321 16.828 5.363 1 95.75 278 HIS B CA 1
ATOM 5619 C C . HIS B 1 278 ? -0.872 17.953 6.223 1 95.75 278 HIS B C 1
ATOM 5621 O O . HIS B 1 278 ? -2.055 18.297 6.133 1 95.75 278 HIS B O 1
ATOM 5627 N N . ASP B 1 279 ? -0.027 18.484 7.004 1 94.88 279 ASP B N 1
ATOM 5628 C CA . ASP B 1 279 ? -0.414 19.531 7.945 1 94.88 279 ASP B CA 1
ATOM 5629 C C . ASP B 1 279 ? -0.923 20.766 7.215 1 94.88 279 ASP B C 1
ATOM 5631 O O . ASP B 1 279 ? -1.877 21.406 7.656 1 94.88 279 ASP B O 1
ATOM 5635 N N . TRP B 1 280 ? -0.373 21.047 6.047 1 91.75 280 TRP B N 1
ATOM 5636 C CA . TRP B 1 280 ? -0.822 22.203 5.262 1 91.75 280 TRP B CA 1
ATOM 5637 C C . TRP B 1 280 ? -2.275 22.031 4.836 1 91.75 280 TRP B C 1
ATOM 5639 O O . TRP B 1 280 ? -3.047 22.984 4.836 1 91.75 280 TRP B O 1
ATOM 5649 N N . ASN B 1 281 ? -2.607 20.844 4.453 1 94.25 281 ASN B N 1
ATOM 5650 C CA . ASN B 1 281 ? -3.979 20.562 4.043 1 94.25 281 ASN B CA 1
ATOM 5651 C C . ASN B 1 281 ? -4.953 20.703 5.207 1 94.25 281 ASN B C 1
ATOM 5653 O O . ASN B 1 281 ? -6.039 21.266 5.047 1 94.25 281 ASN B O 1
ATOM 5657 N N . LEU B 1 282 ? -4.535 20.234 6.316 1 95.94 282 LEU B N 1
ATOM 5658 C CA . LEU B 1 282 ? -5.398 20.312 7.488 1 95.94 282 LEU B CA 1
ATOM 5659 C C . LEU B 1 282 ? -5.57 21.766 7.934 1 95.94 282 LEU B C 1
ATOM 5661 O O . LEU B 1 282 ? -6.668 22.172 8.305 1 95.94 282 LEU B O 1
ATOM 5665 N N . ALA B 1 283 ? -4.465 22.516 7.934 1 93.56 283 ALA B N 1
ATOM 5666 C CA . ALA B 1 283 ? -4.535 23.938 8.281 1 93.56 283 ALA B CA 1
ATOM 5667 C C . ALA B 1 283 ? -5.477 24.688 7.336 1 93.56 283 ALA B C 1
ATOM 5669 O O . ALA B 1 283 ? -6.273 25.516 7.777 1 93.56 283 ALA B O 1
ATOM 5670 N N . ALA B 1 284 ? -5.348 24.422 6.082 1 92.81 284 ALA B N 1
ATOM 5671 C CA . ALA B 1 284 ? -6.219 25.047 5.09 1 92.81 284 ALA B CA 1
ATOM 5672 C C . ALA B 1 284 ? -7.68 24.688 5.336 1 92.81 284 ALA B C 1
ATOM 5674 O O . ALA B 1 284 ? -8.562 25.531 5.211 1 92.81 284 ALA B O 1
ATOM 5675 N N . LEU B 1 285 ? -7.945 23.453 5.641 1 96 285 LEU B N 1
ATOM 5676 C CA . LEU B 1 285 ? -9.305 23.016 5.926 1 96 285 LEU B CA 1
ATOM 5677 C C . LEU B 1 285 ? -9.875 23.734 7.141 1 96 285 LEU B C 1
ATOM 5679 O O . LEU B 1 285 ? -11.016 24.203 7.113 1 96 285 LEU B O 1
ATOM 5683 N N . LEU B 1 286 ? -9.094 23.844 8.164 1 95.44 286 LEU B N 1
ATOM 5684 C CA . LEU B 1 286 ? -9.516 24.578 9.359 1 95.44 286 LEU B CA 1
ATOM 5685 C C . LEU B 1 286 ? -9.781 26.047 9.047 1 95.44 286 LEU B C 1
ATOM 5687 O O . LEU B 1 286 ? -10.68 26.656 9.625 1 95.44 286 LEU B O 1
ATOM 5691 N N . SER B 1 287 ? -8.984 26.547 8.148 1 92.5 287 SER B N 1
ATOM 5692 C CA . SER B 1 287 ? -9.188 27.922 7.715 1 92.5 287 SER B CA 1
ATOM 5693 C C . SER B 1 287 ? -10.516 28.078 6.98 1 92.5 287 SER B C 1
ATOM 5695 O O . SER B 1 287 ? -11.258 29.047 7.223 1 92.5 287 SER B O 1
ATOM 5697 N N . VAL B 1 288 ? -10.789 27.203 6.07 1 94.5 288 VAL B N 1
ATOM 5698 C CA . VAL B 1 288 ? -12.062 27.219 5.348 1 94.5 288 VAL B CA 1
ATOM 5699 C C . VAL B 1 288 ? -13.219 27.172 6.34 1 94.5 288 VAL B C 1
ATOM 5701 O O . VAL B 1 288 ? -14.227 27.875 6.164 1 94.5 288 VAL B O 1
ATOM 5704 N N . MET B 1 289 ? -13.078 26.391 7.406 1 96 289 MET B N 1
ATOM 5705 C CA . MET B 1 289 ? -14.125 26.234 8.414 1 96 289 MET B CA 1
ATOM 5706 C C . MET B 1 289 ? -14.172 27.422 9.352 1 96 289 MET B C 1
ATOM 5708 O O . MET B 1 289 ? -15.094 27.547 10.156 1 96 289 MET B O 1
ATOM 5712 N N . ARG B 1 290 ? -13.195 28.25 9.258 1 93.31 290 ARG B N 1
ATOM 5713 C CA . ARG B 1 290 ? -13.055 29.406 10.133 1 93.31 290 ARG B CA 1
ATOM 5714 C C . ARG B 1 290 ? -12.922 28.984 11.586 1 93.31 290 ARG B C 1
ATOM 5716 O O . ARG B 1 290 ? -13.516 29.609 12.477 1 93.31 290 ARG B O 1
ATOM 5723 N N . LEU B 1 291 ? -12.203 27.906 11.773 1 94.56 291 LEU B N 1
ATOM 5724 C CA . LEU B 1 291 ? -12.047 27.328 13.109 1 94.56 291 LEU B CA 1
ATOM 5725 C C . LEU B 1 291 ? -10.57 27.125 13.445 1 94.56 291 LEU B C 1
ATOM 5727 O O . LEU B 1 291 ? -10.242 26.375 14.375 1 94.56 291 LEU B O 1
ATOM 5731 N N . SER B 1 292 ? -9.719 27.734 12.656 1 91.62 292 SER B N 1
ATOM 5732 C CA . SER B 1 292 ? -8.289 27.672 12.945 1 91.62 292 SER B CA 1
ATOM 5733 C C . SER B 1 292 ? -7.934 28.469 14.188 1 91.62 292 SER B C 1
ATOM 5735 O O . SER B 1 292 ? -8.477 29.562 14.406 1 91.62 292 SER B O 1
ATOM 5737 N N . ASN B 1 293 ? -6.996 27.969 15 1 89.12 293 ASN B N 1
ATOM 5738 C CA . ASN B 1 293 ? -6.504 28.719 16.156 1 89.12 293 ASN B CA 1
ATOM 5739 C C . ASN B 1 293 ? -5.223 29.484 15.812 1 89.12 293 ASN B C 1
ATOM 5741 O O . ASN B 1 293 ? -4.57 30.031 16.703 1 89.12 293 ASN B O 1
ATOM 5745 N N . GLY B 1 294 ? -4.844 29.344 14.602 1 88.94 294 GLY B N 1
ATOM 5746 C CA . GLY B 1 294 ? -3.688 30.109 14.141 1 88.94 294 GLY B CA 1
ATOM 5747 C C . GLY B 1 294 ? -2.377 29.359 14.344 1 88.94 294 GLY B C 1
ATOM 5748 O O . GLY B 1 294 ? -1.305 29.906 14.062 1 88.94 294 GLY B O 1
ATOM 5749 N N . LEU B 1 295 ? -2.465 28.172 14.789 1 93.06 295 LEU B N 1
ATOM 5750 C CA . LEU B 1 295 ? -1.26 27.391 15.039 1 93.06 295 LEU B CA 1
ATOM 5751 C C . LEU B 1 295 ? -1.103 26.281 14 1 93.06 295 LEU B C 1
ATOM 5753 O O . LEU B 1 295 ? -2.094 25.781 13.469 1 93.06 295 LEU B O 1
ATOM 5757 N N . ARG B 1 296 ? 0.151 25.953 13.719 1 94.62 296 ARG B N 1
ATOM 5758 C CA . ARG B 1 296 ? 0.419 24.781 12.898 1 94.62 296 ARG B CA 1
ATOM 5759 C C . ARG B 1 296 ? -0.115 23.516 13.562 1 94.62 296 ARG B C 1
ATOM 5761 O O . ARG B 1 296 ? 0.141 23.266 14.742 1 94.62 296 ARG B O 1
ATOM 5768 N N . PRO B 1 297 ? -0.863 22.719 12.812 1 95.44 297 PRO B N 1
ATOM 5769 C CA . PRO B 1 297 ? -1.305 21.453 13.398 1 95.44 297 PRO B CA 1
ATOM 5770 C C . PRO B 1 297 ? -0.14 20.562 13.82 1 95.44 297 PRO B C 1
ATOM 5772 O O . PRO B 1 297 ? 0.849 20.453 13.094 1 95.44 297 PRO B O 1
ATOM 5775 N N . PRO B 1 298 ? -0.201 19.984 15.016 1 95.81 298 PRO B N 1
ATOM 5776 C CA . PRO B 1 298 ? 0.86 19.078 15.453 1 95.81 298 PRO B CA 1
ATOM 5777 C C . PRO B 1 298 ? 0.855 17.766 14.688 1 95.81 298 PRO B C 1
ATOM 5779 O O . PRO B 1 298 ? -0.094 17.469 13.961 1 95.81 298 PRO B O 1
ATOM 5782 N N . PRO B 1 299 ? 1.943 16.969 14.852 1 96.19 299 PRO B N 1
ATOM 5783 C CA . PRO B 1 299 ? 1.93 15.625 14.266 1 96.19 299 PRO B CA 1
ATOM 5784 C C . PRO B 1 299 ? 0.715 14.805 14.695 1 96.19 299 PRO B C 1
ATOM 5786 O O . PRO B 1 299 ? 0.282 14.891 15.844 1 96.19 299 PRO B O 1
ATOM 5789 N N . CYS B 1 300 ? 0.128 14.062 13.758 1 97.69 300 CYS B N 1
ATOM 5790 C CA . CYS B 1 300 ? -1.008 13.18 13.984 1 97.69 300 CYS B CA 1
ATOM 5791 C C . CYS B 1 300 ? -2.287 13.977 14.203 1 97.69 300 CYS B C 1
ATOM 5793 O O . CYS B 1 300 ? -3.291 13.438 14.672 1 97.69 300 CYS B O 1
ATOM 5795 N N . ALA B 1 301 ? -2.182 15.297 13.977 1 97.94 301 ALA B N 1
ATOM 5796 C CA . ALA B 1 301 ? -3.434 16.047 14.062 1 97.94 301 ALA B CA 1
ATOM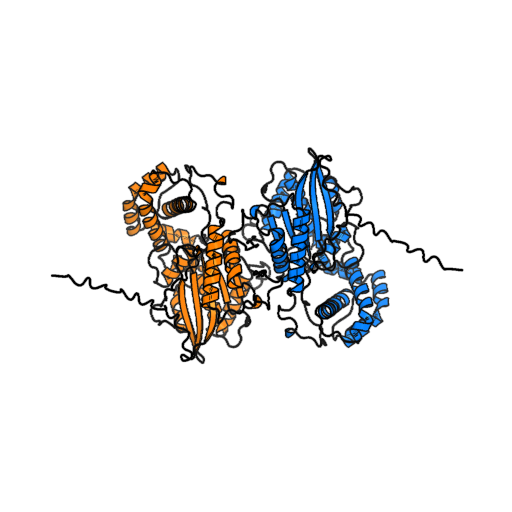 5797 C C . ALA B 1 301 ? -4.512 15.406 13.195 1 97.94 301 ALA B C 1
ATOM 5799 O O . ALA B 1 301 ? -4.242 14.984 12.07 1 97.94 301 ALA B O 1
ATOM 5800 N N . THR B 1 302 ? -5.75 15.312 13.727 1 98.5 302 THR B N 1
ATOM 5801 C CA . THR B 1 302 ? -6.785 14.5 13.086 1 98.5 302 THR B CA 1
ATOM 5802 C C . THR B 1 302 ? -8.141 15.188 13.188 1 98.5 302 THR B C 1
ATOM 5804 O O . THR B 1 302 ? -8.492 15.742 14.234 1 98.5 302 THR B O 1
ATOM 5807 N N . ILE B 1 303 ? -8.867 15.195 12.117 1 98.62 303 ILE B N 1
ATOM 5808 C CA . ILE B 1 303 ? -10.273 15.578 12.125 1 98.62 303 ILE B CA 1
ATOM 5809 C C . ILE B 1 303 ? -11.141 14.367 11.789 1 98.62 303 ILE B C 1
ATOM 5811 O O . ILE B 1 303 ? -10.875 13.664 10.805 1 98.62 303 ILE B O 1
ATOM 5815 N N . SER B 1 304 ? -12.094 14.039 12.609 1 98.69 304 SER B N 1
ATOM 5816 C CA . SER B 1 304 ? -13.086 13.016 12.289 1 98.69 304 SER B CA 1
ATOM 5817 C C . SER B 1 304 ? -14.422 13.641 11.891 1 98.69 304 SER B C 1
ATOM 5819 O O . SER B 1 304 ? -14.836 14.648 12.461 1 98.69 304 SER B O 1
ATOM 5821 N N . PHE B 1 305 ? -15.008 13.148 10.906 1 98.88 305 PHE B N 1
ATOM 5822 C CA . PHE B 1 305 ? -16.359 13.477 10.477 1 98.88 305 PHE B CA 1
ATOM 5823 C C . PHE B 1 305 ? -17.312 12.312 10.75 1 98.88 305 PHE B C 1
ATOM 5825 O O . PHE B 1 305 ? -17.25 11.281 10.07 1 98.88 305 PHE B O 1
ATOM 5832 N N . GLU B 1 306 ? -18.125 12.539 11.703 1 98.69 306 GLU B N 1
ATOM 5833 C CA . GLU B 1 306 ? -19.094 11.523 12.109 1 98.69 306 GLU B CA 1
ATOM 5834 C C . GLU B 1 306 ? -20.469 11.781 11.492 1 98.69 306 GLU B C 1
ATOM 5836 O O . GLU B 1 306 ? -21.109 12.797 11.781 1 98.69 306 GLU B O 1
ATOM 5841 N N . MET B 1 307 ? -20.891 10.859 10.68 1 98.44 307 MET B N 1
ATOM 5842 C CA . MET B 1 307 ? -2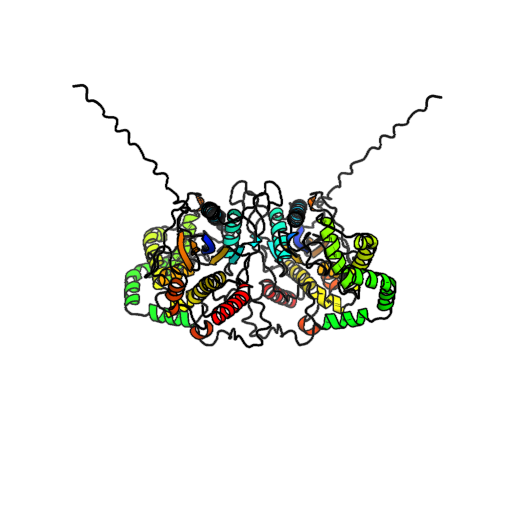2.219 10.984 10.086 1 98.44 307 MET B CA 1
ATOM 5843 C C . MET B 1 307 ? -23.234 10.148 10.852 1 98.44 307 MET B C 1
ATOM 5845 O O . MET B 1 307 ? -23.078 8.938 10.977 1 98.44 307 MET B O 1
ATOM 5849 N N . TYR B 1 308 ? -24.281 10.836 11.32 1 97.81 308 TYR B N 1
ATOM 5850 C CA . TYR B 1 308 ? -25.328 10.188 12.086 1 97.81 308 TYR B CA 1
ATOM 5851 C C . TYR B 1 308 ? -26.641 10.156 11.297 1 97.81 308 TYR B C 1
ATOM 5853 O O . TYR B 1 308 ? -26.938 11.102 10.555 1 97.81 308 TYR B O 1
ATOM 5861 N N . ARG B 1 309 ? -27.344 9.094 11.461 1 96.06 309 ARG B N 1
ATOM 5862 C CA . ARG B 1 309 ? -28.703 9 10.953 1 96.06 309 ARG B CA 1
ATOM 5863 C C . ARG B 1 309 ? -29.719 9.242 12.062 1 96.06 309 ARG B C 1
ATOM 5865 O O . ARG B 1 309 ? -29.609 8.656 13.141 1 96.06 309 ARG B O 1
ATOM 5872 N N . GLU B 1 310 ? -30.594 10.125 11.812 1 91.81 310 GLU B N 1
ATOM 5873 C CA . GLU B 1 310 ? -31.719 10.445 12.68 1 91.81 310 GLU B CA 1
ATOM 5874 C C . GLU B 1 310 ? -33.031 10.391 11.914 1 91.81 310 GLU B C 1
ATOM 5876 O O . GLU B 1 310 ? -33.5 11.398 11.375 1 91.81 310 GLU B O 1
ATOM 5881 N N . GLY B 1 311 ? -33.719 9.25 12.047 1 89.12 311 GLY B N 1
ATOM 5882 C CA . GLY B 1 311 ? -34.875 9.062 11.164 1 89.12 311 GLY B CA 1
ATOM 5883 C C . GLY B 1 311 ? -34.5 9.07 9.695 1 89.12 311 GLY B C 1
ATOM 5884 O O . GLY B 1 311 ? -33.688 8.242 9.25 1 89.12 311 GLY B O 1
ATOM 5885 N N . LYS B 1 312 ? -35 10.031 8.984 1 88.62 312 LYS B N 1
ATOM 5886 C CA . LYS B 1 312 ? -34.719 10.141 7.555 1 88.62 312 LYS B CA 1
ATOM 5887 C C . LYS B 1 312 ? -33.594 11.164 7.281 1 88.62 312 LYS B C 1
ATOM 5889 O O . LYS B 1 312 ? -33.156 11.305 6.145 1 88.62 312 LYS B O 1
ATOM 5894 N N . GLU B 1 313 ? -33.156 11.773 8.32 1 92.62 313 GLU B N 1
ATOM 5895 C CA . GLU B 1 313 ? -32.188 12.836 8.164 1 92.62 313 GLU B CA 1
ATOM 5896 C C . GLU B 1 313 ? -30.781 12.359 8.555 1 92.62 313 GLU B C 1
ATOM 5898 O O . GLU B 1 313 ? -30.641 11.375 9.281 1 92.62 313 GLU B O 1
ATOM 5903 N N . HIS B 1 314 ? -29.844 13.023 7.98 1 96.38 314 HIS B N 1
ATOM 5904 C CA . HIS B 1 314 ? -28.453 12.781 8.336 1 96.38 314 HIS B CA 1
ATOM 5905 C C . HIS B 1 314 ? -27.797 14.047 8.891 1 96.38 314 HIS B C 1
ATOM 5907 O O . HIS B 1 314 ? -28.062 15.148 8.414 1 96.38 314 HIS B O 1
ATOM 5913 N N . THR B 1 315 ? -27 13.898 9.922 1 97.75 315 THR B N 1
ATOM 5914 C CA . THR B 1 315 ? -26.266 15.008 10.523 1 97.75 315 THR B CA 1
ATOM 5915 C C . THR B 1 315 ? -24.781 14.664 10.641 1 97.75 315 THR B C 1
ATOM 5917 O O . THR B 1 315 ? -24.406 13.492 10.617 1 97.75 315 THR B O 1
ATOM 5920 N N . ILE B 1 316 ? -23.938 15.688 10.695 1 98.5 316 ILE B N 1
ATOM 5921 C CA . ILE B 1 316 ? -22.484 15.531 10.75 1 98.5 316 ILE B CA 1
ATOM 5922 C C . ILE B 1 316 ? -21.953 16.141 12.047 1 98.5 316 ILE B C 1
ATOM 5924 O O . ILE B 1 316 ? -22.25 17.297 12.367 1 98.5 316 ILE B O 1
ATOM 5928 N N . ARG B 1 317 ? -21.25 15.406 12.797 1 98.56 317 ARG B N 1
ATOM 5929 C CA . ARG B 1 317 ? -20.469 15.906 13.922 1 98.56 317 ARG B CA 1
ATOM 5930 C C . ARG B 1 317 ? -18.969 15.867 13.602 1 98.56 317 ARG B C 1
ATOM 5932 O O . ARG B 1 317 ? -18.453 14.852 13.141 1 98.56 317 ARG B O 1
ATOM 5939 N N . THR B 1 318 ? -18.312 16.984 13.789 1 98.62 318 THR B N 1
ATOM 5940 C CA . THR B 1 318 ? -16.891 17.109 13.453 1 98.62 318 THR B CA 1
ATOM 5941 C C . THR B 1 318 ? -16.062 17.312 14.711 1 98.62 318 THR B C 1
ATOM 5943 O O . THR B 1 318 ? -16.344 18.188 15.523 1 98.62 318 THR B O 1
ATOM 5946 N N . LEU B 1 319 ? -15.055 16.453 14.875 1 98.5 319 LEU B N 1
ATOM 5947 C CA . LEU B 1 319 ? -14.164 16.516 16.031 1 98.5 319 LEU B CA 1
ATOM 5948 C C . LEU B 1 319 ? -12.719 16.719 15.586 1 98.5 319 LEU B C 1
ATOM 5950 O O . LEU B 1 319 ? -12.305 16.203 14.547 1 98.5 319 LEU B O 1
ATOM 5954 N N . PHE B 1 320 ? -11.984 17.5 16.375 1 98 320 PHE B N 1
ATOM 5955 C CA . PHE B 1 320 ? -10.57 17.766 16.125 1 98 320 PHE B CA 1
ATOM 5956 C C . PHE B 1 320 ? -9.711 17.219 17.25 1 98 320 PHE B C 1
ATOM 5958 O O . PHE B 1 320 ? -9.969 17.484 18.422 1 98 320 PHE B O 1
ATOM 5965 N N . PHE B 1 321 ? -8.766 16.328 16.891 1 96.44 321 PHE B N 1
ATOM 5966 C CA . PHE B 1 321 ? -7.781 15.758 17.797 1 96.44 321 PHE B CA 1
ATOM 5967 C C . PHE B 1 321 ? -6.406 16.359 17.547 1 96.44 321 PHE B C 1
ATOM 5969 O O . PHE B 1 321 ? -5.852 16.25 16.453 1 96.44 321 PHE B O 1
ATOM 5976 N N . ASN B 1 322 ? -5.773 17 18.609 1 93.62 322 ASN B N 1
ATOM 5977 C CA . ASN B 1 322 ? -4.543 17.734 18.375 1 93.62 322 ASN B CA 1
ATOM 5978 C C . ASN B 1 322 ? -3.531 17.516 19.484 1 93.62 322 ASN B C 1
ATOM 5980 O O . ASN B 1 322 ? -2.764 18.406 19.828 1 93.62 322 ASN B O 1
ATOM 5984 N N . SER B 1 323 ? -3.545 16.344 20 1 88.44 323 SER B N 1
ATOM 5985 C CA . SER B 1 323 ? -2.533 16.016 21 1 88.44 323 SER B CA 1
ATOM 5986 C C . SER B 1 323 ? -1.126 16.219 20.453 1 88.44 323 SER B C 1
ATOM 5988 O O . SER B 1 323 ? -0.849 15.883 19.297 1 88.44 323 SER B O 1
ATOM 5990 N N . THR B 1 324 ? -0.239 16.719 21.312 1 86.75 324 THR B N 1
ATOM 5991 C CA . THR B 1 324 ? 1.14 16.969 20.906 1 86.75 324 THR B CA 1
ATOM 5992 C C . THR B 1 324 ? 2.035 15.797 21.297 1 86.75 324 THR B C 1
ATOM 5994 O O . THR B 1 324 ? 3.193 15.727 20.875 1 86.75 324 THR B O 1
ATOM 5997 N N . HIS B 1 325 ? 1.454 14.836 22.109 1 90.75 325 HIS B N 1
ATOM 5998 C CA . HIS B 1 325 ? 2.238 13.695 22.547 1 90.75 325 HIS B CA 1
ATOM 5999 C C . HIS B 1 325 ? 1.419 12.406 22.5 1 90.75 325 HIS B C 1
ATOM 6001 O O . HIS B 1 325 ? 1.27 11.719 23.5 1 90.75 325 HIS B O 1
ATOM 6007 N N . PRO B 1 326 ? 0.984 12.078 21.328 1 91.5 326 PRO B N 1
ATOM 6008 C CA . PRO B 1 326 ? 0.146 10.883 21.25 1 91.5 326 PRO B CA 1
ATOM 6009 C C . PRO B 1 326 ? 0.899 9.609 21.625 1 91.5 326 PRO B C 1
ATOM 6011 O O . PRO B 1 326 ? 0.281 8.609 22 1 91.5 326 PRO B O 1
ATOM 6014 N N . GLU B 1 327 ? 2.193 9.617 21.641 1 93.56 327 GLU B N 1
ATOM 6015 C CA . GLU B 1 327 ? 2.998 8.43 21.938 1 93.56 327 GLU B CA 1
ATOM 6016 C C . GLU B 1 327 ? 2.826 8 23.391 1 93.56 327 GLU B C 1
ATOM 6018 O O . GLU B 1 327 ? 3.158 6.871 23.75 1 93.56 327 GLU B O 1
ATOM 6023 N N . THR B 1 328 ? 2.34 8.883 24.188 1 92.81 328 THR B N 1
ATOM 6024 C CA . THR B 1 328 ? 2.203 8.57 25.594 1 92.81 328 THR B CA 1
ATOM 6025 C C . THR B 1 328 ? 1.035 7.613 25.828 1 92.81 328 THR B C 1
ATOM 6027 O O . THR B 1 328 ? 0.938 6.988 26.891 1 92.81 328 THR B O 1
ATOM 6030 N N . GLY B 1 329 ? 0.097 7.605 24.938 1 91.62 329 GLY B N 1
ATOM 6031 C CA . GLY B 1 329 ? -1.06 6.73 25.047 1 91.62 329 GLY B CA 1
ATOM 6032 C C . GLY B 1 329 ? -2.168 7.316 25.906 1 91.62 329 GLY B C 1
ATOM 6033 O O . GLY B 1 329 ? -3.199 6.676 26.109 1 91.62 329 GLY B O 1
ATOM 6034 N N . VAL B 1 330 ? -1.934 8.531 26.281 1 88.5 330 VAL B N 1
ATOM 6035 C CA . VAL B 1 330 ? -2.955 9.188 27.094 1 88.5 330 VAL B CA 1
ATOM 6036 C C . VAL B 1 330 ? -4.102 9.656 26.188 1 88.5 330 VAL B C 1
ATOM 6038 O O . VAL B 1 330 ? -3.867 10.219 25.125 1 88.5 330 VAL B O 1
ATOM 6041 N N . ASP B 1 331 ? -5.27 9.391 26.688 1 88.81 331 ASP B N 1
ATOM 6042 C CA . ASP B 1 331 ? -6.445 9.781 25.922 1 88.81 331 ASP B CA 1
ATOM 6043 C C . ASP B 1 331 ? -6.535 11.305 25.781 1 88.81 331 ASP B C 1
ATOM 6045 O O . ASP B 1 331 ? -6.27 12.031 26.734 1 88.81 331 ASP B O 1
ATOM 6049 N N . GLN B 1 332 ? -6.832 11.695 24.609 1 90.81 332 GLN B N 1
ATOM 6050 C CA . GLN B 1 332 ? -7.023 13.125 24.406 1 90.81 332 GLN B CA 1
ATOM 6051 C C . GLN B 1 332 ? -8.508 13.484 24.375 1 90.81 332 GLN B C 1
ATOM 6053 O O . GLN B 1 332 ? -9.352 12.648 24.047 1 90.81 332 GLN B O 1
ATOM 6058 N N . GLU B 1 333 ? -8.734 14.695 24.766 1 91.62 333 GLU B N 1
ATOM 6059 C CA . GLU B 1 333 ? -10.094 15.219 24.656 1 91.62 333 GLU B CA 1
ATOM 6060 C C . GLU B 1 333 ? -10.336 15.828 23.281 1 91.62 333 GLU B C 1
ATOM 6062 O O . GLU B 1 333 ? -9.609 16.734 22.859 1 91.62 333 GLU B O 1
ATOM 6067 N N . PRO B 1 334 ? -11.352 15.32 22.625 1 94.5 334 PRO B N 1
ATOM 6068 C CA . PRO B 1 334 ? -11.641 15.891 21.297 1 94.5 334 PRO B CA 1
ATOM 6069 C C . PRO B 1 334 ? -12.164 17.328 21.375 1 94.5 334 PRO B C 1
ATOM 6071 O O . PRO B 1 334 ? -12.891 17.672 22.312 1 94.5 334 PRO B O 1
ATOM 6074 N N . HIS B 1 335 ? -11.797 18.172 20.484 1 96.56 335 HIS B N 1
ATOM 6075 C CA . HIS B 1 335 ? -12.367 19.5 20.312 1 96.56 335 HIS B CA 1
ATOM 6076 C C . HIS B 1 335 ? -13.516 19.484 19.312 1 96.56 335 HIS B C 1
ATOM 6078 O O . HIS B 1 335 ? -13.328 19.109 18.156 1 96.56 335 HIS B O 1
ATOM 6084 N N . LEU B 1 336 ? -14.664 19.859 19.797 1 97.5 336 LEU B N 1
ATOM 6085 C CA . LEU B 1 336 ? -15.828 19.938 18.922 1 97.5 336 LEU B CA 1
ATOM 6086 C C . LEU B 1 336 ? -15.68 21.109 17.938 1 97.5 336 LEU B C 1
ATOM 6088 O O . LEU B 1 336 ? -15.375 22.234 18.344 1 97.5 336 LEU B O 1
ATOM 6092 N N . LEU B 1 337 ? -15.781 20.828 16.672 1 98.19 337 LEU B N 1
ATOM 6093 C CA . LEU B 1 337 ? -15.766 21.859 15.633 1 98.19 337 LEU B CA 1
ATOM 6094 C C . LEU B 1 337 ? -17.172 22.125 15.125 1 98.19 337 LEU B C 1
ATOM 6096 O O . LEU B 1 337 ? -17.797 21.266 14.508 1 98.19 337 LEU B O 1
ATOM 6100 N N . ILE B 1 338 ? -17.656 23.328 15.359 1 98.31 338 ILE B N 1
ATOM 6101 C CA . ILE B 1 338 ? -19.016 23.688 14.945 1 98.31 338 ILE B CA 1
ATOM 6102 C C . ILE B 1 338 ? -18.953 24.781 13.883 1 98.31 338 ILE B C 1
ATOM 6104 O O . ILE B 1 338 ? -18.453 25.875 14.141 1 98.31 338 ILE B O 1
ATOM 6108 N N . LEU B 1 339 ? -19.453 24.469 12.75 1 97.75 339 LEU B N 1
ATOM 6109 C CA . LEU B 1 339 ? -19.5 25.453 11.672 1 97.75 339 LEU B CA 1
ATOM 6110 C C . LEU B 1 339 ? -20.516 26.547 11.977 1 97.75 339 LEU B C 1
ATOM 6112 O O . LEU B 1 339 ? -21.516 26.297 12.656 1 97.75 339 LEU B O 1
ATOM 6116 N N . GLU B 1 340 ? -20.203 27.719 11.422 1 96.75 340 GLU B N 1
ATOM 6117 C CA . GLU B 1 340 ? -21.203 28.781 11.523 1 96.75 340 GLU B CA 1
ATOM 6118 C C . GLU B 1 340 ? -22.531 28.344 10.938 1 96.75 340 GLU B C 1
ATOM 6120 O O . GLU B 1 340 ? -22.578 27.797 9.828 1 96.75 340 GLU B O 1
ATOM 6125 N N . GLY B 1 341 ? -23.578 28.484 11.656 1 96.06 341 GLY B N 1
ATOM 6126 C CA . GLY B 1 341 ? -24.906 28.109 11.195 1 96.06 341 GLY B CA 1
ATOM 6127 C C . GLY B 1 341 ? -25.297 26.688 11.602 1 96.06 341 GLY B C 1
ATOM 6128 O O . GLY B 1 341 ? -26.406 26.234 11.305 1 96.06 341 GLY B O 1
ATOM 6129 N N . CYS B 1 342 ? -24.406 26.078 12.297 1 97.31 342 CYS B N 1
ATOM 6130 C CA . CYS B 1 342 ? -24.656 24.703 12.703 1 97.31 342 CYS B CA 1
ATOM 6131 C C . CYS B 1 342 ? -24.641 24.562 14.219 1 97.31 342 CYS B C 1
ATOM 6133 O O . CYS B 1 342 ? -24.281 25.516 14.93 1 97.31 342 CYS B O 1
ATOM 6135 N N . THR B 1 343 ? -25.172 23.453 14.68 1 96.19 343 THR B N 1
ATOM 6136 C CA . THR B 1 343 ? -24.953 22.938 16.031 1 96.19 343 THR B CA 1
ATOM 6137 C C . THR B 1 343 ? -23.953 21.781 16.016 1 96.19 343 THR B C 1
ATOM 6139 O O . THR B 1 343 ? -23.281 21.562 15.008 1 96.19 343 THR B O 1
ATOM 6142 N N . GLU B 1 344 ? -23.859 21.125 17.109 1 97.25 344 GLU B N 1
ATOM 6143 C CA . GLU B 1 344 ? -22.969 19.984 17.203 1 97.25 344 GLU B CA 1
ATOM 6144 C C . GLU B 1 344 ? -23.266 18.953 16.125 1 97.25 344 GLU B C 1
ATOM 6146 O O . GLU B 1 344 ? -22.344 18.344 15.562 1 97.25 344 GLU B O 1
ATOM 6151 N N . TYR B 1 345 ? -24.562 18.781 15.945 1 97.62 345 TYR B N 1
ATOM 6152 C CA . TYR B 1 345 ? -25.016 17.891 14.883 1 97.62 345 TYR B CA 1
ATOM 6153 C C . TYR B 1 345 ? -25.562 18.672 13.703 1 97.62 345 TYR B C 1
ATOM 6155 O O . TYR B 1 345 ? -26.75 19.031 13.688 1 97.62 345 TYR B O 1
ATOM 6163 N N . CYS B 1 346 ? -24.719 18.922 12.758 1 97.94 346 CYS B N 1
ATOM 6164 C CA . CYS B 1 346 ? -25.016 19.781 11.617 1 97.94 346 CYS B CA 1
ATOM 6165 C C . CYS B 1 346 ? -25.734 19 10.523 1 97.94 346 CYS B C 1
ATOM 6167 O O . CYS B 1 346 ? -25.234 17.984 10.031 1 97.94 346 CYS B O 1
ATOM 6169 N N . PRO B 1 347 ? -26.969 19.438 10.133 1 97.62 347 PRO B N 1
ATOM 6170 C CA . PRO B 1 347 ? -27.625 18.75 9.016 1 97.62 347 PRO B CA 1
ATOM 6171 C C . PRO B 1 347 ? -26.719 18.609 7.793 1 97.62 347 PRO B C 1
ATOM 6173 O O . PRO B 1 347 ? -26 19.562 7.445 1 97.62 347 PRO B O 1
ATOM 6176 N N . LEU B 1 348 ? -26.734 17.453 7.141 1 97 348 LEU B N 1
ATOM 6177 C CA . LEU B 1 348 ? -25.859 17.156 6.02 1 97 348 LEU B CA 1
ATOM 6178 C C . LEU B 1 348 ? -25.969 18.234 4.941 1 97 348 LEU B C 1
ATOM 6180 O O . LEU B 1 348 ? -24.953 18.688 4.414 1 97 348 LEU B O 1
ATOM 6184 N N . SER B 1 349 ? -27.219 18.672 4.609 1 95.25 349 SER B N 1
ATOM 6185 C CA . SER B 1 349 ? -27.422 19.672 3.576 1 95.25 349 SER B CA 1
ATOM 6186 C C . SER B 1 349 ? -26.734 20.984 3.945 1 95.25 349 SER B C 1
ATOM 6188 O O . SER B 1 349 ? -26.094 21.625 3.104 1 95.25 349 SER B O 1
ATOM 6190 N N . THR B 1 350 ? -26.875 21.406 5.219 1 97 350 THR B N 1
ATOM 6191 C CA . THR B 1 350 ? -26.25 22.641 5.703 1 97 350 THR B CA 1
ATOM 6192 C C . THR B 1 350 ? -24.719 22.516 5.68 1 97 350 THR B C 1
ATOM 6194 O O . THR B 1 350 ? -24.031 23.453 5.293 1 97 350 THR B O 1
ATOM 6197 N N . PHE B 1 351 ? -24.266 21.391 6.062 1 97.75 351 PHE B N 1
ATOM 6198 C CA . PHE B 1 351 ? -22.828 21.109 6.098 1 97.75 351 PHE B CA 1
ATOM 6199 C C . PHE B 1 351 ? -22.219 21.234 4.707 1 97.75 351 PHE B C 1
ATOM 6201 O O . PHE B 1 351 ? -21.203 21.906 4.531 1 97.75 351 PHE B O 1
ATOM 6208 N N . VAL B 1 352 ? -22.859 20.578 3.74 1 96.31 352 VAL B N 1
ATOM 6209 C CA . VAL B 1 352 ? -22.375 20.594 2.367 1 96.31 352 VAL B CA 1
ATOM 6210 C C . VAL B 1 352 ? -22.422 22.016 1.811 1 96.31 352 VAL B C 1
ATOM 6212 O O . VAL B 1 352 ? -21.469 22.484 1.173 1 96.31 352 VAL B O 1
ATOM 6215 N N . GLN B 1 353 ? -23.469 22.719 2.092 1 95.81 353 GLN B N 1
ATOM 6216 C CA . GLN B 1 353 ? -23.672 24.062 1.582 1 95.81 353 GLN B CA 1
ATOM 6217 C C . GLN B 1 353 ? -22.609 25.016 2.135 1 95.81 353 GLN B C 1
ATOM 6219 O O . GLN B 1 353 ? -22.188 25.953 1.445 1 95.81 353 GLN B O 1
ATOM 6224 N N . PHE B 1 354 ? -22.203 24.766 3.316 1 97.06 354 PHE B N 1
ATOM 6225 C CA . PHE B 1 354 ? -21.219 25.625 3.949 1 97.06 354 PHE B CA 1
ATOM 6226 C C . PHE B 1 354 ? -19.969 25.734 3.08 1 97.06 354 PHE B C 1
ATOM 6228 O O . PHE B 1 354 ? -19.344 26.797 3.023 1 97.06 354 PHE B O 1
ATOM 6235 N N . PHE B 1 355 ? -19.609 24.656 2.367 1 96.31 355 PHE B N 1
ATOM 6236 C CA . PHE B 1 355 ? -18.344 24.594 1.644 1 96.31 355 PHE B CA 1
ATOM 6237 C C . PHE B 1 355 ? -18.547 24.953 0.174 1 96.31 355 PHE B C 1
ATOM 6239 O O . PHE B 1 355 ? -17.609 24.875 -0.62 1 96.31 355 PHE B O 1
ATOM 6246 N N . HIS B 1 356 ? -19.672 25.344 -0.224 1 93.12 356 HIS B N 1
ATOM 6247 C CA . HIS B 1 356 ? -20.031 25.5 -1.625 1 93.12 356 HIS B CA 1
ATOM 6248 C C . HIS B 1 356 ? -19.078 26.438 -2.344 1 93.12 356 HIS B C 1
ATOM 6250 O O . HIS B 1 356 ? -18.672 26.172 -3.48 1 93.12 356 HIS B O 1
ATOM 6256 N N . ASP B 1 357 ? -18.609 27.484 -1.714 1 92.06 357 ASP B N 1
ATOM 6257 C CA . ASP B 1 357 ? -17.812 28.516 -2.361 1 92.06 357 ASP B CA 1
ATOM 6258 C C . ASP B 1 357 ? -16.391 28.047 -2.6 1 92.06 357 ASP B C 1
ATOM 6260 O O . ASP B 1 357 ? -15.68 28.594 -3.457 1 92.06 357 ASP B O 1
ATOM 6264 N N . VAL B 1 358 ? -15.953 27.047 -1.831 1 93.44 358 VAL B N 1
ATOM 6265 C CA . VAL B 1 358 ? -14.547 26.641 -1.92 1 93.44 358 VAL B CA 1
ATOM 6266 C C . VAL B 1 358 ? -14.422 25.391 -2.781 1 93.44 358 VAL B C 1
ATOM 6268 O O . VAL B 1 358 ? -13.328 25.016 -3.203 1 93.44 358 VAL B O 1
ATOM 6271 N N . ILE B 1 359 ? -15.445 24.703 -3.084 1 92.88 359 ILE B N 1
ATOM 6272 C CA . ILE B 1 359 ? -15.414 23.516 -3.947 1 92.88 359 ILE B CA 1
ATOM 6273 C C . ILE B 1 359 ? -15.43 23.953 -5.41 1 92.88 359 ILE B C 1
ATOM 6275 O O . ILE B 1 359 ? -16.406 24.547 -5.879 1 92.88 359 ILE B O 1
ATOM 6279 N N . PRO B 1 360 ? -14.359 23.641 -6.059 1 86 360 PRO B N 1
ATOM 6280 C CA . PRO B 1 360 ? -14.344 24.047 -7.469 1 86 360 PRO B CA 1
ATOM 6281 C C . PRO B 1 360 ? -15.258 23.188 -8.336 1 86 360 PRO B C 1
ATOM 6283 O O . PRO B 1 360 ? -15.375 21.969 -8.109 1 86 360 PRO B O 1
ATOM 6286 N N . GLU B 1 361 ? -15.875 23.812 -9.258 1 80.5 361 GLU B N 1
ATOM 6287 C CA . GLU B 1 361 ? -16.641 23.047 -10.234 1 80.5 361 GLU B CA 1
ATOM 6288 C C . GLU B 1 361 ? -15.727 22.156 -11.078 1 80.5 361 GLU B C 1
ATOM 6290 O O . GLU B 1 361 ? -16.047 21 -11.336 1 80.5 361 GLU B O 1
ATOM 6295 N N . ASP B 1 362 ? -14.703 22.672 -11.469 1 79.56 362 ASP B N 1
ATOM 6296 C CA . ASP B 1 362 ? -13.648 21.984 -12.211 1 79.56 362 ASP B CA 1
ATOM 6297 C C . ASP B 1 362 ? -12.266 22.453 -11.766 1 79.56 362 ASP B C 1
ATOM 6299 O O . ASP B 1 362 ? -11.867 23.578 -12.062 1 79.56 362 ASP B O 1
ATOM 6303 N N . TYR B 1 363 ? -11.609 21.547 -11.133 1 81.12 363 TYR B N 1
ATOM 6304 C CA . TYR B 1 363 ? -10.297 21.891 -10.609 1 81.12 363 TYR B CA 1
ATOM 6305 C C . TYR B 1 363 ? -9.383 22.406 -11.719 1 81.12 363 TYR B C 1
ATOM 6307 O O . TYR B 1 363 ? -8.641 23.375 -11.531 1 81.12 363 TYR B O 1
ATOM 6315 N N . ASN B 1 364 ? -9.43 21.734 -12.805 1 76.94 364 ASN B N 1
ATOM 6316 C CA . ASN B 1 364 ? -8.539 22.078 -13.914 1 76.94 364 ASN B CA 1
ATOM 6317 C C . ASN B 1 364 ? -8.852 23.469 -14.461 1 76.94 364 ASN B C 1
ATOM 6319 O O . ASN B 1 364 ? -7.949 24.203 -14.875 1 76.94 364 ASN B O 1
ATOM 6323 N N . GLU B 1 365 ? -10.078 23.781 -14.453 1 80.06 365 GLU B N 1
ATOM 6324 C CA . GLU B 1 365 ? -10.492 25.109 -14.906 1 80.06 365 GLU B CA 1
ATOM 6325 C C . GLU B 1 365 ? -9.953 26.188 -13.984 1 80.06 365 GLU B C 1
ATOM 6327 O O . GLU B 1 365 ? -9.5 27.25 -14.445 1 80.06 365 GLU B O 1
ATOM 6332 N N . VAL B 1 366 ? -10.094 25.938 -12.75 1 79.44 366 VAL B N 1
ATOM 6333 C CA . VAL B 1 366 ? -9.633 26.922 -11.766 1 79.44 366 VAL B CA 1
ATOM 6334 C C . VAL B 1 366 ? -8.109 27.047 -11.844 1 79.44 366 VAL B C 1
ATOM 6336 O O . VAL B 1 366 ? -7.566 28.156 -11.758 1 79.44 366 VAL B O 1
ATOM 6339 N N . CYS B 1 367 ? -7.469 25.906 -11.906 1 79.44 367 CYS B N 1
ATOM 6340 C CA . CYS B 1 367 ? -6.012 25.906 -11.961 1 79.44 367 CYS B CA 1
ATOM 6341 C C . CYS B 1 367 ? -5.512 26.5 -13.281 1 79.44 367 CYS B C 1
ATOM 6343 O O . CYS B 1 367 ? -4.43 27.078 -13.328 1 79.44 367 CYS B O 1
ATOM 6345 N N . GLY B 1 368 ? -6.148 26.812 -14.312 1 65.75 368 GLY B N 1
ATOM 6346 C CA . GLY B 1 368 ? -5.75 27.328 -15.617 1 65.75 368 GLY B CA 1
ATOM 6347 C C . GLY B 1 368 ? -5.254 26.25 -16.562 1 65.75 368 GLY B C 1
ATOM 6348 O O . GLY B 1 368 ? -4.992 25.125 -16.125 1 65.75 368 GLY B O 1
ATOM 6349 N N . GLU B 1 369 ? -4.637 26.375 -17.781 1 50.97 369 GLU B N 1
ATOM 6350 C CA . GLU B 1 369 ? -4.398 25.672 -19.031 1 50.97 369 GLU B CA 1
ATOM 6351 C C . GLU B 1 369 ? -3.584 24.406 -18.812 1 50.97 369 GLU B C 1
ATOM 6353 O O . GLU B 1 369 ? -3.723 23.422 -19.547 1 50.97 369 GLU B O 1
ATOM 6358 N N . ASN B 1 370 ? -2.445 24.578 -18.391 1 41.66 370 ASN B N 1
ATOM 6359 C CA . ASN B 1 370 ? -1.479 23.578 -18.828 1 41.66 370 ASN B CA 1
ATOM 6360 C C . ASN B 1 370 ? -1.659 22.25 -18.078 1 41.66 370 ASN B C 1
ATOM 6362 O O . ASN B 1 370 ? -0.746 21.422 -18.047 1 41.66 370 ASN B O 1
ATOM 6366 N N . VAL B 1 371 ? -2.553 22.281 -17.141 1 41.25 371 VAL B N 1
ATOM 6367 C CA . VAL B 1 371 ? -2.607 20.922 -16.625 1 41.25 371 VAL B CA 1
ATOM 6368 C C . VAL B 1 371 ? -3.195 19.984 -17.688 1 41.25 371 VAL B C 1
ATOM 6370 O O . VAL B 1 371 ? -4.25 20.281 -18.25 1 41.25 371 VAL B O 1
ATOM 6373 N N . GLU B 1 372 ? -2.543 19.438 -18.438 1 35.81 372 GLU B N 1
ATOM 6374 C CA . GLU B 1 372 ? -3.1 18.469 -19.375 1 35.81 372 GLU B CA 1
ATOM 6375 C C . GLU B 1 372 ? -4.449 17.953 -18.891 1 35.81 372 GLU B C 1
ATOM 6377 O O . GLU B 1 372 ? -4.57 17.484 -17.75 1 35.81 372 GLU B O 1
ATOM 6382 N N . SER B 1 373 ? -5.469 18.547 -19.359 1 33.31 373 SER B N 1
ATOM 6383 C CA . SER B 1 373 ? -6.883 18.25 -19.188 1 33.31 373 SER B CA 1
ATOM 6384 C C . SER B 1 373 ? -7.09 16.797 -18.75 1 33.31 373 SER B C 1
ATOM 6386 O O . SER B 1 373 ? -6.707 15.875 -19.453 1 33.31 373 SER B O 1
ATOM 6388 N N . LEU B 1 374 ? -7.062 16.547 -17.469 1 34.41 374 LEU B N 1
ATOM 6389 C CA . LEU B 1 374 ? -7.828 15.328 -17.188 1 34.41 374 LEU B CA 1
ATOM 6390 C C . LEU B 1 374 ? -9.164 15.352 -17.922 1 34.41 374 LEU B C 1
ATOM 6392 O O . LEU B 1 374 ? -10.18 15.766 -17.359 1 34.41 374 LEU B O 1
ATOM 6396 N N . GLU B 1 375 ? -9.273 16.016 -19.031 1 31.09 375 GLU B N 1
ATOM 6397 C CA . GLU B 1 375 ? -10.516 15.992 -19.781 1 31.09 375 GLU B CA 1
ATOM 6398 C C . GLU B 1 375 ? -11.164 14.609 -19.734 1 31.09 375 GLU B C 1
ATOM 6400 O O . GLU B 1 375 ? -10.5 13.602 -20 1 31.09 375 GLU B O 1
ATOM 6405 N N . THR B 1 376 ? -12.273 14.562 -19.078 1 33.5 376 THR B N 1
ATOM 6406 C CA . THR B 1 376 ? -13.312 13.562 -19.281 1 33.5 376 THR B CA 1
ATOM 6407 C C . THR B 1 376 ? -13.531 13.297 -20.766 1 33.5 376 THR B C 1
ATOM 6409 O O . THR B 1 376 ? -14.391 13.914 -21.391 1 33.5 376 THR B O 1
ATOM 6412 N N . THR B 1 377 ? -12.672 13.57 -21.719 1 30.39 377 THR B N 1
ATOM 6413 C CA . THR B 1 377 ? -13.195 13.008 -22.953 1 30.39 377 THR B CA 1
ATOM 6414 C C . THR B 1 377 ? -13.773 11.617 -22.719 1 30.39 377 THR B C 1
ATOM 6416 O O . THR B 1 377 ? -13.297 10.883 -21.844 1 30.39 377 THR B O 1
ATOM 6419 N N . ASP B 1 378 ? -14.984 11.391 -23.266 1 31.17 378 ASP B N 1
ATOM 6420 C CA . ASP B 1 378 ? -15.633 10.086 -23.328 1 31.17 378 ASP B CA 1
ATOM 6421 C C . ASP B 1 378 ? -14.602 8.961 -23.375 1 31.17 378 ASP B C 1
ATOM 6423 O O . ASP B 1 378 ? -14.914 7.809 -23.062 1 31.17 378 ASP B O 1
ATOM 6427 N N . GLU B 1 379 ? -13.523 9.266 -24.172 1 30.16 379 GLU B N 1
ATOM 6428 C CA . GLU B 1 379 ? -12.547 8.188 -24.312 1 30.16 379 GLU B CA 1
ATOM 6429 C C . GLU B 1 379 ? -11.586 8.148 -23.141 1 30.16 379 GLU B C 1
ATOM 6431 O O . GLU B 1 379 ? -10.383 8.375 -23.297 1 30.16 379 GLU B O 1
ATOM 6436 N N . ALA B 1 380 ? -11.797 8.781 -22.156 1 35.47 380 ALA B N 1
ATOM 6437 C CA . ALA B 1 380 ? -11.211 8.602 -20.828 1 35.47 380 ALA B CA 1
ATOM 6438 C C . ALA B 1 380 ? -10.898 7.137 -20.547 1 35.47 380 ALA B C 1
ATOM 6440 O O . ALA B 1 380 ? -10.977 6.68 -19.406 1 35.47 380 ALA B O 1
ATOM 6441 N N . GLU B 1 381 ? -10.859 6.324 -21.453 1 32.25 381 GLU B N 1
ATOM 6442 C CA . GLU B 1 381 ? -10.648 4.918 -21.125 1 32.25 381 GLU B CA 1
ATOM 6443 C C . GLU B 1 381 ? -9.344 4.723 -20.344 1 32.25 381 GLU B C 1
ATOM 6445 O O . GLU B 1 381 ? -9.258 3.844 -19.484 1 32.25 381 GLU B O 1
ATOM 6450 N N . GLY B 1 382 ? -8.008 5.227 -20.719 1 31.81 382 GLY B N 1
ATOM 6451 C CA . GLY B 1 382 ? -6.836 4.406 -20.453 1 31.81 382 GLY B CA 1
ATOM 6452 C C . GLY B 1 382 ? -6.086 4.84 -19.203 1 31.81 382 GLY B C 1
ATOM 6453 O O . GLY B 1 382 ? -5.023 4.297 -18.891 1 31.81 382 GLY B O 1
ATOM 6454 N N . LYS B 1 383 ? -6.066 6.09 -18.719 1 37.44 383 LYS B N 1
ATOM 6455 C CA . LYS B 1 383 ? -5.117 6.348 -17.641 1 37.44 383 LYS B CA 1
ATOM 6456 C C . LYS B 1 383 ? -5.586 5.719 -16.328 1 37.44 383 LYS B C 1
ATOM 6458 O O . LYS B 1 383 ? -6.578 6.16 -15.75 1 37.44 383 LYS B O 1
ATOM 6463 N N . GLU B 1 384 ? -5.297 4.492 -16.031 1 41.78 384 GLU B N 1
ATOM 6464 C CA . GLU B 1 384 ? -5.75 3.82 -14.812 1 41.78 384 GLU B CA 1
ATOM 6465 C C . GLU B 1 384 ? -5.113 4.441 -13.578 1 41.78 384 GLU B C 1
ATOM 6467 O O . GLU B 1 384 ? -3.889 4.441 -13.43 1 41.78 384 GLU B O 1
ATOM 6472 N N . GLN B 1 385 ? -5.609 5.574 -12.883 1 50.69 385 GLN B N 1
ATOM 6473 C CA . GLN B 1 385 ? -5.531 6.414 -11.695 1 50.69 385 GLN B CA 1
ATOM 6474 C C . GLN B 1 385 ? -5.824 5.605 -10.43 1 50.69 385 GLN B C 1
ATOM 6476 O O . GLN B 1 385 ? -6.414 4.523 -10.508 1 50.69 385 GLN B O 1
ATOM 6481 N N . SER B 1 386 ? -5.125 6.078 -9.25 1 63.31 386 SER B N 1
ATOM 6482 C CA . SER B 1 386 ? -5.582 5.598 -7.953 1 63.31 386 SER B CA 1
ATOM 6483 C C . SER B 1 386 ? -7.086 5.344 -7.957 1 63.31 386 SER B C 1
ATOM 6485 O O . SER B 1 386 ? -7.836 6.027 -8.656 1 63.31 386 SER B O 1
ATOM 6487 N N . PRO B 1 387 ? -7.406 4.297 -7.395 1 68.19 387 PRO B N 1
ATOM 6488 C CA . PRO B 1 387 ? -8.82 3.926 -7.402 1 68.19 387 PRO B CA 1
ATOM 6489 C C . PRO B 1 387 ? -9.727 5.043 -6.891 1 68.19 387 PRO B C 1
ATOM 6491 O O . PRO B 1 387 ? -10.945 5.012 -7.109 1 68.19 387 PRO B O 1
ATOM 6494 N N . ILE B 1 388 ? -9.117 6.035 -6.324 1 74.94 388 ILE B N 1
ATOM 6495 C CA . ILE B 1 388 ? -9.93 7.078 -5.711 1 74.94 388 ILE B CA 1
ATOM 6496 C C . ILE B 1 388 ? -10.594 7.918 -6.801 1 74.94 388 ILE B C 1
ATOM 6498 O O . ILE B 1 388 ? -11.734 8.359 -6.648 1 74.94 388 ILE B O 1
ATOM 6502 N N . TYR B 1 389 ? -9.906 8.148 -7.953 1 74.62 389 TYR B N 1
ATOM 6503 C CA . TYR B 1 389 ? -10.43 9.039 -8.977 1 74.62 389 TYR B CA 1
ATOM 6504 C C . TYR B 1 389 ? -11.68 8.453 -9.633 1 74.62 389 TYR B C 1
ATOM 6506 O O . TYR B 1 389 ? -12.734 9.094 -9.656 1 74.62 389 TYR B O 1
ATOM 6514 N N . PRO B 1 390 ? -11.531 7.16 -10.078 1 76 390 PRO B N 1
ATOM 6515 C CA . PRO B 1 390 ? -12.758 6.582 -10.641 1 76 390 PRO B CA 1
ATOM 6516 C C . PRO B 1 390 ? -13.914 6.562 -9.648 1 76 390 PRO B C 1
ATOM 6518 O O . PRO B 1 390 ? -15.062 6.809 -10.023 1 76 390 PRO B O 1
ATOM 6521 N N . MET B 1 391 ? -13.602 6.297 -8.453 1 82.38 391 MET B N 1
ATOM 6522 C CA . MET B 1 391 ? -14.617 6.281 -7.402 1 82.38 391 MET B CA 1
ATOM 6523 C C . MET B 1 391 ? -15.219 7.672 -7.215 1 82.38 391 MET B C 1
ATOM 6525 O O . MET B 1 391 ? -16.438 7.82 -7.16 1 82.38 391 MET B O 1
ATOM 6529 N N . TYR B 1 392 ? -14.43 8.703 -7.164 1 86.62 392 TYR B N 1
ATOM 6530 C CA . TYR B 1 392 ? -14.82 10.094 -6.961 1 86.62 392 TYR B CA 1
ATOM 6531 C C . TYR B 1 392 ? -15.734 10.57 -8.086 1 86.62 392 TYR B C 1
ATOM 6533 O O . TYR B 1 392 ? -16.812 11.117 -7.828 1 86.62 392 TYR B O 1
ATOM 6541 N N . TYR B 1 393 ? -15.398 10.281 -9.297 1 83.88 393 TYR B N 1
ATOM 6542 C CA . TYR B 1 393 ? -16.188 10.75 -10.43 1 83.88 393 TYR B CA 1
ATOM 6543 C C . TYR B 1 393 ? -17.516 10 -10.523 1 83.88 393 TYR B C 1
ATOM 6545 O O . TYR B 1 393 ? -18.547 10.586 -10.867 1 83.88 393 TYR B O 1
ATOM 6553 N N . LYS B 1 394 ? -17.438 8.742 -10.203 1 86.44 394 LYS B N 1
ATOM 6554 C CA . LYS B 1 394 ? -18.672 7.969 -10.156 1 86.44 394 LYS B CA 1
ATOM 6555 C C . LYS B 1 394 ? -19.625 8.508 -9.094 1 86.44 394 LYS B C 1
ATOM 6557 O O . LYS B 1 394 ? -20.828 8.641 -9.336 1 86.44 394 LYS B O 1
ATOM 6562 N N . MET B 1 395 ? -19.125 8.852 -8 1 88.75 395 MET B N 1
ATOM 6563 C CA . MET B 1 395 ? -19.938 9.367 -6.898 1 88.75 395 MET B CA 1
ATOM 6564 C C . MET B 1 395 ? -20.5 10.75 -7.23 1 88.75 395 MET B C 1
ATOM 6566 O O . MET B 1 395 ? -21.625 11.07 -6.879 1 88.75 395 MET B O 1
ATOM 6570 N N . LYS B 1 396 ? -19.672 11.523 -7.891 1 87.12 396 LYS B N 1
ATOM 6571 C CA . LYS B 1 396 ? -20.141 12.836 -8.32 1 87.12 396 LYS B CA 1
ATOM 6572 C C . LYS B 1 396 ? -21.328 12.711 -9.266 1 87.12 396 LYS B C 1
ATOM 6574 O O . LYS B 1 396 ? -22.281 13.484 -9.172 1 87.12 396 LYS B O 1
ATOM 6579 N N . GLU B 1 397 ? -21.25 11.766 -10.117 1 87.31 397 GLU B N 1
ATOM 6580 C CA . GLU B 1 397 ? -22.344 11.523 -11.055 1 87.31 397 GLU B CA 1
ATOM 6581 C C . GLU B 1 397 ? -23.594 11.055 -10.328 1 87.31 397 GLU B C 1
ATOM 6583 O O . GLU B 1 397 ? -24.703 11.508 -10.633 1 87.31 397 GLU B O 1
ATOM 6588 N N . ILE B 1 398 ? -23.453 10.234 -9.391 1 86.25 398 ILE B N 1
ATOM 6589 C CA . ILE B 1 398 ? -24.578 9.695 -8.625 1 86.25 398 ILE B CA 1
ATOM 6590 C C . ILE B 1 398 ? -25.266 10.828 -7.867 1 86.25 398 ILE B C 1
ATOM 6592 O O . ILE B 1 398 ? -26.5 10.922 -7.871 1 86.25 398 ILE B O 1
ATOM 6596 N N . THR B 1 399 ? -24.516 11.703 -7.281 1 86.25 399 THR B N 1
ATOM 6597 C CA . THR B 1 399 ? -25.094 12.773 -6.473 1 86.25 399 THR B CA 1
ATOM 6598 C C . THR B 1 399 ? -25.75 13.828 -7.359 1 86.25 399 THR B C 1
ATOM 6600 O O . THR B 1 399 ? -26.719 14.461 -6.957 1 86.25 399 THR B O 1
ATOM 6603 N N . ARG B 1 400 ? -25.188 14.031 -8.484 1 81.88 400 ARG B N 1
ATOM 6604 C CA . ARG B 1 400 ? -25.781 14.961 -9.43 1 81.88 400 ARG B CA 1
ATOM 6605 C C . ARG B 1 400 ? -27.156 14.492 -9.867 1 81.88 400 ARG B C 1
ATOM 6607 O O . ARG B 1 400 ? -28.109 15.273 -9.891 1 81.88 400 ARG B O 1
ATOM 6614 N N . VAL B 1 401 ? -27.266 13.242 -10.117 1 77 401 VAL B N 1
ATOM 6615 C CA . VAL B 1 401 ? -28.531 12.648 -10.57 1 77 401 VAL B CA 1
ATOM 6616 C C . VAL B 1 401 ? -29.547 12.68 -9.438 1 77 401 VAL B C 1
ATOM 6618 O O . VAL B 1 401 ? -30.734 12.938 -9.672 1 77 401 VAL B O 1
ATOM 6621 N N . ALA B 1 402 ? -29.047 12.547 -8.266 1 74.19 402 ALA B N 1
ATOM 6622 C CA . ALA B 1 402 ? -29.938 12.516 -7.105 1 74.19 402 ALA B CA 1
ATOM 6623 C C . ALA B 1 402 ? -30.25 13.922 -6.613 1 74.19 402 ALA B C 1
ATOM 6625 O O . ALA B 1 402 ? -31.062 14.102 -5.707 1 74.19 402 ALA B O 1
ATOM 6626 N N . GLN B 1 403 ? -29.719 14.961 -7.27 1 68.19 403 GLN B N 1
ATOM 6627 C CA . GLN B 1 403 ? -29.906 16.359 -6.926 1 68.19 403 GLN B CA 1
ATOM 6628 C C . GLN B 1 403 ? -29.5 16.641 -5.48 1 68.19 403 GLN B C 1
ATOM 6630 O O . GLN B 1 403 ? -30.234 17.281 -4.73 1 68.19 403 GLN B O 1
ATOM 6635 N N . LEU B 1 404 ? -28.484 15.984 -5.082 1 68 404 LEU B N 1
ATOM 6636 C CA . LEU B 1 404 ? -27.906 16.156 -3.752 1 68 404 LEU B CA 1
ATOM 6637 C C . LEU B 1 404 ? -26.594 16.938 -3.818 1 68 404 LEU B C 1
ATOM 6639 O O . LEU B 1 404 ? -25.844 16.797 -4.785 1 68 404 LEU B O 1
#